Protein 9CEN (pdb70)

Solvent-accessible surface area: 33511 Å² total

Radius of gyration: 29.01 Å; Cα contacts (8 Å, |Δi|>4): 1715; chains: 2; bounding box: 96×55×78 Å

Organism: NCBI:txid1703943

Secondary structure (DSSP, 8-state):
-HHHHHHHHHTTT-GGGS-GGG-SEE-S---GGG---HHHHHHHHHHHHHHHHHT---SSPPP-TT---SEEEEESSHHHHHHHHHHH--S---EEEESS--HHHHHHHHHTT-B---BPPB--SSS-TT-B-HHHHHHHHHHTTT-EEEEEEESSBGGGTTBPPPHHHHHHHHHHHHHHT--EEEE-TTHHHHHHHHHHHTT--GGGHHHHHHHHHTT-SEEEEE------SS-EEEEES-HHHHHHHHHHHHHH--SS-HHHHHHHHHHHH-HHHHHHHHHHHHHHHHHHHHHHHHTT--B-----SSEEEEEHHHHS-SS--SSHHHHHHHHHHHHH-EE-EEE-------EEEEE--TT--HHHHHHHHHHHHHHHH--SPPPPEEEE----EEEEGGGS-HHHH-/---HHHHHHHHHHTTT-GGGS-GGG-SEE-S---GGG---HHHHHHHHHHHHHHHHHT---SSPPP-TT---SEEEEESSHHHHHHHHHHH--S---EEEESS--HHHHHHHHHTT-B---BPPB--SSTTTT-B-HHHHHHHHHHTTT-EEEEEEESSBGGGTTB---HHHHHHHHHHHHHHT--EEEE-TTHHHHHHHHHHHTT--GGGHHHHHHHHHHT-SEEEEE------SS-EEEEES-HHHHHHHHHHHHHH--SS-HHHHHHHHHHHH-HHHHHHHHHHHHHHHHHHHHHHHHTT--B-----SSEEEEEHHHHSTT---SSHHHHHHHHHHHHH-EE-EE--------TTSPPPPP--EEEEE--TT--HHHHHHHHHHHHHHHT--SPPP-EEE------EEE-TTS-HHHHHH-

Structure (mmCIF, N/CA/C/O backbone):
data_9CEN
#
_entry.id   9CEN
#
_cell.length_a   68.963
_cell.length_b   89.555
_cell.length_c   70.012
_cell.angle_alpha   90.00
_cell.angle_beta   108.15
_cell.angle_gamma   90.00
#
_symmetry.space_group_name_H-M   'P 1 21 1'
#
loop_
_entity.id
_entity.type
_entity.pdbx_description
1 polymer 'Polyketide Synthase Protein'
2 non-polymer 'POTASSIUM ION'
3 non-polymer 'ACETATE ION'
4 water water
#
loop_
_atom_site.group_PDB
_atom_site.id
_atom_site.type_symbol
_atom_site.label_atom_id
_atom_site.label_alt_id
_atom_site.label_comp_id
_atom_site.label_asym_id
_atom_site.label_entity_id
_atom_site.label_seq_id
_atom_site.pdbx_PDB_ins_code
_atom_site.Cartn_x
_atom_site.Cartn_y
_atom_site.Cartn_z
_atom_site.occupancy
_atom_site.B_iso_or_equiv
_atom_site.auth_seq_id
_atom_site.auth_comp_id
_atom_site.auth_asym_id
_atom_site.auth_atom_id
_atom_site.pdbx_PDB_model_num
ATOM 1 N N . ARG A 1 27 ? 22.958 -3.818 -37.062 1.00 47.72 4 ARG A N 1
ATOM 2 C CA . ARG A 1 27 ? 23.067 -2.439 -36.594 1.00 55.27 4 ARG A CA 1
ATOM 3 C C . ARG A 1 27 ? 23.362 -1.500 -37.767 1.00 50.49 4 ARG A C 1
ATOM 4 O O . ARG A 1 27 ? 22.923 -0.347 -37.780 1.00 39.90 4 ARG A O 1
ATOM 12 N N . GLY A 1 28 ? 24.106 -2.013 -38.748 1.00 49.09 5 GLY A N 1
ATOM 13 C CA . GLY A 1 28 ? 24.414 -1.287 -39.959 1.00 42.17 5 GLY A CA 1
ATOM 14 C C . GLY A 1 28 ? 23.208 -0.622 -40.602 1.00 39.94 5 GLY A C 1
ATOM 15 O O . GLY A 1 28 ? 23.174 0.602 -40.763 1.00 30.07 5 GLY A O 1
ATOM 16 N N . PRO A 1 29 ? 22.202 -1.414 -40.997 1.00 43.15 6 PRO A N 1
ATOM 17 C CA . PRO A 1 29 ? 21.010 -0.818 -41.626 1.00 42.10 6 PRO A CA 1
ATOM 18 C C . PRO A 1 29 ? 20.299 0.205 -40.758 1.00 34.56 6 PRO A C 1
ATOM 19 O O . PRO A 1 29 ? 19.722 1.155 -41.304 1.00 29.65 6 PRO A O 1
ATOM 23 N N . ARG A 1 30 ? 20.314 0.049 -39.425 1.00 27.31 7 ARG A N 1
ATOM 24 C CA . ARG A 1 30 ? 19.655 1.042 -38.584 1.00 28.74 7 ARG A CA 1
ATOM 25 C C . ARG A 1 30 ? 20.434 2.347 -38.580 1.00 26.71 7 ARG A C 1
ATOM 26 O O . ARG A 1 30 ? 19.844 3.430 -38.639 1.00 24.68 7 ARG A O 1
ATOM 34 N N . LEU A 1 31 ? 21.766 2.262 -38.520 1.00 30.02 8 LEU A N 1
ATOM 35 C CA . LEU A 1 31 ? 22.574 3.472 -38.598 1.00 27.89 8 LEU A CA 1
ATOM 36 C C . LEU A 1 31 ? 22.323 4.210 -39.905 1.00 21.73 8 LEU A C 1
ATOM 37 O O . LEU A 1 31 ? 22.179 5.441 -39.918 1.00 28.13 8 LEU A O 1
ATOM 42 N N . ALA A 1 32 ? 22.248 3.480 -41.019 1.00 22.97 9 ALA A N 1
ATOM 43 C CA . ALA A 1 32 ? 21.944 4.143 -42.284 1.00 24.62 9 ALA A CA 1
ATOM 44 C C . ALA A 1 32 ? 20.575 4.796 -42.235 1.00 24.47 9 ALA A C 1
ATOM 45 O O . ALA A 1 32 ? 20.387 5.916 -42.728 1.00 22.23 9 ALA A O 1
ATOM 47 N N . ARG A 1 33 ? 19.601 4.112 -41.634 1.00 22.20 10 ARG A N 1
ATOM 48 C CA . ARG A 1 33 ? 18.266 4.682 -41.553 1.00 19.21 10 ARG A CA 1
ATOM 49 C C . ARG A 1 33 ? 18.258 5.919 -40.662 1.00 18.81 10 ARG A C 1
ATOM 50 O O . ARG A 1 33 ? 17.624 6.923 -40.994 1.00 22.62 10 ARG A O 1
ATOM 58 N N . LEU A 1 34 ? 18.972 5.871 -39.534 1.00 19.08 11 LEU A N 1
ATOM 59 C CA . LEU A 1 34 ? 19.068 7.035 -38.656 1.00 19.53 11 LEU A CA 1
ATOM 60 C C . LEU A 1 34 ? 19.685 8.225 -39.393 1.00 20.58 11 LEU A C 1
ATOM 61 O O . LEU A 1 34 ? 19.167 9.343 -39.337 1.00 23.51 11 LEU A O 1
ATOM 66 N N . ALA A 1 35 ? 20.772 7.992 -40.138 1.00 21.05 12 ALA A N 1
ATOM 67 C CA . ALA A 1 35 ? 21.422 9.095 -40.840 1.00 21.01 12 ALA A CA 1
ATOM 68 C C . ALA A 1 35 ? 20.550 9.670 -41.952 1.00 29.27 12 ALA A C 1
ATOM 69 O O . ALA A 1 35 ? 20.694 10.848 -42.296 1.00 31.33 12 ALA A O 1
ATOM 71 N N . ALA A 1 36 ? 19.652 8.869 -42.530 1.00 21.38 13 ALA A N 1
ATOM 72 C CA . ALA A 1 36 ? 18.737 9.363 -43.556 1.00 24.88 13 ALA A CA 1
ATOM 73 C C . ALA A 1 36 ? 17.562 10.146 -42.973 1.00 27.83 13 ALA A C 1
ATOM 74 O O . ALA A 1 36 ? 16.784 10.744 -43.733 1.00 27.80 13 ALA A O 1
ATOM 76 N N . HIS A 1 37 ? 17.407 10.154 -41.657 1.00 19.87 14 HIS A N 1
ATOM 77 C CA . HIS A 1 37 ? 16.285 10.815 -41.004 1.00 20.14 14 HIS A CA 1
ATOM 78 C C . HIS A 1 37 ? 16.778 11.751 -39.923 1.00 22.19 14 HIS A C 1
ATOM 79 O O . HIS A 1 37 ? 16.211 11.830 -38.831 1.00 22.72 14 HIS A O 1
ATOM 86 N N . GLY A 1 38 ? 17.862 12.465 -40.220 1.00 26.89 15 GLY A N 1
ATOM 87 C CA . GLY A 1 38 ? 18.373 13.488 -39.321 1.00 28.25 15 GLY A CA 1
ATOM 88 C C . GLY A 1 38 ? 18.784 12.999 -37.951 1.00 24.73 15 GLY A C 1
ATOM 89 O O . GLY A 1 38 ? 18.693 13.761 -36.980 1.00 24.45 15 GLY A O 1
ATOM 90 N N . HIS A 1 39 ? 19.245 11.749 -37.844 1.00 20.81 16 HIS A N 1
ATOM 91 C CA . HIS A 1 39 ? 19.636 11.156 -36.560 1.00 20.25 16 HIS A CA 1
ATOM 92 C C . HIS A 1 39 ? 18.556 11.341 -35.490 1.00 22.49 16 HIS A C 1
ATOM 93 O O . HIS A 1 39 ? 18.825 11.547 -34.299 1.00 20.55 16 HIS A O 1
ATOM 100 N N . ASN A 1 40 ? 17.306 11.237 -35.915 1.00 20.13 17 ASN A N 1
ATOM 101 C CA . ASN A 1 40 ? 16.160 11.416 -35.026 1.00 18.70 17 ASN A CA 1
ATOM 102 C C . ASN A 1 40 ? 15.209 10.266 -35.317 1.00 18.35 17 ASN A C 1
ATOM 103 O O . ASN A 1 40 ? 14.529 10.276 -36.357 1.00 16.66 17 ASN A O 1
ATOM 108 N N . PRO A 1 41 ? 15.136 9.251 -34.451 1.00 16.81 18 PRO A N 1
ATOM 109 C CA . PRO A 1 41 ? 14.304 8.087 -34.804 1.00 18.13 18 PRO A CA 1
ATOM 110 C C . PRO A 1 41 ? 12.832 8.436 -34.940 1.00 14.88 18 PRO A C 1
ATOM 111 O O . PRO A 1 41 ? 12.102 7.718 -35.636 1.00 16.09 18 PRO A O 1
ATOM 115 N N . VAL A 1 42 ? 12.376 9.518 -34.301 1.00 15.20 19 VAL A N 1
ATOM 116 C CA . VAL A 1 42 ? 10.981 9.940 -34.436 1.00 15.40 19 VAL A CA 1
ATOM 117 C C . VAL A 1 42 ? 10.628 10.287 -35.885 1.00 19.91 19 VAL A C 1
ATOM 118 O O . VAL A 1 42 ? 9.455 10.196 -36.283 1.00 19.14 19 VAL A O 1
ATOM 122 N N . LEU A 1 43 ? 11.617 10.647 -36.704 1.00 18.87 20 LEU A N 1
ATOM 123 C CA . LEU A 1 43 ? 11.359 10.962 -38.108 1.00 18.95 20 LEU A CA 1
ATOM 124 C C . LEU A 1 43 ? 11.291 9.737 -39.017 1.00 18.71 20 LEU A C 1
ATOM 125 O O . LEU A 1 43 ? 10.896 9.877 -40.177 1.00 17.59 20 LEU A O 1
ATOM 130 N N . ILE A 1 44 ? 11.696 8.561 -38.554 1.00 15.05 21 ILE A N 1
ATOM 131 C CA . ILE A 1 44 ? 11.645 7.369 -39.416 1.00 14.83 21 ILE A CA 1
ATOM 132 C C . ILE A 1 44 ? 10.185 6.971 -39.636 1.00 14.26 21 ILE A C 1
ATOM 133 O O . ILE A 1 44 ? 9.403 6.992 -38.683 1.00 15.51 21 ILE A O 1
ATOM 138 N N . PRO A 1 45 ? 9.779 6.590 -40.845 1.00 14.89 22 PRO A N 1
ATOM 139 C CA . PRO A 1 45 ? 8.419 6.058 -41.029 1.00 15.71 22 PRO A CA 1
ATOM 140 C C . PRO A 1 45 ? 8.149 4.871 -40.109 1.00 15.43 22 PRO A C 1
ATOM 141 O O . PRO A 1 45 ? 8.980 3.972 -39.973 1.00 15.45 22 PRO A O 1
ATOM 145 N N . HIS A 1 46 ? 6.944 4.844 -39.531 1.00 14.61 23 HIS A N 1
ATOM 146 C CA . HIS A 1 46 ? 6.538 3.731 -38.673 1.00 14.17 23 HIS A CA 1
ATOM 147 C C . HIS A 1 46 ? 6.783 2.367 -39.318 1.00 16.76 23 HIS A C 1
ATOM 148 O O . HIS A 1 46 ? 7.246 1.436 -38.646 1.00 15.48 23 HIS A O 1
ATOM 155 N N . VAL A 1 47 ? 6.452 2.205 -40.602 1.00 14.31 24 VAL A N 1
ATOM 156 C CA . VAL A 1 47 ? 6.573 0.876 -41.200 1.00 16.16 24 VAL A CA 1
ATOM 157 C C . VAL A 1 47 ? 8.022 0.441 -41.369 1.00 18.67 24 VAL A C 1
ATOM 158 O O . VAL A 1 47 ? 8.270 -0.741 -41.623 1.00 19.50 24 VAL A O 1
ATOM 162 N N . GLU A 1 48 ? 8.983 1.354 -41.218 1.00 15.55 25 GLU A N 1
ATOM 163 C CA . GLU A 1 48 ? 10.397 1.005 -41.359 1.00 15.66 25 GLU A CA 1
ATOM 164 C C . GLU A 1 48 ? 11.085 0.795 -40.016 1.00 20.41 25 GLU A C 1
ATOM 165 O O . GLU A 1 48 ? 12.288 0.516 -39.986 1.00 22.85 25 GLU A O 1
ATOM 171 N N . VAL A 1 49 ? 10.341 0.876 -38.910 1.00 16.33 26 VAL A N 1
ATOM 172 C CA . VAL A 1 49 ? 10.893 0.720 -37.562 1.00 17.09 26 VAL A CA 1
ATOM 173 C C . VAL A 1 49 ? 10.702 -0.728 -37.113 1.00 19.63 26 VAL A C 1
ATOM 174 O O . VAL A 1 49 ? 9.607 -1.284 -37.248 1.00 19.85 26 VAL A O 1
ATOM 178 N N A GLU A 1 50 ? 11.755 -1.334 -36.550 0.58 19.57 27 GLU A N 1
ATOM 179 N N B GLU A 1 50 ? 11.760 -1.328 -36.560 0.42 19.35 27 GLU A N 1
ATOM 180 C CA A GLU A 1 50 ? 11.671 -2.744 -36.171 0.58 19.25 27 GLU A CA 1
ATOM 181 C CA B GLU A 1 50 ? 11.692 -2.731 -36.157 0.42 19.66 27 GLU A CA 1
ATOM 182 C C A GLU A 1 50 ? 10.654 -2.961 -35.053 0.58 22.39 27 GLU A C 1
ATOM 183 C C B GLU A 1 50 ? 10.650 -2.944 -35.065 0.42 21.86 27 GLU A C 1
ATOM 184 O O A GLU A 1 50 ? 9.793 -3.847 -35.144 0.58 22.28 27 GLU A O 1
ATOM 185 O O B GLU A 1 50 ? 9.772 -3.808 -35.184 0.42 22.78 27 GLU A O 1
ATOM 196 N N . LEU A 1 51 ? 10.739 -2.180 -33.980 1.00 17.69 28 LEU A N 1
ATOM 197 C CA . LEU A 1 51 ? 9.738 -2.254 -32.920 1.00 15.17 28 LEU A CA 1
ATOM 198 C C . LEU A 1 51 ? 9.378 -0.833 -32.510 1.00 17.81 28 LEU A C 1
ATOM 199 O O . LEU A 1 51 ? 10.185 -0.142 -31.885 1.00 17.42 28 LEU A O 1
ATOM 204 N N . ASP A 1 52 ? 8.176 -0.398 -32.877 1.00 13.74 29 ASP A N 1
ATOM 205 C CA . ASP A 1 52 ? 7.760 0.982 -32.686 1.00 13.18 29 ASP A CA 1
ATOM 206 C C . ASP A 1 52 ? 7.044 1.085 -31.343 1.00 12.99 29 ASP A C 1
ATOM 207 O O . ASP A 1 52 ? 5.957 0.525 -31.176 1.00 14.01 29 ASP A O 1
ATOM 212 N N . LEU A 1 53 ? 7.655 1.799 -30.394 1.00 15.06 30 LEU A N 1
ATOM 213 C CA . LEU A 1 53 ? 7.013 2.123 -29.126 1.00 13.41 30 LEU A CA 1
ATOM 214 C C . LEU A 1 53 ? 6.774 3.631 -28.979 1.00 15.83 30 LEU A C 1
ATOM 215 O O . LEU A 1 53 ? 6.696 4.143 -27.852 1.00 16.26 30 LEU A O 1
ATOM 220 N N . VAL A 1 54 ? 6.694 4.356 -30.091 1.00 12.54 31 VAL A N 1
ATOM 221 C CA . VAL A 1 54 ? 6.576 5.809 -29.969 1.00 13.98 31 VAL A CA 1
ATOM 222 C C . VAL A 1 54 ? 5.167 6.210 -29.538 1.00 16.37 31 VAL A C 1
ATOM 223 O O . VAL A 1 54 ? 4.990 7.249 -28.892 1.00 13.65 31 VAL A O 1
ATOM 227 N N . THR A 1 55 ? 4.159 5.404 -29.858 1.00 12.65 32 THR A N 1
ATOM 228 C CA . THR A 1 55 ? 2.780 5.759 -29.518 1.00 13.99 32 THR A CA 1
ATOM 229 C C . THR A 1 55 ? 1.950 4.491 -29.422 1.00 15.41 32 THR A C 1
ATOM 230 O O . THR A 1 55 ? 2.263 3.481 -30.065 1.00 15.65 32 THR A O 1
ATOM 234 N N . ASP A 1 56 ? 0.870 4.558 -28.633 1.00 11.83 33 ASP A N 1
ATOM 235 C CA . ASP A 1 56 ? -0.138 3.502 -28.670 1.00 13.32 33 ASP A CA 1
ATOM 236 C C . ASP A 1 56 ? -1.246 3.771 -29.683 1.00 12.96 33 ASP A C 1
ATOM 237 O O . ASP A 1 56 ? -2.108 2.908 -29.889 1.00 14.76 33 ASP A O 1
ATOM 242 N N . SER A 1 57 ? -1.250 4.931 -30.322 1.00 14.34 34 SER A N 1
ATOM 243 C CA . SER A 1 57 ? -2.354 5.289 -31.210 1.00 11.53 34 SER A CA 1
ATOM 244 C C . SER A 1 57 ? -2.364 4.451 -32.493 1.00 15.34 34 SER A C 1
ATOM 245 O O . SER A 1 57 ? -1.408 4.494 -33.280 1.00 13.14 34 SER A O 1
ATOM 248 N N . TRP A 1 58 ? -3.471 3.722 -32.749 1.00 10.58 35 TRP A N 1
ATOM 249 C CA . TRP A 1 58 ? -3.503 2.957 -33.993 1.00 10.59 35 TRP A CA 1
ATOM 250 C C . TRP A 1 58 ? -3.580 3.876 -35.204 1.00 12.87 35 TRP A C 1
ATOM 251 O O . TRP A 1 58 ? -3.298 3.439 -36.329 1.00 12.71 35 TRP A O 1
ATOM 262 N N . ALA A 1 59 ? -3.975 5.136 -35.007 1.00 13.14 36 ALA A N 1
ATOM 263 C CA . ALA A 1 59 ? -4.059 6.059 -36.128 1.00 11.78 36 ALA A CA 1
ATOM 264 C C . ALA A 1 59 ? -2.678 6.449 -36.660 1.00 13.73 36 ALA A C 1
ATOM 265 O O . ALA A 1 59 ? -2.586 7.069 -37.727 1.00 12.47 36 ALA A O 1
ATOM 267 N N . ASP A 1 60 ? -1.615 6.145 -35.912 1.00 13.99 37 ASP A N 1
ATOM 268 C CA . ASP A 1 60 ? -0.247 6.421 -36.321 1.00 14.64 37 ASP A CA 1
ATOM 269 C C . ASP A 1 60 ? 0.526 5.143 -36.621 1.00 11.20 37 ASP A C 1
ATOM 270 O O . ASP A 1 60 ? 1.762 5.170 -36.721 1.00 12.04 37 ASP A O 1
ATOM 275 N N . ARG A 1 61 ? -0.184 4.036 -36.823 1.00 13.43 38 ARG A N 1
ATOM 276 C CA . ARG A 1 61 ? 0.432 2.724 -36.915 1.00 11.78 38 ARG A CA 1
ATOM 277 C C . ARG A 1 61 ? -0.250 1.919 -38.016 1.00 15.61 38 ARG A C 1
ATOM 278 O O . ARG A 1 61 ? -1.349 2.248 -38.480 1.00 14.05 38 ARG A O 1
ATOM 286 N N . ALA A 1 62 ? 0.426 0.862 -38.443 1.00 13.39 39 ALA A N 1
ATOM 287 C CA . ALA A 1 62 ? -0.140 -0.056 -39.427 1.00 14.52 39 ALA A CA 1
ATOM 288 C C . ALA A 1 62 ? 0.371 -1.457 -39.119 1.00 16.28 39 ALA A C 1
ATOM 289 O O . ALA A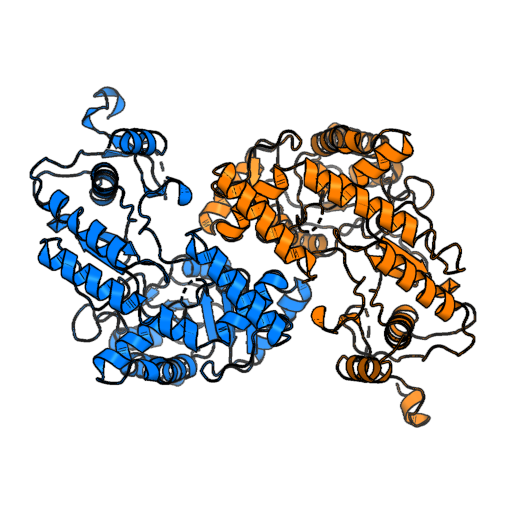 1 62 ? 0.869 -2.168 -39.996 1.00 17.76 39 ALA A O 1
ATOM 291 N N . ASP A 1 63 ? 0.272 -1.855 -37.839 1.00 15.59 40 ASP A N 1
ATOM 292 C CA . ASP A 1 63 ? 0.761 -3.164 -37.425 1.00 15.04 40 ASP A CA 1
ATOM 293 C C . ASP A 1 63 ? -0.092 -4.248 -38.072 1.00 19.29 40 ASP A C 1
ATOM 294 O O . ASP A 1 63 ? -1.260 -4.019 -38.390 1.00 16.49 40 ASP A O 1
ATOM 299 N N . PRO A 1 64 ? 0.460 -5.452 -38.241 1.00 22.12 41 PRO A N 1
ATOM 300 C CA . PRO A 1 64 ? -0.256 -6.475 -39.024 1.00 24.54 41 PRO A CA 1
ATOM 301 C C . PRO A 1 64 ? -1.616 -6.854 -38.452 1.00 26.57 41 PRO A C 1
ATOM 302 O O . PRO A 1 64 ? -2.532 -7.202 -39.214 1.00 24.17 41 PRO A O 1
ATOM 306 N N . TRP A 1 65 ? -1.777 -6.792 -37.129 1.00 17.80 42 TRP A N 1
ATOM 307 C CA . TRP A 1 65 ? -3.019 -7.213 -36.506 1.00 18.00 42 TRP A CA 1
ATOM 308 C C . TRP A 1 65 ? -4.162 -6.248 -36.781 1.00 14.96 42 TRP A C 1
ATOM 309 O O . TRP A 1 65 ? -5.331 -6.606 -36.560 1.00 18.59 42 TRP A O 1
ATOM 320 N N . GLN A 1 66 ? -3.853 -5.035 -37.232 1.00 16.02 43 GLN A N 1
ATOM 321 C CA . GLN A 1 66 ? -4.904 -4.049 -37.452 1.00 16.74 43 GLN A CA 1
ATOM 322 C C . GLN A 1 66 ? -5.821 -4.466 -38.594 1.00 17.96 43 GLN A C 1
ATOM 323 O O . GLN A 1 66 ? -7.043 -4.320 -38.491 1.00 21.54 43 GLN A O 1
ATOM 329 N N . ARG A 1 67 ? -5.264 -5.017 -39.675 1.00 19.47 44 ARG A N 1
ATOM 330 C CA . ARG A 1 67 ? -6.116 -5.435 -40.789 1.00 24.87 44 ARG A CA 1
ATOM 331 C C . ARG A 1 67 ? -7.110 -6.504 -40.366 1.00 19.50 44 ARG A C 1
ATOM 332 O O . ARG A 1 67 ? -8.274 -6.493 -40.788 1.00 19.55 44 ARG A O 1
ATOM 340 N N . GLU A 1 68 ? -6.663 -7.462 -39.564 1.00 15.84 45 GLU A N 1
ATOM 341 C CA . GLU A 1 68 ? -7.559 -8.544 -39.175 1.00 21.15 45 GLU A CA 1
ATOM 342 C C . GLU A 1 68 ? -8.653 -8.031 -38.253 1.00 20.38 45 GLU A C 1
ATOM 343 O O . GLU A 1 68 ? -9.800 -8.485 -38.326 1.00 18.67 45 GLU A O 1
ATOM 349 N N . ARG A 1 69 ? -8.313 -7.073 -37.391 1.00 18.31 46 ARG A N 1
ATOM 350 C CA . ARG A 1 69 ? -9.304 -6.491 -36.498 1.00 18.58 46 ARG A CA 1
ATOM 351 C C . ARG A 1 69 ? -10.369 -5.746 -37.285 1.00 16.43 46 ARG A C 1
ATOM 352 O O . ARG A 1 69 ? -11.568 -5.898 -37.015 1.00 17.94 46 ARG A O 1
ATOM 360 N N . THR A 1 70 ? -9.952 -4.960 -38.283 1.00 14.81 47 THR A N 1
ATOM 361 C CA . THR A 1 70 ? -10.921 -4.247 -39.113 1.00 14.39 47 THR A CA 1
ATOM 362 C C . THR A 1 70 ? -11.857 -5.216 -39.818 1.00 18.42 47 THR A C 1
ATOM 363 O O . THR A 1 70 ? -13.072 -4.986 -39.881 1.00 18.08 47 THR A O 1
ATOM 367 N N . ARG A 1 71 ? -11.312 -6.307 -40.363 1.00 17.69 48 ARG A N 1
ATOM 368 C CA . ARG A 1 71 ? -12.163 -7.280 -41.043 1.00 19.46 48 ARG A CA 1
ATOM 369 C C . ARG A 1 71 ? -13.175 -7.889 -40.081 1.00 22.67 48 ARG A C 1
ATOM 370 O O . ARG A 1 71 ? -14.340 -8.105 -40.444 1.00 22.58 48 ARG A O 1
ATOM 378 N N . ALA A 1 72 ? -12.748 -8.172 -38.848 1.00 21.07 49 ALA A N 1
ATOM 379 C CA . ALA A 1 72 ? -13.648 -8.782 -37.874 1.00 19.47 49 ALA A CA 1
ATOM 380 C C . ALA A 1 72 ? -14.771 -7.828 -37.480 1.00 18.65 49 ALA A C 1
ATOM 381 O O . ALA A 1 72 ? -15.933 -8.242 -37.372 1.00 19.64 49 ALA A O 1
ATOM 383 N N . LEU A 1 73 ? -14.440 -6.551 -37.251 1.00 15.87 50 LEU A N 1
ATOM 384 C CA . LEU A 1 73 ? -15.464 -5.549 -36.950 1.00 14.30 50 LEU A CA 1
ATOM 385 C C . LEU A 1 73 ? -16.384 -5.298 -38.152 1.00 18.47 50 LEU A C 1
ATOM 386 O O . LEU A 1 73 ? -17.592 -5.111 -37.988 1.00 17.80 50 LEU A O 1
ATOM 391 N N . ALA A 1 74 ? -15.841 -5.276 -39.372 1.00 18.03 51 ALA A N 1
ATOM 392 C CA . ALA A 1 74 ? -16.718 -5.095 -40.525 1.00 16.77 51 ALA A CA 1
ATOM 393 C C . ALA A 1 74 ? -17.688 -6.263 -40.669 1.00 23.31 51 ALA A C 1
ATOM 394 O O . ALA A 1 74 ? -18.865 -6.065 -40.998 1.00 23.51 51 ALA A O 1
ATOM 396 N N . ASP A 1 75 ? -17.211 -7.490 -40.433 1.00 19.20 52 ASP A N 1
ATOM 397 C CA . ASP A 1 75 ? -18.111 -8.646 -40.412 1.00 21.27 52 ASP A CA 1
ATOM 398 C C . ASP A 1 75 ? -19.210 -8.464 -39.376 1.00 22.30 52 ASP A C 1
ATOM 399 O O . ASP A 1 75 ? -20.383 -8.738 -39.642 1.00 23.13 52 ASP A O 1
ATOM 404 N N . LEU A 1 76 ? -18.840 -8.009 -38.178 1.00 19.43 53 LEU A N 1
ATOM 405 C CA . LEU A 1 76 ? -19.825 -7.781 -37.128 1.00 21.05 53 LEU A CA 1
ATOM 406 C C . LEU A 1 76 ? -20.853 -6.747 -37.553 1.00 20.46 53 LEU A C 1
ATOM 407 O O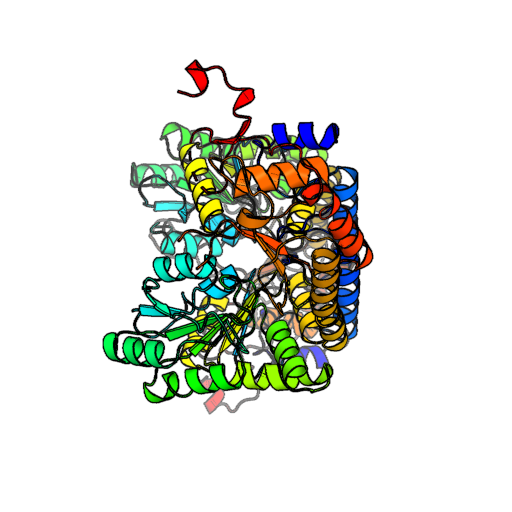 . LEU A 1 76 ? -22.055 -6.932 -37.327 1.00 25.35 53 LEU A O 1
ATOM 412 N N . ALA A 1 77 ? -20.402 -5.654 -38.178 1.00 18.59 54 ALA A N 1
ATOM 413 C CA . ALA A 1 77 ? -21.332 -4.622 -38.631 1.00 16.70 54 ALA A CA 1
ATOM 414 C C . ALA A 1 77 ? -22.329 -5.175 -39.644 1.00 21.97 54 ALA A C 1
ATOM 415 O O . ALA A 1 77 ? -23.522 -4.840 -39.605 1.00 23.25 54 ALA A O 1
ATOM 417 N N . ASP A 1 78 ? -21.844 -5.993 -40.581 1.00 21.92 55 ASP A N 1
ATOM 418 C CA . ASP A 1 78 ? -22.728 -6.622 -41.559 1.00 27.73 55 ASP A CA 1
ATOM 419 C C . ASP A 1 78 ? -23.759 -7.495 -40.864 1.00 32.96 55 ASP A C 1
ATOM 420 O O . ASP A 1 78 ? -24.961 -7.405 -41.136 1.00 31.18 55 ASP A O 1
ATOM 425 N N . GLU A 1 79 ? -23.302 -8.342 -39.943 1.00 31.98 56 GLU A N 1
ATOM 426 C CA . GLU A 1 79 ? -24.206 -9.288 -39.310 1.00 36.66 56 GLU A CA 1
ATOM 427 C C . GLU A 1 79 ? -25.272 -8.568 -38.495 1.00 34.38 56 GLU A C 1
ATOM 428 O O . GLU A 1 79 ? -26.428 -9.004 -38.456 1.00 33.68 56 GLU A O 1
ATOM 434 N N . ALA A 1 80 ? -24.911 -7.465 -37.844 1.00 23.23 57 ALA A N 1
ATOM 435 C CA . ALA A 1 80 ? -25.855 -6.717 -37.019 1.00 25.71 57 ALA A CA 1
ATOM 436 C C . ALA A 1 80 ? -26.607 -5.645 -37.797 1.00 27.71 57 ALA A C 1
ATOM 437 O O . ALA A 1 80 ? -27.495 -5.000 -37.229 1.00 32.15 57 ALA A O 1
ATOM 439 N N . GLY A 1 81 ? -26.290 -5.459 -39.076 1.00 32.48 58 GLY A N 1
ATOM 440 C CA . GLY A 1 81 ? -26.957 -4.455 -39.883 1.00 29.55 58 GLY A CA 1
ATOM 441 C C . GLY A 1 81 ? -26.724 -3.041 -39.413 1.00 24.21 58 GLY A C 1
ATOM 442 O O . GLY A 1 81 ? -27.620 -2.197 -39.540 1.00 27.53 58 GLY A O 1
ATOM 443 N N . LEU A 1 82 ? -25.541 -2.749 -38.876 1.00 22.48 59 LEU A N 1
ATOM 444 C CA . LEU A 1 82 ? -25.285 -1.411 -38.368 1.00 21.49 59 LEU A CA 1
ATOM 445 C C . LEU A 1 82 ? -25.323 -0.414 -39.520 1.00 24.52 59 LEU A C 1
ATOM 446 O O . LEU A 1 82 ? -24.912 -0.720 -40.640 1.00 21.97 59 LEU A O 1
ATOM 451 N N . THR A 1 83 ? -25.838 0.774 -39.249 1.00 21.47 60 THR A N 1
ATOM 452 C CA . THR A 1 83 ? -25.968 1.748 -40.331 1.00 26.63 60 THR A CA 1
ATOM 453 C C . THR A 1 83 ? -24.773 2.687 -40.401 1.00 27.28 60 THR A C 1
ATOM 454 O O . THR A 1 83 ? -24.448 3.187 -41.488 1.00 29.32 60 THR A O 1
ATOM 458 N N . GLY A 1 84 ? -24.094 2.903 -39.278 1.00 21.90 61 GLY A N 1
ATOM 459 C CA . GLY A 1 84 ? -23.014 3.864 -39.210 1.00 21.98 61 GLY A CA 1
ATOM 460 C C . GLY A 1 84 ? -23.470 5.307 -39.202 1.00 28.20 61 GLY A C 1
ATOM 461 O O . GLY A 1 84 ? -22.637 6.208 -39.321 1.00 25.94 61 GLY A O 1
ATOM 462 N N . GLU A 1 85 ? -24.763 5.572 -39.044 1.00 26.69 62 GLU A N 1
ATOM 463 C CA . GLU A 1 85 ? -25.187 6.958 -39.208 1.00 40.88 62 GLU A CA 1
ATOM 464 C C . GLU A 1 85 ? -24.934 7.791 -37.954 1.00 38.53 62 GLU A C 1
ATOM 465 O O . GLU A 1 85 ? -24.680 8.993 -38.063 1.00 46.01 62 GLU A O 1
ATOM 471 N N . ARG A 1 86 ? -24.981 7.179 -36.776 1.00 30.55 63 ARG A N 1
ATOM 472 C CA . ARG A 1 86 ? -24.755 7.851 -35.502 1.00 35.54 63 ARG A CA 1
ATOM 473 C C . ARG A 1 86 ? -24.124 6.836 -34.566 1.00 31.51 63 ARG A C 1
ATOM 474 O O . ARG A 1 86 ? -24.325 5.630 -34.750 1.00 34.96 63 ARG A O 1
ATOM 482 N N . PRO A 1 87 ? -23.332 7.267 -33.584 1.00 25.77 64 PRO A N 1
ATOM 483 C CA . PRO A 1 87 ? -22.818 6.317 -32.602 1.00 21.55 64 PRO A CA 1
ATOM 484 C C . PRO A 1 87 ? -23.957 5.564 -31.943 1.00 28.98 64 PRO A C 1
ATOM 485 O O . PRO A 1 87 ? -25.007 6.153 -31.639 1.00 27.47 64 PRO A O 1
ATOM 489 N N . PRO A 1 88 ? -23.796 4.264 -31.701 1.00 27.86 65 PRO A N 1
ATOM 490 C CA . PRO A 1 88 ? -24.858 3.499 -31.041 1.00 28.89 65 PRO A CA 1
ATOM 491 C C . PRO A 1 88 ? -25.055 3.931 -29.600 1.00 28.73 65 PRO A C 1
ATOM 492 O O . PRO A 1 88 ? -24.180 4.513 -28.966 1.00 27.60 65 PRO A O 1
ATOM 496 N N . GLU A 1 89 ? -26.241 3.620 -29.088 1.00 24.95 66 GLU A N 1
ATOM 497 C CA . GLU A 1 89 ? -26.490 3.643 -27.655 1.00 25.40 66 GLU A CA 1
ATOM 498 C C . GLU A 1 89 ? -25.619 2.607 -26.966 1.00 26.72 66 GLU A C 1
ATOM 499 O O . GLU A 1 89 ? -25.581 1.446 -27.383 1.00 29.51 66 GLU A O 1
ATOM 505 N N . LEU A 1 90 ? -24.913 3.016 -25.911 1.00 23.64 67 LEU A N 1
ATOM 506 C CA . LEU A 1 90 ? -24.041 2.095 -25.194 1.00 22.22 67 LEU A CA 1
ATOM 507 C C . LEU A 1 90 ? -24.361 2.113 -23.706 1.00 27.45 67 LEU A C 1
ATOM 508 O O . LEU A 1 90 ? -24.536 3.189 -23.118 1.00 26.03 67 LEU A O 1
ATOM 513 N N . PRO A 1 91 ? -24.385 0.938 -23.065 1.00 29.25 68 PRO A N 1
ATOM 514 C CA . PRO A 1 91 ? -24.733 0.862 -21.636 1.00 32.33 68 PRO A CA 1
ATOM 515 C C . PRO A 1 91 ? -23.785 1.612 -20.713 1.00 33.47 68 PRO A C 1
ATOM 516 O O . PRO A 1 91 ? -24.191 2.010 -19.616 1.00 29.72 68 PRO A O 1
ATOM 520 N N . TRP A 1 92 ? -22.530 1.806 -21.108 1.00 27.47 69 TRP A N 1
ATOM 521 C CA . TRP A 1 92 ? -21.546 2.420 -20.237 1.00 25.85 69 TRP A CA 1
ATOM 522 C C . TRP A 1 92 ? -21.317 3.888 -20.553 1.00 22.26 69 TRP A C 1
ATOM 523 O O . TRP A 1 92 ? -20.536 4.531 -19.855 1.00 20.58 69 TRP A O 1
ATOM 534 N N . LEU A 1 93 ? -21.960 4.423 -21.602 1.00 20.90 70 LEU A N 1
ATOM 535 C CA . LEU A 1 93 ? -21.752 5.798 -22.051 1.00 20.22 70 LEU A CA 1
ATOM 536 C C . LEU A 1 93 ? -23.029 6.592 -21.805 1.00 21.06 70 LEU A C 1
ATOM 537 O O . LEU A 1 93 ? -23.951 6.572 -22.636 1.00 21.09 70 LEU A O 1
ATOM 542 N N . PRO A 1 94 ? -23.142 7.297 -20.677 1.00 20.25 71 PRO A N 1
ATOM 543 C CA . PRO A 1 94 ? -24.437 7.869 -20.259 1.00 23.73 71 PRO A CA 1
ATOM 544 C C . PRO A 1 94 ? -24.744 9.226 -20.900 1.00 24.26 71 PRO A C 1
ATOM 545 O O . PRO A 1 94 ? -24.932 10.243 -20.222 1.00 22.59 71 PRO A O 1
ATOM 549 N N . PHE A 1 95 ? -24.816 9.253 -22.236 1.00 19.61 72 PHE A N 1
ATOM 550 C CA . PHE A 1 95 ? -25.052 10.501 -22.960 1.00 18.98 72 PHE A CA 1
ATOM 551 C C . PHE A 1 95 ? -26.076 10.275 -24.058 1.00 21.80 72 PHE A C 1
ATOM 552 O O . PHE A 1 95 ? -25.925 9.359 -24.871 1.00 23.97 72 PHE A O 1
ATOM 560 N N . ALA A 1 96 ? -27.118 11.108 -24.081 1.00 22.17 73 ALA A N 1
ATOM 561 C CA . ALA A 1 96 ? -28.128 10.976 -25.125 1.00 26.02 73 ALA A CA 1
ATOM 562 C C . ALA A 1 96 ? -27.675 11.548 -26.463 1.00 27.64 73 ALA A C 1
ATOM 563 O O . ALA A 1 96 ? -28.240 11.186 -27.507 1.00 25.30 73 ALA A O 1
ATOM 565 N N . HIS A 1 97 ? -26.676 12.424 -26.460 1.00 21.77 74 HIS A N 1
ATOM 566 C CA . HIS A 1 97 ? -26.234 13.137 -27.656 1.00 20.47 74 HIS A CA 1
ATOM 567 C C . HIS A 1 97 ? -24.811 12.692 -27.969 1.00 19.51 74 HIS A C 1
ATOM 568 O O . HIS A 1 97 ? -23.880 13.064 -27.251 1.00 19.32 74 HIS A O 1
ATOM 575 N N . ARG A 1 98 ? -24.647 11.896 -29.038 1.00 18.37 75 ARG A N 1
ATOM 576 C CA . ARG A 1 98 ? -23.356 11.307 -29.394 1.00 19.74 75 ARG A CA 1
ATOM 577 C C . ARG A 1 98 ? -23.045 11.582 -30.860 1.00 19.51 75 ARG A C 1
ATOM 578 O O . ARG A 1 98 ? -23.941 11.522 -31.715 1.00 20.28 75 ARG A O 1
ATOM 586 N N . PHE A 1 99 ? -21.780 11.897 -31.156 1.00 17.83 76 PHE A N 1
ATOM 587 C CA . PHE A 1 99 ? -21.386 12.319 -32.497 1.00 18.61 76 PHE A CA 1
ATOM 588 C C . PHE A 1 99 ? -20.049 11.695 -32.866 1.00 17.01 76 PHE A C 1
ATOM 589 O O . PHE A 1 99 ? -19.110 11.741 -32.075 1.00 17.21 76 PHE A O 1
ATOM 597 N N . PHE A 1 100 ? -19.952 11.144 -34.070 1.00 15.82 77 PHE A N 1
ATOM 598 C CA . PHE A 1 100 ? -18.659 10.676 -34.553 1.00 17.92 77 PHE A CA 1
ATOM 599 C C . PHE A 1 100 ? -17.834 11.860 -35.037 1.00 17.54 77 PHE A C 1
ATOM 600 O O . PHE A 1 100 ? -18.375 12.865 -35.492 1.00 18.47 77 PHE A O 1
ATOM 608 N N . ALA A 1 101 ? -16.512 11.713 -34.989 1.00 14.88 78 ALA A N 1
ATOM 609 C CA . ALA A 1 101 ? -15.608 12.667 -35.605 1.00 16.55 78 ALA A CA 1
ATOM 610 C C . ALA A 1 101 ? -14.490 11.905 -36.285 1.00 14.97 78 ALA A C 1
ATOM 611 O O . ALA A 1 101 ? -14.274 10.729 -35.996 1.00 16.54 78 ALA A O 1
ATOM 613 N N . ALA A 1 102 ? -13.758 12.607 -37.155 1.00 19.44 79 ALA A N 1
ATOM 614 C CA . ALA A 1 102 ? -12.697 11.964 -37.947 1.00 18.97 79 ALA A CA 1
ATOM 615 C C . ALA A 1 102 ? -11.519 11.490 -37.099 1.00 18.95 79 ALA A C 1
ATOM 616 O O . ALA A 1 102 ? -10.806 10.566 -37.504 1.00 21.22 79 ALA A O 1
ATOM 618 N N . SER A 1 103 ? -11.310 12.086 -35.933 1.00 16.17 80 SER A N 1
ATOM 619 C CA . SER A 1 103 ? -10.157 11.838 -35.068 1.00 18.81 80 SER A CA 1
ATOM 620 C C . SER A 1 103 ? -10.484 12.434 -33.703 1.00 20.77 80 SER A C 1
ATOM 621 O O . SER A 1 103 ? -11.444 13.196 -33.559 1.00 17.66 80 SER A O 1
ATOM 624 N N . GLY A 1 104 ? -9.649 12.125 -32.703 1.00 16.40 81 GLY A N 1
ATOM 625 C CA . GLY A 1 104 ? -9.780 12.827 -31.435 1.00 16.76 81 GLY A CA 1
ATOM 626 C C . GLY A 1 104 ? -9.614 14.336 -31.565 1.00 15.94 81 GLY A C 1
ATOM 627 O O . GLY A 1 104 ? -10.366 15.106 -30.960 1.00 17.10 81 GLY A O 1
ATOM 628 N N . ARG A 1 105 ? -8.625 14.782 -32.336 1.00 18.82 82 ARG A N 1
ATOM 629 C CA . ARG A 1 105 ? -8.436 16.223 -32.419 1.00 17.97 82 ARG A CA 1
ATOM 630 C C . ARG A 1 105 ? -9.583 16.884 -33.174 1.00 16.94 82 ARG A C 1
ATOM 631 O O . ARG A 1 105 ? -9.989 17.992 -32.816 1.00 16.95 82 ARG A O 1
ATOM 639 N N . ALA A 1 106 ? -10.153 16.212 -34.191 1.00 17.41 83 ALA A N 1
ATOM 640 C CA . ALA A 1 106 ? -11.362 16.756 -34.818 1.00 19.73 83 ALA A CA 1
ATOM 641 C C . ALA A 1 106 ? -12.521 16.816 -33.823 1.00 19.45 83 ALA A C 1
ATOM 642 O O . ALA A 1 106 ? -13.317 17.765 -33.837 1.00 19.61 83 ALA A O 1
ATOM 644 N N . ALA A 1 107 ? -12.629 15.821 -32.942 1.00 15.15 84 ALA A N 1
ATOM 645 C CA . ALA A 1 107 ? -13.673 15.852 -31.921 1.00 15.41 84 ALA A CA 1
ATOM 646 C C . ALA A 1 107 ? -13.497 17.033 -30.980 1.00 13.70 84 ALA A C 1
ATOM 647 O O . ALA A 1 107 ? -14.482 17.673 -30.585 1.00 17.62 84 ALA A O 1
ATOM 649 N N . GLU A 1 108 ? -12.257 17.296 -30.563 1.00 14.01 85 GLU A N 1
ATOM 650 C CA . GLU A 1 108 ? -11.978 18.480 -29.740 1.00 17.34 85 GLU A CA 1
ATOM 651 C C . GLU A 1 108 ? -12.392 19.753 -30.466 1.00 16.68 85 GLU A C 1
ATOM 652 O O . GLU A 1 108 ? -13.003 20.650 -29.879 1.00 18.95 85 GLU A O 1
ATOM 658 N N . GLU A 1 109 ? -12.074 19.841 -31.756 1.00 14.96 86 GLU A N 1
ATOM 659 C CA . GLU A 1 109 ? -12.475 21.005 -32.544 1.00 17.33 86 GLU A CA 1
ATOM 660 C C . GLU A 1 109 ? -13.988 21.126 -32.642 1.00 18.28 86 GLU A C 1
ATOM 661 O O . GLU A 1 109 ? -14.530 22.232 -32.549 1.00 19.22 86 GLU A O 1
ATOM 667 N N . ARG A 1 110 ? -14.693 20.008 -32.863 1.00 15.97 87 ARG A N 1
ATOM 668 C CA . ARG A 1 110 ? -16.153 20.096 -32.966 1.00 20.25 87 ARG A CA 1
ATOM 669 C C . ARG A 1 110 ? -16.752 20.615 -31.667 1.00 18.63 87 ARG A C 1
ATOM 670 O O . ARG A 1 110 ? -17.656 21.457 -31.683 1.00 18.81 87 ARG A O 1
ATOM 678 N N A LEU A 1 111 ? -16.287 20.098 -30.525 0.49 14.60 88 LEU A N 1
ATOM 679 N N B LEU A 1 111 ? -16.261 20.111 -30.537 0.51 14.30 88 LEU A N 1
ATOM 680 C CA A LEU A 1 111 ? -16.799 20.571 -29.237 0.49 15.15 88 LEU A CA 1
ATOM 681 C CA B LEU A 1 111 ? -16.763 20.544 -29.237 0.51 15.51 88 LEU A CA 1
ATOM 682 C C A LEU A 1 111 ? -16.511 22.052 -29.053 0.49 17.47 88 LEU A C 1
ATOM 683 C C B LEU A 1 111 ? -16.489 22.023 -29.007 0.51 17.39 88 LEU A C 1
ATOM 684 O O A LEU A 1 111 ? -17.397 22.833 -28.673 0.49 18.41 88 LEU A O 1
ATOM 685 O O B LEU A 1 111 ? -17.372 22.778 -28.570 0.51 18.93 88 LEU A O 1
ATOM 694 N N . CYS A 1 112 ? -15.261 22.456 -29.286 1.00 15.05 89 CYS A N 1
ATOM 695 C CA . CYS A 1 112 ? -14.879 23.839 -28.997 1.00 16.92 89 CYS A CA 1
ATOM 696 C C . CYS A 1 112 ? -15.556 24.813 -29.951 1.00 20.02 89 CYS A C 1
ATOM 697 O O . CYS A 1 112 ? -15.879 25.944 -29.563 1.00 23.93 89 CYS A O 1
ATOM 700 N N . ARG A 1 113 ? -15.737 24.413 -31.213 1.00 19.71 90 ARG A N 1
ATOM 701 C CA . ARG A 1 113 ? -16.445 25.282 -32.152 1.00 19.58 90 ARG A CA 1
ATOM 702 C C . ARG A 1 113 ? -17.919 25.421 -31.772 1.00 20.71 90 ARG A C 1
ATOM 703 O O . ARG A 1 113 ? -18.504 26.498 -31.918 1.00 22.91 90 ARG A O 1
ATOM 711 N N . ALA A 1 114 ? -18.541 24.345 -31.292 1.00 20.87 91 ALA A N 1
ATOM 712 C CA . ALA A 1 114 ? -19.962 24.369 -30.967 1.00 17.53 91 ALA A CA 1
ATOM 713 C C . ALA A 1 114 ? -20.250 25.023 -29.624 1.00 22.33 91 ALA A C 1
ATOM 714 O O . ALA A 1 114 ? -21.409 25.340 -29.345 1.00 22.95 91 ALA A O 1
ATOM 716 N N . TRP A 1 115 ? -19.240 25.236 -28.792 1.00 19.70 92 TRP A N 1
ATOM 717 C CA . TRP A 1 115 ? -19.468 25.687 -27.428 1.00 20.40 92 TRP A CA 1
ATOM 718 C C . TRP A 1 115 ? -20.322 26.957 -27.415 1.00 27.76 92 TRP A C 1
ATOM 719 O O . TRP A 1 115 ? -19.951 27.954 -28.055 1.00 24.23 92 TRP A O 1
ATOM 730 N N . PRO A 1 116 ? -21.483 26.946 -26.739 1.00 32.61 93 PRO A N 1
ATOM 731 C CA . PRO A 1 116 ? -22.409 28.086 -26.825 1.00 37.01 93 PRO A CA 1
ATOM 732 C C . PRO A 1 116 ? -22.139 29.150 -25.772 1.00 40.16 93 PRO A C 1
ATOM 733 O O . PRO A 1 116 ? -22.496 30.320 -25.954 1.00 41.86 93 PRO A O 1
ATOM 737 N N . GLY A 1 117 ? -21.510 28.743 -24.669 1.00 37.38 94 GLY A N 1
ATOM 738 C CA . GLY A 1 117 ? -21.275 29.617 -23.542 1.00 46.92 94 GLY A CA 1
ATOM 739 C C . GLY A 1 117 ? -20.159 30.602 -23.810 1.00 49.54 94 GLY A C 1
ATOM 740 O O . GLY A 1 117 ? -19.418 30.475 -24.792 1.00 51.94 94 GLY A O 1
ATOM 741 N N . PRO A 1 118 ? -20.035 31.622 -22.956 1.00 45.84 95 PRO A N 1
ATOM 742 C CA . PRO A 1 118 ? -18.985 32.628 -23.158 1.00 38.91 95 PRO A CA 1
ATOM 743 C C . PRO A 1 118 ? -17.611 31.992 -23.065 1.00 41.45 95 PRO A C 1
ATOM 744 O O . PRO A 1 118 ? -17.378 31.081 -22.262 1.00 47.25 95 PRO A O 1
ATOM 748 N N . ARG A 1 119 ? -16.698 32.466 -23.903 1.00 39.32 96 ARG A N 1
ATOM 749 C CA . ARG A 1 119 ? -15.394 31.821 -24.052 1.00 35.17 96 ARG A CA 1
ATOM 750 C C . ARG A 1 119 ? -14.359 32.557 -23.216 1.00 31.72 96 ARG A C 1
ATOM 751 O O . ARG A 1 119 ? -13.999 33.701 -23.513 1.00 29.87 96 ARG A O 1
ATOM 759 N N . GLY A 1 120 ? -13.893 31.895 -22.166 1.00 28.21 97 GLY A N 1
ATOM 760 C CA . GLY A 1 120 ? -12.877 32.434 -21.295 1.00 23.88 97 GLY A CA 1
ATOM 761 C C . GLY A 1 120 ? -11.845 31.368 -20.995 1.00 24.63 97 GLY A C 1
ATOM 762 O O . GLY A 1 120 ? -11.375 30.676 -21.906 1.00 23.83 97 GLY A O 1
ATOM 763 N N . ARG A 1 121 ? -11.496 31.207 -19.724 1.00 22.92 98 ARG A N 1
ATOM 764 C CA . ARG A 1 121 ? -10.457 30.251 -19.377 1.00 17.69 98 ARG A CA 1
ATOM 765 C C . ARG A 1 121 ? -10.989 28.823 -19.378 1.00 21.56 98 ARG A C 1
ATOM 766 O O . ARG A 1 121 ? -12.150 28.557 -19.037 1.00 20.90 98 ARG A O 1
ATOM 774 N N . VAL A 1 122 ? -10.112 27.895 -19.759 1.00 17.97 99 VAL A N 1
ATOM 775 C CA . VAL A 1 122 ? -10.338 26.465 -19.580 1.00 15.28 99 VAL A CA 1
ATOM 776 C C . VAL A 1 122 ? -9.226 25.983 -18.666 1.00 19.45 99 VAL A C 1
ATOM 777 O O . VAL A 1 122 ? -8.049 26.059 -19.032 1.00 18.46 99 VAL A O 1
ATOM 781 N N . LEU A 1 123 ? -9.581 25.528 -17.466 1.00 17.46 100 LEU A N 1
ATOM 782 C CA . LEU A 1 123 ? -8.601 24.986 -16.537 1.00 14.92 100 LEU A CA 1
ATOM 783 C C . LEU A 1 123 ? -8.457 23.504 -16.829 1.00 15.54 100 LEU A C 1
ATOM 784 O O . LEU A 1 123 ? -9.463 22.797 -16.920 1.00 17.07 100 LEU A O 1
ATOM 789 N N . HIS A 1 124 ? -7.219 23.026 -16.963 1.00 14.34 101 HIS A N 1
ATOM 790 C CA . HIS A 1 124 ? -7.025 21.642 -17.398 1.00 14.67 101 HIS A CA 1
ATOM 791 C C . HIS A 1 124 ? -5.843 21.019 -16.657 1.00 17.91 101 HIS A C 1
ATOM 792 O O . HIS A 1 124 ? -4.920 21.719 -16.202 1.00 16.90 101 HIS A O 1
ATOM 799 N N . ASN A 1 125 ? -5.860 19.690 -16.547 1.00 15.15 102 ASN A N 1
ATOM 800 C CA . ASN A 1 125 ? -4.791 18.992 -15.818 1.00 18.75 102 ASN A CA 1
ATOM 801 C C . ASN A 1 125 ? -3.638 18.606 -16.747 1.00 18.74 102 ASN A C 1
ATOM 802 O O . ASN A 1 125 ? -3.226 17.448 -16.819 1.00 19.02 102 ASN A O 1
ATOM 807 N N . SER A 1 126 ? -3.096 19.603 -17.452 1.00 18.77 103 SER A N 1
ATOM 808 C CA . SER A 1 126 ? -2.044 19.418 -18.455 1.00 18.32 103 SER A CA 1
ATOM 809 C C . SER A 1 126 ? -2.534 18.488 -19.568 1.00 20.83 103 SER A C 1
ATOM 810 O O . SER A 1 126 ? -1.950 17.438 -19.857 1.00 20.00 103 SER A O 1
ATOM 813 N N . ALA A 1 127 ? -3.618 18.915 -20.202 1.00 21.03 104 ALA A N 1
ATOM 814 C CA . ALA A 1 127 ? -4.268 18.141 -21.250 1.00 18.69 104 ALA A CA 1
ATOM 815 C C . ALA A 1 127 ? -3.373 17.975 -22.480 1.00 21.36 104 ALA A C 1
ATOM 816 O O . ALA A 1 127 ? -2.381 18.689 -22.687 1.00 20.78 104 ALA A O 1
ATOM 818 N N . PHE A 1 128 ? -3.762 17.014 -23.313 1.00 20.84 105 PHE A N 1
ATOM 819 C CA . PHE A 1 128 ? -2.984 16.661 -24.487 1.00 24.09 105 PHE A CA 1
ATOM 820 C C . PHE A 1 128 ? -2.778 17.885 -25.379 1.00 26.48 105 PHE A C 1
ATOM 821 O O . PHE A 1 128 ? -3.681 18.715 -25.501 1.00 21.92 105 PHE A O 1
ATOM 829 N N . PRO A 1 129 ? -1.609 18.027 -26.018 1.00 24.77 106 PRO A N 1
ATOM 830 C CA . PRO A 1 129 ? -1.303 19.275 -26.742 1.00 27.24 106 PRO A CA 1
ATOM 831 C C . PRO A 1 129 ? -2.293 19.658 -27.838 1.00 28.90 106 PRO A C 1
ATOM 832 O O . PRO A 1 129 ? -2.416 20.856 -28.136 1.00 24.35 106 PRO A O 1
ATOM 836 N N . THR A 1 130 ? -2.984 18.696 -28.464 1.00 24.32 107 THR A N 1
ATOM 837 C CA . THR A 1 130 ? -3.939 19.067 -29.505 1.00 24.36 107 THR A CA 1
ATOM 838 C C . THR A 1 130 ? -5.038 19.951 -28.937 1.00 25.21 107 THR A C 1
ATOM 839 O O . THR A 1 130 ? -5.539 20.851 -29.627 1.00 22.20 107 THR A O 1
ATOM 843 N N . TRP A 1 131 ? -5.406 19.730 -27.670 1.00 18.19 108 TRP A N 1
ATOM 844 C CA . TRP A 1 131 ? -6.405 20.572 -27.026 1.00 19.86 108 TRP A CA 1
ATOM 845 C C . TRP A 1 131 ? -5.965 22.020 -26.944 1.00 23.61 108 TRP A C 1
ATOM 846 O O . TRP A 1 131 ? -6.782 22.935 -27.122 1.00 22.59 108 TRP A O 1
ATOM 857 N N . LEU A 1 132 ? -4.694 22.251 -26.599 1.00 28.04 109 LEU A N 1
ATOM 858 C CA . LEU A 1 132 ? -4.241 23.609 -26.304 1.00 31.17 109 LEU A CA 1
ATOM 859 C C . LEU A 1 132 ? -4.357 24.487 -27.537 1.00 28.21 109 LEU A C 1
ATOM 860 O O . LEU A 1 132 ? -4.898 25.599 -27.478 1.00 25.85 109 LEU A O 1
ATOM 865 N N . GLY A 1 133 ? -3.878 23.990 -28.675 1.00 24.78 110 GLY A N 1
ATOM 866 C CA . GLY A 1 133 ? -4.005 24.754 -29.898 1.00 28.45 110 GLY A CA 1
ATOM 867 C C . GLY A 1 133 ? -5.453 24.979 -30.280 1.00 22.45 110 GLY A C 1
ATOM 868 O O . GLY A 1 133 ? -5.829 26.079 -30.689 1.00 25.83 110 GLY A O 1
ATOM 869 N N . THR A 1 134 ? -6.282 23.940 -30.147 1.00 21.92 111 THR A N 1
ATOM 870 C CA . THR A 1 134 ? -7.688 24.059 -30.523 1.00 22.60 111 THR A CA 1
ATOM 871 C C . THR A 1 134 ? -8.397 25.079 -29.648 1.00 22.69 111 THR A C 1
ATOM 872 O O . THR A 1 134 ? -9.167 25.907 -30.145 1.00 22.83 111 THR A O 1
ATOM 876 N N . LEU A 1 135 ? -8.150 25.031 -28.338 1.00 18.42 112 LEU A N 1
ATOM 877 C CA . LEU A 1 135 ? -8.755 26.004 -27.430 1.00 16.86 112 LEU A CA 1
ATOM 878 C C . LEU A 1 135 ? -8.363 27.433 -27.799 1.00 23.12 112 LEU A C 1
ATOM 879 O O . LEU A 1 135 ? -9.222 28.321 -27.873 1.00 21.92 112 LEU A O 1
ATOM 884 N N . VAL A 1 136 ? -7.068 27.676 -28.036 1.00 25.54 113 VAL A N 1
ATOM 885 C CA . VAL A 1 136 ? -6.625 29.026 -28.397 1.00 25.23 113 VAL A CA 1
ATOM 886 C C . VAL A 1 136 ? -7.304 29.484 -29.681 1.00 26.59 113 VAL A C 1
ATOM 887 O O . VAL A 1 136 ? -7.855 30.589 -29.753 1.00 25.61 113 VAL A O 1
ATOM 891 N N . GLU A 1 137 ? -7.303 28.622 -30.703 1.00 26.89 114 GLU A N 1
ATOM 892 C CA . GLU A 1 137 ? -7.910 28.964 -31.986 1.00 32.27 114 GLU A CA 1
ATOM 893 C C . GLU A 1 137 ? -9.384 29.295 -31.853 1.00 33.47 114 GLU A C 1
ATOM 894 O O . GLU A 1 137 ? -9.915 30.069 -32.655 1.00 29.29 114 GLU A O 1
ATOM 900 N N . GLN A 1 138 ? -10.073 28.692 -30.884 1.00 25.20 115 GLN A N 1
ATOM 901 C CA . GLN A 1 138 ? -11.501 28.902 -30.713 1.00 27.93 115 GLN A CA 1
ATOM 902 C C . GLN A 1 138 ? -11.827 29.993 -29.694 1.00 27.36 115 GLN A C 1
ATOM 903 O O . GLN A 1 138 ? -12.999 30.164 -29.339 1.00 27.07 115 GLN A O 1
ATOM 909 N N . GLY A 1 139 ? -10.826 30.730 -29.217 1.00 23.80 116 GLY A N 1
ATOM 910 C CA . GLY A 1 139 ? -11.068 31.871 -28.360 1.00 26.94 116 GLY A CA 1
ATOM 911 C C . GLY A 1 139 ? -11.010 31.603 -26.871 1.00 27.45 116 GLY A C 1
ATOM 912 O O . GLY A 1 139 ? -11.374 32.487 -26.088 1.00 28.27 116 GLY A O 1
ATOM 913 N N . PHE A 1 140 ? -10.581 30.418 -26.456 1.00 21.05 117 PHE A N 1
ATOM 914 C CA . PHE A 1 140 ? -10.438 30.062 -25.054 1.00 23.22 117 PHE A CA 1
ATOM 915 C C . PHE A 1 140 ? -9.008 30.306 -24.588 1.00 23.64 117 PHE A C 1
ATOM 916 O O . PHE A 1 140 ? -8.075 30.376 -25.388 1.00 25.06 117 PHE A O 1
ATOM 924 N N . ASP A 1 141 ? -8.836 30.400 -23.266 1.00 22.49 118 ASP A N 1
ATOM 925 C CA . ASP A 1 141 ? -7.524 30.606 -22.663 1.00 21.38 118 ASP A CA 1
ATOM 926 C C . ASP A 1 141 ? -7.127 29.394 -21.834 1.00 23.02 118 ASP A C 1
ATOM 927 O O . ASP A 1 141 ? -7.571 29.264 -20.681 1.00 21.62 118 ASP A O 1
ATOM 932 N N . PRO A 1 142 ? -6.238 28.525 -22.340 1.00 20.42 119 PRO A N 1
ATOM 933 C CA . PRO A 1 142 ? -5.811 27.351 -21.565 1.00 22.26 119 PRO A CA 1
ATOM 934 C C . PRO A 1 142 ? -4.482 27.539 -20.845 1.00 25.12 119 PRO A C 1
ATOM 935 O O . PRO A 1 142 ? -3.767 26.555 -20.628 1.00 23.56 119 PRO A O 1
ATOM 939 N N . SER A 1 143 ? -4.121 28.773 -20.472 1.00 26.73 120 SER A N 1
ATOM 940 C CA . SER A 1 143 ? -2.774 29.005 -19.961 1.00 26.68 120 SER A CA 1
ATOM 941 C C . SER A 1 143 ? -2.583 28.507 -18.530 1.00 30.65 120 SER A C 1
ATOM 942 O O . SER A 1 143 ? -1.438 28.386 -18.080 1.00 41.39 120 SER A O 1
ATOM 945 N N . VAL A 1 144 ? -3.658 28.205 -17.819 1.00 29.46 121 VAL A N 1
ATOM 946 C CA . VAL A 1 144 ? -3.592 27.778 -16.426 1.00 31.17 121 VAL A CA 1
ATOM 947 C C . VAL A 1 144 ? -3.794 26.270 -16.380 1.00 24.03 121 VAL A C 1
ATOM 948 O O . VAL A 1 144 ? -4.888 25.764 -16.664 1.00 27.23 121 VAL A O 1
ATOM 952 N N . ALA A 1 145 ? -2.741 25.541 -16.019 1.00 25.60 122 ALA A N 1
ATOM 953 C CA . ALA A 1 145 ? -2.851 24.108 -15.786 1.00 22.33 122 ALA A CA 1
ATOM 954 C C . ALA A 1 145 ? -3.054 23.843 -14.302 1.00 25.36 122 ALA A C 1
ATOM 955 O O . ALA A 1 145 ? -2.556 24.578 -13.442 1.00 26.67 122 ALA A O 1
ATOM 957 N N . LEU A 1 146 ? -3.822 22.823 -14.015 1.00 19.70 123 LEU A N 1
ATOM 958 C CA . LEU A 1 146 ? -4.117 22.430 -12.637 1.00 19.00 123 LEU A CA 1
ATOM 959 C C . LEU A 1 146 ? -3.068 21.438 -12.166 1.00 19.12 123 LEU A C 1
ATOM 960 O O . LEU A 1 146 ? -2.820 20.447 -12.858 1.00 23.21 123 LEU A O 1
ATOM 965 N N . PRO A 1 147 ? -2.458 21.636 -11.003 1.00 18.94 124 PRO A N 1
ATOM 966 C CA . PRO A 1 147 ? -1.430 20.697 -10.540 1.00 22.00 124 PRO A CA 1
ATOM 967 C C . PRO A 1 147 ? -2.022 19.399 -9.999 1.00 21.78 124 PRO A C 1
ATOM 968 O O . PRO A 1 147 ? -3.189 19.317 -9.608 1.00 18.82 124 PRO A O 1
ATOM 972 N N . VAL A 1 148 ? -1.175 18.367 -9.965 1.00 19.82 125 VAL A N 1
ATOM 973 C CA . VAL A 1 148 ? -1.596 17.043 -9.527 1.00 18.37 125 VAL A CA 1
ATOM 974 C C . VAL A 1 148 ? -0.795 16.656 -8.293 1.00 22.64 125 VAL A C 1
ATOM 975 O O . VAL A 1 148 ? 0.149 17.344 -7.889 1.00 25.46 125 VAL A O 1
ATOM 979 N N . ALA A 1 149 ? -1.200 15.538 -7.685 1.00 19.74 126 ALA A N 1
ATOM 980 C CA . ALA A 1 149 ? -0.584 15.114 -6.428 1.00 25.52 126 ALA A CA 1
ATOM 981 C C . ALA A 1 149 ? 0.918 14.885 -6.587 1.00 31.00 126 ALA A C 1
ATOM 982 O O . ALA A 1 149 ? 1.707 15.308 -5.735 1.00 29.34 126 ALA A O 1
ATOM 984 N N . GLY A 1 150 ? 1.333 14.223 -7.675 1.00 33.11 127 GLY A N 1
ATOM 985 C CA . GLY A 1 150 ? 2.735 13.931 -7.924 1.00 36.76 127 GLY A CA 1
ATOM 986 C C . GLY A 1 150 ? 3.309 12.735 -7.186 1.00 36.96 127 GLY A C 1
ATOM 987 O O . GLY A 1 150 ? 4.349 12.215 -7.601 1.00 43.33 127 GLY A O 1
ATOM 988 N N . ALA A 1 151 ? 2.686 12.297 -6.096 1.00 32.86 128 ALA A N 1
ATOM 989 C CA . ALA A 1 151 ? 3.102 11.108 -5.363 1.00 40.74 128 ALA A CA 1
ATOM 990 C C . ALA A 1 151 ? 1.902 10.585 -4.585 1.00 47.52 128 ALA A C 1
ATOM 991 O O . ALA A 1 151 ? 0.867 11.252 -4.482 1.00 48.37 128 ALA A O 1
ATOM 993 N N . GLY A 1 152 ? 2.054 9.382 -4.025 1.00 38.43 129 GLY A N 1
ATOM 994 C CA . GLY A 1 152 ? 0.993 8.765 -3.263 1.00 34.85 129 GLY A CA 1
ATOM 995 C C . GLY A 1 152 ? 0.262 7.693 -4.044 1.00 36.09 129 GLY A C 1
ATOM 996 O O . GLY A 1 152 ? 0.724 7.247 -5.099 1.00 39.48 129 GLY A O 1
ATOM 997 N N . PRO A 1 153 ? -0.912 7.268 -3.553 1.00 29.16 130 PRO A N 1
ATOM 998 C CA . PRO A 1 153 ? -1.621 6.158 -4.219 1.00 36.25 130 PRO A CA 1
ATOM 999 C C . PRO A 1 153 ? -2.041 6.440 -5.659 1.00 43.48 130 PRO A C 1
ATOM 1000 O O . PRO A 1 153 ? -2.038 5.512 -6.478 1.00 52.45 130 PRO A O 1
ATOM 1004 N N . TYR A 1 154 ? -2.389 7.682 -5.997 1.00 35.88 131 TYR A N 1
ATOM 1005 C CA . TYR A 1 154 ? -2.835 8.072 -7.346 1.00 30.17 131 TYR A CA 1
ATOM 1006 C C . TYR A 1 154 ? -2.133 9.383 -7.698 1.00 36.13 131 TYR A C 1
ATOM 1007 O O . TYR A 1 154 ? -2.665 10.470 -7.439 1.00 31.17 131 TYR A O 1
ATOM 1016 N N . ALA A 1 155 ? -0.944 9.277 -8.296 1.00 38.43 132 ALA A N 1
ATOM 1017 C CA . ALA A 1 155 ? -0.094 10.444 -8.519 1.00 35.39 132 ALA A CA 1
ATOM 1018 C C . ALA A 1 155 ? -0.698 11.448 -9.495 1.00 28.97 132 ALA A C 1
ATOM 1019 O O . ALA A 1 155 ? -0.319 12.623 -9.463 1.00 31.95 132 ALA A O 1
ATOM 1021 N N . ALA A 1 156 ? -1.623 11.033 -10.349 1.00 23.22 133 ALA A N 1
ATOM 1022 C CA . ALA A 1 156 ? -2.241 11.966 -11.281 1.00 18.32 133 ALA A CA 1
ATOM 1023 C C . ALA A 1 156 ? -3.490 12.639 -10.717 1.00 19.57 133 ALA A C 1
ATOM 1024 O O . ALA A 1 156 ? -4.119 13.430 -11.427 1.00 19.65 133 ALA A O 1
ATOM 1026 N N . ASP A 1 157 ? -3.870 12.343 -9.474 1.00 17.59 134 ASP A N 1
ATOM 1027 C CA . ASP A 1 157 ? -5.035 12.991 -8.874 1.00 15.29 134 ASP A CA 1
ATOM 1028 C C . ASP A 1 157 ? -4.854 14.497 -8.875 1.00 20.46 134 ASP A C 1
ATOM 1029 O O . ASP A 1 157 ? -3.754 14.998 -8.623 1.00 20.67 134 ASP A O 1
ATOM 1034 N N . LEU A 1 158 ? -5.942 15.226 -9.146 1.00 15.50 135 LEU A N 1
ATOM 1035 C CA . LEU A 1 158 ? -5.881 16.682 -9.078 1.00 15.02 135 LEU A CA 1
ATOM 1036 C C . LEU A 1 158 ? -5.716 17.154 -7.634 1.00 17.10 135 LEU A C 1
ATOM 1037 O O . LEU A 1 158 ? -6.323 16.607 -6.713 1.00 19.17 135 LEU A O 1
ATOM 1042 N N . ASP A 1 159 ? -4.865 18.171 -7.444 1.00 18.23 136 ASP A N 1
ATOM 1043 C CA . ASP A 1 159 ? -4.746 18.869 -6.165 1.00 20.27 136 ASP A CA 1
ATOM 1044 C C . ASP A 1 159 ? -6.030 19.657 -5.940 1.00 20.56 136 ASP A C 1
ATOM 1045 O O . ASP A 1 159 ? -6.303 20.622 -6.658 1.00 21.75 136 ASP A O 1
ATOM 1050 N N . LEU A 1 160 ? -6.830 19.238 -4.960 1.00 18.84 137 LEU A N 1
ATOM 1051 C CA . LEU A 1 160 ? -8.157 19.826 -4.833 1.00 18.55 137 LEU A CA 1
ATOM 1052 C C . LEU A 1 160 ? -8.099 21.237 -4.261 1.00 18.80 137 LEU A C 1
ATOM 1053 O O . LEU A 1 160 ? -8.939 22.075 -4.614 1.00 21.14 137 LEU A O 1
ATOM 1058 N N . ASP A 1 161 ? -7.140 21.525 -3.369 1.00 25.30 138 ASP A N 1
ATOM 1059 C CA . ASP A 1 161 ? -7.026 22.892 -2.853 1.00 28.36 138 ASP A CA 1
ATOM 1060 C C . ASP A 1 161 ? -6.601 23.854 -3.952 1.00 27.98 138 ASP A C 1
ATOM 1061 O O . ASP A 1 161 ? -7.111 24.981 -4.030 1.00 24.57 138 ASP A O 1
ATOM 1066 N N . ALA A 1 162 ? -5.673 23.423 -4.816 1.00 24.34 139 ALA A N 1
ATOM 1067 C CA . ALA A 1 162 ? -5.282 24.249 -5.953 1.00 22.57 139 ALA A CA 1
ATOM 1068 C C . ALA A 1 162 ? -6.455 24.491 -6.893 1.00 20.91 139 ALA A C 1
ATOM 1069 O O . ALA A 1 162 ? -6.607 25.595 -7.430 1.00 21.00 139 ALA A O 1
ATOM 1071 N N . LEU A 1 163 ? -7.277 23.459 -7.131 1.00 19.12 140 LEU A N 1
ATOM 1072 C CA . LEU A 1 163 ? -8.485 23.631 -7.944 1.00 22.94 140 LEU A CA 1
ATOM 1073 C C . LEU A 1 163 ? -9.417 24.680 -7.344 1.00 20.80 140 LEU A C 1
ATOM 1074 O O . LEU A 1 163 ? -9.920 25.562 -8.053 1.00 22.68 140 LEU A O 1
ATOM 1079 N N . ASP A 1 164 ? -9.674 24.586 -6.037 1.00 22.75 141 ASP A N 1
ATOM 1080 C CA . ASP A 1 164 ? -10.507 25.578 -5.358 1.00 21.19 141 ASP A CA 1
ATOM 1081 C C . ASP A 1 164 ? -9.946 26.987 -5.530 1.00 25.30 141 ASP A C 1
ATOM 1082 O O . ASP A 1 164 ? -10.685 27.934 -5.823 1.00 25.56 141 ASP A O 1
ATOM 1087 N N . VAL A 1 165 ? -8.642 27.154 -5.316 1.00 25.50 142 VAL A N 1
ATOM 1088 C CA . VAL A 1 165 ? -8.049 28.482 -5.464 1.00 25.38 142 VAL A CA 1
ATOM 1089 C C . VAL A 1 165 ? -8.262 29.001 -6.880 1.00 25.88 142 VAL A C 1
ATOM 1090 O O . VAL A 1 165 ? -8.659 30.159 -7.086 1.00 24.60 142 VAL A O 1
ATOM 1094 N N . ALA A 1 166 ? -8.051 28.135 -7.878 1.00 23.00 143 ALA A N 1
ATOM 1095 C CA . ALA A 1 166 ? -8.176 28.556 -9.271 1.00 23.42 143 ALA A CA 1
ATOM 1096 C C . ALA A 1 166 ? -9.618 28.914 -9.611 1.00 22.23 143 ALA A C 1
ATOM 1097 O O . ALA A 1 166 ? -9.878 29.928 -10.262 1.00 22.63 143 ALA A O 1
ATOM 1099 N N . LEU A 1 167 ? -10.570 28.091 -9.173 1.00 20.53 144 LEU A N 1
ATOM 1100 C CA . LEU A 1 167 ? -11.980 28.383 -9.410 1.00 21.52 144 LEU A CA 1
ATOM 1101 C C . LEU A 1 167 ? -12.411 29.678 -8.725 1.00 25.18 144 LEU A C 1
ATOM 1102 O O . LEU A 1 167 ? -13.251 30.424 -9.248 1.00 25.51 144 LEU A O 1
ATOM 1107 N N . ASP A 1 168 ? -11.873 29.962 -7.546 1.00 22.90 145 ASP A N 1
ATOM 1108 C CA . ASP A 1 168 ? -12.242 31.241 -6.941 1.00 31.32 145 ASP A CA 1
ATOM 1109 C C . ASP A 1 168 ? -11.521 32.402 -7.614 1.00 27.83 145 ASP A C 1
ATOM 1110 O O . ASP A 1 168 ? -12.129 33.447 -7.867 1.00 26.47 145 ASP A O 1
ATOM 1115 N N . ARG A 1 169 ? -10.241 32.225 -7.945 1.00 23.25 146 ARG A N 1
ATOM 1116 C CA . ARG A 1 169 ? -9.485 33.292 -8.604 1.00 27.01 146 ARG A CA 1
ATOM 1117 C C . ARG A 1 169 ? -10.103 33.687 -9.945 1.00 30.11 146 ARG A C 1
ATOM 1118 O O . ARG A 1 169 ? -10.152 34.879 -10.288 1.00 27.81 146 ARG A O 1
ATOM 1126 N N . TYR A 1 170 ? -10.556 32.707 -10.733 1.00 21.52 147 TYR A N 1
ATOM 1127 C CA . TYR A 1 170 ? -11.074 32.959 -12.074 1.00 24.42 147 TYR A CA 1
ATOM 1128 C C . TYR A 1 170 ? -12.597 32.885 -12.124 1.00 28.65 147 TYR A C 1
ATOM 1129 O O . TYR A 1 170 ? -13.176 32.613 -13.175 1.00 33.76 147 TYR A O 1
ATOM 1138 N N . ALA A 1 171 ? -13.251 33.150 -10.993 1.00 29.86 148 ALA A N 1
ATOM 1139 C CA . ALA A 1 171 ? -14.704 33.074 -10.895 1.00 26.99 148 ALA A CA 1
ATOM 1140 C C . ALA A 1 171 ? -15.388 33.859 -12.005 1.00 33.58 148 ALA A C 1
ATOM 1141 O O . ALA A 1 171 ? -15.015 34.995 -12.305 1.00 35.75 148 ALA A O 1
ATOM 1143 N N . ASP A 1 172 ? -16.404 33.237 -12.604 1.00 27.62 149 ASP A N 1
ATOM 1144 C CA . ASP A 1 172 ? -17.225 33.746 -13.697 1.00 28.12 149 ASP A CA 1
ATOM 1145 C C . ASP A 1 172 ? -16.448 33.885 -15.004 1.00 34.13 149 ASP A C 1
ATOM 1146 O O . ASP A 1 172 ? -17.027 34.307 -16.012 1.00 37.96 149 ASP A O 1
ATOM 1151 N N . GLY A 1 173 ? -15.171 33.520 -15.033 1.00 31.19 150 GLY A N 1
ATOM 1152 C CA . GLY A 1 173 ? -14.404 33.604 -16.256 1.00 27.60 150 GLY A CA 1
ATOM 1153 C C . GLY A 1 173 ? -13.886 32.258 -16.726 1.00 25.31 150 GLY A C 1
ATOM 1154 O O . GLY A 1 173 ? -12.997 32.214 -17.576 1.00 25.81 150 GLY A O 1
ATOM 1155 N N . VAL A 1 174 ? -14.423 31.159 -16.195 1.00 23.65 151 VAL A N 1
ATOM 1156 C CA . VAL A 1 174 ? -14.027 29.807 -16.591 1.00 19.34 151 VAL A CA 1
ATOM 1157 C C . VAL A 1 174 ? -15.155 29.187 -17.418 1.00 23.59 151 VAL A C 1
ATOM 1158 O O . VAL A 1 174 ? -16.272 28.990 -16.911 1.00 20.95 151 VAL A O 1
ATOM 1162 N N . SER A 1 175 ? -14.869 28.877 -18.686 1.00 19.70 152 SER A N 1
ATOM 1163 C CA . SER A 1 175 ? -15.878 28.221 -19.524 1.00 20.43 152 SER A CA 1
ATOM 1164 C C . SER A 1 175 ? -16.059 26.759 -19.139 1.00 18.30 152 SER A C 1
ATOM 1165 O O . SER A 1 175 ? -17.190 26.259 -19.101 1.00 19.98 152 SER A O 1
ATOM 1168 N N . PHE A 1 176 ? -14.965 26.043 -18.890 1.00 16.51 153 PHE A N 1
ATOM 1169 C CA . PHE A 1 176 ? -15.109 24.691 -18.384 1.00 15.44 153 PHE A CA 1
ATOM 1170 C C . PHE A 1 176 ? -13.793 24.241 -17.777 1.00 16.80 153 PHE A C 1
ATOM 1171 O O . PHE A 1 176 ? -12.748 24.877 -17.945 1.00 14.45 153 PHE A O 1
ATOM 1179 N N . VAL A 1 177 ? -13.883 23.153 -17.026 1.00 13.63 154 VAL A N 1
ATOM 1180 C CA . VAL A 1 177 ? -12.723 22.437 -16.503 1.00 14.38 154 VAL A CA 1
ATOM 1181 C C . VAL A 1 177 ? -12.549 21.199 -17.366 1.00 13.69 154 VAL A C 1
ATOM 1182 O O . VAL A 1 177 ? -13.523 20.477 -17.615 1.00 13.31 154 VAL A O 1
ATOM 1186 N N . LEU A 1 178 ? -11.322 20.960 -17.817 1.00 12.76 155 LEU A N 1
ATOM 1187 C CA . LEU A 1 178 ? -11.008 19.854 -18.717 1.00 12.37 155 LEU A CA 1
ATOM 1188 C C . LEU A 1 178 ? -10.083 18.889 -17.990 1.00 12.73 155 LEU A C 1
ATOM 1189 O O . LEU A 1 178 ? -8.982 19.274 -17.577 1.00 15.68 155 LEU A O 1
ATOM 1194 N N . VAL A 1 179 ? -10.521 17.645 -17.841 1.00 11.93 156 VAL A N 1
ATOM 1195 C CA . VAL A 1 179 ? -9.736 16.605 -17.188 1.00 11.92 156 VAL A CA 1
ATOM 1196 C C . VAL A 1 179 ? -9.497 15.466 -18.172 1.00 13.78 156 VAL A C 1
ATOM 1197 O O . VAL A 1 179 ? -10.451 14.895 -18.720 1.00 14.41 156 VAL A O 1
ATOM 1201 N N . GLU A 1 180 ? -8.233 15.101 -18.350 1.00 12.68 157 GLU A N 1
ATOM 1202 C CA . GLU A 1 180 ? -7.852 13.941 -19.159 1.00 12.51 157 GLU A CA 1
ATOM 1203 C C . GLU A 1 180 ? -7.529 12.812 -18.186 1.00 18.29 157 GLU A C 1
ATOM 1204 O O . GLU A 1 180 ? -6.677 12.977 -17.309 1.00 17.55 157 GLU A O 1
ATOM 1210 N N . THR A 1 181 ? -8.227 11.687 -18.312 1.00 14.29 158 THR A N 1
ATOM 1211 C CA . THR A 1 181 ? -7.898 10.535 -17.485 1.00 12.30 158 THR A CA 1
ATOM 1212 C C . THR A 1 181 ? -6.590 9.900 -17.962 1.00 14.60 158 THR A C 1
ATOM 1213 O O . THR A 1 181 ? -6.158 10.105 -19.103 1.00 18.31 158 THR A O 1
ATOM 1217 N N . ALA A 1 182 ? -5.995 9.074 -17.092 1.00 15.30 159 ALA A N 1
ATOM 1218 C CA . ALA A 1 182 ? -4.746 8.374 -17.389 1.00 15.63 159 ALA A CA 1
ATOM 1219 C C . ALA A 1 182 ? -3.798 9.308 -18.129 1.00 19.60 159 ALA A C 1
ATOM 1220 O O . ALA A 1 182 ? -3.317 9.031 -19.231 1.00 16.57 159 ALA A O 1
ATOM 1222 N N . THR A 1 183 ? -3.560 10.452 -17.497 1.00 19.66 160 THR A N 1
ATOM 1223 C CA . THR A 1 183 ? -3.114 11.649 -18.200 1.00 19.97 160 THR A CA 1
ATOM 1224 C C . THR A 1 183 ? -1.778 11.414 -18.875 1.00 17.55 160 THR A C 1
ATOM 1225 O O . THR A 1 183 ? -0.800 11.066 -18.213 1.00 16.20 160 THR A O 1
ATOM 1229 N N . ASN A 1 184 ? -1.720 11.623 -20.193 1.00 15.10 161 ASN A N 1
ATOM 1230 C CA . ASN A 1 184 ? -0.472 11.356 -20.885 1.00 20.58 161 ASN A CA 1
ATOM 1231 C C . ASN A 1 184 ? 0.657 12.234 -20.356 1.00 18.10 161 ASN A C 1
ATOM 1232 O O . ASN A 1 184 ? 1.804 11.782 -20.232 1.00 18.62 161 ASN A O 1
ATOM 1237 N N . ALA A 1 185 ? 0.355 13.491 -20.038 1.00 16.93 162 ALA A N 1
ATOM 1238 C CA . ALA A 1 185 ? 1.391 14.401 -19.558 1.00 19.39 162 ALA A CA 1
ATOM 1239 C C . ALA A 1 185 ? 2.017 13.911 -18.265 1.00 23.53 162 ALA A C 1
ATOM 1240 O O . ALA A 1 185 ? 3.187 14.209 -17.968 1.00 26.49 162 ALA A O 1
ATOM 1242 N N . HIS A 1 186 ? 1.255 13.179 -17.471 1.00 19.28 163 HIS A N 1
ATOM 1243 C CA . HIS A 1 186 ? 1.764 12.632 -16.229 1.00 20.32 163 HIS A CA 1
ATOM 1244 C C . HIS A 1 186 ? 2.119 11.164 -16.374 1.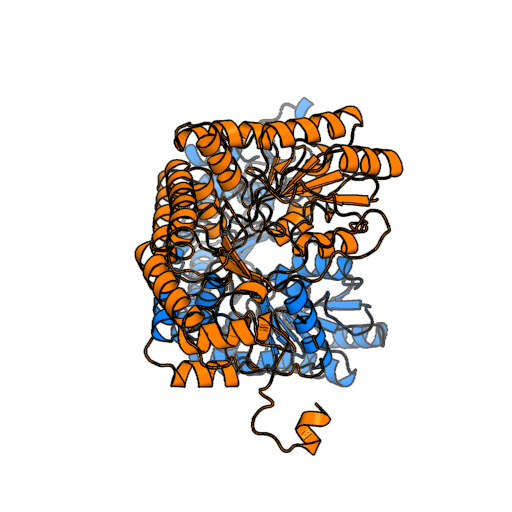00 28.08 163 HIS A C 1
ATOM 1245 O O . HIS A 1 186 ? 2.107 10.426 -15.382 1.00 26.68 163 HIS A O 1
ATOM 1252 N N . GLY A 1 187 ? 2.417 10.729 -17.601 1.00 21.04 164 GLY A N 1
ATOM 1253 C CA . GLY A 1 187 ? 2.960 9.410 -17.842 1.00 21.34 164 GLY A CA 1
ATOM 1254 C C . GLY A 1 187 ? 1.967 8.276 -17.815 1.00 23.32 164 GLY A C 1
ATOM 1255 O O . GLY A 1 187 ? 2.378 7.126 -17.659 1.00 23.17 164 GLY A O 1
ATOM 1256 N N . GLY A 1 188 ? 0.672 8.556 -17.963 1.00 18.26 165 GLY A N 1
ATOM 1257 C CA . GLY A 1 188 ? -0.336 7.515 -17.952 1.00 19.34 165 GLY A CA 1
ATOM 1258 C C . GLY A 1 188 ? -0.739 7.057 -16.570 1.00 21.17 165 GLY A C 1
ATOM 1259 O O . GLY A 1 188 ? -1.380 6.007 -16.448 1.00 18.50 165 GLY A O 1
ATOM 1260 N N . ALA A 1 189 ? -0.330 7.777 -15.526 1.00 16.06 166 ALA A N 1
ATOM 1261 C CA . ALA A 1 189 ? -0.779 7.461 -14.174 1.00 16.23 166 ALA A CA 1
ATOM 1262 C C . ALA A 1 189 ? -2.283 7.685 -14.051 1.00 17.15 166 ALA A C 1
ATOM 1263 O O . ALA A 1 189 ? -2.820 8.618 -14.662 1.00 16.72 166 ALA A O 1
ATOM 1265 N N . PRO A 1 190 ? -2.981 6.881 -13.248 1.00 19.92 167 PRO A N 1
ATOM 1266 C CA . PRO A 1 190 ? -4.434 7.028 -13.124 1.00 18.65 167 PRO A CA 1
ATOM 1267 C C . PRO A 1 190 ? -4.824 8.106 -12.125 1.00 18.61 167 PRO A C 1
ATOM 1268 O O . PRO A 1 190 ? -4.072 8.449 -11.206 1.00 18.54 167 PRO A O 1
ATOM 1272 N N . LEU A 1 191 ? -6.037 8.635 -12.338 1.00 16.55 168 LEU A N 1
ATOM 1273 C CA . LEU A 1 191 ? -6.781 9.417 -11.358 1.00 20.05 168 LEU A CA 1
ATOM 1274 C C . LEU A 1 191 ? -7.802 8.502 -10.691 1.00 17.64 168 LEU A C 1
ATOM 1275 O O . LEU A 1 191 ? -8.351 7.604 -11.339 1.00 22.83 168 LEU A O 1
ATOM 1280 N N . SER A 1 192 ? -8.049 8.717 -9.397 1.00 15.51 169 SER A N 1
ATOM 1281 C CA . SER A 1 192 ? -9.005 7.853 -8.716 1.00 14.87 169 SER A CA 1
ATOM 1282 C C . SER A 1 192 ? -10.431 8.317 -8.996 1.00 18.90 169 SER A C 1
ATOM 1283 O O . SER A 1 192 ? -10.674 9.468 -9.352 1.00 15.16 169 SER A O 1
ATOM 1286 N N . LEU A 1 193 ? -11.389 7.395 -8.843 1.00 17.31 170 LEU A N 1
ATOM 1287 C CA . LEU A 1 193 ? -12.780 7.810 -8.962 1.00 20.51 170 LEU A CA 1
ATOM 1288 C C . LEU A 1 193 ? -13.136 8.802 -7.858 1.00 17.22 170 LEU A C 1
ATOM 1289 O O . LEU A 1 193 ? -13.874 9.772 -8.085 1.00 16.37 170 LEU A O 1
ATOM 1294 N N . ASP A 1 194 ? -12.626 8.574 -6.647 1.00 15.53 171 ASP A N 1
ATOM 1295 C CA . ASP A 1 194 ? -12.872 9.524 -5.568 1.00 17.43 171 ASP A CA 1
ATOM 1296 C C . ASP A 1 194 ? -12.394 10.928 -5.932 1.00 16.83 171 ASP A C 1
ATOM 1297 O O . ASP A 1 194 ? -13.074 11.925 -5.640 1.00 15.94 171 ASP A O 1
ATOM 1302 N N . ASN A 1 195 ? -11.219 11.030 -6.558 1.00 14.95 172 ASN A N 1
ATOM 1303 C CA . ASN A 1 195 ? -10.716 12.345 -6.940 1.00 17.90 172 ASN A CA 1
ATOM 1304 C C . ASN A 1 195 ? -11.578 12.965 -8.027 1.00 14.07 172 ASN A C 1
ATOM 1305 O O . ASN A 1 195 ? -11.900 14.157 -7.967 1.00 14.59 172 ASN A O 1
ATOM 1310 N N . LEU A 1 196 ? -11.981 12.176 -9.023 1.00 13.68 173 LEU A N 1
ATOM 1311 C CA . LEU A 1 196 ? -12.821 12.755 -10.073 1.00 15.41 173 LEU A CA 1
ATOM 1312 C C . LEU A 1 196 ? -14.157 13.213 -9.505 1.00 13.45 173 LEU A C 1
ATOM 1313 O O . LEU A 1 196 ? -14.700 14.249 -9.920 1.00 15.02 173 LEU A O 1
ATOM 1318 N N . ARG A 1 197 ? -14.717 12.448 -8.562 1.00 13.90 174 ARG A N 1
ATOM 1319 C CA . ARG A 1 197 ? -15.970 12.868 -7.940 1.00 15.10 174 ARG A CA 1
ATOM 1320 C C . ARG A 1 197 ? -15.799 14.177 -7.174 1.00 18.51 174 ARG A C 1
ATOM 1321 O O . ARG A 1 197 ? -16.715 15.021 -7.141 1.00 16.41 174 ARG A O 1
ATOM 1329 N N . ALA A 1 198 ? -14.649 14.342 -6.516 1.00 14.71 175 ALA A N 1
ATOM 1330 C CA . ALA A 1 198 ? -14.380 15.557 -5.748 1.00 17.30 175 ALA A CA 1
ATOM 1331 C C . ALA A 1 198 ? -14.198 16.748 -6.668 1.00 15.35 175 ALA A C 1
ATOM 1332 O O . ALA A 1 198 ? -14.672 17.857 -6.367 1.00 15.80 175 ALA A O 1
ATOM 1334 N N . VAL A 1 199 ? -13.521 16.532 -7.799 1.00 14.85 176 VAL A N 1
ATOM 1335 C CA . VAL A 1 199 ? -13.408 17.565 -8.830 1.00 14.68 176 VAL A CA 1
ATOM 1336 C C . VAL A 1 199 ? -14.791 17.980 -9.323 1.00 18.13 176 VAL A C 1
ATOM 1337 O O . VAL A 1 199 ? -15.102 19.170 -9.417 1.00 15.62 176 VAL A O 1
ATOM 1341 N N . ALA A 1 200 ? -15.616 16.997 -9.702 1.00 14.14 177 ALA A N 1
ATOM 1342 C CA . ALA A 1 200 ? -16.927 17.293 -10.261 1.00 13.77 177 ALA A CA 1
ATOM 1343 C C . ALA A 1 200 ? -17.845 17.951 -9.237 1.00 16.23 177 ALA A C 1
ATOM 1344 O O . ALA A 1 200 ? -18.661 18.794 -9.608 1.00 16.49 177 ALA A O 1
ATOM 1346 N N A ARG A 1 201 ? -17.740 17.585 -7.956 0.62 16.54 178 ARG A N 1
ATOM 1347 N N B ARG A 1 201 ? -17.738 17.581 -7.960 0.38 16.69 178 ARG A N 1
ATOM 1348 C CA A ARG A 1 201 ? -18.554 18.268 -6.955 0.62 17.37 178 ARG A CA 1
ATOM 1349 C CA B ARG A 1 201 ? -18.533 18.262 -6.945 0.38 17.83 178 ARG A CA 1
ATOM 1350 C C A ARG A 1 201 ? -18.195 19.751 -6.894 0.62 18.76 178 ARG A C 1
ATOM 1351 C C B ARG A 1 201 ? -18.189 19.746 -6.896 0.38 18.34 178 ARG A C 1
ATOM 1352 O O A ARG A 1 201 ? -19.079 20.604 -6.770 0.62 16.83 178 ARG A O 1
ATOM 1353 O O B ARG A 1 201 ? -19.078 20.595 -6.768 0.38 17.34 178 ARG A O 1
ATOM 1368 N N . ARG A 1 202 ? -16.901 20.074 -7.028 1.00 16.73 179 ARG A N 1
ATOM 1369 C CA . ARG A 1 202 ? -16.471 21.468 -7.001 1.00 15.69 179 ARG A CA 1
ATOM 1370 C C . ARG A 1 202 ? -16.928 22.219 -8.244 1.00 18.64 179 ARG A C 1
ATOM 1371 O O . ARG A 1 202 ? -17.299 23.393 -8.154 1.00 19.85 179 ARG A O 1
ATOM 1379 N N . THR A 1 203 ? -16.889 21.578 -9.419 1.00 14.95 180 THR A N 1
ATOM 1380 C CA . THR A 1 203 ? -17.352 22.284 -10.617 1.00 19.41 180 THR A CA 1
ATOM 1381 C C . THR A 1 203 ? -18.868 22.469 -10.586 1.00 18.99 180 THR A C 1
ATOM 1382 O O . THR A 1 203 ? -19.378 23.552 -10.925 1.00 16.98 180 THR A O 1
ATOM 1386 N N . ARG A 1 204 ? -19.608 21.440 -10.155 1.00 16.88 181 ARG A N 1
ATOM 1387 C CA . ARG A 1 204 ? -21.049 21.610 -9.971 1.00 16.06 181 ARG A CA 1
ATOM 1388 C C . ARG A 1 204 ? -21.353 22.763 -9.027 1.00 17.00 181 ARG A C 1
ATOM 1389 O O . ARG A 1 204 ? -22.291 23.542 -9.267 1.00 20.23 181 ARG A O 1
ATOM 1397 N N . ALA A 1 205 ? -20.586 22.890 -7.937 1.00 16.92 182 ALA A N 1
ATOM 1398 C CA . ALA A 1 205 ? -20.930 23.901 -6.941 1.00 21.59 182 ALA A CA 1
ATOM 1399 C C . ALA A 1 205 ? -20.830 25.305 -7.525 1.00 23.97 182 ALA A C 1
ATOM 1400 O O . ALA A 1 205 ? -21.543 26.219 -7.090 1.00 22.48 182 ALA A O 1
ATOM 1402 N N . ARG A 1 206 ? -19.967 25.494 -8.516 1.00 22.08 183 ARG A N 1
ATOM 1403 C CA . ARG A 1 206 ? -19.820 26.796 -9.152 1.00 23.58 183 ARG A CA 1
ATOM 1404 C C . ARG A 1 206 ? -20.576 26.916 -10.468 1.00 25.04 183 ARG A C 1
ATOM 1405 O O . ARG A 1 206 ? -20.493 27.964 -11.121 1.00 24.19 183 ARG A O 1
ATOM 1413 N N . GLY A 1 207 ? -21.314 25.883 -10.872 1.00 18.75 184 GLY A N 1
ATOM 1414 C CA . GLY A 1 207 ? -21.994 25.910 -12.150 1.00 22.34 184 GLY A CA 1
ATOM 1415 C C . GLY A 1 207 ? -21.070 25.902 -13.350 1.00 24.88 184 GLY A C 1
ATOM 1416 O O . GLY A 1 207 ? -21.414 26.465 -14.393 1.00 26.35 184 GLY A O 1
ATOM 1417 N N . VAL A 1 208 ? -19.897 25.301 -13.233 1.00 16.30 185 VAL A N 1
ATOM 1418 C CA . VAL A 1 208 ? -18.928 25.238 -14.329 1.00 15.78 185 VAL A CA 1
ATOM 1419 C C . VAL A 1 208 ? -18.963 23.835 -14.913 1.00 16.66 185 VAL A C 1
ATOM 1420 O O . VAL A 1 208 ? -18.811 22.868 -14.158 1.00 17.71 185 VAL A O 1
ATOM 1424 N N . PRO A 1 209 ? -19.124 23.670 -16.238 1.00 14.92 186 PRO A N 1
ATOM 1425 C CA . PRO A 1 209 ? -19.147 22.323 -16.824 1.00 15.52 186 PRO A CA 1
ATOM 1426 C C . PRO A 1 209 ? -17.802 21.625 -16.669 1.00 15.91 186 PRO A C 1
ATOM 1427 O O . PRO A 1 209 ? -16.741 22.256 -16.651 1.00 17.14 186 PRO A O 1
ATOM 1431 N N . LEU A 1 210 ? -17.875 20.306 -16.555 1.00 15.83 187 LEU A N 1
ATOM 1432 C CA . LEU A 1 210 ? -16.718 19.418 -16.530 1.00 13.09 187 LEU A CA 1
ATOM 1433 C C . LEU A 1 210 ? -16.700 18.677 -17.854 1.00 12.46 187 LEU A C 1
ATOM 1434 O O . LEU A 1 210 ? -17.703 18.067 -18.236 1.00 18.11 187 LEU A O 1
ATOM 1439 N N . VAL A 1 211 ? -15.576 18.766 -18.564 1.00 13.33 188 VAL A N 1
ATOM 1440 C CA . VAL A 1 211 ? -15.362 18.065 -19.820 1.00 13.83 188 VAL A CA 1
ATOM 1441 C C . VAL A 1 211 ? -14.249 17.061 -19.584 1.00 12.13 188 VAL A C 1
ATOM 1442 O O . VAL A 1 211 ? -13.230 17.400 -18.979 1.00 12.36 188 VAL A O 1
ATOM 1446 N N . LEU A 1 212 ? -14.430 15.833 -20.052 1.00 11.43 189 LEU A N 1
ATOM 1447 C CA . LEU A 1 212 ? -13.375 14.834 -19.925 1.00 11.66 189 LEU A CA 1
ATOM 1448 C C . LEU A 1 212 ? -12.793 14.530 -21.289 1.00 17.92 189 LEU A C 1
ATOM 1449 O O . LEU A 1 212 ? -13.529 14.415 -22.265 1.00 15.62 189 LEU A O 1
ATOM 1454 N N . ASP A 1 213 ? -11.473 14.400 -21.348 1.00 12.70 190 ASP A N 1
ATOM 1455 C CA . ASP A 1 213 ? -10.826 13.721 -22.461 1.00 12.97 190 ASP A CA 1
ATOM 1456 C C . ASP A 1 213 ? -10.707 12.272 -22.026 1.00 17.98 190 ASP A C 1
ATOM 1457 O O . ASP A 1 213 ? -9.849 11.927 -21.207 1.00 15.57 190 ASP A O 1
ATOM 1462 N N . ALA A 1 214 ? -11.603 11.430 -22.550 1.00 15.48 191 ALA A N 1
ATOM 1463 C CA . ALA A 1 214 ? -11.767 10.047 -22.121 1.00 13.27 191 ALA A CA 1
ATOM 1464 C C . ALA A 1 214 ? -11.034 9.065 -23.035 1.00 11.35 191 ALA A C 1
ATOM 1465 O O . ALA A 1 214 ? -11.353 7.875 -23.042 1.00 13.16 191 ALA A O 1
ATOM 1467 N N . THR A 1 215 ? -10.042 9.544 -23.786 1.00 12.65 192 THR A N 1
ATOM 1468 C CA . THR A 1 215 ? -9.315 8.691 -24.730 1.00 14.38 192 THR A CA 1
ATOM 1469 C C . THR A 1 215 ? -8.774 7.433 -24.067 1.00 12.15 192 THR A C 1
ATOM 1470 O O . THR A 1 215 ? -8.809 6.342 -24.646 1.00 11.94 192 THR A O 1
ATOM 1474 N N . ARG A 1 216 ? -8.258 7.563 -22.855 1.00 13.89 193 ARG A N 1
ATOM 1475 C CA . ARG A 1 216 ? -7.767 6.399 -22.137 1.00 12.65 193 ARG A CA 1
ATOM 1476 C C . ARG A 1 216 ? -8.537 6.215 -20.838 1.00 13.90 193 ARG A C 1
ATOM 1477 O O . ARG A 1 216 ? -7.998 5.707 -19.859 1.00 14.32 193 ARG A O 1
ATOM 1485 N N . LEU A 1 217 ? -9.815 6.602 -20.832 1.00 11.73 194 LEU A N 1
ATOM 1486 C CA . LEU A 1 217 ? -10.610 6.426 -19.616 1.00 15.06 194 LEU A CA 1
ATOM 1487 C C . LEU A 1 217 ? -10.816 4.946 -19.293 1.00 15.80 194 LEU A C 1
ATOM 1488 O O . LEU A 1 217 ? -10.814 4.556 -18.116 1.00 14.80 194 LEU A O 1
ATOM 1493 N N . LEU A 1 218 ? -10.988 4.090 -20.311 1.00 13.06 195 LEU A N 1
ATOM 1494 C CA . LEU A 1 218 ? -11.136 2.668 -19.996 1.00 17.79 195 LEU A CA 1
ATOM 1495 C C . LEU A 1 218 ? -9.898 2.119 -19.286 1.00 16.80 195 LEU A C 1
ATOM 1496 O O . LEU A 1 218 ? -10.010 1.277 -18.379 1.00 17.16 195 LEU A O 1
ATOM 1501 N N . ASP A 1 219 ? -8.698 2.533 -19.712 1.00 13.95 196 ASP A N 1
ATOM 1502 C CA . ASP A 1 219 ? -7.509 2.075 -18.992 1.00 14.47 196 ASP A CA 1
ATOM 1503 C C . ASP A 1 219 ? -7.511 2.593 -17.569 1.00 14.59 196 ASP A C 1
ATOM 1504 O O . ASP A 1 219 ? -7.097 1.885 -16.638 1.00 16.81 196 ASP A O 1
ATOM 1509 N N . ASN A 1 220 ? -7.865 3.865 -17.402 1.00 15.80 197 ASN A N 1
ATOM 1510 C CA . ASN A 1 220 ? -7.935 4.420 -16.055 1.00 15.34 197 ASN A CA 1
ATOM 1511 C C . ASN A 1 220 ? -8.935 3.639 -15.213 1.00 18.16 197 ASN A C 1
ATOM 1512 O O . ASN A 1 220 ? -8.661 3.316 -14.047 1.00 18.42 197 ASN A O 1
ATOM 1517 N N . ALA A 1 221 ? -10.088 3.292 -15.799 1.00 15.76 198 ALA A N 1
ATOM 1518 C CA . ALA A 1 221 ? -11.090 2.543 -15.042 1.00 15.89 198 ALA A CA 1
ATOM 1519 C C . ALA A 1 221 ? -10.562 1.173 -14.659 1.00 17.64 198 ALA A C 1
ATOM 1520 O O . ALA A 1 221 ? -10.809 0.686 -13.548 1.00 17.09 198 ALA A O 1
ATOM 1522 N N . LEU A 1 222 ? -9.817 0.534 -15.563 1.00 16.95 199 LEU A N 1
ATOM 1523 C CA . LEU A 1 222 ? -9.220 -0.759 -15.233 1.00 16.87 199 LEU A CA 1
ATOM 1524 C C . LEU A 1 222 ? -8.209 -0.632 -14.093 1.00 21.93 199 LEU A C 1
ATOM 1525 O O . LEU A 1 222 ? -8.160 -1.485 -13.197 1.00 22.71 199 LEU A O 1
ATOM 1530 N N . LEU A 1 223 ? -7.375 0.417 -14.120 1.00 17.68 200 LEU A N 1
ATOM 1531 C CA . LEU A 1 223 ? -6.387 0.579 -13.058 1.00 18.01 200 LEU A CA 1
ATOM 1532 C C . LEU A 1 223 ? -7.065 0.814 -11.721 1.00 17.46 200 LEU A C 1
ATOM 1533 O O . LEU A 1 223 ? -6.576 0.340 -10.682 1.00 19.74 200 LEU A O 1
ATOM 1538 N N . VAL A 1 224 ? -8.203 1.511 -11.736 1.00 16.12 201 VAL A N 1
ATOM 1539 C CA . VAL A 1 224 ? -8.968 1.742 -10.500 1.00 21.10 201 VAL A CA 1
ATOM 1540 C C . VAL A 1 224 ? -9.590 0.443 -9.992 1.00 25.48 201 VAL A C 1
ATOM 1541 O O . VAL A 1 224 ? -9.600 0.180 -8.780 1.00 22.79 201 VAL A O 1
ATOM 1545 N N . THR A 1 225 ? -10.136 -0.391 -10.889 1.00 20.49 202 THR A N 1
ATOM 1546 C CA . THR A 1 225 ? -10.647 -1.679 -10.411 1.00 22.81 202 THR A CA 1
ATOM 1547 C C . THR A 1 225 ? -9.540 -2.490 -9.761 1.00 32.20 202 THR A C 1
ATOM 1548 O O . THR A 1 225 ? -9.740 -3.092 -8.695 1.00 32.08 202 THR A O 1
ATOM 1552 N N . ALA A 1 226 ? -8.361 -2.516 -10.389 1.00 25.15 203 ALA A N 1
ATOM 1553 C CA . ALA A 1 226 ? -7.230 -3.239 -9.822 1.00 28.57 203 ALA A CA 1
ATOM 1554 C C . ALA A 1 226 ? -6.878 -2.706 -8.443 1.00 29.86 203 ALA A C 1
ATOM 1555 O O . ALA A 1 226 ? -6.631 -3.478 -7.511 1.00 34.28 203 ALA A O 1
ATOM 1557 N N . ALA A 1 227 ? -6.827 -1.384 -8.294 1.00 28.18 204 ALA A N 1
ATOM 1558 C CA . ALA A 1 227 ? -6.411 -0.827 -7.013 1.00 30.35 204 ALA A CA 1
ATOM 1559 C C . ALA A 1 227 ? -7.444 -1.077 -5.918 1.00 37.51 204 ALA A C 1
ATOM 1560 O O . ALA A 1 227 ? -7.074 -1.161 -4.742 1.00 36.74 204 ALA A O 1
ATOM 1562 N N . SER A 1 228 ? -8.712 -1.242 -6.284 1.00 38.84 205 SER A N 1
ATOM 1563 C CA . SER A 1 228 ? -9.812 -1.489 -5.355 1.00 38.47 205 SER A CA 1
ATOM 1564 C C . SER A 1 228 ? -10.055 -2.969 -5.096 1.00 37.82 205 SER A C 1
ATOM 1565 O O . SER A 1 228 ? -11.053 -3.317 -4.460 1.00 47.20 205 SER A O 1
ATOM 1568 N N . GLY A 1 229 ? -9.202 -3.851 -5.605 1.00 35.33 206 GLY A N 1
ATOM 1569 C CA . GLY A 1 229 ? -9.444 -5.271 -5.453 1.00 38.52 206 GLY A CA 1
ATOM 1570 C C . GLY A 1 229 ? -10.641 -5.808 -6.203 1.00 42.38 206 GLY A C 1
ATOM 1571 O O . GLY A 1 229 ? -11.147 -6.877 -5.858 1.00 41.39 206 GLY A O 1
ATOM 1572 N N . ARG A 1 230 ? -11.108 -5.109 -7.229 1.00 37.10 207 ARG A N 1
ATOM 1573 C CA . ARG A 1 230 ? -12.275 -5.563 -7.961 1.00 31.29 207 ARG A CA 1
ATOM 1574 C C . ARG A 1 230 ? -11.864 -6.313 -9.220 1.00 32.77 207 ARG A C 1
ATOM 1575 O O . ARG A 1 230 ? -10.766 -6.110 -9.750 1.00 32.82 207 ARG A O 1
ATOM 1583 N N . PRO A 1 231 ? -12.726 -7.202 -9.721 1.00 35.94 208 PRO A N 1
ATOM 1584 C CA . PRO A 1 231 ? -12.412 -7.924 -10.961 1.00 34.84 208 PRO A CA 1
ATOM 1585 C C . PRO A 1 231 ? -12.285 -6.969 -12.135 1.00 31.92 208 PRO A C 1
ATOM 1586 O O . PRO A 1 231 ? -12.928 -5.921 -12.168 1.00 26.15 208 PRO A O 1
ATOM 1590 N N . ALA A 1 232 ? -11.502 -7.377 -13.144 1.00 30.81 209 ALA A N 1
ATOM 1591 C CA . ALA A 1 232 ? -11.272 -6.491 -14.283 1.00 29.48 209 ALA A CA 1
ATOM 1592 C C . ALA A 1 232 ? -12.561 -6.188 -15.031 1.00 26.48 209 ALA A C 1
ATOM 1593 O O . ALA A 1 232 ? -12.708 -5.093 -15.588 1.00 24.84 209 ALA A O 1
ATOM 1595 N N . GLN A 1 233 ? -13.517 -7.123 -15.040 1.00 24.15 210 GLN A N 1
ATOM 1596 C CA . GLN A 1 233 ? -14.770 -6.867 -15.745 1.00 29.68 210 GLN A CA 1
ATOM 1597 C C . GLN A 1 233 ? -15.574 -5.734 -15.127 1.00 29.73 210 GLN A C 1
ATOM 1598 O O . GLN A 1 233 ? -16.478 -5.203 -15.789 1.00 28.22 210 GLN A O 1
ATOM 1604 N N . ASP A 1 234 ? -15.249 -5.319 -13.898 1.00 24.13 211 ASP A N 1
ATOM 1605 C CA . ASP A 1 234 ? -15.920 -4.149 -13.334 1.00 20.14 211 ASP A CA 1
ATOM 1606 C C . ASP A 1 234 ? -15.462 -2.841 -13.965 1.00 20.61 211 ASP A C 1
ATOM 1607 O O . ASP A 1 234 ? -15.998 -1.791 -13.604 1.00 18.65 211 ASP A O 1
ATOM 1612 N N . LEU A 1 235 ? -14.489 -2.858 -14.887 1.00 22.15 212 LEU A N 1
ATOM 1613 C CA . LEU A 1 235 ? -14.032 -1.595 -15.462 1.00 16.58 212 LEU A CA 1
ATOM 1614 C C . LEU A 1 235 ? -15.170 -0.827 -16.115 1.00 17.30 212 LEU A C 1
ATOM 1615 O O . LEU A 1 235 ? -15.153 0.410 -16.110 1.00 17.42 212 LEU A O 1
ATOM 1620 N N . TRP A 1 236 ? -16.163 -1.525 -16.688 1.00 16.22 213 TRP A N 1
ATOM 1621 C CA . TRP A 1 236 ? -17.229 -0.796 -17.372 1.00 18.82 213 TRP A CA 1
ATOM 1622 C C . TRP A 1 236 ? -18.075 -0.025 -16.385 1.00 17.98 213 TRP A C 1
ATOM 1623 O O . TRP A 1 236 ? -18.563 1.066 -16.702 1.00 17.79 213 TRP A O 1
ATOM 1634 N N . GLN A 1 237 ? -18.270 -0.583 -15.182 1.00 17.74 214 GLN A N 1
ATOM 1635 C CA . GLN A 1 237 ? -19.036 0.130 -14.161 1.00 18.48 214 GLN A CA 1
ATOM 1636 C C . GLN A 1 237 ? -18.287 1.368 -13.670 1.00 18.76 214 GLN A C 1
ATOM 1637 O O . GLN A 1 237 ? -18.889 2.437 -13.493 1.00 19.10 214 GLN A O 1
ATOM 1643 N N . ILE A 1 238 ? -16.976 1.238 -13.422 1.00 18.11 215 ILE A N 1
ATOM 1644 C CA . ILE A 1 238 ? -16.182 2.394 -13.002 1.00 18.12 215 ILE A CA 1
ATOM 1645 C C . ILE A 1 238 ? -16.148 3.431 -14.120 1.00 17.25 215 ILE A C 1
ATOM 1646 O O . ILE A 1 238 ? -16.265 4.646 -13.883 1.00 16.83 215 ILE A O 1
ATOM 1651 N N . ALA A 1 239 ? -16.015 2.969 -15.358 1.00 14.61 216 ALA A N 1
ATOM 1652 C CA . ALA A 1 239 ? -15.994 3.900 -16.480 1.00 15.72 216 ALA A CA 1
ATOM 1653 C C . ALA A 1 239 ? -17.290 4.685 -16.561 1.00 15.83 216 ALA A C 1
ATOM 1654 O O . ALA A 1 239 ? -17.277 5.901 -16.764 1.00 14.57 216 ALA A O 1
ATOM 1656 N N . GLU A 1 240 ? -18.423 4.009 -16.409 1.00 13.91 217 GLU A N 1
ATOM 1657 C CA . GLU A 1 240 ? -19.698 4.722 -16.435 1.00 17.87 217 GLU A CA 1
ATOM 1658 C C . GLU A 1 240 ? -19.805 5.707 -15.276 1.00 18.75 217 GLU A C 1
ATOM 1659 O O . GLU A 1 240 ? -20.340 6.812 -15.440 1.00 19.96 217 GLU A O 1
ATOM 1665 N N . ASP A 1 241 ? -19.320 5.311 -14.091 1.00 16.77 218 ASP A N 1
ATOM 1666 C CA . ASP A 1 241 ? -19.290 6.231 -12.950 1.00 18.07 218 ASP A CA 1
ATOM 1667 C C . ASP A 1 241 ? -18.492 7.485 -13.283 1.00 22.32 218 ASP A C 1
ATOM 1668 O O . ASP A 1 241 ? -18.918 8.603 -12.964 1.00 21.45 218 ASP A O 1
ATOM 1673 N N . MET A 1 242 ? -17.322 7.317 -13.912 1.00 13.52 219 MET A N 1
ATOM 1674 C CA . MET A 1 242 ? -16.490 8.469 -14.245 1.00 13.25 219 MET A CA 1
ATOM 1675 C C . MET A 1 242 ? -17.149 9.336 -15.310 1.00 16.32 219 MET A C 1
ATOM 1676 O O . MET A 1 242 ? -17.216 10.559 -15.173 1.00 14.65 219 MET A O 1
ATOM 1681 N N . LEU A 1 243 ? -17.634 8.711 -16.386 1.00 14.04 220 LEU A N 1
ATOM 1682 C CA . LEU A 1 243 ? -18.204 9.476 -17.493 1.00 12.34 220 LEU A CA 1
ATOM 1683 C C . LEU A 1 243 ? -19.425 10.258 -17.040 1.00 16.62 220 LEU A C 1
ATOM 1684 O O . LEU A 1 243 ? -19.650 11.393 -17.479 1.00 18.79 220 LEU A O 1
ATOM 1689 N N . GLY A 1 244 ? -20.227 9.665 -16.162 1.00 15.32 221 GLY A N 1
ATOM 1690 C CA . GLY A 1 244 ? -21.448 10.299 -15.688 1.00 16.57 221 GLY A CA 1
ATOM 1691 C C . GLY A 1 244 ? -21.226 11.576 -14.904 1.00 19.89 221 GLY A C 1
ATOM 1692 O O . GLY A 1 244 ? -22.201 12.290 -14.633 1.00 20.26 221 GLY A O 1
ATOM 1693 N N . LEU A 1 245 ? -19.982 11.878 -14.526 1.00 13.56 222 LEU A N 1
ATOM 1694 C CA . LEU A 1 245 ? -19.704 13.140 -13.835 1.00 14.70 222 LEU A CA 1
ATOM 1695 C C . LEU A 1 245 ? -19.596 14.318 -14.796 1.00 19.64 222 LEU A C 1
ATOM 1696 O O . LEU A 1 245 ? -19.667 15.475 -14.357 1.00 17.95 222 LEU A O 1
ATOM 1701 N N . ALA A 1 246 ? -19.414 14.050 -16.087 1.00 18.29 223 ALA A N 1
ATOM 1702 C CA . ALA A 1 246 ? -19.043 15.071 -17.056 1.00 15.95 223 ALA A CA 1
ATOM 1703 C C . ALA A 1 246 ? -20.247 15.554 -17.852 1.00 14.66 223 ALA A C 1
ATOM 1704 O O . ALA A 1 246 ? -21.197 14.807 -18.093 1.00 16.45 223 ALA A O 1
ATOM 1706 N N . GLN A 1 247 ? -20.210 16.840 -18.227 1.00 13.11 224 GLN A N 1
ATOM 1707 C CA . GLN A 1 247 ? -21.246 17.409 -19.082 1.00 15.62 224 GLN A CA 1
ATOM 1708 C C . GLN A 1 247 ? -20.953 17.160 -20.554 1.00 17.99 224 GLN A C 1
ATOM 1709 O O . GLN A 1 247 ? -21.875 17.119 -21.370 1.00 20.17 224 GLN A O 1
ATOM 1715 N N . ALA A 1 248 ? -19.686 16.986 -20.908 1.00 16.34 225 ALA A N 1
ATOM 1716 C CA . ALA A 1 248 ? -19.305 16.624 -22.266 1.00 15.95 225 ALA A CA 1
ATOM 1717 C C . ALA A 1 248 ? -18.040 15.792 -22.177 1.00 15.37 225 ALA A C 1
ATOM 1718 O O . ALA A 1 248 ? -17.285 15.913 -21.215 1.00 14.43 225 ALA A O 1
ATOM 1720 N N . VAL A 1 249 ? -17.827 14.927 -23.171 1.00 15.39 226 VAL A N 1
ATOM 1721 C CA . VAL A 1 249 ? -16.625 14.099 -23.244 1.00 12.55 226 VAL A CA 1
ATOM 1722 C C . VAL A 1 249 ? -16.174 14.025 -24.698 1.00 17.13 226 VAL A C 1
ATOM 1723 O O . VAL A 1 249 ? -16.986 14.123 -25.621 1.00 17.69 226 VAL A O 1
ATOM 1727 N N . THR A 1 250 ? -14.866 13.853 -24.898 1.00 13.16 227 THR A N 1
ATOM 1728 C CA . THR A 1 250 ? -14.303 13.581 -26.215 1.00 11.75 227 THR A CA 1
ATOM 1729 C C . THR A 1 250 ? -13.436 12.341 -26.098 1.00 14.17 227 THR A C 1
ATOM 1730 O O . THR A 1 250 ? -12.889 12.057 -25.030 1.00 15.84 227 THR A O 1
ATOM 1734 N N . PHE A 1 251 ? -13.351 11.577 -27.189 1.00 12.58 228 PHE A N 1
ATOM 1735 C CA . PHE A 1 251 ? -12.415 10.454 -27.281 1.00 14.38 228 PHE A CA 1
ATOM 1736 C C . PHE A 1 251 ? -11.674 10.535 -28.595 1.00 13.41 228 PHE A C 1
ATOM 1737 O O . PHE A 1 251 ? -12.285 10.811 -29.636 1.00 17.17 228 PHE A O 1
ATOM 1745 N N . SER A 1 252 ? -10.379 10.234 -28.560 1.00 13.24 229 SER A N 1
ATOM 1746 C CA . SER A 1 252 ? -9.711 9.589 -29.687 1.00 15.22 229 SER A CA 1
ATOM 1747 C C . SER A 1 252 ? -9.960 8.096 -29.564 1.00 23.60 229 SER A C 1
ATOM 1748 O O . SER A 1 252 ? -9.563 7.499 -28.565 1.00 29.03 229 SER A O 1
ATOM 1751 N N . LEU A 1 253 ? -10.614 7.482 -30.560 1.00 12.27 230 LEU A N 1
ATOM 1752 C CA . LEU A 1 253 ? -10.981 6.088 -30.363 1.00 12.16 230 LEU A CA 1
ATOM 1753 C C . LEU A 1 253 ? -9.817 5.144 -30.643 1.00 15.03 230 LEU A C 1
ATOM 1754 O O . LEU A 1 253 ? -9.896 3.962 -30.293 1.00 13.06 230 LEU A O 1
ATOM 1759 N N . SER A 1 254 ? -8.726 5.630 -31.233 1.00 12.65 231 SER A N 1
ATOM 1760 C CA . SER A 1 254 ? -7.725 4.696 -31.728 1.00 13.11 231 SER A CA 1
ATOM 1761 C C . SER A 1 254 ? -6.706 4.289 -30.660 1.00 13.23 231 SER A C 1
ATOM 1762 O O . SER A 1 254 ? -5.741 3.575 -30.970 1.00 13.78 231 SER A O 1
ATOM 1789 N N . ASP A 1 256 ? -7.874 3.072 -27.263 1.00 13.73 233 ASP A N 1
ATOM 1790 C CA . ASP A 1 256 ? -8.528 2.040 -26.416 1.00 13.30 233 ASP A CA 1
ATOM 1791 C C . ASP A 1 256 ? -9.488 1.082 -27.152 1.00 19.84 233 ASP A C 1
ATOM 1792 O O . ASP A 1 256 ? -9.927 0.081 -26.572 1.00 17.08 233 ASP A O 1
ATOM 1797 N N . PHE A 1 257 ? -9.857 1.373 -28.406 1.00 17.02 234 PHE A N 1
ATOM 1798 C CA . PHE A 1 257 ? -10.943 0.618 -29.028 1.00 13.48 234 PHE A CA 1
ATOM 1799 C C . PHE A 1 257 ? -10.501 -0.194 -30.236 1.00 13.98 234 PHE A C 1
ATOM 1800 O O . PHE A 1 257 ? -11.346 -0.802 -30.889 1.00 16.79 234 PHE A O 1
ATOM 1808 N N . GLY A 1 258 ? -9.204 -0.260 -30.526 1.00 14.17 235 GLY A N 1
ATOM 1809 C CA . GLY A 1 258 ? -8.763 -1.146 -31.593 1.00 15.20 235 GLY A CA 1
ATOM 1810 C C . GLY A 1 258 ? -9.367 -0.763 -32.940 1.00 16.37 235 GLY A C 1
ATOM 1811 O O . GLY A 1 258 ? -9.872 -1.621 -33.671 1.00 15.44 235 GLY A O 1
ATOM 1812 N N . VAL A 1 259 ? -9.310 0.530 -33.269 1.00 16.22 236 VAL A N 1
ATOM 1813 C CA . VAL A 1 259 ? -9.745 1.056 -34.559 1.00 14.47 236 VAL A CA 1
ATOM 1814 C C . VAL A 1 259 ? -8.636 1.942 -35.095 1.00 15.68 236 VAL A C 1
ATOM 1815 O O . VAL A 1 259 ? -7.831 2.481 -34.332 1.00 14.25 236 VAL A O 1
ATOM 1819 N N . ASP A 1 260 ? -8.632 2.128 -36.419 1.00 14.85 237 ASP A N 1
ATOM 1820 C CA . ASP A 1 260 ? -7.505 2.752 -37.125 1.00 17.20 237 ASP A CA 1
ATOM 1821 C C . ASP A 1 260 ? -7.558 4.269 -37.122 1.00 19.10 237 ASP A C 1
ATOM 1822 O O . ASP A 1 260 ? -6.671 4.901 -37.714 1.00 17.70 237 ASP A O 1
ATOM 1827 N N . GLY A 1 261 ? -8.601 4.843 -36.541 1.00 14.67 238 GLY A N 1
ATOM 1828 C CA . GLY A 1 261 ? -8.779 6.282 -36.486 1.00 18.55 238 GLY A CA 1
ATOM 1829 C C . GLY A 1 261 ? -10.180 6.573 -36.011 1.00 23.02 238 GLY A C 1
ATOM 1830 O O . GLY A 1 261 ? -11.004 5.676 -35.833 1.00 30.04 238 GLY A O 1
ATOM 1831 N N . GLY A 1 262 ? -10.451 7.849 -35.808 1.00 18.41 239 GLY A N 1
ATOM 1832 C CA . GLY A 1 262 ? -11.791 8.179 -35.386 1.00 16.64 239 GLY A CA 1
ATOM 1833 C C . GLY A 1 262 ? -11.863 8.804 -34.010 1.00 19.01 239 GLY A C 1
ATOM 1834 O O . GLY A 1 262 ? -11.034 8.537 -33.133 1.00 15.11 239 GLY A O 1
ATOM 1835 N N . GLY A 1 263 ? -12.905 9.618 -33.815 1.00 18.01 240 GLY A N 1
ATOM 1836 C CA . GLY A 1 263 ? -13.158 10.243 -32.535 1.00 18.88 240 GLY A CA 1
ATOM 1837 C C . GLY A 1 263 ? -14.642 10.245 -32.220 1.00 19.16 240 GLY A C 1
ATOM 1838 O O . GLY A 1 263 ? -15.487 9.887 -33.051 1.00 15.59 240 GLY A O 1
ATOM 1839 N N . LEU A 1 264 ? -14.944 10.641 -30.986 1.00 14.20 241 LEU A N 1
ATOM 1840 C CA . LEU A 1 264 ? -16.306 10.639 -30.476 1.00 15.11 241 LEU A CA 1
ATOM 1841 C C . LEU A 1 264 ? -16.473 11.871 -29.600 1.00 15.92 241 LEU A C 1
ATOM 1842 O O . LEU A 1 264 ? -15.582 12.171 -28.803 1.00 16.23 241 LEU A O 1
ATOM 1847 N N . VAL A 1 265 ? -17.580 12.607 -29.778 1.00 13.99 242 VAL A N 1
ATOM 1848 C CA . VAL A 1 265 ? -18.008 13.642 -28.833 1.00 18.28 242 VAL A CA 1
ATOM 1849 C C . VAL A 1 265 ? -19.369 13.255 -28.284 1.00 17.30 242 VAL A C 1
ATOM 1850 O O . VAL A 1 265 ? -20.241 12.827 -29.040 1.00 17.39 242 VAL A O 1
ATOM 1854 N N . ALA A 1 266 ? -19.576 13.458 -26.981 1.00 16.68 243 ALA A N 1
ATOM 1855 C CA . ALA A 1 266 ? -20.879 13.203 -26.401 1.00 17.18 243 ALA A CA 1
ATOM 1856 C C . ALA A 1 266 ? -21.163 14.264 -25.355 1.00 19.35 243 ALA A C 1
ATOM 1857 O O . ALA A 1 266 ? -20.239 14.795 -24.725 1.00 16.40 243 ALA A O 1
ATOM 1859 N N . THR A 1 267 ? -22.444 14.551 -25.149 1.00 18.43 244 THR A N 1
ATOM 1860 C CA . THR A 1 267 ? -22.790 15.551 -24.152 1.00 18.43 244 THR A CA 1
ATOM 1861 C C . THR A 1 267 ? -24.187 15.304 -23.602 1.00 21.87 244 THR A C 1
ATOM 1862 O O . THR A 1 267 ? -25.038 14.680 -24.243 1.00 19.85 244 THR A O 1
ATOM 1866 N N . THR A 1 268 ? -24.411 15.818 -22.387 1.00 19.37 245 THR A N 1
ATOM 1867 C CA . THR A 1 268 ? -25.749 15.907 -21.819 1.00 23.06 245 THR A CA 1
ATOM 1868 C C . THR A 1 268 ? -26.405 17.243 -22.101 1.00 23.77 245 THR A C 1
ATOM 1869 O O . THR A 1 268 ? -27.592 17.406 -21.810 1.00 25.33 245 THR A O 1
ATOM 1873 N N . ASP A 1 269 ? -25.647 18.203 -22.610 1.00 21.38 246 ASP A N 1
ATOM 1874 C CA . ASP A 1 269 ? -26.099 19.587 -22.706 1.00 25.38 246 ASP A CA 1
ATOM 1875 C C . ASP A 1 269 ? -26.921 19.764 -23.974 1.00 25.55 246 ASP A C 1
ATOM 1876 O O . ASP A 1 269 ? -26.397 19.593 -25.076 1.00 22.06 246 ASP A O 1
ATOM 1881 N N . GLU A 1 270 ? -28.200 20.142 -23.825 1.00 24.40 247 GLU A N 1
ATOM 1882 C CA . GLU A 1 270 ? -29.082 20.260 -24.984 1.00 35.76 247 GLU A CA 1
ATOM 1883 C C . GLU A 1 270 ? -28.611 21.345 -25.941 1.00 31.41 247 GLU A C 1
ATOM 1884 O O . GLU A 1 270 ? -28.709 21.191 -27.160 1.00 25.92 247 GLU A O 1
ATOM 1890 N N . ARG A 1 271 ? -28.117 22.460 -25.404 1.00 30.93 248 ARG A N 1
ATOM 1891 C CA . ARG A 1 271 ? -27.696 23.573 -26.248 1.00 32.60 248 ARG A CA 1
ATOM 1892 C C . ARG A 1 271 ? -26.429 23.221 -27.021 1.00 28.91 248 ARG A C 1
ATOM 1893 O O . ARG A 1 271 ? -26.335 23.483 -28.223 1.00 25.95 248 ARG A O 1
ATOM 1901 N N . LEU A 1 272 ? -25.446 22.627 -26.344 1.00 21.52 249 LEU A N 1
ATOM 1902 C CA . LEU A 1 272 ? -24.256 22.153 -27.035 1.00 24.62 249 LEU A CA 1
ATOM 1903 C C . LEU A 1 272 ? -24.617 21.129 -28.104 1.00 23.96 249 LEU A C 1
ATOM 1904 O O . LEU A 1 272 ? -24.084 21.169 -29.217 1.00 23.60 249 LEU A O 1
ATOM 1909 N N . ALA A 1 273 ? -25.545 20.217 -27.787 1.00 22.54 250 ALA A N 1
ATOM 1910 C CA . ALA A 1 273 ? -25.954 19.189 -28.740 1.00 21.01 250 ALA A CA 1
ATOM 1911 C C . ALA A 1 273 ? -26.576 19.796 -29.990 1.00 23.58 250 ALA A C 1
ATOM 1912 O O . ALA A 1 273 ? -26.305 19.348 -31.109 1.00 23.42 250 ALA A O 1
ATOM 1914 N N . GLU A 1 274 ? -27.421 20.810 -29.823 1.00 22.48 251 GLU A N 1
ATOM 1915 C CA . GLU A 1 274 ? -28.025 21.450 -30.992 1.00 28.66 251 GLU A CA 1
ATOM 1916 C C . GLU A 1 274 ? -26.970 22.087 -31.895 1.00 23.29 251 GLU A C 1
ATOM 1917 O O . GLU A 1 274 ? -27.065 22.000 -33.124 1.00 25.85 251 GLU A O 1
ATOM 1923 N N . ARG A 1 275 ? -25.962 22.740 -31.307 1.00 24.35 252 ARG A N 1
ATOM 1924 C CA . ARG A 1 275 ? -24.909 23.353 -32.121 1.00 25.63 252 ARG A CA 1
ATOM 1925 C C . ARG A 1 275 ? -24.045 22.301 -32.817 1.00 19.50 252 ARG A C 1
ATOM 1926 O O . ARG A 1 275 ? -23.661 22.480 -33.982 1.00 23.98 252 ARG A O 1
ATOM 1934 N N . LEU A 1 276 ? -23.708 21.213 -32.119 1.00 18.26 253 LEU A N 1
ATOM 1935 C CA . LEU A 1 276 ? -22.973 20.121 -32.759 1.00 19.44 253 LEU A CA 1
ATOM 1936 C C . LEU A 1 276 ? -23.761 19.559 -33.929 1.00 24.86 253 LEU A C 1
ATOM 1937 O O . LEU A 1 276 ? -23.199 19.274 -34.992 1.00 20.79 253 LEU A O 1
ATOM 1942 N N . THR A 1 277 ? -25.074 19.392 -33.744 1.00 20.62 254 THR A N 1
ATOM 1943 C CA . THR A 1 277 ? -25.927 18.850 -34.794 1.00 24.16 254 THR A CA 1
ATOM 1944 C C . THR A 1 277 ? -25.990 19.795 -35.983 1.00 29.21 254 THR A C 1
ATOM 1945 O O . THR A 1 277 ? -25.873 19.369 -37.141 1.00 24.42 254 THR A O 1
ATOM 1949 N N . GLU A 1 278 ? -26.192 21.087 -35.711 1.00 27.79 255 GLU A N 1
ATOM 1950 C CA . GLU A 1 278 ? -26.281 22.070 -36.786 1.00 29.93 255 GLU A CA 1
ATOM 1951 C C . GLU A 1 278 ? -25.027 22.052 -37.651 1.00 28.47 255 GLU A C 1
ATOM 1952 O O . GLU A 1 278 ? -25.111 22.035 -38.883 1.00 30.62 255 GLU A O 1
ATOM 1958 N N . ARG A 1 279 ? -23.854 22.077 -37.019 1.00 27.95 256 ARG A N 1
ATOM 1959 C CA . ARG A 1 279 ? -22.600 22.043 -37.769 1.00 32.00 256 ARG A CA 1
ATOM 1960 C C . ARG A 1 279 ? -22.445 20.732 -38.530 1.00 31.75 256 ARG A C 1
ATOM 1961 O O . ARG A 1 279 ? -21.920 20.708 -39.650 1.00 34.89 256 ARG A O 1
ATOM 1969 N N . MET A 1 280 ? -22.891 19.628 -37.940 1.00 31.25 257 MET A N 1
ATOM 1970 C CA . MET A 1 280 ? -22.828 18.356 -38.644 1.00 29.09 257 MET A CA 1
ATOM 1971 C C . MET A 1 280 ? -23.722 18.370 -39.877 1.00 34.27 257 MET A C 1
ATOM 1972 O O . MET A 1 280 ? -23.369 17.800 -40.912 1.00 33.73 257 MET A O 1
ATOM 1977 N N . LEU A 1 281 ? -24.878 19.032 -39.791 1.00 32.14 258 LEU A N 1
ATOM 1978 C CA . LEU A 1 281 ? -25.751 19.125 -40.952 1.00 32.58 258 LEU A CA 1
ATOM 1979 C C . LEU A 1 281 ? -25.158 20.023 -42.029 1.00 35.01 258 LEU A C 1
ATOM 1980 O O . LEU A 1 281 ? -25.401 19.800 -43.220 1.00 40.20 258 LEU A O 1
ATOM 1985 N N . GLU A 1 282 ? -24.394 21.045 -41.642 1.00 34.85 259 GLU A N 1
ATOM 1986 C CA . GLU A 1 282 ? -23.810 21.946 -42.635 1.00 40.94 259 GLU A CA 1
ATOM 1987 C C . GLU A 1 282 ? -22.623 21.309 -43.347 1.00 37.76 259 GLU A C 1
ATOM 1988 O O . GLU A 1 282 ? -22.467 21.467 -44.565 1.00 37.07 259 GLU A O 1
ATOM 1994 N N . ARG A 1 283 ? -21.766 20.616 -42.592 1.00 31.11 260 ARG A N 1
ATOM 1995 C CA . ARG A 1 283 ? -20.490 20.109 -43.083 1.00 32.58 260 ARG A CA 1
ATOM 1996 C C . ARG A 1 283 ? -20.455 18.599 -43.290 1.00 36.43 260 ARG A C 1
ATOM 1997 O O . ARG A 1 283 ? -19.482 18.093 -43.858 1.00 38.92 260 ARG A O 1
ATOM 2005 N N . GLY A 1 284 ? -21.468 17.870 -42.847 1.00 31.64 261 GLY A N 1
ATOM 2006 C CA . GLY A 1 284 ? -21.535 16.448 -43.103 1.00 34.70 261 GLY A CA 1
ATOM 2007 C C . GLY A 1 284 ? -20.909 15.625 -41.992 1.00 32.83 261 GLY A C 1
ATOM 2008 O O . GLY A 1 284 ? -20.167 16.122 -41.147 1.00 31.93 261 GLY A O 1
ATOM 2009 N N . ARG A 1 285 ? -21.237 14.331 -42.001 1.00 28.57 262 ARG A N 1
ATOM 2010 C CA . ARG A 1 285 ? -20.716 13.411 -41.003 1.00 31.14 262 ARG A CA 1
ATOM 2011 C C . ARG A 1 285 ? -19.279 13.013 -41.340 1.00 27.82 262 ARG A C 1
ATOM 2012 O O . ARG A 1 285 ? -18.812 13.142 -42.473 1.00 28.09 262 ARG A O 1
ATOM 2020 N N . GLU A 1 286 ? -18.566 12.537 -40.327 1.00 27.37 263 GLU A N 1
ATOM 2021 C CA . GLU A 1 286 ? -17.169 12.171 -40.489 1.00 25.73 263 GLU A CA 1
ATOM 2022 C C . GLU A 1 286 ? -16.852 11.127 -39.433 1.00 23.62 263 GLU A C 1
ATOM 2023 O O . GLU A 1 286 ? -17.427 11.181 -38.339 1.00 24.52 263 GLU A O 1
ATOM 2029 N N . PRO A 1 287 ? -15.988 10.134 -39.737 1.00 20.18 264 PRO A N 1
ATOM 2030 C CA . PRO A 1 287 ? -15.332 9.825 -41.014 1.00 21.13 264 PRO A CA 1
ATOM 2031 C C . PRO A 1 287 ? -16.328 9.215 -41.990 1.00 18.81 264 PRO A C 1
ATOM 2032 O O . PRO A 1 287 ? -17.511 9.395 -41.753 1.00 18.02 264 PRO A O 1
ATOM 2036 N N . GLY A 1 288 ? -15.862 8.538 -43.053 1.00 17.48 265 GLY A N 1
ATOM 2037 C CA . GLY A 1 288 ? -16.766 7.970 -44.041 1.00 18.20 265 GLY A CA 1
ATOM 2038 C C . GLY A 1 288 ? -17.623 6.865 -43.451 1.00 17.79 265 GLY A C 1
ATOM 2039 O O . GLY A 1 288 ? -17.386 6.369 -42.343 1.00 19.89 265 GLY A O 1
ATOM 2040 N N . LEU A 1 289 ? -18.648 6.481 -44.217 1.00 13.84 266 LEU A N 1
ATOM 2041 C CA . LEU A 1 289 ? -19.667 5.548 -43.710 1.00 14.24 266 LEU A CA 1
ATOM 2042 C C . LEU A 1 289 ? -19.069 4.205 -43.317 1.00 13.55 266 LEU A C 1
ATOM 2043 O O . LEU A 1 289 ? -19.395 3.654 -42.254 1.00 12.94 266 LEU A O 1
ATOM 2048 N N . SER A 1 290 ? -18.232 3.631 -44.183 1.00 14.36 267 SER A N 1
ATOM 2049 C CA . SER A 1 290 ? -17.635 2.338 -43.857 1.00 13.03 267 SER A CA 1
ATOM 2050 C C . SER A 1 290 ? -16.864 2.400 -42.544 1.00 13.14 267 SER A C 1
ATOM 2051 O O . SER A 1 290 ? -16.963 1.482 -41.718 1.00 15.11 267 SER A O 1
ATOM 2054 N N . ALA A 1 291 ? -16.084 3.472 -42.345 1.00 12.50 268 ALA A N 1
ATOM 2055 C CA . ALA A 1 291 ? -15.339 3.638 -41.090 1.00 12.12 268 ALA A CA 1
ATOM 2056 C C . ALA A 1 291 ? -16.284 3.772 -39.905 1.00 15.02 268 ALA A C 1
ATOM 2057 O O . ALA A 1 291 ? -16.055 3.165 -38.858 1.00 14.95 268 ALA A O 1
ATOM 2059 N N . ARG A 1 292 ? -17.368 4.550 -40.060 1.00 13.11 269 ARG A N 1
ATOM 2060 C CA . ARG A 1 292 ? -18.351 4.705 -38.981 1.00 12.19 269 ARG A CA 1
ATOM 2061 C C . ARG A 1 292 ? -19.028 3.381 -38.616 1.00 14.32 269 ARG A C 1
ATOM 2062 O O . ARG A 1 292 ? -19.340 3.144 -37.447 1.00 16.47 269 ARG A O 1
ATOM 2070 N N . ARG A 1 293 ? -19.281 2.502 -39.591 1.00 13.67 270 ARG A N 1
ATOM 2071 C CA . ARG A 1 293 ? -19.839 1.196 -39.222 1.00 13.72 270 ARG A CA 1
ATOM 2072 C C . ARG A 1 293 ? -18.852 0.370 -38.405 1.00 15.11 270 ARG A C 1
ATOM 2073 O O . ARG A 1 293 ? -19.250 -0.313 -37.452 1.00 15.84 270 ARG A O 1
ATOM 2081 N N . VAL A 1 294 ? -17.566 0.415 -38.763 1.00 12.72 271 VAL A N 1
ATOM 2082 C CA . VAL A 1 294 ? -16.538 -0.283 -37.985 1.00 13.66 271 VAL A CA 1
ATOM 2083 C C . VAL A 1 294 ? -16.392 0.340 -36.596 1.00 13.69 271 VAL A C 1
ATOM 2084 O O . VAL A 1 294 ? -16.213 -0.371 -35.594 1.00 15.03 271 VAL A O 1
ATOM 2088 N N . LEU A 1 295 ? -16.432 1.674 -36.510 1.00 13.58 272 LEU A N 1
ATOM 2089 C CA . LEU A 1 295 ? -16.421 2.316 -35.201 1.00 13.06 272 LEU A CA 1
ATOM 2090 C C . LEU A 1 295 ? -17.621 1.887 -34.367 1.00 16.00 272 LEU A C 1
ATOM 2091 O O . LEU A 1 295 ? -17.495 1.626 -33.159 1.00 16.30 272 LEU A O 1
ATOM 2096 N N . SER A 1 296 ? -18.804 1.857 -34.978 1.00 13.84 273 SER A N 1
ATOM 2097 C CA . SER A 1 296 ? -19.986 1.405 -34.245 1.00 14.02 273 SER A CA 1
ATOM 2098 C C . SER A 1 296 ? -19.802 -0.020 -33.740 1.00 19.01 273 SER A C 1
ATOM 2099 O O . SER A 1 296 ? -20.142 -0.326 -32.592 1.00 18.60 273 SER A O 1
ATOM 2102 N N . ALA A 1 297 ? -19.271 -0.907 -34.586 1.00 14.56 274 ALA A N 1
ATOM 2103 C CA . ALA A 1 297 ? -19.073 -2.294 -34.152 1.00 17.77 274 ALA A CA 1
ATOM 2104 C C . ALA A 1 297 ? -18.074 -2.378 -33.002 1.00 20.13 274 ALA A C 1
ATOM 2105 O O . ALA A 1 297 ? -18.247 -3.179 -32.072 1.00 17.46 274 ALA A O 1
ATOM 2107 N N . ALA A 1 298 ? -17.028 -1.548 -33.037 1.00 16.56 275 ALA A N 1
ATOM 2108 C CA . ALA A 1 298 ? -16.029 -1.574 -31.971 1.00 16.24 275 ALA A CA 1
ATOM 2109 C C . ALA A 1 298 ? -16.614 -1.098 -30.655 1.00 19.56 275 ALA A C 1
ATOM 2110 O O . ALA A 1 298 ? -16.336 -1.684 -29.595 1.00 21.00 275 ALA A O 1
ATOM 2112 N N . LEU A 1 299 ? -17.412 -0.029 -30.695 1.00 14.63 276 LEU A N 1
ATOM 2113 C CA . LEU A 1 299 ? -18.014 0.482 -29.471 1.00 15.79 276 LEU A CA 1
ATOM 2114 C C . LEU A 1 299 ? -19.008 -0.505 -28.902 1.00 19.09 276 LEU A C 1
ATOM 2115 O O . LEU A 1 299 ? -19.134 -0.620 -27.672 1.00 22.13 276 LEU A O 1
ATOM 2120 N N . LEU A 1 300 ? -19.709 -1.239 -29.769 1.00 17.99 277 LEU A N 1
ATOM 2121 C CA . LEU A 1 300 ? -20.708 -2.195 -29.297 1.00 22.22 277 LEU A CA 1
ATOM 2122 C C . LEU A 1 300 ? -20.086 -3.477 -28.757 1.00 26.29 277 LEU A C 1
ATOM 2123 O O . LEU A 1 300 ? -20.626 -4.073 -27.814 1.00 24.72 277 LEU A O 1
ATOM 2128 N N . HIS A 1 301 ? -18.979 -3.937 -29.352 1.00 20.36 278 HIS A N 1
ATOM 2129 C CA . HIS A 1 301 ? -18.425 -5.256 -29.022 1.00 19.53 278 HIS A CA 1
ATOM 2130 C C . HIS A 1 301 ? -17.503 -5.125 -27.805 1.00 18.16 278 HIS A C 1
ATOM 2131 O O . HIS A 1 301 ? -16.279 -5.224 -27.887 1.00 17.16 278 HIS A O 1
ATOM 2138 N N . GLN A 1 302 ? -18.130 -4.921 -26.644 1.00 17.33 279 GLN A N 1
ATOM 2139 C CA . GLN A 1 302 ? -17.366 -4.692 -25.416 1.00 18.50 279 GLN A CA 1
ATOM 2140 C C . GLN A 1 302 ? -16.408 -5.836 -25.106 1.00 21.92 279 GLN A C 1
ATOM 2141 O O . GLN A 1 302 ? -15.343 -5.615 -24.512 1.00 18.17 279 GLN A O 1
ATOM 2147 N N . GLU A 1 303 ? -16.769 -7.062 -25.494 1.00 19.65 280 GLU A N 1
ATOM 2148 C CA . GLU A 1 303 ? -15.956 -8.220 -25.145 1.00 21.34 280 GLU A CA 1
ATOM 2149 C C . GLU A 1 303 ? -14.543 -8.116 -25.720 1.00 20.11 280 GLU A C 1
ATOM 2150 O O . GLU A 1 303 ? -13.567 -8.444 -25.034 1.00 18.08 280 GLU A O 1
ATOM 2156 N N . SER A 1 304 ? -14.397 -7.651 -26.968 1.00 16.08 281 SER A N 1
ATOM 2157 C CA . SER A 1 304 ? -13.038 -7.595 -27.511 1.00 18.16 281 SER A CA 1
ATOM 2158 C C . SER A 1 304 ? -12.274 -6.369 -27.020 1.00 16.71 281 SER A C 1
ATOM 2159 O O . SER A 1 304 ? -11.045 -6.428 -26.881 1.00 17.10 281 SER A O 1
ATOM 2162 N N . THR A 1 305 ? -12.967 -5.252 -26.790 1.00 16.35 282 THR A N 1
ATOM 2163 C CA . THR A 1 305 ? -12.307 -4.083 -26.205 1.00 16.70 282 THR A CA 1
ATOM 2164 C C . THR A 1 305 ? -11.829 -4.385 -24.792 1.00 16.45 282 THR A C 1
ATOM 2165 O O . THR A 1 305 ? -10.694 -4.067 -24.426 1.00 15.45 282 THR A O 1
ATOM 2169 N N . GLU A 1 306 ? -12.685 -5.010 -23.981 1.00 15.00 283 GLU A N 1
ATOM 2170 C CA . GLU A 1 306 ? -12.247 -5.424 -22.652 1.00 19.33 283 GLU A CA 1
ATOM 2171 C C . GLU A 1 306 ? -11.019 -6.326 -22.739 1.00 22.79 283 GLU A C 1
ATOM 2172 O O . GLU A 1 306 ? -10.055 -6.155 -21.983 1.00 19.66 283 GLU A O 1
ATOM 2178 N N . ARG A 1 307 ? -11.038 -7.305 -23.653 1.00 17.55 284 ARG A N 1
ATOM 2179 C CA . ARG A 1 307 ? -9.907 -8.223 -23.761 1.00 19.65 284 ARG A CA 1
ATOM 2180 C C . ARG A 1 307 ? -8.628 -7.477 -24.131 1.00 19.18 284 ARG A C 1
ATOM 2181 O O . ARG A 1 307 ? -7.573 -7.702 -23.537 1.00 19.84 284 ARG A O 1
ATOM 2189 N N . LEU A 1 308 ? -8.712 -6.592 -25.129 1.00 17.78 285 LEU A N 1
ATOM 2190 C CA . LEU A 1 308 ? -7.526 -5.888 -25.611 1.00 16.05 285 LEU A CA 1
ATOM 2191 C C . LEU A 1 308 ? -7.004 -4.893 -24.580 1.00 15.80 285 LEU A C 1
ATOM 2192 O O . LEU A 1 308 ? -5.794 -4.803 -24.356 1.00 16.22 285 LEU A O 1
ATOM 2197 N N . VAL A 1 309 ? -7.898 -4.145 -23.933 1.00 17.96 286 VAL A N 1
ATOM 2198 C CA . VAL A 1 309 ? -7.442 -3.179 -22.930 1.00 15.23 286 VAL A CA 1
ATOM 2199 C C . VAL A 1 309 ? -6.855 -3.892 -21.718 1.00 16.26 286 VAL A C 1
ATOM 2200 O O . VAL A 1 309 ? -5.806 -3.490 -21.196 1.00 16.11 286 VAL A O 1
ATOM 2204 N N A THR A 1 310 ? -7.515 -4.951 -21.234 0.38 17.09 287 THR A N 1
ATOM 2205 N N B THR A 1 310 ? -7.531 -4.936 -21.230 0.62 16.32 287 THR A N 1
ATOM 2206 C CA A THR A 1 310 ? -6.966 -5.653 -20.075 0.38 17.14 287 THR A CA 1
ATOM 2207 C CA B THR A 1 310 ? -6.989 -5.665 -20.086 0.62 16.64 287 THR A CA 1
ATOM 2208 C C A THR A 1 310 ? -5.606 -6.253 -20.394 0.38 19.65 287 THR A C 1
ATOM 2209 C C B THR A 1 310 ? -5.612 -6.225 -20.405 0.62 20.21 287 THR A C 1
ATOM 2210 O O A THR A 1 310 ? -4.683 -6.186 -19.574 0.38 20.19 287 THR A O 1
ATOM 2211 O O B THR A 1 310 ? -4.678 -6.086 -19.604 0.62 20.15 287 THR A O 1
ATOM 2218 N N . ARG A 1 311 ? -5.460 -6.825 -21.593 1.00 18.94 288 ARG A N 1
ATOM 2219 C CA . ARG A 1 311 ? -4.170 -7.382 -22.006 1.00 19.30 288 ARG A CA 1
ATOM 2220 C C . ARG A 1 311 ? -3.100 -6.304 -22.103 1.00 16.68 288 ARG A C 1
ATOM 2221 O O . ARG A 1 311 ? -1.937 -6.535 -21.743 1.00 22.07 288 ARG A O 1
ATOM 2229 N N . ARG A 1 312 ? -3.461 -5.137 -22.637 1.00 15.62 289 ARG A N 1
ATOM 2230 C CA . ARG A 1 312 ? -2.473 -4.078 -22.828 1.00 19.06 289 ARG A CA 1
ATOM 2231 C C . ARG A 1 312 ? -1.969 -3.550 -21.494 1.00 19.65 289 ARG A C 1
ATOM 2232 O O . ARG A 1 312 ? -0.762 -3.362 -21.309 1.00 19.55 289 ARG A O 1
ATOM 2240 N N . VAL A 1 313 ? -2.881 -3.281 -20.556 1.00 22.77 290 VAL A N 1
ATOM 2241 C CA . VAL A 1 313 ? -2.450 -2.823 -19.236 1.00 24.78 290 VAL A CA 1
ATOM 2242 C C . VAL A 1 313 ? -1.582 -3.885 -18.567 1.00 26.43 290 VAL A C 1
ATOM 2243 O O . VAL A 1 313 ? -0.547 -3.578 -17.951 1.00 22.23 290 VAL A O 1
ATOM 2247 N N . ALA A 1 314 ? -1.973 -5.156 -18.697 1.00 20.13 291 ALA A N 1
ATOM 2248 C CA . ALA A 1 314 ? -1.168 -6.234 -18.138 1.00 22.94 291 ALA A CA 1
ATOM 2249 C C . ALA A 1 314 ? 0.177 -6.351 -18.846 1.00 20.11 291 ALA A C 1
ATOM 2250 O O . ALA A 1 314 ? 1.189 -6.695 -18.216 1.00 22.36 291 ALA A O 1
ATOM 2252 N N . ASP A 1 315 ? 0.203 -6.095 -20.160 1.00 25.45 292 ASP A N 1
ATOM 2253 C CA . ASP A 1 315 ? 1.463 -6.173 -20.894 1.00 26.31 292 ASP A CA 1
ATOM 2254 C C . ASP A 1 315 ? 2.393 -5.023 -20.523 1.00 21.29 292 ASP A C 1
ATOM 2255 O O . ASP A 1 315 ? 3.615 -5.204 -20.470 1.00 23.96 292 ASP A O 1
ATOM 2260 N N . VAL A 1 316 ? 1.839 -3.828 -20.281 1.00 20.42 293 VAL A N 1
ATOM 2261 C CA . VAL A 1 316 ? 2.657 -2.730 -19.770 1.00 20.12 293 VAL A CA 1
ATOM 2262 C C . VAL A 1 316 ? 3.266 -3.124 -18.427 1.00 17.27 293 VAL A C 1
ATOM 2263 O O . VAL A 1 316 ? 4.456 -2.914 -18.180 1.00 22.82 293 VAL A O 1
ATOM 2267 N N . ALA A 1 317 ? 2.458 -3.725 -17.545 1.00 19.73 294 ALA A N 1
ATOM 2268 C CA . ALA A 1 317 ? 2.965 -4.138 -16.237 1.00 21.20 294 ALA A CA 1
ATOM 2269 C C . ALA A 1 317 ? 4.066 -5.187 -16.371 1.00 23.64 294 ALA A C 1
ATOM 2270 O O . ALA A 1 317 ? 5.056 -5.157 -15.628 1.00 23.82 294 ALA A O 1
ATOM 2272 N N . ALA A 1 318 ? 3.916 -6.120 -17.322 1.00 24.14 295 ALA A N 1
ATOM 2273 C CA . ALA A 1 318 ? 4.939 -7.143 -17.537 1.00 22.62 295 ALA A CA 1
ATOM 2274 C C . ALA A 1 318 ? 6.207 -6.538 -18.116 1.00 21.63 295 ALA A C 1
ATOM 2275 O O . ALA A 1 318 ? 7.321 -6.918 -17.725 1.00 23.74 295 ALA A O 1
ATOM 2277 N N . PHE A 1 319 ? 6.044 -5.634 -19.088 1.00 21.99 296 PHE A N 1
ATOM 2278 C CA . PHE A 1 319 ? 7.153 -4.876 -19.657 1.00 22.42 296 PHE A CA 1
ATOM 2279 C C . PHE A 1 319 ? 7.885 -4.109 -18.570 1.00 22.54 296 PHE A C 1
ATOM 2280 O O . PHE A 1 319 ? 9.121 -4.159 -18.470 1.00 20.92 296 PHE A O 1
ATOM 2288 N N . ARG A 1 320 ? 7.125 -3.422 -17.717 1.00 22.03 297 ARG A N 1
ATOM 2289 C CA . ARG A 1 320 ? 7.711 -2.695 -16.599 1.00 22.01 297 ARG A CA 1
ATOM 2290 C C . ARG A 1 320 ? 8.540 -3.618 -15.721 1.00 23.59 297 ARG A C 1
ATOM 2291 O O . ARG A 1 320 ? 9.682 -3.302 -15.381 1.00 20.81 297 ARG A O 1
ATOM 2299 N N . GLN A 1 321 ? 7.972 -4.767 -15.339 1.00 21.22 298 GLN A N 1
ATOM 2300 C CA . GLN A 1 321 ? 8.672 -5.697 -14.449 1.00 27.37 298 GLN A CA 1
ATOM 2301 C C . GLN A 1 321 ? 9.973 -6.211 -15.067 1.00 25.17 298 GLN A C 1
ATOM 2302 O O . GLN A 1 321 ? 10.994 -6.360 -14.374 1.00 23.29 298 GLN A O 1
ATOM 2308 N N . ARG A 1 322 ? 9.940 -6.531 -16.356 1.00 26.32 299 ARG A N 1
ATOM 2309 C CA . ARG A 1 322 ? 11.123 -7.047 -17.037 1.00 25.04 299 ARG A CA 1
ATOM 2310 C C . ARG A 1 322 ? 12.208 -5.983 -17.141 1.00 26.76 299 ARG A C 1
ATOM 2311 O O . ARG A 1 322 ? 13.396 -6.280 -16.969 1.00 29.76 299 ARG A O 1
ATOM 2319 N N . LEU A 1 323 ? 11.817 -4.739 -17.437 1.00 24.36 300 LEU A N 1
ATOM 2320 C CA . LEU A 1 323 ? 12.764 -3.624 -17.418 1.00 26.71 300 LEU A CA 1
ATOM 2321 C C . LEU A 1 323 ? 13.387 -3.467 -16.038 1.00 27.14 300 LEU A C 1
ATOM 2322 O O . LEU A 1 323 ? 14.610 -3.320 -15.906 1.00 27.52 300 LEU A O 1
ATOM 2327 N N . GLU A 1 324 ? 12.553 -3.483 -14.994 1.00 24.82 301 GLU A N 1
ATOM 2328 C CA . GLU A 1 324 ? 13.066 -3.459 -13.620 1.00 29.38 301 GLU A CA 1
ATOM 2329 C C . GLU A 1 324 ? 14.050 -4.596 -13.365 1.00 33.31 301 GLU A C 1
ATOM 2330 O O . GLU A 1 324 ? 15.114 -4.389 -12.770 1.00 34.16 301 GLU A O 1
ATOM 2336 N N . LEU A 1 325 ? 13.678 -5.818 -13.760 1.00 36.61 302 LEU A N 1
ATOM 2337 C CA . LEU A 1 325 ? 14.549 -6.981 -13.577 1.00 36.94 302 LEU A CA 1
ATOM 2338 C C . LEU A 1 325 ? 15.910 -6.762 -14.226 1.00 33.45 302 LEU A C 1
ATOM 2339 O O . LEU A 1 325 ? 16.937 -7.214 -13.706 1.00 35.94 302 LEU A O 1
ATOM 2344 N N . GLY A 1 326 ? 15.939 -6.075 -15.365 1.00 32.85 303 GLY A N 1
ATOM 2345 C CA . GLY A 1 326 ? 17.170 -5.745 -16.044 1.00 30.27 303 GLY A CA 1
ATOM 2346 C C . GLY A 1 326 ? 17.862 -4.476 -15.595 1.00 31.17 303 GLY A C 1
ATOM 2347 O O . GLY A 1 326 ? 18.845 -4.078 -16.223 1.00 35.54 303 GLY A O 1
ATOM 2348 N N . GLY A 1 327 ? 17.393 -3.814 -14.540 1.00 31.82 304 GLY A N 1
ATOM 2349 C CA . GLY A 1 327 ? 18.044 -2.595 -14.092 1.00 31.15 304 GLY A CA 1
ATOM 2350 C C . GLY A 1 327 ? 17.777 -1.354 -14.922 1.00 33.41 304 GLY A C 1
ATOM 2351 O O . GLY A 1 327 ? 18.523 -0.375 -14.805 1.00 33.18 304 GLY A O 1
ATOM 2352 N N . VAL A 1 328 ? 16.731 -1.347 -15.746 1.00 31.41 305 VAL A N 1
ATOM 2353 C CA . VAL A 1 328 ? 16.366 -0.153 -16.517 1.00 29.60 305 VAL A CA 1
ATOM 2354 C C . VAL A 1 328 ? 15.569 0.799 -15.625 1.00 29.67 305 VAL A C 1
ATOM 2355 O O . VAL A 1 328 ? 14.515 0.418 -15.103 1.00 28.06 305 VAL A O 1
ATOM 2359 N N . PRO A 1 329 ? 16.032 2.033 -15.411 1.00 31.37 306 PRO A N 1
ATOM 2360 C CA . PRO A 1 329 ? 15.344 2.936 -14.473 1.00 29.81 306 PRO A CA 1
ATOM 2361 C C . PRO A 1 329 ? 14.099 3.556 -15.100 1.00 27.42 306 PRO A C 1
ATOM 2362 O O . PRO A 1 329 ? 14.153 4.129 -16.192 1.00 28.69 306 PRO A O 1
ATOM 2366 N N . LEU A 1 330 ? 12.980 3.451 -14.394 1.00 22.61 307 LEU A N 1
ATOM 2367 C CA . LEU A 1 330 ? 11.692 3.904 -14.903 1.00 21.39 307 LEU A CA 1
ATOM 2368 C C . LEU A 1 330 ? 11.023 4.813 -13.885 1.00 24.39 307 LEU A C 1
ATOM 2369 O O . LEU A 1 330 ? 11.186 4.633 -12.675 1.00 24.12 307 LEU A O 1
ATOM 2374 N N . VAL A 1 331 ? 10.263 5.784 -14.383 1.00 21.43 308 VAL A N 1
ATOM 2375 C CA . VAL A 1 331 ? 9.285 6.461 -13.512 1.00 23.04 308 VAL A CA 1
ATOM 2376 C C . VAL A 1 331 ? 8.313 5.414 -12.971 1.00 23.57 308 VAL A C 1
ATOM 2377 O O . VAL A 1 331 ? 7.800 4.595 -13.757 1.00 20.94 308 VAL A O 1
ATOM 2381 N N . PRO A 1 332 ? 8.019 5.383 -11.669 1.00 23.47 309 PRO A N 1
ATOM 2382 C CA . PRO A 1 332 ? 7.181 4.307 -11.126 1.00 22.57 309 PRO A CA 1
ATOM 2383 C C . PRO A 1 332 ? 5.745 4.381 -11.623 1.00 21.47 309 PRO A C 1
ATOM 2384 O O . PRO A 1 332 ? 5.263 5.416 -12.087 1.00 24.85 309 PRO A O 1
ATOM 2388 N N . GLY A 1 333 ? 5.075 3.231 -11.566 1.00 25.85 310 GLY A N 1
ATOM 2389 C CA . GLY A 1 333 ? 3.710 3.106 -12.024 1.00 23.76 310 GLY A CA 1
ATOM 2390 C C . GLY A 1 333 ? 2.782 2.928 -10.846 1.00 24.30 310 GLY A C 1
ATOM 2391 O O . GLY A 1 333 ? 3.107 3.320 -9.723 1.00 23.23 310 GLY A O 1
ATOM 2392 N N . PRO A 1 334 ? 1.619 2.295 -11.060 1.00 23.80 311 PRO A N 1
ATOM 2393 C CA . PRO A 1 334 ? 1.199 1.622 -12.292 1.00 22.10 311 PRO A CA 1
ATOM 2394 C C . PRO A 1 334 ? 0.720 2.580 -13.376 1.00 22.11 311 PRO A C 1
ATOM 2395 O O . PRO A 1 334 ? 0.190 3.648 -13.062 1.00 20.90 311 PRO A O 1
ATOM 2399 N N . THR A 1 335 ? 0.881 2.190 -14.637 1.00 18.34 312 THR A N 1
ATOM 2400 C CA . THR A 1 335 ? 0.455 3.032 -15.753 1.00 16.28 312 THR A CA 1
ATOM 2401 C C . THR A 1 335 ? -0.392 2.252 -16.741 1.00 21.91 312 THR A C 1
ATOM 2402 O O . THR A 1 335 ? -0.392 1.017 -16.755 1.00 23.88 312 THR A O 1
ATOM 2406 N N . ALA A 1 336 ? -1.085 3.025 -17.587 1.00 19.89 313 ALA A N 1
ATOM 2407 C CA . ALA A 1 336 ? -2.055 2.521 -18.545 1.00 24.64 313 ALA A CA 1
ATOM 2408 C C . ALA A 1 336 ? -1.380 2.031 -19.821 1.00 22.16 313 ALA A C 1
ATOM 2409 O O . ALA A 1 336 ? -1.502 0.865 -20.205 1.00 21.74 313 ALA A O 1
ATOM 2411 N N . HIS A 1 337 ? -0.631 2.902 -20.467 1.00 18.07 314 HIS A N 1
ATOM 2412 C CA . HIS A 1 337 ? -0.327 2.709 -21.877 1.00 14.30 314 HIS A CA 1
ATOM 2413 C C . HIS A 1 337 ? 1.146 2.850 -22.171 1.00 16.55 314 HIS A C 1
ATOM 2414 O O . HIS A 1 337 ? 1.552 2.648 -23.319 1.00 17.10 314 HIS A O 1
ATOM 2421 N N . CYS A 1 338 ? 1.968 3.167 -21.175 1.00 17.83 315 CYS A N 1
ATOM 2422 C CA . CYS A 1 338 ? 3.366 3.443 -21.472 1.00 18.09 315 CYS A CA 1
ATOM 2423 C C . CYS A 1 338 ? 4.186 3.294 -20.197 1.00 15.71 315 CYS A C 1
ATOM 2424 O O . CYS A 1 338 ? 3.646 3.238 -19.090 1.00 18.78 315 CYS A O 1
ATOM 2427 N N . VAL A 1 339 ? 5.498 3.214 -20.369 1.00 15.88 316 VAL A N 1
ATOM 2428 C CA . VAL A 1 339 ? 6.415 3.480 -19.268 1.00 18.30 316 VAL A CA 1
ATOM 2429 C C . VAL A 1 339 ? 7.270 4.672 -19.671 1.00 18.62 316 VAL A C 1
ATOM 2430 O O . VAL A 1 339 ? 7.469 4.940 -20.864 1.00 19.88 316 VAL A O 1
ATOM 2434 N N . LEU A 1 340 ? 7.775 5.391 -18.672 1.00 18.11 317 LEU A N 1
ATOM 2435 C CA . LEU A 1 340 ? 8.712 6.489 -18.889 1.00 18.53 317 LEU A CA 1
ATOM 2436 C C . LEU A 1 340 ? 10.095 6.041 -18.431 1.00 20.75 317 LEU A C 1
ATOM 2437 O O . LEU A 1 340 ? 10.300 5.743 -17.245 1.00 20.97 317 LEU A O 1
ATOM 2442 N N . LEU A 1 341 ? 11.025 5.985 -19.377 1.00 19.45 318 LEU A N 1
ATOM 2443 C CA . LEU A 1 341 ? 12.418 5.678 -19.091 1.00 20.09 318 LEU A CA 1
ATOM 2444 C C . LEU A 1 341 ? 13.126 6.941 -18.626 1.00 24.59 318 LEU A C 1
ATOM 2445 O O . LEU A 1 341 ? 12.997 7.999 -19.250 1.00 27.43 318 LEU A O 1
ATOM 2450 N N . ASP A 1 342 ? 13.889 6.835 -17.540 1.00 28.35 319 ASP A N 1
ATOM 2451 C CA . ASP A 1 342 ? 14.563 8.001 -16.962 1.00 29.82 319 ASP A CA 1
ATOM 2452 C C . ASP A 1 342 ? 15.979 8.085 -17.522 1.00 32.71 319 ASP A C 1
ATOM 2453 O O . ASP A 1 342 ? 16.865 7.335 -17.100 1.00 33.26 319 ASP A O 1
ATOM 2458 N N . VAL A 1 343 ? 16.195 9.012 -18.467 1.00 28.56 320 VAL A N 1
ATOM 2459 C CA . VAL A 1 343 ? 17.488 9.113 -19.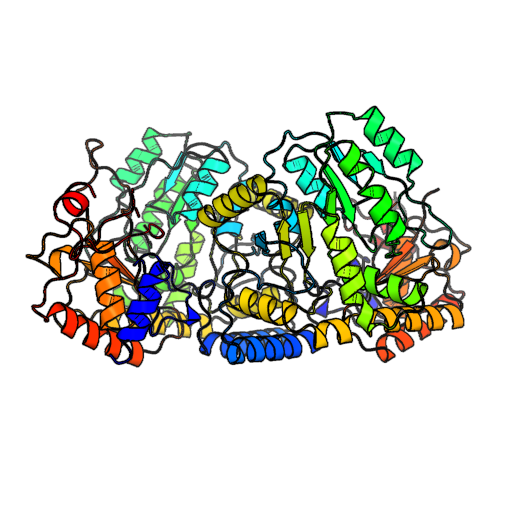148 1.00 31.19 320 VAL A CA 1
ATOM 2460 C C . VAL A 1 343 ? 18.579 9.530 -18.165 1.00 39.00 320 VAL A C 1
ATOM 2461 O O . VAL A 1 343 ? 19.719 9.065 -18.251 1.00 38.78 320 VAL A O 1
ATOM 2465 N N . ASP A 1 344 ? 18.249 10.413 -17.221 1.00 41.86 321 ASP A N 1
ATOM 2466 C CA . ASP A 1 344 ? 19.243 10.859 -16.250 1.00 47.97 321 ASP A CA 1
ATOM 2467 C C . ASP A 1 344 ? 19.832 9.683 -15.477 1.00 48.52 321 ASP A C 1
ATOM 2468 O O . ASP A 1 344 ? 21.040 9.646 -15.215 1.00 49.04 321 ASP A O 1
ATOM 2473 N N . LYS A 1 345 ? 19.002 8.701 -15.123 1.00 39.85 322 LYS A N 1
ATOM 2474 C CA . LYS A 1 345 ? 19.516 7.531 -14.420 1.00 42.39 322 LYS A CA 1
ATOM 2475 C C . LYS A 1 345 ? 20.064 6.467 -15.372 1.00 42.81 322 LYS A C 1
ATOM 2476 O O . LYS A 1 345 ? 20.971 5.716 -14.993 1.00 42.58 322 LYS A O 1
ATOM 2482 N N . ALA A 1 346 ? 19.542 6.382 -16.601 1.00 41.07 323 ALA A N 1
ATOM 2483 C CA . ALA A 1 346 ? 19.985 5.345 -17.530 1.00 43.21 323 ALA A CA 1
ATOM 2484 C C . ALA A 1 346 ? 21.355 5.653 -18.118 1.00 52.17 323 ALA A C 1
ATOM 2485 O O . ALA A 1 346 ? 22.144 4.734 -18.368 1.00 51.96 323 ALA A O 1
ATOM 2487 N N . ALA A 1 347 ? 21.663 6.927 -18.331 1.00 54.83 324 ALA A N 1
ATOM 2488 C CA . ALA A 1 347 ? 22.965 7.347 -18.840 1.00 57.98 324 ALA A CA 1
ATOM 2489 C C . ALA A 1 347 ? 23.607 8.333 -17.869 1.00 69.34 324 ALA A C 1
ATOM 2490 O O . ALA A 1 347 ? 23.819 9.504 -18.205 1.00 67.93 324 ALA A O 1
ATOM 2492 N N . PRO A 1 348 ? 23.918 7.899 -16.648 1.00 82.96 325 PRO A N 1
ATOM 2493 C CA . PRO A 1 348 ? 24.648 8.774 -15.732 1.00 89.35 325 PRO A CA 1
ATOM 2494 C C . PRO A 1 348 ? 26.125 8.774 -16.083 1.00 92.67 325 PRO A C 1
ATOM 2495 O O . PRO A 1 348 ? 26.671 7.794 -16.596 1.00 94.39 325 PRO A O 1
ATOM 2499 N N . GLY A 1 349 ? 26.767 9.903 -15.822 1.00 92.04 326 GLY A N 1
ATOM 2500 C CA . GLY A 1 349 ? 28.159 10.037 -16.186 1.00 94.52 326 GLY A CA 1
ATOM 2501 C C . GLY A 1 349 ? 28.416 11.211 -17.104 1.00 93.13 326 GLY A C 1
ATOM 2502 O O . GLY A 1 349 ? 28.067 12.349 -16.777 1.00 92.25 326 GLY A O 1
ATOM 2503 N N . THR A 1 350 ? 29.008 10.946 -18.264 1.00 92.67 327 THR A N 1
ATOM 2504 C CA . THR A 1 350 ? 29.490 12.025 -19.109 1.00 93.34 327 THR A CA 1
ATOM 2505 C C . THR A 1 350 ? 28.319 12.794 -19.735 1.00 88.12 327 THR A C 1
ATOM 2506 O O . THR A 1 350 ? 27.227 12.246 -19.918 1.00 84.11 327 THR A O 1
ATOM 2510 N N . PRO A 1 351 ? 28.520 14.078 -20.056 1.00 82.64 328 PRO A N 1
ATOM 2511 C CA . PRO A 1 351 ? 27.387 14.979 -20.300 1.00 74.08 328 PRO A CA 1
ATOM 2512 C C . PRO A 1 351 ? 26.911 15.015 -21.744 1.00 62.57 328 PRO A C 1
ATOM 2513 O O . PRO A 1 351 ? 27.698 15.037 -22.691 1.00 64.98 328 PRO A O 1
ATOM 2517 N N . LEU A 1 352 ? 25.589 15.047 -21.908 1.00 52.85 329 LEU A N 1
ATOM 2518 C CA . LEU A 1 352 ? 24.961 15.100 -23.222 1.00 45.08 329 LEU A CA 1
ATOM 2519 C C . LEU A 1 352 ? 24.259 16.440 -23.403 1.00 43.44 329 LEU A C 1
ATOM 2520 O O . LEU A 1 352 ? 23.446 16.840 -22.562 1.00 40.85 329 LEU A O 1
ATOM 2525 N N . ARG A 1 353 ? 24.562 17.114 -24.513 1.00 44.71 330 ARG A N 1
ATOM 2526 C CA . ARG A 1 353 ? 23.918 18.386 -24.826 1.00 45.32 330 ARG A CA 1
ATOM 2527 C C . ARG A 1 353 ? 22.412 18.220 -25.007 1.00 39.03 330 ARG A C 1
ATOM 2528 O O . ARG A 1 353 ? 21.627 19.065 -24.563 1.00 36.73 330 ARG A O 1
ATOM 2536 N N . HIS A 1 354 ? 21.991 17.137 -25.655 1.00 27.74 331 HIS A N 1
ATOM 2537 C CA . HIS A 1 354 ? 20.581 16.824 -25.881 1.00 26.51 331 HIS A CA 1
ATOM 2538 C C . HIS A 1 354 ? 20.360 15.399 -25.402 1.00 31.59 331 HIS A C 1
ATOM 2539 O O . HIS A 1 354 ? 20.359 14.457 -26.209 1.00 27.42 331 HIS A O 1
ATOM 2546 N N . PRO A 1 355 ? 20.179 15.202 -24.091 1.00 29.75 332 PRO A N 1
ATOM 2547 C CA . PRO A 1 355 ? 20.189 13.831 -23.554 1.00 32.59 332 PRO A CA 1
ATOM 2548 C C . PRO A 1 355 ? 19.112 12.937 -24.136 1.00 26.99 332 PRO A C 1
ATOM 2549 O O . PRO A 1 355 ? 19.405 11.786 -24.483 1.00 26.06 332 PRO A O 1
ATOM 2553 N N . VAL A 1 356 ? 17.873 13.427 -24.245 1.00 24.51 333 VAL A N 1
ATOM 2554 C CA . VAL A 1 356 ? 16.784 12.579 -24.730 1.00 23.72 333 VAL A CA 1
ATOM 2555 C C . VAL A 1 356 ? 17.007 12.209 -26.197 1.00 25.02 333 VAL A C 1
ATOM 2556 O O . VAL A 1 356 ? 16.899 11.035 -26.581 1.00 20.32 333 VAL A O 1
ATOM 2560 N N . ALA A 1 357 ? 17.314 13.204 -27.041 1.00 21.67 334 ALA A N 1
ATOM 2561 C CA . ALA A 1 357 ? 17.594 12.918 -28.450 1.00 22.59 334 ALA A CA 1
ATOM 2562 C C . ALA A 1 357 ? 18.771 11.954 -28.601 1.00 22.25 334 ALA A C 1
ATOM 2563 O O . ALA A 1 357 ? 18.705 10.995 -29.384 1.00 21.65 334 ALA A O 1
ATOM 2565 N N . SER A 1 358 ? 19.875 12.207 -27.894 1.00 20.82 335 SER A N 1
ATOM 2566 C CA . SER A 1 358 ? 21.009 11.289 -28.029 1.00 23.06 335 SER A CA 1
ATOM 2567 C C . SER A 1 358 ? 20.644 9.886 -27.575 1.00 25.30 335 SER A C 1
ATOM 2568 O O . SER A 1 358 ? 21.007 8.905 -28.237 1.00 21.03 335 SER A O 1
ATOM 2571 N N . TYR A 1 359 ? 19.910 9.764 -26.461 1.00 23.67 336 TYR A N 1
ATOM 2572 C CA . TYR A 1 359 ? 19.592 8.428 -25.966 1.00 21.52 336 TYR A CA 1
ATOM 2573 C C . TYR A 1 359 ? 18.559 7.730 -26.848 1.00 20.40 336 TYR A C 1
ATOM 2574 O O . TYR A 1 359 ? 18.614 6.507 -27.013 1.00 22.95 336 TYR A O 1
ATOM 2583 N N . LEU A 1 360 ? 17.614 8.477 -27.417 1.00 17.77 337 LEU A N 1
ATOM 2584 C CA . LEU A 1 360 ? 16.680 7.878 -28.367 1.00 16.67 337 LEU A CA 1
ATOM 2585 C C . LEU A 1 360 ? 17.428 7.278 -29.556 1.00 19.13 337 LEU A C 1
ATOM 2586 O O . LEU A 1 360 ? 17.138 6.157 -29.994 1.00 18.23 337 LEU A O 1
ATOM 2591 N N . SER A 1 361 ? 18.398 8.020 -30.088 1.00 17.60 338 SER A N 1
ATOM 2592 C CA . SER A 1 361 ? 19.207 7.527 -31.204 1.00 19.11 338 SER A CA 1
ATOM 2593 C C . SER A 1 361 ? 20.024 6.310 -30.791 1.00 24.70 338 SER A C 1
ATOM 2594 O O . SER A 1 361 ? 20.099 5.311 -31.523 1.00 20.75 338 SER A O 1
ATOM 2597 N N . TRP A 1 362 ? 20.668 6.402 -29.621 1.00 23.62 339 TRP A N 1
ATOM 2598 C CA . TRP A 1 362 ? 21.437 5.304 -29.042 1.00 24.93 339 TRP A CA 1
ATOM 2599 C C . TRP A 1 362 ? 20.589 4.040 -28.915 1.00 28.66 339 TRP A C 1
ATOM 2600 O O . TRP A 1 362 ? 21.008 2.951 -29.318 1.00 28.54 339 TRP A O 1
ATOM 2611 N N . ILE A 1 363 ? 19.385 4.173 -28.347 1.00 19.89 340 ILE A N 1
ATOM 2612 C CA . ILE A 1 363 ? 18.502 3.021 -28.168 1.00 19.42 340 ILE A CA 1
ATOM 2613 C C . ILE A 1 363 ? 18.145 2.418 -29.514 1.00 20.90 340 ILE A C 1
ATOM 2614 O O . ILE A 1 363 ? 18.198 1.194 -29.708 1.00 22.13 340 ILE A O 1
ATOM 2619 N N . TYR A 1 364 ? 17.765 3.268 -30.465 1.00 18.49 341 TYR A N 1
ATOM 2620 C CA . TYR A 1 364 ? 17.313 2.742 -31.748 1.00 17.10 341 TYR A CA 1
ATOM 2621 C C . TYR A 1 364 ? 18.452 2.031 -32.471 1.00 21.04 341 TYR A C 1
ATOM 2622 O O . TYR A 1 364 ? 18.287 0.904 -32.962 1.00 22.34 341 TYR A O 1
ATOM 2631 N N . ALA A 1 365 ? 19.621 2.672 -32.548 1.00 18.00 342 ALA A N 1
ATOM 2632 C CA . ALA A 1 365 ? 20.765 2.036 -33.200 1.00 26.24 342 ALA A CA 1
ATOM 2633 C C . ALA A 1 365 ? 21.073 0.660 -32.601 1.00 25.95 342 ALA A C 1
ATOM 2634 O O . ALA A 1 365 ? 21.306 -0.308 -33.338 1.00 24.10 342 ALA A O 1
ATOM 2636 N N . ALA A 1 366 ? 21.062 0.546 -31.266 1.00 25.27 343 ALA A N 1
ATOM 2637 C CA . ALA A 1 366 ? 21.485 -0.696 -30.617 1.00 28.44 343 ALA A CA 1
ATOM 2638 C C . ALA A 1 366 ? 20.408 -1.770 -30.619 1.00 28.00 343 ALA A C 1
ATOM 2639 O O . ALA A 1 366 ? 20.733 -2.962 -30.684 1.00 29.13 343 ALA A O 1
ATOM 2641 N N . THR A 1 367 ? 19.137 -1.382 -30.509 1.00 22.03 344 THR A N 1
ATOM 2642 C CA . THR A 1 367 ? 18.060 -2.320 -30.232 1.00 27.52 344 THR A CA 1
ATOM 2643 C C . THR A 1 367 ? 16.986 -2.405 -31.305 1.00 28.03 344 THR A C 1
ATOM 2644 O O . THR A 1 367 ? 16.207 -3.365 -31.278 1.00 27.92 344 THR A O 1
ATOM 2648 N N . GLY A 1 368 ? 16.880 -1.422 -32.207 1.00 21.35 345 GLY A N 1
ATOM 2649 C CA . GLY A 1 368 ? 15.734 -1.370 -33.099 1.00 18.98 345 GLY A CA 1
ATOM 2650 C C . GLY A 1 368 ? 14.433 -0.925 -32.448 1.00 20.34 345 GLY A C 1
ATOM 2651 O O . GLY A 1 368 ? 13.398 -0.884 -33.119 1.00 22.84 345 GLY A O 1
ATOM 2652 N N . VAL A 1 369 ? 14.457 -0.544 -31.179 1.00 18.18 346 VAL A N 1
ATOM 2653 C CA . VAL A 1 369 ? 13.266 -0.044 -30.494 1.00 19.09 346 VAL A CA 1
ATOM 2654 C C . VAL A 1 369 ? 13.207 1.465 -30.669 1.00 19.24 346 VAL A C 1
ATOM 2655 O O . VAL A 1 369 ? 14.207 2.160 -30.448 1.00 18.49 346 VAL A O 1
ATOM 2659 N N . ARG A 1 370 ? 12.046 1.991 -31.058 1.00 15.13 347 ARG A N 1
ATOM 2660 C CA . ARG A 1 370 ? 11.907 3.432 -31.182 1.00 15.88 347 ARG A CA 1
ATOM 2661 C C . ARG A 1 370 ? 10.975 3.939 -30.094 1.00 18.26 347 ARG A C 1
ATOM 2662 O O . ARG A 1 370 ? 9.807 3.544 -30.041 1.00 20.05 347 ARG A O 1
ATOM 2670 N N . GLY A 1 371 ? 11.498 4.797 -29.222 1.00 18.65 348 GLY A N 1
ATOM 2671 C CA . GLY A 1 371 ? 10.684 5.547 -28.295 1.00 15.99 348 GLY A CA 1
ATOM 2672 C C . GLY A 1 371 ? 10.451 6.961 -28.801 1.00 13.65 348 GLY A C 1
ATOM 2673 O O . GLY A 1 371 ? 10.776 7.310 -29.933 1.00 15.59 348 GLY A O 1
ATOM 2674 N N . GLY A 1 372 ? 9.863 7.784 -27.934 1.00 17.55 349 GLY A N 1
ATOM 2675 C CA . GLY A 1 372 ? 9.693 9.189 -28.231 1.00 18.70 349 GLY A CA 1
ATOM 2676 C C . GLY A 1 372 ? 10.030 10.047 -27.024 1.00 19.73 349 GLY A C 1
ATOM 2677 O O . GLY A 1 372 ? 10.089 9.567 -25.889 1.00 20.15 349 GLY A O 1
ATOM 2678 N N . PRO A 1 373 ? 10.240 11.337 -27.245 1.00 18.23 350 PRO A N 1
ATOM 2679 C CA . PRO A 1 373 ? 10.523 12.226 -26.116 1.00 17.97 350 PRO A CA 1
ATOM 2680 C C . PRO A 1 373 ? 9.261 12.450 -25.306 1.00 19.70 350 PRO A C 1
ATOM 2681 O O . PRO A 1 373 ? 8.159 12.527 -25.849 1.00 19.44 350 PRO A O 1
ATOM 2685 N N . HIS A 1 374 ? 9.427 12.538 -23.999 1.00 22.22 351 HIS A N 1
ATOM 2686 C CA . HIS A 1 374 ? 8.341 12.925 -23.105 1.00 25.75 351 HIS A CA 1
ATOM 2687 C C . HIS A 1 374 ? 8.759 14.227 -22.434 1.00 34.25 351 HIS A C 1
ATOM 2688 O O . HIS A 1 374 ? 9.597 14.213 -21.531 1.00 39.72 351 HIS A O 1
ATOM 2695 N N . LEU A 1 375 ? 8.186 15.349 -22.853 1.00 46.72 352 LEU A N 1
ATOM 2696 C CA . LEU A 1 375 ? 8.443 16.619 -22.172 1.00 66.74 352 LEU A CA 1
ATOM 2697 C C . LEU A 1 375 ? 7.099 17.175 -21.735 1.00 75.03 352 LEU A C 1
ATOM 2698 O O . LEU A 1 375 ? 6.551 18.095 -22.345 1.00 80.80 352 LEU A O 1
ATOM 2703 N N . ALA A 1 376 ? 6.576 16.617 -20.654 1.00 74.73 353 ALA A N 1
ATOM 2704 C CA . ALA A 1 376 ? 5.284 17.033 -20.165 1.00 81.27 353 ALA A CA 1
ATOM 2705 C C . ALA A 1 376 ? 5.354 17.251 -18.660 1.00 82.80 353 ALA A C 1
ATOM 2706 O O . ALA A 1 376 ? 6.071 16.529 -17.956 1.00 84.46 353 ALA A O 1
ATOM 2708 N N . PRO A 1 377 ? 4.640 18.255 -18.140 1.00 82.05 354 PRO A N 1
ATOM 2709 C CA . PRO A 1 377 ? 4.746 18.612 -16.727 1.00 82.07 354 PRO A CA 1
ATOM 2710 C C . PRO A 1 377 ? 3.605 18.056 -15.894 1.00 82.39 354 PRO A C 1
ATOM 2711 O O . PRO A 1 377 ? 2.820 18.866 -15.407 1.00 86.57 354 PRO A O 1
ATOM 2715 N N . PRO A 1 388 ? 15.717 20.887 -12.631 1.00 92.15 365 PRO A N 1
ATOM 2716 C CA . PRO A 1 388 ? 14.252 20.900 -12.597 1.00 91.20 365 PRO A CA 1
ATOM 2717 C C . PRO A 1 388 ? 13.650 20.239 -13.833 1.00 89.09 365 PRO A C 1
ATOM 2718 O O . PRO A 1 388 ? 12.559 19.670 -13.758 1.00 90.13 365 PRO A O 1
ATOM 2722 N N . GLU A 1 389 ? 14.364 20.321 -14.955 1.00 86.45 366 GLU A N 1
ATOM 2723 C CA . GLU A 1 389 ? 13.929 19.691 -16.194 1.00 79.48 366 GLU A CA 1
ATOM 2724 C C . GLU A 1 389 ? 14.269 18.209 -16.160 1.00 65.61 366 GLU A C 1
ATOM 2725 O O . GLU A 1 389 ? 15.401 17.831 -15.842 1.00 65.71 366 GLU A O 1
ATOM 2731 N N . ARG A 1 390 ? 13.288 17.372 -16.481 1.00 49.70 367 ARG A N 1
ATOM 2732 C CA . ARG A 1 390 ? 13.485 15.934 -16.501 1.00 38.88 367 ARG A CA 1
ATOM 2733 C C . ARG A 1 390 ? 13.724 15.478 -17.933 1.00 35.61 367 ARG A C 1
ATOM 2734 O O . ARG A 1 390 ? 13.132 16.010 -18.875 1.00 38.33 367 ARG A O 1
ATOM 2742 N N . HIS A 1 391 ? 14.598 14.503 -18.087 1.00 30.19 368 HIS A N 1
ATOM 2743 C CA . HIS A 1 391 ? 14.928 13.944 -19.389 1.00 26.94 368 HIS A CA 1
ATOM 2744 C C . HIS A 1 391 ? 14.328 12.549 -19.445 1.00 22.22 368 HIS A C 1
ATOM 2745 O O . HIS A 1 391 ? 14.894 11.597 -18.895 1.00 31.31 368 HIS A O 1
ATOM 2752 N N . LEU A 1 392 ? 13.157 12.450 -20.075 1.00 24.78 369 LEU A N 1
ATOM 2753 C CA . LEU A 1 392 ? 12.334 11.252 -20.043 1.00 22.15 369 LEU A CA 1
ATOM 2754 C C . LEU A 1 392 ? 12.021 10.784 -21.457 1.00 20.01 369 LEU A C 1
ATOM 2755 O O . LEU A 1 392 ? 11.775 11.597 -22.353 1.00 21.89 369 LEU A O 1
ATOM 2760 N N . ILE A 1 393 ? 11.969 9.468 -21.638 1.00 20.04 370 ILE A N 1
ATOM 2761 C CA . ILE A 1 393 ? 11.582 8.860 -22.909 1.00 16.32 370 ILE A CA 1
ATOM 2762 C C . ILE A 1 393 ? 10.303 8.063 -22.678 1.00 20.37 370 ILE A C 1
ATOM 2763 O O . ILE A 1 393 ? 10.237 7.262 -21.740 1.00 21.01 370 ILE A O 1
ATOM 2768 N N . ARG A 1 394 ? 9.290 8.272 -23.523 1.00 17.16 371 ARG A N 1
ATOM 2769 C CA . ARG A 1 394 ? 8.052 7.504 -23.416 1.00 16.91 371 ARG A CA 1
ATOM 2770 C C . ARG A 1 394 ? 8.131 6.268 -24.307 1.00 19.13 371 ARG A C 1
ATOM 2771 O O . ARG A 1 394 ? 8.421 6.371 -25.510 1.00 16.74 371 ARG A O 1
ATOM 2779 N N . LEU A 1 395 ? 7.915 5.094 -23.710 1.00 16.01 372 LEU A N 1
ATOM 2780 C CA . LEU A 1 395 ? 7.789 3.845 -24.454 1.00 14.49 372 LEU A CA 1
ATOM 2781 C C . LEU A 1 395 ? 6.336 3.408 -24.323 1.00 17.62 372 LEU A C 1
ATOM 2782 O O . LEU A 1 395 ? 5.921 2.960 -23.249 1.00 18.18 372 LEU A O 1
ATOM 2787 N N . ALA A 1 396 ? 5.557 3.565 -25.400 1.00 14.73 373 ALA A N 1
ATOM 2788 C CA . ALA A 1 396 ? 4.119 3.334 -25.371 1.00 13.84 373 ALA A CA 1
ATOM 2789 C C . ALA A 1 396 ? 3.772 2.010 -26.052 1.00 15.14 373 ALA A C 1
ATOM 2790 O O . ALA A 1 396 ? 4.439 1.590 -26.997 1.00 15.66 373 ALA A O 1
ATOM 2792 N N . VAL A 1 397 ? 2.710 1.359 -25.577 1.00 15.46 374 VAL A N 1
ATOM 2793 C CA . VAL A 1 397 ? 2.332 0.024 -26.032 1.00 16.53 374 VAL A CA 1
ATOM 2794 C C . VAL A 1 397 ? 0.947 0.067 -26.666 1.00 17.57 374 VAL A C 1
ATOM 2795 O O . VAL A 1 397 ? -0.050 0.264 -25.962 1.00 16.81 374 VAL A O 1
ATOM 2799 N N . PRO A 1 398 ? 0.809 -0.185 -27.966 1.00 15.23 375 PRO A N 1
ATOM 2800 C CA . PRO A 1 398 ? -0.528 -0.207 -28.566 1.00 12.56 375 PRO A CA 1
ATOM 2801 C C . PRO A 1 398 ? -1.291 -1.468 -28.169 1.00 13.22 375 PRO A C 1
ATOM 2802 O O . PRO A 1 398 ? -0.701 -2.522 -27.896 1.00 14.73 375 PRO A O 1
ATOM 2806 N N . LEU A 1 399 ? -2.616 -1.361 -28.175 1.00 12.46 376 LEU A N 1
ATOM 2807 C CA . LEU A 1 399 ? -3.452 -2.561 -28.149 1.00 16.29 376 LEU A CA 1
ATOM 2808 C C . LEU A 1 399 ? -2.989 -3.511 -29.243 1.00 18.31 376 LEU A C 1
ATOM 2809 O O . LEU A 1 399 ? -2.635 -3.076 -30.345 1.00 15.72 376 LEU A O 1
ATOM 2814 N N . GLY A 1 400 ? -2.969 -4.803 -28.930 1.00 17.45 377 GLY A N 1
ATOM 2815 C CA . GLY A 1 400 ? -2.656 -5.816 -29.918 1.00 19.59 377 GLY A CA 1
ATOM 2816 C C . GLY A 1 400 ? -1.207 -6.244 -29.968 1.00 23.33 377 GLY A C 1
ATOM 2817 O O . GLY A 1 400 ? -0.905 -7.285 -30.565 1.00 23.65 377 GLY A O 1
ATOM 2818 N N . MET A 1 401 ? -0.297 -5.495 -29.352 1.00 19.18 378 MET A N 1
ATOM 2819 C CA . MET A 1 401 ? 1.095 -5.901 -29.381 1.00 18.03 378 MET A CA 1
ATOM 2820 C C . MET A 1 401 ? 1.294 -7.167 -28.553 1.00 24.97 378 MET A C 1
ATOM 2821 O O . MET A 1 401 ? 0.611 -7.384 -27.556 1.00 24.57 378 MET A O 1
ATOM 2826 N N . GLU A 1 402 ? 2.239 -8.005 -28.985 1.00 28.14 379 GLU A N 1
ATOM 2827 C CA . GLU A 1 402 ? 2.549 -9.253 -28.280 1.00 32.07 379 GLU A CA 1
ATOM 2828 C C . GLU A 1 402 ? 3.461 -9.003 -27.088 1.00 26.96 379 GLU A C 1
ATOM 2829 O O . GLU A 1 402 ? 4.422 -8.240 -27.182 1.00 24.88 379 GLU A O 1
ATOM 2835 N N . ARG A 1 403 ? 3.176 -9.677 -25.967 1.00 26.95 380 ARG A N 1
ATOM 2836 C CA . ARG A 1 403 ? 4.025 -9.511 -24.791 1.00 28.00 380 ARG A CA 1
ATOM 2837 C C . ARG A 1 403 ? 5.451 -9.982 -25.061 1.00 26.97 380 ARG A C 1
ATOM 2838 O O . ARG A 1 403 ? 6.404 -9.400 -24.535 1.00 28.55 380 ARG A O 1
ATOM 2846 N N . LYS A 1 404 ? 5.617 -11.019 -25.886 1.00 31.02 381 LYS A N 1
ATOM 2847 C CA . LYS A 1 404 ? 6.955 -11.534 -26.166 1.00 32.96 381 LYS A CA 1
ATOM 2848 C C . LYS A 1 404 ? 7.818 -10.488 -26.856 1.00 30.06 381 LYS A C 1
ATOM 2849 O O . LYS A 1 404 ? 9.033 -10.430 -26.622 1.00 26.06 381 LYS A O 1
ATOM 2855 N N . ALA A 1 405 ? 7.211 -9.669 -27.720 1.00 27.10 382 ALA A N 1
ATOM 2856 C CA . ALA A 1 405 ? 7.933 -8.565 -28.334 1.00 26.01 382 ALA A CA 1
ATOM 2857 C C . ALA A 1 405 ? 8.419 -7.574 -27.287 1.00 22.27 382 ALA A C 1
ATOM 2858 O O . ALA A 1 405 ? 9.553 -7.081 -27.367 1.00 22.94 382 ALA A O 1
ATOM 2860 N N . LEU A 1 406 ? 7.560 -7.244 -26.318 1.00 22.07 383 LEU A N 1
ATOM 2861 C CA . LEU A 1 406 ? 7.960 -6.328 -25.252 1.00 25.12 383 LEU A CA 1
ATOM 2862 C C . LEU A 1 406 ? 9.050 -6.931 -24.380 1.00 25.15 383 LEU A C 1
ATOM 2863 O O . LEU A 1 406 ? 10.022 -6.251 -24.030 1.00 23.09 383 LEU A O 1
ATOM 2868 N N . GLU A 1 407 ? 8.917 -8.203 -24.017 1.00 25.06 384 GLU A N 1
ATOM 2869 C CA . GLU A 1 407 ? 9.924 -8.781 -23.137 1.00 30.17 384 GLU A CA 1
ATOM 2870 C C . GLU A 1 407 ? 11.275 -8.860 -23.838 1.00 27.05 384 GLU A C 1
ATOM 2871 O O . GLU A 1 407 ? 12.308 -8.550 -23.235 1.00 28.59 384 GLU A O 1
ATOM 2877 N N . GLY A 1 408 ? 11.286 -9.190 -25.128 1.00 24.91 385 GLY A N 1
ATOM 2878 C CA . GLY A 1 408 ? 12.525 -9.106 -25.883 1.00 29.71 385 GLY A CA 1
ATOM 2879 C C . GLY A 1 408 ? 13.093 -7.700 -25.919 1.00 26.50 385 GLY A C 1
ATOM 2880 O O . GLY A 1 408 ? 14.302 -7.499 -25.760 1.00 24.85 385 GLY A O 1
ATOM 2881 N N . ALA A 1 409 ? 12.232 -6.708 -26.137 1.00 24.90 386 ALA A N 1
ATOM 2882 C CA . ALA A 1 409 ? 12.695 -5.329 -26.161 1.00 23.81 386 ALA A CA 1
ATOM 2883 C C . ALA A 1 409 ? 13.300 -4.928 -24.825 1.00 23.12 386 ALA A C 1
ATOM 2884 O O . ALA A 1 409 ? 14.350 -4.280 -24.780 1.00 22.52 386 ALA A O 1
ATOM 2886 N N . ALA A 1 410 ? 12.641 -5.297 -23.720 1.00 21.03 387 ALA A N 1
ATOM 2887 C CA . ALA A 1 410 ? 13.184 -5.002 -22.402 1.00 21.88 387 ALA A CA 1
ATOM 2888 C C . ALA A 1 410 ? 14.555 -5.631 -22.224 1.00 24.04 387 ALA A C 1
ATOM 2889 O O . ALA A 1 410 ? 15.463 -5.009 -21.660 1.00 25.74 387 ALA A O 1
ATOM 2891 N N . ASP A 1 411 ? 14.714 -6.879 -22.672 1.00 27.31 388 ASP A N 1
ATOM 2892 C CA . ASP A 1 411 ? 16.002 -7.550 -22.521 1.00 27.91 388 ASP A CA 1
ATOM 2893 C C . ASP A 1 411 ? 17.091 -6.829 -23.299 1.00 28.40 388 ASP A C 1
ATOM 2894 O O . ASP A 1 411 ? 18.225 -6.709 -22.821 1.00 27.87 388 ASP A O 1
ATOM 2899 N N . ARG A 1 412 ? 16.768 -6.345 -24.503 1.00 28.07 389 ARG A N 1
ATOM 2900 C CA . ARG A 1 412 ? 17.758 -5.602 -25.276 1.00 26.73 389 ARG A CA 1
ATOM 2901 C C . ARG A 1 412 ? 18.051 -4.257 -24.624 1.00 27.89 389 ARG A C 1
ATOM 2902 O O . ARG A 1 412 ? 19.204 -3.812 -24.607 1.00 25.30 389 ARG A O 1
ATOM 2910 N N A LEU A 1 413 ? 17.017 -3.599 -24.089 0.24 28.20 390 LEU A N 1
ATOM 2911 N N B LEU A 1 413 ? 17.019 -3.590 -24.095 0.76 28.30 390 LEU A N 1
ATOM 2912 C CA A LEU A 1 413 ? 17.217 -2.347 -23.365 0.24 28.48 390 LEU A CA 1
ATOM 2913 C CA B LEU A 1 413 ? 17.228 -2.343 -23.363 0.76 28.90 390 LEU A CA 1
ATOM 2914 C C A LEU A 1 413 ? 18.035 -2.572 -22.102 0.24 29.75 390 LEU A C 1
ATOM 2915 C C B LEU A 1 413 ? 18.047 -2.577 -22.105 0.76 30.03 390 LEU A C 1
ATOM 2916 O O A LEU A 1 413 ? 18.858 -1.729 -21.726 0.24 30.92 390 LEU A O 1
ATOM 2917 O O B LEU A 1 413 ? 18.877 -1.741 -21.730 0.76 31.61 390 LEU A O 1
ATOM 2926 N N . ALA A 1 414 ? 17.808 -3.700 -21.426 1.00 28.16 391 ALA A N 1
ATOM 2927 C CA . ALA A 1 414 ? 18.614 -4.046 -20.263 1.00 36.59 391 ALA A CA 1
ATOM 2928 C C . ALA A 1 414 ? 20.076 -4.211 -20.644 1.00 34.99 391 ALA A C 1
ATOM 2929 O O . ALA A 1 414 ? 20.968 -3.749 -19.923 1.00 35.38 391 ALA A O 1
ATOM 2931 N N . GLU A 1 415 ? 20.350 -4.855 -21.786 1.00 33.49 392 GLU A N 1
ATOM 2932 C CA . GLU A 1 415 ? 21.750 -5.023 -22.182 1.00 29.50 392 GLU A CA 1
ATOM 2933 C C . GLU A 1 415 ? 22.377 -3.681 -22.520 1.00 29.35 392 GLU A C 1
ATOM 2934 O O . GLU A 1 415 ? 23.544 -3.434 -22.194 1.00 31.53 392 GLU A O 1
ATOM 2940 N N . LEU A 1 416 ? 21.619 -2.810 -23.183 1.00 27.73 393 LEU A N 1
ATOM 2941 C CA . LEU A 1 416 ? 22.131 -1.491 -23.540 1.00 30.88 393 LEU A CA 1
ATOM 2942 C C . LEU A 1 416 ? 22.456 -0.671 -22.300 1.00 38.55 393 LEU A C 1
ATOM 2943 O O . LEU A 1 416 ? 23.482 0.019 -22.249 1.00 33.54 393 LEU A O 1
ATOM 2948 N N . VAL A 1 417 ? 21.591 -0.729 -21.287 1.00 39.32 394 VAL A N 1
ATOM 2949 C CA . VAL A 1 417 ? 21.872 -0.032 -20.034 1.00 47.35 394 VAL A CA 1
ATOM 2950 C C . VAL A 1 417 ? 23.112 -0.614 -19.355 1.00 45.22 394 VAL A C 1
ATOM 2951 O O . VAL A 1 417 ? 23.900 0.115 -18.740 1.00 48.62 394 VAL A O 1
ATOM 2955 N N . ALA A 1 418 ? 23.320 -1.929 -19.470 1.00 41.64 395 ALA A N 1
ATOM 2956 C CA . ALA A 1 418 ? 24.488 -2.565 -18.864 1.00 40.37 395 ALA A CA 1
ATOM 2957 C C . ALA A 1 418 ? 25.774 -2.311 -19.636 1.00 47.39 395 ALA A C 1
ATOM 2958 O O . ALA A 1 418 ? 26.860 -2.635 -19.135 1.00 52.59 395 ALA A O 1
ATOM 2960 N N . ASP A 1 419 ? 25.677 -1.769 -20.833 1.00 43.08 396 ASP A N 1
ATOM 2961 C CA . ASP A 1 419 ? 26.844 -1.455 -21.642 1.00 43.45 396 ASP A CA 1
ATOM 2962 C C . ASP A 1 419 ? 27.512 -0.197 -21.102 1.00 49.19 396 ASP A C 1
ATOM 2963 O O . ASP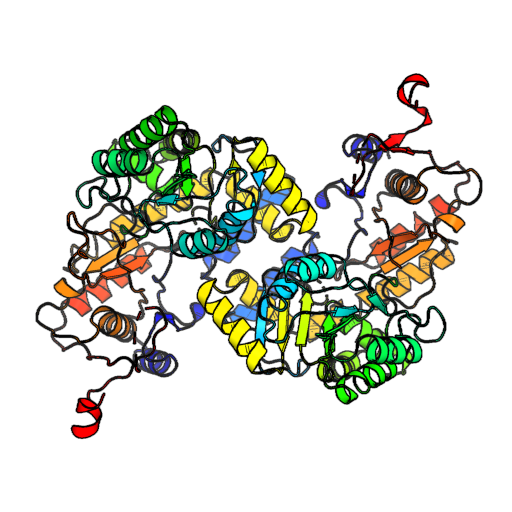 A 1 419 ? 26.836 0.818 -20.897 1.00 44.98 396 ASP A O 1
ATOM 2968 N N . PRO A 1 420 ? 28.825 -0.227 -20.850 1.00 61.17 397 PRO A N 1
ATOM 2969 C CA . PRO A 1 420 ? 29.512 0.963 -20.331 1.00 59.18 397 PRO A CA 1
ATOM 2970 C C . PRO A 1 420 ? 29.876 1.987 -21.393 1.00 52.72 397 PRO A C 1
ATOM 2971 O O . PRO A 1 420 ? 30.226 3.118 -21.031 1.00 52.33 397 PRO A O 1
ATOM 2975 N N . ALA A 1 421 ? 29.810 1.629 -22.671 1.00 50.80 398 ALA A N 1
ATOM 2976 C CA . ALA A 1 421 ? 30.234 2.529 -23.736 1.00 53.14 398 ALA A CA 1
ATOM 2977 C C . ALA A 1 421 ? 29.516 3.873 -23.618 1.00 53.50 398 ALA A C 1
ATOM 2978 O O . ALA A 1 421 ? 28.304 3.911 -23.365 1.00 47.96 398 ALA A O 1
ATOM 2980 N N . PRO A 1 422 ? 30.225 4.989 -23.771 1.00 50.12 399 PRO A N 1
ATOM 2981 C CA . PRO A 1 422 ? 29.569 6.297 -23.659 1.00 44.13 399 PRO A CA 1
ATOM 2982 C C . PRO A 1 422 ? 28.587 6.532 -24.801 1.00 38.24 399 PRO A C 1
ATOM 2983 O O . PRO A 1 422 ? 28.835 6.152 -25.948 1.00 37.21 399 PRO A O 1
ATOM 2987 N N . VAL A 1 423 ? 27.472 7.186 -24.471 1.00 36.37 400 VAL A N 1
ATOM 2988 C CA . VAL A 1 423 ? 26.443 7.503 -25.460 1.00 33.79 400 VAL A CA 1
ATOM 2989 C C . VAL A 1 423 ? 26.963 8.579 -26.404 1.00 33.98 400 VAL A C 1
ATOM 2990 O O . VAL A 1 423 ? 27.477 9.614 -25.960 1.00 32.41 400 VAL A O 1
ATOM 2994 N N . ALA A 1 424 ? 26.834 8.342 -27.713 1.00 28.60 401 ALA A N 1
ATOM 2995 C CA . ALA A 1 424 ? 27.294 9.323 -28.691 1.00 29.83 401 ALA A CA 1
ATOM 2996 C C . ALA A 1 424 ? 26.515 10.626 -28.546 1.00 30.97 401 ALA A C 1
ATOM 2997 O O . ALA A 1 424 ? 25.281 10.631 -28.522 1.00 28.82 401 ALA A O 1
ATOM 2999 N N . ASP A 1 425 ? 27.241 11.737 -28.457 1.00 31.48 402 ASP A N 1
ATOM 3000 C CA . ASP A 1 425 ? 26.612 13.045 -28.330 1.00 30.32 402 ASP A CA 1
ATOM 3001 C C . ASP A 1 425 ? 26.100 13.524 -29.686 1.00 33.06 402 ASP A C 1
ATOM 3002 O O . ASP A 1 425 ? 26.744 13.309 -30.712 1.00 29.06 402 ASP A O 1
ATOM 3007 N N . LEU A 1 426 ? 24.928 14.162 -29.692 1.00 33.14 403 LEU A N 1
ATOM 3008 C CA . LEU A 1 426 ? 24.347 14.730 -30.902 1.00 28.63 403 LEU A CA 1
ATOM 3009 C C . LEU A 1 426 ? 24.353 16.253 -30.841 1.00 32.61 403 LEU A C 1
ATOM 3010 O O . LEU A 1 426 ? 24.120 16.843 -29.785 1.00 35.02 403 LEU A O 1
ATOM 3015 N N . THR A 1 427 ? 24.581 16.882 -31.988 1.00 31.95 404 THR A N 1
ATOM 3016 C CA . THR A 1 427 ? 24.469 18.326 -32.149 1.00 30.36 404 THR A CA 1
ATOM 3017 C C . THR A 1 427 ? 23.246 18.634 -33.002 1.00 31.42 404 THR A C 1
ATOM 3018 O O . THR A 1 427 ? 23.032 17.999 -34.041 1.00 29.67 404 THR A O 1
ATOM 3022 N N . GLU A 1 428 ? 22.436 19.595 -32.569 1.00 35.64 405 GLU A N 1
ATOM 3023 C CA . GLU A 1 428 ? 21.265 19.951 -33.357 1.00 36.40 405 GLU A CA 1
ATOM 3024 C C . GLU A 1 428 ? 21.669 20.784 -34.567 1.00 37.54 405 GLU A C 1
ATOM 3025 O O . GLU A 1 428 ? 22.504 21.687 -34.468 1.00 38.56 405 GLU A O 1
ATOM 3031 N N . VAL A 1 429 ? 21.071 20.469 -35.711 1.00 33.44 406 VAL A N 1
ATOM 3032 C CA . VAL A 1 429 ? 21.263 21.220 -36.950 1.00 38.71 406 VAL A CA 1
ATOM 3033 C C . VAL A 1 429 ? 20.130 22.225 -37.062 1.00 46.63 406 VAL A C 1
ATOM 3034 O O . VAL A 1 429 ? 18.955 21.818 -37.058 1.00 41.42 406 VAL A O 1
ATOM 3038 N N . PRO A 1 430 ? 20.412 23.543 -37.121 1.00 54.75 407 PRO A N 1
ATOM 3039 C CA . PRO A 1 430 ? 19.397 24.602 -37.195 1.00 58.03 407 PRO A CA 1
ATOM 3040 C C . PRO A 1 430 ? 18.867 24.829 -38.605 1.00 53.65 407 PRO A C 1
ATOM 3041 O O . PRO A 1 430 ? 18.367 23.889 -39.214 1.00 52.41 407 PRO A O 1
ATOM 3045 N N . ALA A 1 437 ? 8.898 21.767 -33.649 1.00 74.45 414 ALA A N 1
ATOM 3046 C CA . ALA A 1 437 ? 9.619 20.671 -33.008 1.00 74.22 414 ALA A CA 1
ATOM 3047 C C . ALA A 1 437 ? 10.209 19.705 -34.047 1.00 73.27 414 ALA A C 1
ATOM 3048 O O . ALA A 1 437 ? 10.438 20.094 -35.194 1.00 74.01 414 ALA A O 1
ATOM 3050 N N . LEU A 1 438 ? 10.465 18.462 -33.630 1.00 71.24 415 LEU A N 1
ATOM 3051 C CA . LEU A 1 438 ? 10.975 17.382 -34.490 1.00 59.27 415 LEU A CA 1
ATOM 3052 C C . LEU A 1 438 ? 12.296 17.770 -35.166 1.00 50.23 415 LEU A C 1
ATOM 3053 O O . LEU A 1 438 ? 12.401 17.872 -36.382 1.00 52.91 415 LEU A O 1
ATOM 3058 N N . ARG A 1 439 ? 13.316 17.930 -34.337 1.00 37.05 416 ARG A N 1
ATOM 3059 C CA . ARG A 1 439 ? 14.595 18.479 -34.756 1.00 31.12 416 ARG A CA 1
ATOM 3060 C C . ARG A 1 439 ? 15.411 17.466 -35.566 1.00 28.92 416 ARG A C 1
ATOM 3061 O O . ARG A 1 439 ? 15.147 16.257 -35.574 1.00 26.49 416 ARG A O 1
ATOM 3069 N N . VAL A 1 440 ? 16.448 17.982 -36.222 1.00 23.83 417 VAL A N 1
ATOM 3070 C CA . VAL A 1 440 ? 17.422 17.180 -36.954 1.00 25.72 417 VAL A CA 1
ATOM 3071 C C . VAL A 1 440 ? 18.776 17.350 -36.279 1.00 27.34 417 VAL A C 1
ATOM 3072 O O . VAL A 1 440 ? 19.110 18.443 -35.807 1.00 29.09 417 VAL A O 1
ATOM 3076 N N . TYR A 1 441 ? 19.543 16.265 -36.205 1.00 22.70 418 TYR A N 1
ATOM 3077 C CA . TYR A 1 441 ? 20.787 16.254 -35.457 1.00 23.27 418 TYR A CA 1
ATOM 3078 C C . TYR A 1 441 ? 21.900 15.677 -36.309 1.00 23.67 418 TYR A C 1
ATOM 3079 O O . TYR A 1 441 ? 21.672 15.098 -37.374 1.00 25.29 418 TYR A O 1
ATOM 3088 N N . HIS A 1 442 ? 23.126 15.867 -35.822 1.00 24.49 419 HIS A N 1
ATOM 3089 C CA . HIS A 1 442 ? 24.283 15.231 -36.399 1.00 25.11 419 HIS A CA 1
ATOM 3090 C C . HIS A 1 442 ? 25.204 14.835 -35.257 1.00 29.47 419 HIS A C 1
ATOM 3091 O O . HIS A 1 442 ? 25.327 15.582 -34.272 1.00 26.67 419 HIS A O 1
ATOM 3098 N N . PRO A 1 443 ? 25.849 13.678 -35.346 1.00 28.80 420 PRO A N 1
ATOM 3099 C CA . PRO A 1 443 ? 26.776 13.290 -34.280 1.00 26.90 420 PRO A CA 1
ATOM 3100 C C . PRO A 1 443 ? 27.864 14.338 -34.115 1.00 33.97 420 PRO A C 1
ATOM 3101 O O . PRO A 1 443 ? 28.467 14.792 -35.090 1.00 31.74 420 PRO A O 1
ATOM 3105 N N . THR A 1 444 ? 28.090 14.732 -32.860 1.00 28.67 421 THR A N 1
ATOM 3106 C CA . THR A 1 444 ? 28.999 15.835 -32.568 1.00 29.93 421 THR A CA 1
ATOM 3107 C C . THR A 1 444 ? 30.427 15.504 -32.967 1.00 35.37 421 THR A C 1
ATOM 3108 O O . THR A 1 444 ? 31.133 16.356 -33.518 1.00 32.14 421 THR A O 1
ATOM 3112 N N . ASP A 1 445 ? 30.872 14.271 -32.707 1.00 38.32 422 ASP A N 1
ATOM 3113 C CA . ASP A 1 445 ? 32.245 13.902 -33.037 1.00 42.32 422 ASP A CA 1
ATOM 3114 C C . ASP A 1 445 ? 32.511 13.960 -34.529 1.00 48.09 422 ASP A C 1
ATOM 3115 O O . ASP A 1 445 ? 33.669 14.122 -34.939 1.00 49.59 422 ASP A O 1
ATOM 3120 N N . ALA A 1 446 ? 31.466 13.827 -35.347 1.00 44.23 423 ALA A N 1
ATOM 3121 C CA . ALA A 1 446 ? 31.610 13.867 -36.795 1.00 45.56 423 ALA A CA 1
ATOM 3122 C C . ALA A 1 446 ? 31.655 15.283 -37.354 1.00 45.28 423 ALA A C 1
ATOM 3123 O O . ALA A 1 446 ? 31.898 15.440 -38.553 1.00 42.70 423 ALA A O 1
ATOM 3125 N N . LEU A 1 447 ? 31.455 16.312 -36.526 1.00 46.34 424 LEU A N 1
ATOM 3126 C CA . LEU A 1 447 ? 31.374 17.683 -37.021 1.00 50.09 424 LEU A CA 1
ATOM 3127 C C . LEU A 1 447 ? 32.734 18.363 -36.927 1.00 60.03 424 LEU A C 1
ATOM 3128 O O . LEU A 1 447 ? 33.309 18.420 -35.830 1.00 61.38 424 LEU A O 1
ATOM 3133 N N . PRO A 1 448 ? 33.277 18.890 -38.027 1.00 65.58 425 PRO A N 1
ATOM 3134 C CA . PRO A 1 448 ? 34.489 19.712 -37.925 1.00 69.32 425 PRO A CA 1
ATOM 3135 C C . PRO A 1 448 ? 34.256 20.903 -37.010 1.00 72.23 425 PRO A C 1
ATOM 3136 O O . PRO A 1 448 ? 33.131 21.387 -36.861 1.00 70.07 425 PRO A O 1
ATOM 3140 N N . ALA A 1 449 ? 35.345 21.371 -36.389 1.00 75.23 426 ALA A N 1
ATOM 3141 C CA . ALA A 1 449 ? 35.248 22.445 -35.403 1.00 80.85 426 ALA A CA 1
ATOM 3142 C C . ALA A 1 449 ? 34.558 23.675 -35.979 1.00 87.63 426 ALA A C 1
ATOM 3143 O O . ALA A 1 449 ? 33.792 24.352 -35.281 1.00 81.91 426 ALA A O 1
ATOM 3145 N N . ASP A 1 450 ? 34.817 23.976 -37.254 1.00 62.37 427 ASP A N 1
ATOM 3146 C CA . ASP A 1 450 ? 34.133 25.085 -37.913 1.00 72.42 427 ASP A CA 1
ATOM 3147 C C . ASP A 1 450 ? 32.628 24.846 -37.961 1.00 77.89 427 ASP A C 1
ATOM 3148 O O . ASP A 1 450 ? 31.837 25.709 -37.557 1.00 78.03 427 ASP A O 1
ATOM 3150 N N . ILE A 1 451 ? 32.218 23.667 -38.445 1.00 79.44 428 ILE A N 1
ATOM 3151 C CA . ILE A 1 451 ? 30.796 23.356 -38.561 1.00 78.35 428 ILE A CA 1
ATOM 3152 C C . ILE A 1 451 ? 30.109 23.379 -37.201 1.00 76.07 428 ILE A C 1
ATOM 3153 O O . ILE A 1 451 ? 28.972 23.852 -37.082 1.00 77.71 428 ILE A O 1
ATOM 3155 N N . ARG A 1 452 ? 30.781 22.872 -36.163 1.00 71.65 429 ARG A N 1
ATOM 3156 C CA . ARG A 1 452 ? 30.217 22.918 -34.818 1.00 68.52 429 ARG A CA 1
ATOM 3157 C C . ARG A 1 452 ? 29.883 24.351 -34.421 1.00 73.64 429 ARG A C 1
ATOM 3158 O O . ARG A 1 452 ? 28.740 24.663 -34.069 1.00 76.13 429 ARG A O 1
ATOM 3160 N N . ARG A 1 453 ? 30.869 25.242 -34.496 1.00 76.42 430 ARG A N 1
ATOM 3161 C CA . ARG A 1 453 ? 30.671 26.651 -34.177 1.00 73.75 430 ARG A CA 1
ATOM 3162 C C . ARG A 1 453 ? 29.655 27.296 -35.117 1.00 69.77 430 ARG A C 1
ATOM 3163 O O . ARG A 1 453 ? 28.773 28.030 -34.678 1.00 66.02 430 ARG A O 1
ATOM 3165 N N . ALA B 1 24 ? -41.249 -4.329 -58.081 1.00 50.88 1 ALA B N 1
ATOM 3166 C CA . ALA B 1 24 ? -40.288 -4.412 -56.984 1.00 45.10 1 ALA B CA 1
ATOM 3167 C C . ALA B 1 24 ? -40.982 -4.880 -55.705 1.00 45.18 1 ALA B C 1
ATOM 3168 O O . ALA B 1 24 ? -41.926 -4.236 -55.238 1.00 44.51 1 ALA B O 1
ATOM 3170 N N . PRO B 1 25 ? -40.516 -5.995 -55.140 1.00 37.57 2 PRO B N 1
ATOM 3171 C CA . PRO B 1 25 ? -41.120 -6.511 -53.905 1.00 38.04 2 PRO B CA 1
ATOM 3172 C C . PRO B 1 25 ? -40.894 -5.555 -52.745 1.00 35.83 2 PRO B C 1
ATOM 3173 O O . PRO B 1 25 ? -40.102 -4.615 -52.820 1.00 40.71 2 PRO B O 1
ATOM 3177 N N . ASP B 1 26 ? -41.612 -5.817 -51.648 1.00 33.00 3 ASP B N 1
ATOM 3178 C CA . ASP B 1 26 ? -41.353 -5.156 -50.362 1.00 38.77 3 ASP B CA 1
ATOM 3179 C C . ASP B 1 26 ? -41.686 -3.662 -50.404 1.00 32.13 3 ASP B C 1
ATOM 3180 O O . ASP B 1 26 ? -41.005 -2.838 -49.790 1.00 30.05 3 ASP B O 1
ATOM 3185 N N . ARG B 1 27 ? -42.760 -3.311 -51.108 1.00 28.63 4 ARG B N 1
ATOM 3186 C CA . ARG B 1 27 ? -43.244 -1.935 -51.067 1.00 31.05 4 ARG B CA 1
ATOM 3187 C C . ARG B 1 27 ? -43.599 -1.510 -49.641 1.00 29.97 4 ARG B C 1
ATOM 3188 O O . ARG B 1 27 ? -43.304 -0.383 -49.229 1.00 27.49 4 ARG B O 1
ATOM 3196 N N . GLY B 1 28 ? -44.212 -2.405 -48.867 1.00 28.93 5 GLY B N 1
ATOM 3197 C CA . GLY B 1 28 ? -44.656 -2.085 -47.530 1.00 27.37 5 GLY B CA 1
ATOM 3198 C C . GLY B 1 28 ? -43.538 -1.622 -46.620 1.00 28.14 5 GLY B C 1
ATOM 3199 O O . GLY B 1 28 ? -43.639 -0.575 -45.972 1.00 25.89 5 GLY B O 1
ATOM 3200 N N . PRO B 1 29 ? -42.452 -2.402 -46.534 1.00 26.98 6 PRO B N 1
ATOM 3201 C CA . PRO B 1 29 ? -41.291 -1.932 -45.763 1.00 27.41 6 PRO B CA 1
ATOM 3202 C C . PRO B 1 29 ? -40.724 -0.607 -46.254 1.00 21.68 6 PRO B C 1
ATOM 3203 O O . PRO B 1 29 ? -40.251 0.194 -45.437 1.00 24.62 6 PRO B O 1
ATOM 3207 N N . ARG B 1 30 ? -40.728 -0.355 -47.565 1.00 18.88 7 ARG B N 1
ATOM 3208 C CA . ARG B 1 30 ? -40.239 0.937 -48.033 1.00 14.59 7 ARG B CA 1
ATOM 3209 C C . ARG B 1 30 ? -41.173 2.056 -47.596 1.00 14.76 7 ARG B C 1
ATOM 3210 O O . ARG B 1 30 ? -40.723 3.150 -47.241 1.00 18.93 7 ARG B O 1
ATOM 3218 N N . LEU B 1 31 ? -42.480 1.790 -47.581 1.00 18.19 8 LEU B N 1
ATOM 3219 C CA . LEU B 1 31 ? -43.404 2.812 -47.101 1.00 19.82 8 LEU B CA 1
ATOM 3220 C C . LEU B 1 31 ? -43.198 3.071 -45.610 1.00 19.28 8 LEU B C 1
ATOM 3221 O O . LEU B 1 31 ? -43.307 4.216 -45.150 1.00 20.66 8 LEU B O 1
ATOM 3226 N N . ALA B 1 32 ? -42.897 2.024 -44.837 1.00 21.48 9 ALA B N 1
ATOM 3227 C CA . ALA B 1 32 ? -42.557 2.222 -43.431 1.00 22.65 9 ALA B CA 1
ATOM 3228 C C . ALA B 1 32 ? -41.254 3.010 -43.269 1.00 23.03 9 ALA B C 1
ATOM 3229 O O . ALA B 1 32 ? -41.149 3.876 -42.391 1.00 19.46 9 ALA B O 1
ATOM 3231 N N . ARG B 1 33 ? -40.247 2.730 -44.101 1.00 22.47 10 ARG B N 1
ATOM 3232 C CA . ARG B 1 33 ? -39.020 3.516 -44.057 1.00 21.12 10 ARG B CA 1
ATOM 3233 C C . ARG B 1 33 ? -39.278 4.969 -44.398 1.00 21.74 10 ARG B C 1
ATOM 3234 O O . ARG B 1 33 ? -38.718 5.868 -43.762 1.00 23.18 10 ARG B O 1
ATOM 3242 N N . LEU B 1 34 ? -40.088 5.224 -45.429 1.00 18.92 11 LEU B N 1
ATOM 3243 C CA . LEU B 1 34 ? -40.413 6.611 -45.744 1.00 18.69 11 LEU B CA 1
ATOM 3244 C C . LEU B 1 34 ? -41.097 7.284 -44.564 1.00 18.96 11 LEU B C 1
ATOM 3245 O O . LEU B 1 34 ? -40.763 8.420 -44.200 1.00 22.18 11 LEU B O 1
ATOM 3250 N N . ALA B 1 35 ? -42.019 6.572 -43.915 1.00 19.21 12 ALA B N 1
ATOM 3251 C CA . ALA B 1 35 ? -42.738 7.149 -42.783 1.00 19.11 12 ALA B CA 1
ATOM 3252 C C . ALA B 1 35 ? -41.812 7.478 -41.619 1.00 24.63 12 ALA B C 1
ATOM 3253 O O . ALA B 1 35 ? -42.026 8.468 -40.907 1.00 25.83 12 ALA B O 1
ATOM 3255 N N . ALA B 1 36 ? -40.809 6.633 -41.373 1.00 21.09 13 ALA B N 1
ATOM 3256 C CA . ALA B 1 36 ? -39.871 6.881 -40.287 1.00 22.63 13 ALA B CA 1
ATOM 3257 C C . ALA B 1 36 ? -38.908 8.017 -40.594 1.00 24.98 13 ALA B C 1
ATOM 3258 O O . ALA B 1 36 ? -38.217 8.485 -39.685 1.00 25.80 13 ALA B O 1
ATOM 3260 N N . HIS B 1 37 ? -38.857 8.491 -41.843 1.00 17.45 14 HIS B N 1
ATOM 3261 C CA . HIS B 1 37 ? -37.882 9.474 -42.267 1.00 18.28 14 HIS B CA 1
ATOM 3262 C C . HIS B 1 37 ? -38.548 10.640 -42.978 1.00 22.81 14 HIS B C 1
ATOM 3263 O O . HIS B 1 37 ? -38.021 11.156 -43.960 1.00 25.08 14 HIS B O 1
ATOM 3270 N N . GLY B 1 38 ? -39.693 11.100 -42.466 1.00 21.72 15 GLY B N 1
ATOM 3271 C CA . GLY B 1 38 ? -40.319 12.307 -42.992 1.00 19.29 15 GLY B CA 1
ATOM 3272 C C . GLY B 1 38 ? -40.612 12.286 -44.479 1.00 20.62 15 GLY B C 1
ATOM 3273 O O . GLY B 1 38 ? -40.555 13.339 -45.126 1.00 19.68 15 GLY B O 1
ATOM 3274 N N . HIS B 1 39 ? -40.920 11.111 -45.038 1.00 19.27 16 HIS B N 1
ATOM 3275 C CA . HIS B 1 39 ? -41.184 10.928 -46.476 1.00 18.30 16 HIS B CA 1
ATOM 3276 C C . HIS B 1 39 ? -40.106 11.562 -47.345 1.00 15.36 16 HIS B C 1
ATOM 3277 O O . HIS B 1 39 ? -40.380 12.122 -48.406 1.00 19.33 16 HIS B O 1
ATOM 3284 N N . ASN B 1 40 ? -38.859 11.459 -46.893 1.00 17.74 17 ASN B N 1
ATOM 3285 C CA . ASN B 1 40 ? -37.710 11.994 -47.614 1.00 17.99 17 ASN B CA 1
ATOM 3286 C C . ASN B 1 40 ? -36.698 10.863 -47.733 1.00 17.34 17 ASN B C 1
ATOM 3287 O O . ASN B 1 40 ? -35.984 10.564 -46.764 1.00 16.43 17 ASN B O 1
ATOM 3292 N N . PRO B 1 41 ? -36.615 10.197 -48.880 1.00 18.63 18 PRO B N 1
ATOM 3293 C CA . PRO B 1 41 ? -35.741 9.013 -48.955 1.00 19.83 18 PRO B CA 1
ATOM 3294 C C . PRO B 1 41 ? -34.284 9.350 -48.775 1.00 17.02 18 PRO B C 1
ATOM 3295 O O . PRO B 1 41 ? -33.501 8.458 -48.416 1.00 16.24 18 PRO B O 1
ATOM 3299 N N . VAL B 1 42 ? -33.896 10.622 -48.952 1.00 14.12 19 VAL B N 1
ATOM 3300 C CA . VAL B 1 42 ? -32.508 11.010 -48.708 1.00 14.24 19 VAL B CA 1
ATOM 3301 C C . VAL B 1 42 ? -32.102 10.777 -47.251 1.00 17.24 19 VAL B C 1
ATOM 3302 O O . VAL B 1 42 ? -30.920 10.573 -46.948 1.00 16.62 19 VAL B O 1
ATOM 3306 N N . LEU B 1 43 ? -33.060 10.769 -46.333 1.00 15.58 20 LEU B N 1
ATOM 3307 C CA . LEU B 1 43 ? -32.741 10.595 -44.920 1.00 17.37 20 LEU B CA 1
ATOM 3308 C C . LEU B 1 43 ? -32.633 9.131 -44.505 1.00 19.09 20 LEU B C 1
ATOM 3309 O O . LEU B 1 43 ? -32.194 8.855 -43.385 1.00 17.08 20 LEU B O 1
ATOM 3314 N N . ILE B 1 44 ? -33.024 8.199 -45.365 1.00 17.75 21 ILE B N 1
ATOM 3315 C CA . ILE B 1 44 ? -32.939 6.768 -45.037 1.00 14.33 21 ILE B CA 1
ATOM 3316 C C . ILE B 1 44 ? -31.475 6.349 -45.006 1.00 12.94 21 ILE B C 1
ATOM 3317 O O . ILE B 1 44 ? -30.704 6.784 -45.866 1.00 14.79 21 ILE B O 1
ATOM 3322 N N . PRO B 1 45 ? -31.050 5.529 -44.051 1.00 14.81 22 PRO B N 1
ATOM 3323 C CA . PRO B 1 45 ? -29.668 5.024 -44.069 1.00 16.26 22 PRO B CA 1
ATOM 3324 C C . PRO B 1 45 ? -29.350 4.288 -45.360 1.00 15.47 22 PRO B C 1
ATOM 3325 O O . PRO B 1 45 ? -30.128 3.460 -45.832 1.00 14.44 22 PRO B O 1
ATOM 3329 N N . HIS B 1 46 ? -28.151 4.556 -45.890 1.00 12.40 23 HIS B N 1
ATOM 3330 C CA . HIS B 1 46 ? -27.704 3.917 -47.124 1.00 13.45 23 HIS B CA 1
ATOM 3331 C C . HIS B 1 46 ? -27.847 2.400 -47.082 1.00 12.18 23 HIS B C 1
ATOM 3332 O O . HIS B 1 46 ? -28.233 1.769 -48.084 1.00 12.58 23 HIS B O 1
ATOM 3339 N N . VAL B 1 47 ? -27.494 1.779 -45.949 1.00 11.08 24 VAL B N 1
ATOM 3340 C CA . VAL B 1 47 ? -27.483 0.317 -45.931 1.00 14.18 24 VAL B CA 1
ATOM 3341 C C . VAL B 1 47 ? -28.878 -0.283 -46.004 1.00 17.74 24 VAL B C 1
ATOM 3342 O O . VAL B 1 47 ? -29.011 -1.488 -46.267 1.00 17.17 24 VAL B O 1
ATOM 3346 N N . GLU B 1 48 ? -29.921 0.524 -45.820 1.00 14.75 25 GLU B N 1
ATOM 3347 C CA . GLU B 1 48 ? -31.293 0.029 -45.871 1.00 13.53 25 GLU B CA 1
ATOM 3348 C C . GLU B 1 48 ? -31.943 0.252 -47.229 1.00 16.59 25 GLU B C 1
ATOM 3349 O O . GLU B 1 48 ? -33.068 -0.206 -47.442 1.00 19.55 25 GLU B O 1
ATOM 3355 N N . VAL B 1 49 ? -31.248 0.907 -48.156 1.00 13.49 26 VAL B N 1
ATOM 3356 C CA . VAL B 1 49 ? -31.797 1.253 -49.474 1.00 14.61 26 VAL B CA 1
ATOM 3357 C C . VAL B 1 49 ? -31.493 0.125 -50.452 1.00 15.59 26 VAL B C 1
ATOM 3358 O O . VAL B 1 49 ? -30.353 -0.329 -50.529 1.00 16.81 26 VAL B O 1
ATOM 3362 N N . GLU B 1 50 ? -32.503 -0.318 -51.222 1.00 12.88 27 GLU B N 1
ATOM 3363 C CA . GLU B 1 50 ? -32.284 -1.421 -52.168 1.00 16.56 27 GLU B CA 1
ATOM 3364 C C . GLU B 1 50 ? -31.249 -1.062 -53.238 1.00 15.26 27 GLU B C 1
ATOM 3365 O O . GLU B 1 50 ? -30.289 -1.809 -53.471 1.00 15.05 27 GLU B O 1
ATOM 3371 N N . LEU B 1 51 ? -31.436 0.059 -53.939 1.00 11.53 28 LEU B N 1
ATOM 3372 C CA . LEU B 1 51 ? -30.446 0.498 -54.922 1.00 13.35 28 LEU B CA 1
ATOM 3373 C C . LEU B 1 51 ? -30.227 1.979 -54.714 1.00 13.72 28 LEU B C 1
ATOM 3374 O O . LEU B 1 51 ? -31.083 2.791 -55.079 1.00 13.70 28 LEU B O 1
ATOM 3379 N N . ASP B 1 52 ? -29.080 2.331 -54.142 1.00 11.31 29 ASP B N 1
ATOM 3380 C CA . ASP B 1 52 ? -28.808 3.709 -53.788 1.00 12.24 29 ASP B CA 1
ATOM 3381 C C . ASP B 1 52 ? -28.099 4.391 -54.942 1.00 12.47 29 ASP B C 1
ATOM 3382 O O . ASP B 1 52 ? -26.965 4.032 -55.263 1.00 12.19 29 ASP B O 1
ATOM 3387 N N . LEU B 1 53 ? -28.752 5.391 -55.547 1.00 9.13 30 LEU B N 1
ATOM 3388 C CA . LEU B 1 53 ? -28.139 6.223 -56.573 1.00 8.79 30 LEU B CA 1
ATOM 3389 C C . LEU B 1 53 ? -28.096 7.685 -56.125 1.00 8.77 30 LEU B C 1
ATOM 3390 O O . LEU B 1 53 ? -28.093 8.604 -56.958 1.00 11.12 30 LEU B O 1
ATOM 3395 N N . VAL B 1 54 ? -28.036 7.923 -54.816 1.00 8.60 31 VAL B N 1
ATOM 3396 C CA . VAL B 1 54 ? -28.069 9.315 -54.343 1.00 9.63 31 VAL B CA 1
ATOM 3397 C C . VAL B 1 54 ? -26.709 9.985 -54.535 1.00 11.38 31 VAL B C 1
ATOM 3398 O O . VAL B 1 54 ? -26.629 11.212 -54.705 1.00 11.68 31 VAL B O 1
ATOM 3402 N N . THR B 1 55 ? -25.634 9.207 -54.560 1.00 9.80 32 THR B N 1
ATOM 3403 C CA . THR B 1 55 ? -24.299 9.771 -54.682 1.00 10.33 32 THR B CA 1
ATOM 3404 C C . THR B 1 55 ? -23.370 8.707 -55.238 1.00 10.91 32 THR B C 1
ATOM 3405 O O . THR B 1 55 ? -23.620 7.504 -55.081 1.00 12.34 32 THR B O 1
ATOM 3409 N N . ASP B 1 56 ? -22.304 9.162 -55.908 1.00 8.29 33 ASP B N 1
ATOM 3410 C CA . ASP B 1 56 ? -21.211 8.254 -56.274 1.00 7.56 33 ASP B CA 1
ATOM 3411 C C . ASP B 1 56 ? -20.105 8.194 -55.223 1.00 9.37 33 ASP B C 1
ATOM 3412 O O . ASP B 1 56 ? -19.164 7.394 -55.364 1.00 11.77 33 ASP B O 1
ATOM 3417 N N . SER B 1 57 ? -20.218 8.965 -54.153 1.00 10.25 34 SER B N 1
ATOM 3418 C CA . SER B 1 57 ? -19.156 9.021 -53.148 1.00 11.49 34 SER B CA 1
ATOM 3419 C C . SER B 1 57 ? -19.067 7.734 -52.339 1.00 11.56 34 SER B C 1
ATOM 3420 O O . SER B 1 57 ? -20.007 7.385 -51.623 1.00 11.22 34 SER B O 1
ATOM 3423 N N . TRP B 1 58 ? -17.911 7.063 -52.393 1.00 9.33 35 TRP B N 1
ATOM 3424 C CA . TRP B 1 58 ? -17.736 5.894 -51.546 1.00 9.72 35 TRP B CA 1
ATOM 3425 C C . TRP B 1 58 ? -17.720 6.263 -50.069 1.00 9.97 35 TRP B C 1
ATOM 3426 O O . TRP B 1 58 ? -17.933 5.391 -49.217 1.00 11.41 35 TRP B O 1
ATOM 3437 N N . ALA B 1 59 ? -17.440 7.535 -49.738 1.00 9.79 36 ALA B N 1
ATOM 3438 C CA . ALA B 1 59 ? -17.435 7.960 -48.340 1.00 12.30 36 ALA B CA 1
ATOM 3439 C C . ALA B 1 59 ? -18.829 7.931 -47.730 1.00 12.37 36 ALA B C 1
ATOM 3440 O O . ALA B 1 59 ? -18.966 7.980 -46.502 1.00 13.46 36 ALA B O 1
ATOM 3442 N N . ASP B 1 60 ? -19.864 7.857 -48.561 1.00 11.70 37 ASP B N 1
ATOM 3443 C CA . ASP B 1 60 ? -21.245 7.797 -48.096 1.00 11.26 37 ASP B CA 1
ATOM 3444 C C . ASP B 1 60 ? -21.883 6.440 -48.372 1.00 12.37 37 ASP B C 1
ATOM 3445 O O . ASP B 1 60 ? -23.114 6.314 -48.327 1.00 12.85 37 ASP B O 1
ATOM 3450 N N . ARG B 1 61 ? -21.077 5.419 -48.631 1.00 10.77 38 ARG B N 1
ATOM 3451 C CA . ARG B 1 61 ? -21.585 4.132 -49.087 1.00 12.38 38 ARG B CA 1
ATOM 3452 C C . ARG B 1 61 ? -20.796 3.018 -48.409 1.00 12.32 38 ARG B C 1
ATOM 3453 O O . ARG B 1 61 ? -19.718 3.235 -47.847 1.00 12.30 38 ARG B O 1
ATOM 3461 N N . ALA B 1 62 ? -21.373 1.822 -48.420 1.00 11.13 39 ALA B N 1
ATOM 3462 C CA . ALA B 1 62 ? -20.737 0.632 -47.867 1.00 10.25 39 ALA B CA 1
ATOM 3463 C C . ALA B 1 62 ? -21.112 -0.569 -48.732 1.00 14.61 39 ALA B C 1
ATOM 3464 O O . ALA B 1 62 ? -21.509 -1.622 -48.236 1.00 16.86 39 ALA B O 1
ATOM 3466 N N . ASP B 1 63 ? -20.986 -0.412 -50.057 1.00 12.55 40 ASP B N 1
ATOM 3467 C CA . ASP B 1 63 ? -21.344 -1.496 -50.970 1.00 10.42 40 ASP B CA 1
ATOM 3468 C C . ASP B 1 63 ? -20.360 -2.650 -50.799 1.00 13.09 40 ASP B C 1
ATOM 3469 O O . ASP B 1 63 ? -19.219 -2.435 -50.392 1.00 12.99 40 ASP B O 1
ATOM 3474 N N . PRO B 1 64 ? -20.768 -3.886 -51.128 1.00 14.57 41 PRO B N 1
ATOM 3475 C CA . PRO B 1 64 ? -19.902 -5.045 -50.840 1.00 21.33 41 PRO B CA 1
ATOM 3476 C C . PRO B 1 64 ? -18.549 -4.996 -51.526 1.00 22.34 41 PRO B C 1
ATOM 3477 O O . PRO B 1 64 ? -17.562 -5.504 -50.969 1.00 18.49 41 PRO B O 1
ATOM 3481 N N . TRP B 1 65 ? -18.459 -4.389 -52.719 1.00 14.67 42 TRP B N 1
ATOM 3482 C CA . TRP B 1 65 ? -17.188 -4.372 -53.428 1.00 15.66 42 TRP B CA 1
ATOM 3483 C C . TRP B 1 65 ? -16.164 -3.452 -52.771 1.00 15.33 42 TRP B C 1
ATOM 3484 O O . TRP B 1 65 ? -14.970 -3.555 -53.089 1.00 15.81 42 TRP B O 1
ATOM 3495 N N . GLN B 1 66 ? -16.582 -2.581 -51.840 1.00 12.54 43 GLN B N 1
ATOM 3496 C CA . GLN B 1 66 ? -15.616 -1.676 -51.215 1.00 11.91 43 GLN B CA 1
ATOM 3497 C C . GLN B 1 66 ? -14.618 -2.447 -50.346 1.00 15.10 43 GLN B C 1
ATOM 3498 O O . GLN B 1 66 ? -13.427 -2.110 -50.314 1.00 16.35 43 GLN B O 1
ATOM 3504 N N . ARG B 1 67 ? -15.076 -3.507 -49.670 1.00 14.88 44 ARG B N 1
ATOM 3505 C CA . ARG B 1 67 ? -14.167 -4.252 -48.799 1.00 19.63 44 ARG B CA 1
ATOM 3506 C C . ARG B 1 67 ? -13.072 -4.947 -49.593 1.00 19.91 44 ARG B C 1
ATOM 3507 O O . ARG B 1 67 ? -11.909 -4.977 -49.168 1.00 15.83 44 ARG B O 1
ATOM 3515 N N . GLU B 1 68 ? -13.437 -5.566 -50.717 1.00 17.01 45 GLU B N 1
ATOM 3516 C CA . GLU B 1 68 ? -12.451 -6.252 -51.547 1.00 23.18 45 GLU B CA 1
ATOM 3517 C C . GLU B 1 68 ? -11.441 -5.270 -52.111 1.00 20.71 45 GLU B C 1
ATOM 3518 O O . GLU B 1 68 ? -10.259 -5.601 -52.265 1.00 17.02 45 GLU B O 1
ATOM 3524 N N . ARG B 1 69 ? -11.896 -4.060 -52.435 1.00 13.19 46 ARG B N 1
ATOM 3525 C CA . ARG B 1 69 ? -10.976 -3.077 -52.990 1.00 13.75 46 ARG B CA 1
ATOM 3526 C C . ARG B 1 69 ? -9.968 -2.613 -51.949 1.00 14.88 46 ARG B C 1
ATOM 3527 O O . ARG B 1 69 ? -8.783 -2.440 -52.257 1.00 14.16 46 ARG B O 1
ATOM 3535 N N . THR B 1 70 ? -10.428 -2.366 -50.717 1.00 13.38 47 THR B N 1
ATOM 3536 C CA . THR B 1 70 ? -9.510 -1.966 -49.654 1.00 12.48 47 THR B CA 1
ATOM 3537 C C . THR B 1 70 ? -8.457 -3.031 -49.416 1.00 16.45 47 THR B C 1
ATOM 3538 O O . THR B 1 70 ? -7.275 -2.720 -49.218 1.00 16.02 47 THR B O 1
ATOM 3542 N N . ARG B 1 71 ? -8.875 -4.301 -49.423 1.00 19.10 48 ARG B N 1
ATOM 3543 C CA . ARG B 1 71 ? -7.934 -5.396 -49.228 1.00 21.22 48 ARG B CA 1
ATOM 3544 C C . ARG B 1 71 ? -6.896 -5.427 -50.336 1.00 24.22 48 ARG B C 1
ATOM 3545 O O . ARG B 1 71 ? -5.708 -5.630 -50.069 1.00 20.55 48 ARG B O 1
ATOM 3553 N N . ALA B 1 72 ? -7.328 -5.219 -51.586 1.00 19.31 49 ALA B N 1
ATOM 3554 C CA . ALA B 1 72 ? -6.395 -5.219 -52.712 1.00 15.74 49 ALA B CA 1
ATOM 3555 C C . ALA B 1 72 ? -5.395 -4.081 -52.598 1.00 17.05 49 ALA B C 1
ATOM 3556 O O . ALA B 1 72 ? -4.202 -4.271 -52.857 1.00 18.75 49 ALA B O 1
ATOM 3558 N N . LEU B 1 73 ? -5.864 -2.885 -52.214 1.00 13.45 50 LEU B N 1
ATOM 3559 C CA . LEU B 1 73 ? -4.968 -1.740 -52.070 1.00 11.66 50 LEU B CA 1
ATOM 3560 C C . LEU B 1 73 ? -4.025 -1.913 -50.887 1.00 18.81 50 LEU B C 1
ATOM 3561 O O . LEU B 1 73 ? -2.848 -1.537 -50.958 1.00 16.23 50 LEU B O 1
ATOM 3566 N N . ALA B 1 74 ? -4.527 -2.449 -49.772 1.00 15.94 51 ALA B N 1
ATOM 3567 C CA . ALA B 1 74 ? -3.636 -2.699 -48.642 1.00 15.82 51 ALA B CA 1
ATOM 3568 C C . ALA B 1 74 ? -2.541 -3.703 -49.011 1.00 18.07 51 ALA B C 1
ATOM 3569 O O . ALA B 1 74 ? -1.380 -3.543 -48.611 1.00 19.79 51 ALA B O 1
ATOM 3571 N N . ASP B 1 75 ? -2.890 -4.737 -49.788 1.00 22.49 52 ASP B N 1
ATOM 3572 C CA . ASP B 1 75 ? -1.887 -5.688 -50.278 1.00 20.43 52 ASP B CA 1
ATOM 3573 C C . ASP B 1 75 ? -0.854 -4.998 -51.164 1.00 22.09 52 ASP B C 1
ATOM 3574 O O . ASP B 1 75 ? 0.347 -5.264 -51.053 1.00 21.40 52 ASP B O 1
ATOM 3579 N N . LEU B 1 76 ? -1.313 -4.149 -52.096 1.00 15.07 53 LEU B N 1
ATOM 3580 C CA . LEU B 1 76 ? -0.380 -3.385 -52.925 1.00 18.04 53 LEU B CA 1
ATOM 3581 C C . LEU B 1 76 ? 0.519 -2.489 -52.077 1.00 16.42 53 LEU B C 1
ATOM 3582 O O . LEU B 1 76 ? 1.705 -2.335 -52.384 1.00 21.77 53 LEU B O 1
ATOM 3587 N N . ALA B 1 77 ? -0.027 -1.871 -51.019 1.00 15.78 54 ALA B N 1
ATOM 3588 C CA . ALA B 1 77 ? 0.802 -1.006 -50.171 1.00 15.71 54 ALA B CA 1
ATOM 3589 C C . ALA B 1 77 ? 1.907 -1.813 -49.499 1.00 16.65 54 ALA B C 1
ATOM 3590 O O . ALA B 1 77 ? 3.065 -1.374 -49.428 1.00 20.86 54 ALA B O 1
ATOM 3592 N N . ASP B 1 78 ? 1.556 -2.999 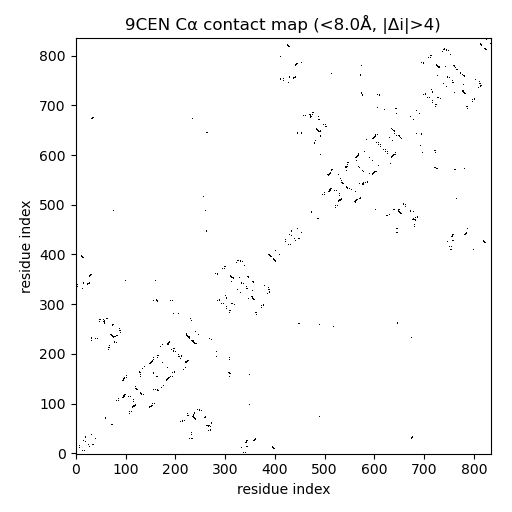-48.997 1.00 20.18 55 ASP B N 1
ATOM 3593 C CA . ASP B 1 78 ? 2.542 -3.897 -48.404 1.00 24.69 55 ASP B CA 1
ATOM 3594 C C . ASP B 1 78 ? 3.615 -4.283 -49.416 1.00 27.90 55 ASP B C 1
ATOM 3595 O O . ASP B 1 78 ? 4.812 -4.270 -49.110 1.00 27.52 55 ASP B O 1
ATOM 3600 N N . GLU B 1 79 ? 3.206 -4.643 -50.634 1.00 23.75 56 GLU B N 1
ATOM 3601 C CA . GLU B 1 79 ? 4.179 -5.125 -51.610 1.00 27.76 56 GLU B CA 1
ATOM 3602 C C . GLU B 1 79 ? 5.156 -4.039 -52.040 1.00 28.28 56 GLU B C 1
ATOM 3603 O O . GLU B 1 79 ? 6.330 -4.336 -52.283 1.00 29.15 56 GLU B O 1
ATOM 3609 N N . ALA B 1 80 ? 4.702 -2.791 -52.144 1.00 21.34 57 ALA B N 1
ATOM 3610 C CA . ALA B 1 80 ? 5.554 -1.678 -52.544 1.00 24.06 57 ALA B CA 1
ATOM 3611 C C . ALA B 1 80 ? 6.229 -0.982 -51.369 1.00 29.70 57 ALA B C 1
ATOM 3612 O O . ALA B 1 80 ? 6.941 0.001 -51.589 1.00 30.12 57 ALA B O 1
ATOM 3614 N N . GLY B 1 81 ? 5.989 -1.424 -50.136 1.00 25.16 58 GLY B N 1
ATOM 3615 C CA . GLY B 1 81 ? 6.591 -0.763 -48.983 1.00 24.16 58 GLY B CA 1
ATOM 3616 C C . GLY B 1 81 ? 6.134 0.661 -48.772 1.00 24.71 58 GLY B C 1
ATOM 3617 O O . GLY B 1 81 ? 6.912 1.491 -48.288 1.00 23.16 58 GLY B O 1
ATOM 3618 N N . LEU B 1 82 ? 4.896 0.981 -49.150 1.00 16.17 59 LEU B N 1
ATOM 3619 C CA . LEU B 1 82 ? 4.414 2.342 -49.010 1.00 16.26 59 LEU B CA 1
ATOM 3620 C C . LEU B 1 82 ? 4.335 2.689 -47.532 1.00 19.34 59 LEU B C 1
ATOM 3621 O O . LEU B 1 82 ? 3.932 1.864 -46.713 1.00 20.08 59 LEU B O 1
ATOM 3626 N N . THR B 1 83 ? 4.712 3.914 -47.197 1.00 16.32 60 THR B N 1
ATOM 3627 C CA . THR B 1 83 ? 4.760 4.297 -45.789 1.00 22.22 60 THR B CA 1
ATOM 3628 C C . THR B 1 83 ? 3.507 5.019 -45.325 1.00 19.86 60 THR B C 1
ATOM 3629 O O . THR B 1 83 ? 3.167 4.944 -44.138 1.00 20.03 60 THR B O 1
ATOM 3633 N N . GLY B 1 84 ? 2.802 5.682 -46.231 1.00 15.45 61 GLY B N 1
ATOM 3634 C CA . GLY B 1 84 ? 1.687 6.510 -45.848 1.00 18.47 61 GLY B CA 1
ATOM 3635 C C . GLY B 1 84 ? 2.069 7.849 -45.238 1.00 18.30 61 GLY B C 1
ATOM 3636 O O . GLY B 1 84 ? 1.173 8.600 -44.846 1.00 19.40 61 GLY B O 1
ATOM 3637 N N . GLU B 1 85 ? 3.360 8.180 -45.154 1.00 18.57 62 GLU B N 1
ATOM 3638 C CA . GLU B 1 85 ? 3.763 9.407 -44.457 1.00 23.18 62 GLU B CA 1
ATOM 3639 C C . GLU B 1 85 ? 3.265 10.645 -45.163 1.00 25.25 62 GLU B C 1
ATOM 3640 O O . GLU B 1 85 ? 2.910 11.623 -44.512 1.00 27.92 62 GLU B O 1
ATOM 3646 N N . ARG B 1 86 ? 3.304 10.635 -46.489 1.00 22.72 63 ARG B N 1
ATOM 3647 C CA . ARG B 1 86 ? 2.972 11.765 -47.336 1.00 21.67 63 ARG B CA 1
ATOM 3648 C C . ARG B 1 86 ? 2.579 11.211 -48.696 1.00 17.87 63 ARG B C 1
ATOM 3649 O O . ARG B 1 86 ? 2.866 10.044 -48.993 1.00 18.95 63 ARG B O 1
ATOM 3657 N N . PRO B 1 87 ? 1.885 11.984 -49.522 1.00 16.19 64 PRO B N 1
ATOM 3658 C CA . PRO B 1 87 ? 1.439 11.442 -50.799 1.00 16.08 64 PRO B CA 1
ATOM 3659 C C . PRO B 1 87 ? 2.628 11.097 -51.679 1.00 18.26 64 PRO B C 1
ATOM 3660 O O . PRO B 1 87 ? 3.628 11.834 -51.723 1.00 17.16 64 PRO B O 1
ATOM 3664 N N . PRO B 1 88 ? 2.564 9.981 -52.387 1.00 17.36 65 PRO B N 1
ATOM 3665 C CA . PRO B 1 88 ? 3.678 9.599 -53.264 1.00 24.05 65 PRO B CA 1
ATOM 3666 C C . PRO B 1 88 ? 3.832 10.569 -54.421 1.00 19.43 65 PRO B C 1
ATOM 3667 O O . PRO B 1 88 ? 2.907 11.289 -54.791 1.00 18.49 65 PRO B O 1
ATOM 3671 N N . GLU B 1 89 ? 5.032 10.574 -54.998 1.00 18.97 66 GLU B N 1
ATOM 3672 C CA . GLU B 1 89 ? 5.210 11.213 -56.296 1.00 20.51 66 GLU B CA 1
ATOM 3673 C C . GLU B 1 89 ? 4.420 10.439 -57.329 1.00 18.88 66 GLU B C 1
ATOM 3674 O O . GLU B 1 89 ? 4.462 9.199 -57.349 1.00 19.65 66 GLU B O 1
ATOM 3680 N N . LEU B 1 90 ? 3.685 11.164 -58.180 1.00 14.66 67 LEU B N 1
ATOM 3681 C CA . LEU B 1 90 ? 2.760 10.543 -59.118 1.00 14.92 67 LEU B CA 1
ATOM 3682 C C . LEU B 1 90 ? 3.071 11.022 -60.536 1.00 18.46 67 LEU B C 1
ATOM 3683 O O . LEU B 1 90 ? 3.100 12.239 -60.791 1.00 17.59 67 LEU B O 1
ATOM 3688 N N . PRO B 1 91 ? 3.267 10.103 -61.475 1.00 20.64 68 PRO B N 1
ATOM 3689 C CA . PRO B 1 91 ? 3.597 10.505 -62.853 1.00 22.16 68 PRO B CA 1
ATOM 3690 C C . PRO B 1 91 ? 2.579 11.433 -63.483 1.00 20.77 68 PRO B C 1
ATOM 3691 O O . PRO B 1 91 ? 2.934 12.228 -64.362 1.00 24.06 68 PRO B O 1
ATOM 3695 N N . TRP B 1 92 ? 1.316 11.341 -63.077 1.00 17.26 69 TRP B N 1
ATOM 3696 C CA . TRP B 1 92 ? 0.232 12.056 -63.730 1.00 17.79 69 TRP B CA 1
ATOM 3697 C C . TRP B 1 92 ? -0.145 13.352 -63.030 1.00 16.56 69 TRP B C 1
ATOM 3698 O O . TRP B 1 92 ? -0.953 14.119 -63.570 1.00 14.11 69 TRP B O 1
ATOM 3709 N N . LEU B 1 93 ? 0.424 13.618 -61.850 1.00 14.02 70 LEU B N 1
ATOM 3710 C CA . LEU B 1 93 ? 0.043 14.767 -61.036 1.00 10.14 70 LEU B CA 1
ATOM 3711 C C . LEU B 1 93 ? 1.228 15.721 -60.974 1.00 15.32 70 LEU B C 1
ATOM 3712 O O . LEU B 1 93 ? 2.177 15.482 -60.215 1.00 16.56 70 LEU B O 1
ATOM 3717 N N . PRO B 1 94 ? 1.244 16.791 -61.772 1.00 14.21 71 PRO B N 1
ATOM 3718 C CA . PRO B 1 94 ? 2.467 17.589 -61.947 1.00 17.36 71 PRO B CA 1
ATOM 3719 C C . PRO B 1 94 ? 2.654 18.625 -60.844 1.00 17.26 71 PRO B C 1
ATOM 3720 O O . PRO B 1 94 ? 2.787 19.811 -61.106 1.00 17.73 71 PRO B O 1
ATOM 3724 N N . PHE B 1 95 ? 2.667 18.174 -59.586 1.00 15.49 72 PHE B N 1
ATOM 3725 C CA . PHE B 1 95 ? 2.802 19.093 -58.458 1.00 13.34 72 PHE B CA 1
ATOM 3726 C C . PHE B 1 95 ? 3.841 18.578 -57.479 1.00 14.25 72 PHE B C 1
ATOM 3727 O O . PHE B 1 95 ? 3.751 17.435 -57.022 1.00 16.90 72 PHE B O 1
ATOM 3735 N N . ALA B 1 96 ? 4.791 19.443 -57.114 1.00 14.15 73 ALA B N 1
ATOM 3736 C CA . ALA B 1 96 ? 5.828 19.048 -56.165 1.00 16.56 73 ALA B CA 1
ATOM 3737 C C . ALA B 1 96 ? 5.340 19.033 -54.727 1.00 19.10 73 ALA B C 1
ATOM 3738 O O . ALA B 1 96 ? 5.960 18.382 -53.886 1.00 18.08 73 ALA B O 1
ATOM 3740 N N . HIS B 1 97 ? 4.252 19.734 -54.419 1.00 14.79 74 HIS B N 1
ATOM 3741 C CA . HIS B 1 97 ? 3.768 19.877 -53.051 1.00 17.04 74 HIS B CA 1
ATOM 3742 C C . HIS B 1 97 ? 2.394 19.242 -52.976 1.00 17.29 74 HIS B C 1
ATOM 3743 O O . HIS B 1 97 ? 1.437 19.753 -53.571 1.00 16.41 74 HIS B O 1
ATOM 3750 N N . ARG B 1 98 ? 2.304 18.116 -52.271 1.00 13.42 75 ARG B N 1
ATOM 3751 C CA . ARG B 1 98 ? 1.081 17.316 -52.207 1.00 13.07 75 ARG B CA 1
ATOM 3752 C C . ARG B 1 98 ? 0.781 17.008 -50.750 1.00 16.06 75 ARG B C 1
ATOM 3753 O O . ARG B 1 98 ? 1.698 16.714 -49.980 1.00 17.19 75 ARG B O 1
ATOM 3761 N N . PHE B 1 99 ? -0.496 17.089 -50.367 1.00 12.85 76 PHE B N 1
ATOM 3762 C CA . PHE B 1 99 ? -0.875 16.927 -48.960 1.00 12.90 76 PHE B CA 1
ATOM 3763 C C . PHE B 1 99 ? -2.146 16.099 -48.863 1.00 10.84 76 PHE B C 1
ATOM 3764 O O . PHE B 1 99 ? -3.119 16.388 -49.559 1.00 12.97 76 PHE B O 1
ATOM 3772 N N . PHE B 1 100 ? -2.163 15.113 -47.966 1.00 12.45 77 PHE B N 1
ATOM 3773 C CA . PHE B 1 100 ? -3.397 14.375 -47.723 1.00 10.99 77 PHE B CA 1
ATOM 3774 C C . PHE B 1 100 ? -4.329 15.194 -46.832 1.00 17.15 77 PHE B C 1
ATOM 3775 O O . PHE B 1 100 ? -3.880 15.982 -45.992 1.00 15.57 77 PHE B O 1
ATOM 3783 N N . ALA B 1 101 ? -5.631 14.929 -46.955 1.00 12.16 78 ALA B N 1
ATOM 3784 C CA . ALA B 1 101 ? -6.624 15.465 -46.033 1.00 13.98 78 ALA B CA 1
ATOM 3785 C C . ALA B 1 101 ? -7.634 14.376 -45.710 1.00 11.12 78 ALA B C 1
ATOM 3786 O O . ALA B 1 101 ? -7.714 13.351 -46.395 1.00 13.69 78 ALA B O 1
ATOM 3788 N N . ALA B 1 102 ? -8.438 14.618 -44.671 1.00 13.31 79 ALA B N 1
ATOM 3789 C CA . ALA B 1 102 ? -9.412 13.605 -44.257 1.00 15.95 79 ALA B CA 1
ATOM 3790 C C . ALA B 1 102 ? -10.523 13.397 -45.284 1.00 19.58 79 ALA B C 1
ATOM 3791 O O . ALA B 1 102 ? -11.134 12.321 -45.312 1.00 14.94 79 ALA B O 1
ATOM 3793 N N . SER B 1 103 ? -10.793 14.389 -46.124 1.00 14.33 80 SER B N 1
ATOM 3794 C CA . SER B 1 103 ? -11.886 14.340 -47.090 1.00 16.49 80 SER B CA 1
ATOM 3795 C C . SER B 1 103 ? -11.636 15.454 -48.100 1.00 15.71 80 SER B C 1
ATOM 3796 O O . SER B 1 103 ? -10.748 16.281 -47.917 1.00 13.17 80 SER B O 1
ATOM 3799 N N . GLY B 1 104 ? -12.435 15.486 -49.162 1.00 11.40 81 GLY B N 1
ATOM 3800 C CA . GLY B 1 104 ? -12.366 16.614 -50.074 1.00 12.91 81 GLY B CA 1
ATOM 3801 C C . GLY B 1 104 ? -12.704 17.936 -49.402 1.00 13.33 81 GLY B C 1
ATOM 3802 O O . GLY B 1 104 ? -12.054 18.949 -49.650 1.00 14.35 81 GLY B O 1
ATOM 3803 N N . ARG B 1 105 ? -13.719 17.949 -48.541 1.00 13.84 82 ARG B N 1
ATOM 3804 C CA . ARG B 1 105 ? -14.070 19.243 -47.964 1.00 14.99 82 ARG B CA 1
ATOM 3805 C C . ARG B 1 105 ? -13.026 19.681 -46.948 1.00 13.77 82 ARG B C 1
ATOM 3806 O O . ARG B 1 105 ? -12.791 20.882 -46.791 1.00 13.21 82 ARG B O 1
ATOM 3814 N N . ALA B 1 106 ? -12.324 18.728 -46.320 1.00 12.09 83 ALA B N 1
ATOM 3815 C CA . ALA B 1 106 ? -11.191 19.118 -45.482 1.00 12.52 83 ALA B CA 1
ATOM 3816 C C . ALA B 1 106 ? -10.044 19.658 -46.332 1.00 13.47 83 ALA B C 1
ATOM 3817 O O . ALA B 1 106 ? -9.337 20.586 -45.920 1.00 15.22 83 ALA B O 1
ATOM 3819 N N . ALA B 1 107 ? -9.822 19.070 -47.507 1.00 12.65 84 ALA B N 1
ATOM 3820 C CA . ALA B 1 107 ? -8.789 19.599 -48.383 1.00 12.49 84 ALA B CA 1
ATOM 3821 C C . ALA B 1 107 ? -9.126 21.015 -48.814 1.00 11.61 84 ALA B C 1
ATOM 3822 O O . ALA B 1 107 ? -8.238 21.866 -48.915 1.00 13.64 84 ALA B O 1
ATOM 3824 N N . GLU B 1 108 ? -10.400 21.275 -49.116 1.00 12.85 85 GLU B N 1
ATOM 3825 C CA . GLU B 1 108 ? -10.818 22.643 -49.458 1.00 12.00 85 GLU B CA 1
ATOM 3826 C C . GLU B 1 108 ? -10.545 23.595 -48.302 1.00 14.10 85 GLU B C 1
ATOM 3827 O O . GLU B 1 108 ? -10.056 24.714 -48.504 1.00 14.31 85 GLU B O 1
ATOM 3833 N N . GLU B 1 109 ? -10.840 23.155 -47.077 1.00 12.96 86 GLU B N 1
ATOM 3834 C CA . GLU B 1 109 ? -10.585 23.990 -45.909 1.00 14.34 86 GLU B CA 1
ATOM 3835 C C . GLU B 1 109 ? -9.102 24.275 -45.747 1.00 14.33 86 GLU B C 1
ATOM 3836 O O . GLU B 1 109 ? -8.721 25.398 -45.380 1.00 14.86 86 GLU B O 1
ATOM 3842 N N . ARG B 1 110 ? -8.257 23.250 -45.946 1.00 12.89 87 ARG B N 1
ATOM 3843 C CA . ARG B 1 110 ? -6.816 23.442 -45.802 1.00 14.86 87 ARG B CA 1
ATOM 3844 C C . ARG B 1 110 ? -6.317 24.468 -46.802 1.00 14.60 87 ARG B C 1
ATOM 3845 O O . ARG B 1 110 ? -5.533 25.359 -46.453 1.00 16.38 87 ARG B O 1
ATOM 3853 N N A LEU B 1 111 ? -6.748 24.352 -48.060 0.53 12.32 88 LEU B N 1
ATOM 3854 N N B LEU B 1 111 ? -6.760 24.353 -48.057 0.47 12.29 88 LEU B N 1
ATOM 3855 C CA A LEU B 1 111 ? -6.325 25.321 -49.071 0.53 13.09 88 LEU B CA 1
ATOM 3856 C CA B LEU B 1 111 ? -6.353 25.308 -49.088 0.47 12.96 88 LEU B CA 1
ATOM 3857 C C A LEU B 1 111 ? -6.781 26.730 -48.703 0.53 14.28 88 LEU B C 1
ATOM 3858 C C B LEU B 1 111 ? -6.795 26.724 -48.738 0.47 14.31 88 LEU B C 1
ATOM 3859 O O A LEU B 1 111 ? -5.999 27.688 -48.769 0.53 15.55 88 LEU B O 1
ATOM 3860 O O B LEU B 1 111 ? -6.017 27.680 -48.850 0.47 16.47 88 LEU B O 1
ATOM 3869 N N . CYS B 1 112 ? -8.043 26.878 -48.294 1.00 13.14 89 CYS B N 1
ATOM 3870 C CA . CYS B 1 112 ? -8.589 28.216 -48.075 1.00 15.59 89 CYS B CA 1
ATOM 3871 C C . CYS B 1 112 ? -7.967 28.854 -46.845 1.00 12.14 89 CYS B C 1
ATOM 3872 O O . CYS B 1 112 ? -7.708 30.064 -46.826 1.00 16.59 89 CYS B O 1
ATOM 3875 N N . ARG B 1 113 ? -7.678 28.046 -45.823 1.00 13.12 90 ARG B N 1
ATOM 3876 C CA . ARG B 1 113 ? -7.022 28.584 -44.640 1.00 14.48 90 ARG B CA 1
ATOM 3877 C C . ARG B 1 113 ? -5.593 29.013 -44.945 1.00 17.96 90 ARG B C 1
ATOM 3878 O O . ARG B 1 113 ? -5.119 30.041 -44.429 1.00 17.67 90 ARG B O 1
ATOM 3886 N N . ALA B 1 114 ? -4.893 28.250 -45.783 1.00 16.42 91 ALA B N 1
ATOM 3887 C CA . ALA B 1 114 ? -3.487 28.507 -46.056 1.00 17.61 91 ALA B CA 1
ATOM 3888 C C . ALA B 1 114 ? -3.277 29.596 -47.093 1.00 20.18 91 ALA B C 1
ATOM 3889 O O . ALA B 1 114 ? -2.153 30.087 -47.219 1.00 17.71 91 ALA B O 1
ATOM 3891 N N . TRP B 1 115 ? -4.325 29.999 -47.803 1.00 16.19 92 TRP B N 1
ATOM 3892 C CA . TRP B 1 115 ? -4.192 30.911 -48.929 1.00 15.86 92 TRP B CA 1
ATOM 3893 C C . TRP B 1 115 ? -3.415 32.172 -48.521 1.00 21.12 92 TRP B C 1
ATOM 3894 O O . TRP B 1 115 ? -3.812 32.857 -47.567 1.00 16.98 92 TRP B O 1
ATOM 3905 N N . PRO B 1 116 ? -2.291 32.478 -49.180 1.00 22.64 93 PRO B N 1
ATOM 3906 C CA . PRO B 1 116 ? -1.449 33.597 -48.722 1.00 29.15 93 PRO B CA 1
ATOM 3907 C C . PRO B 1 116 ? -1.942 34.975 -49.133 1.00 30.37 93 PRO B C 1
ATOM 3908 O O . PRO B 1 116 ? -1.760 35.946 -48.388 1.00 36.02 93 PRO B O 1
ATOM 3912 N N . GLY B 1 117 ? -2.540 35.102 -50.305 1.00 25.71 94 GLY B N 1
ATOM 3913 C CA . GLY B 1 117 ? -2.809 36.420 -50.827 1.00 38.42 94 GLY B CA 1
ATOM 3914 C C . GLY B 1 117 ? -3.954 37.123 -50.106 1.00 36.23 94 GLY B C 1
ATOM 3915 O O . GLY B 1 117 ? -4.594 36.564 -49.203 1.00 31.10 94 GLY B O 1
ATOM 3916 N N . PRO B 1 118 ? -4.232 38.363 -50.517 1.00 28.99 95 PRO B N 1
ATOM 3917 C CA . PRO B 1 118 ? -5.434 39.051 -50.017 1.00 26.44 95 PRO B CA 1
ATOM 3918 C C . PRO B 1 118 ? -6.700 38.294 -50.407 1.00 24.94 95 PRO B C 1
ATOM 3919 O O . PRO B 1 118 ? -6.760 37.639 -51.453 1.00 27.30 95 PRO B O 1
ATOM 3923 N N . ARG B 1 119 ? -7.717 38.365 -49.545 1.00 18.15 96 ARG B N 1
ATOM 3924 C CA . ARG B 1 119 ? -8.911 37.524 -49.716 1.00 21.54 96 ARG B CA 1
ATOM 3925 C C . ARG B 1 119 ? -10.063 38.362 -50.260 1.00 20.11 96 ARG B C 1
ATOM 3926 O O . ARG B 1 119 ? -10.594 39.239 -49.567 1.00 21.56 96 ARG B O 1
ATOM 3934 N N . GLY B 1 120 ? -10.422 38.112 -51.519 1.00 15.98 97 GLY B N 1
ATOM 3935 C CA . GLY B 1 120 ? -11.458 38.846 -52.223 1.00 17.70 97 GLY B CA 1
ATOM 3936 C C . GLY B 1 120 ? -12.433 37.852 -52.837 1.00 17.49 97 GLY B C 1
ATOM 3937 O O . GLY B 1 120 ? -12.787 36.850 -52.237 1.00 15.14 97 GLY B O 1
ATOM 3938 N N . ARG B 1 121 ? -12.834 38.121 -54.073 1.00 13.74 98 ARG B N 1
ATOM 3939 C CA . ARG B 1 121 ? -13.796 37.244 -54.733 1.00 12.40 98 ARG B CA 1
ATOM 3940 C C . ARG B 1 121 ? -13.124 35.970 -55.185 1.00 12.42 98 ARG B C 1
ATOM 3941 O O . ARG B 1 121 ? -11.948 35.959 -55.561 1.00 13.03 98 ARG B O 1
ATOM 3949 N N . VAL B 1 122 ? -13.903 34.894 -55.213 1.00 10.32 99 VAL B N 1
ATOM 3950 C CA . VAL B 1 122 ? -13.499 33.676 -55.886 1.00 9.80 99 VAL B CA 1
ATOM 3951 C C . VAL B 1 122 ? -14.564 33.404 -56.929 1.00 14.01 99 VAL B C 1
ATOM 3952 O O . VAL B 1 122 ? -15.744 33.245 -56.589 1.00 13.15 99 VAL B O 1
ATOM 3956 N N . LEU B 1 123 ? -14.165 33.447 -58.196 1.00 10.15 100 LEU B N 1
ATOM 3957 C CA . LEU B 1 123 ? -15.064 33.202 -59.319 1.00 9.58 100 LEU B CA 1
ATOM 3958 C C . LEU B 1 123 ? -15.086 31.707 -59.565 1.00 11.05 100 LEU B C 1
ATOM 3959 O O . LEU B 1 123 ? -14.023 31.101 -59.697 1.00 15.92 100 LEU B O 1
ATOM 3964 N N . HIS B 1 124 ? -16.279 31.115 -59.651 1.00 10.83 101 HIS B N 1
ATOM 3965 C CA . HIS B 1 124 ? -16.349 29.651 -59.749 1.00 10.07 101 HIS B CA 1
ATOM 3966 C C . HIS B 1 124 ? -17.472 29.243 -60.687 1.00 11.06 101 HIS B C 1
ATOM 3967 O O . HIS B 1 124 ? -18.451 29.974 -60.864 1.00 13.29 101 HIS B O 1
ATOM 3974 N N . ASN B 1 125 ? -17.341 28.053 -61.279 1.00 11.85 102 ASN B N 1
ATOM 3975 C CA . ASN B 1 125 ? -18.354 27.578 -62.226 1.00 13.42 102 ASN B CA 1
ATOM 3976 C C . ASN B 1 125 ? -19.414 26.734 -61.514 1.00 17.23 102 ASN B C 1
ATOM 3977 O O . ASN B 1 125 ? -19.699 25.594 -61.880 1.00 16.48 102 ASN B O 1
ATOM 3982 N N . SER B 1 126 ? -20.070 27.357 -60.529 1.00 12.06 103 SER B N 1
ATOM 3983 C CA . SER B 1 126 ? -21.075 26.701 -59.694 1.00 15.29 103 SER B CA 1
ATOM 3984 C C . SER B 1 126 ? -20.459 25.496 -58.971 1.00 21.24 103 SER B C 1
ATOM 3985 O O . SER B 1 126 ? -20.899 24.344 -59.100 1.00 15.68 103 SER B O 1
ATOM 3988 N N . ALA B 1 127 ? -19.435 25.806 -58.174 1.00 16.88 104 ALA B N 1
ATOM 3989 C CA . ALA B 1 127 ? -18.659 24.811 -57.437 1.00 15.28 104 ALA B CA 1
ATOM 3990 C C . ALA B 1 127 ? -19.481 24.075 -56.382 1.00 17.99 104 ALA B C 1
ATOM 3991 O O . ALA B 1 127 ? -20.535 24.526 -55.921 1.00 19.21 104 ALA B O 1
ATOM 3993 N N . PHE B 1 128 ? -18.963 22.919 -55.994 1.00 17.10 105 PHE B N 1
ATOM 3994 C CA . PHE B 1 128 ? -19.676 22.039 -55.075 1.00 15.35 105 PHE B CA 1
ATOM 3995 C C . PHE B 1 128 ? -19.986 22.789 -53.778 1.00 18.66 105 PHE B C 1
ATOM 3996 O O . PHE B 1 128 ? -19.162 23.597 -53.315 1.00 19.92 105 PHE B O 1
ATOM 4004 N N . PRO B 1 129 ? -21.159 22.558 -53.171 1.00 18.28 106 PRO B N 1
ATOM 4005 C CA . PRO B 1 129 ? -21.606 23.416 -52.060 1.00 20.97 106 PRO B CA 1
ATOM 4006 C C . PRO B 1 129 ? -20.654 23.474 -50.870 1.00 21.78 106 PRO B C 1
ATOM 4007 O O . PRO B 1 129 ? -20.679 24.482 -50.154 1.00 18.62 106 PRO B O 1
ATOM 4011 N N . THR B 1 130 ? -19.825 22.441 -50.641 1.00 17.74 107 THR B N 1
ATOM 4012 C CA . THR B 1 130 ? -18.868 22.482 -49.529 1.00 18.73 107 THR B CA 1
ATOM 4013 C C . THR B 1 130 ? -17.895 23.645 -49.700 1.00 19.56 107 THR B C 1
ATOM 4014 O O . THR B 1 130 ? -17.504 24.290 -48.718 1.00 16.32 107 THR B O 1
ATOM 4018 N N . TRP B 1 131 ? -17.517 23.939 -50.946 1.00 13.30 108 TRP B N 1
ATOM 4019 C CA . TRP B 1 131 ? -16.632 25.074 -51.222 1.00 15.87 108 TRP B CA 1
ATOM 4020 C C . TRP B 1 131 ? -17.243 26.380 -50.754 1.00 17.93 108 TRP B C 1
ATOM 4021 O O . TRP B 1 131 ? -16.548 27.247 -50.204 1.00 15.12 108 TRP B O 1
ATOM 4032 N N . LEU B 1 132 ? -18.534 26.570 -51.030 1.00 20.13 109 LEU B N 1
ATOM 4033 C CA . LEU B 1 132 ? -19.136 27.883 -50.825 1.00 21.30 109 LEU B CA 1
ATOM 4034 C C . LEU B 1 132 ? -19.124 28.277 -49.354 1.00 21.26 109 LEU B C 1
ATOM 4035 O O . LEU B 1 132 ? -18.805 29.418 -49.017 1.00 20.84 109 LEU B O 1
ATOM 4040 N N . GLY B 1 133 ? -19.454 27.346 -48.455 1.00 19.11 110 GLY B N 1
ATOM 4041 C CA . GLY B 1 133 ? -19.408 27.685 -47.045 1.00 20.39 110 GLY B CA 1
ATOM 4042 C C . GLY B 1 133 ? -17.991 27.912 -46.543 1.00 17.26 110 GLY B C 1
ATOM 4043 O O . GLY B 1 133 ? -17.740 28.809 -45.729 1.00 18.82 110 GLY B O 1
ATOM 4044 N N . THR B 1 134 ? -17.056 27.090 -47.013 1.00 17.22 111 THR B N 1
ATOM 4045 C CA . THR B 1 134 ? -15.665 27.222 -46.602 1.00 16.14 111 THR B CA 1
ATOM 4046 C C . THR B 1 134 ? -15.084 28.549 -47.078 1.00 14.28 111 THR B C 1
ATOM 4047 O O . THR B 1 134 ? -14.353 29.216 -46.343 1.00 16.78 111 THR B O 1
ATOM 4051 N N . LEU B 1 135 ? -15.403 28.937 -48.315 1.00 15.43 112 LEU B N 1
ATOM 4052 C CA . LEU B 1 135 ? -14.929 30.218 -48.850 1.00 14.47 112 LEU B CA 1
ATOM 4053 C C . LEU B 1 135 ? -15.423 31.389 -48.007 1.00 16.32 112 LEU B C 1
ATOM 4054 O O . LEU B 1 135 ? -14.642 32.269 -47.619 1.00 17.03 112 LEU B O 1
ATOM 4059 N N . VAL B 1 136 ? -16.714 31.405 -47.686 1.00 17.14 113 VAL B N 1
ATOM 4060 C CA . VAL B 1 136 ? -17.256 32.491 -46.867 1.00 16.90 113 VAL B CA 1
ATOM 4061 C C . VAL B 1 136 ? -16.609 32.499 -45.488 1.00 16.59 113 VAL B C 1
ATOM 4062 O O . VAL B 1 136 ? -16.214 33.555 -44.975 1.00 16.54 113 VAL B O 1
ATOM 4066 N N . GLU B 1 137 ? -16.496 31.321 -44.865 1.00 19.21 114 GLU B N 1
ATOM 4067 C CA . GLU B 1 137 ? -15.919 31.227 -43.522 1.00 19.37 114 GLU B CA 1
ATOM 4068 C C . GLU B 1 137 ? -14.492 31.743 -43.491 1.00 21.69 114 GLU B C 1
ATOM 4069 O O . GLU B 1 137 ? -14.057 32.328 -42.495 1.00 23.41 114 GLU B O 1
ATOM 4075 N N . GLN B 1 138 ? -13.744 31.520 -44.563 1.00 17.54 115 GLN B N 1
ATOM 4076 C CA . GLN B 1 138 ? -12.356 31.940 -44.645 1.00 17.91 115 GLN B CA 1
ATOM 4077 C C . GLN B 1 138 ? -12.192 33.347 -45.222 1.00 19.73 115 GLN B C 1
ATOM 4078 O O . GLN B 1 138 ? -11.060 33.775 -45.498 1.00 20.42 115 GLN B O 1
ATOM 4084 N N . GLY B 1 139 ? -13.282 34.075 -45.401 1.00 17.36 116 GLY B N 1
ATOM 4085 C CA . GLY B 1 139 ? -13.188 35.468 -45.772 1.00 14.79 116 GLY B CA 1
ATOM 4086 C C . GLY B 1 139 ? -13.189 35.761 -47.251 1.00 17.26 116 GLY B C 1
ATOM 4087 O O . GLY B 1 139 ? -12.850 36.894 -47.635 1.00 20.03 116 GLY B O 1
ATOM 4088 N N . PHE B 1 140 ? -13.554 34.800 -48.093 1.00 14.28 117 PHE B N 1
ATOM 4089 C CA . PHE B 1 140 ? -13.653 35.036 -49.530 1.00 14.36 117 PHE B CA 1
ATOM 4090 C C . PHE B 1 140 ? -15.098 35.329 -49.895 1.00 21.03 117 PHE B C 1
ATOM 4091 O O . PHE B 1 140 ? -16.024 35.091 -49.117 1.00 16.41 117 PHE B O 1
ATOM 4099 N N . ASP B 1 141 ? -15.293 35.815 -51.110 1.00 14.72 118 ASP B N 1
ATOM 4100 C CA . ASP B 1 141 ? -16.629 36.156 -51.590 1.00 13.28 118 ASP B CA 1
ATOM 4101 C C . ASP B 1 141 ? -16.940 35.310 -52.816 1.00 11.89 118 ASP B C 1
ATOM 4102 O O . ASP B 1 141 ? -16.486 35.638 -53.922 1.00 15.07 118 ASP B O 1
ATOM 4107 N N . PRO B 1 142 ? -17.746 34.243 -52.683 1.00 14.48 119 PRO B N 1
ATOM 4108 C CA . PRO B 1 142 ? -18.037 33.395 -53.845 1.00 14.46 119 PRO B CA 1
ATOM 4109 C C . PRO B 1 142 ? -19.358 33.720 -54.516 1.00 18.56 119 PRO B C 1
ATOM 4110 O O . PRO B 1 142 ? -19.958 32.822 -55.111 1.00 19.14 119 PRO B O 1
ATOM 4114 N N . SER B 1 143 ? -19.848 34.966 -54.413 1.00 15.88 120 SER B N 1
ATOM 4115 C CA . SER B 1 143 ? -21.195 35.250 -54.883 1.00 17.95 120 SER B CA 1
ATOM 4116 C C . SER B 1 143 ? -21.305 35.262 -56.409 1.00 22.21 120 SER B C 1
ATOM 4117 O O . SER B 1 143 ? -22.420 35.177 -56.929 1.00 28.56 120 SER B O 1
ATOM 4120 N N . VAL B 1 144 ? -20.200 35.344 -57.141 1.00 19.06 121 VAL B N 1
ATOM 4121 C CA . VAL B 1 144 ? -20.243 35.418 -58.605 1.00 18.71 121 VAL B CA 1
ATOM 4122 C C . VAL B 1 144 ? -20.000 34.011 -59.167 1.00 18.46 121 VAL B C 1
ATOM 4123 O O . VAL B 1 144 ? -18.868 33.509 -59.169 1.00 21.09 121 VAL B O 1
ATOM 4127 N N . ALA B 1 145 ? -21.059 33.371 -59.650 1.00 19.97 122 ALA B N 1
ATOM 4128 C CA . ALA B 1 145 ? -20.920 32.096 -60.353 1.00 19.29 122 ALA B CA 1
ATOM 4129 C C . ALA B 1 145 ? -20.772 32.340 -61.854 1.00 26.50 122 ALA B C 1
ATOM 4130 O O . ALA B 1 145 ? -21.480 33.169 -62.436 1.00 26.32 122 ALA B O 1
ATOM 4132 N N . LEU B 1 146 ? -19.843 31.620 -62.472 1.00 14.65 123 LEU B N 1
ATOM 4133 C CA . LEU B 1 146 ? -19.524 31.781 -63.893 1.00 12.48 123 LEU B CA 1
ATOM 4134 C C . LEU B 1 146 ? -20.469 30.942 -64.728 1.00 17.64 123 LEU B C 1
ATOM 4135 O O . LEU B 1 146 ? -20.598 29.742 -64.471 1.00 17.71 123 LEU B O 1
ATOM 4140 N N . PRO B 1 147 ? -21.107 31.494 -65.754 1.00 16.35 124 PRO B N 1
ATOM 4141 C CA . PRO B 1 147 ? -22.029 30.688 -66.562 1.00 14.35 124 PRO B CA 1
ATOM 4142 C C . PRO B 1 147 ? -21.288 29.761 -67.513 1.00 15.39 124 PRO B C 1
ATOM 4143 O O . PRO B 1 147 ? -20.111 29.958 -67.832 1.00 14.42 124 PRO B O 1
ATOM 4147 N N . VAL B 1 148 ? -22.016 28.744 -67.986 1.00 15.06 125 VAL B N 1
ATOM 4148 C CA . VAL B 1 148 ? -21.454 27.719 -68.858 1.00 15.60 125 VAL B CA 1
ATOM 4149 C C . VAL B 1 148 ? -22.274 27.647 -70.151 1.00 22.57 125 VAL B C 1
ATOM 4150 O O . VAL B 1 148 ? -23.319 28.293 -70.296 1.00 22.82 125 VAL B O 1
ATOM 4154 N N . ALA B 1 149 ? -21.791 26.827 -71.094 1.00 21.38 126 ALA B N 1
ATOM 4155 C CA . ALA B 1 149 ? -22.493 26.662 -72.370 1.00 21.91 126 ALA B CA 1
ATOM 4156 C C . ALA B 1 149 ? -23.918 26.146 -72.176 1.00 26.35 126 ALA B C 1
ATOM 4157 O O . ALA B 1 149 ? -24.854 26.639 -72.820 1.00 25.82 126 ALA B O 1
ATOM 4159 N N . GLY B 1 150 ? -24.107 25.145 -71.313 1.00 26.32 127 GLY B N 1
ATOM 4160 C CA . GLY B 1 150 ? -25.439 24.709 -70.925 1.00 33.69 127 GLY B CA 1
ATOM 4161 C C . GLY B 1 150 ? -26.134 23.791 -71.906 1.00 35.67 127 GLY B C 1
ATOM 4162 O O . GLY B 1 150 ? -27.290 23.405 -71.663 1.00 36.27 127 GLY B O 1
ATOM 4163 N N . ALA B 1 151 ? -25.475 23.440 -73.004 1.00 35.85 128 ALA B N 1
ATOM 4164 C CA . ALA B 1 151 ? -26.001 22.500 -73.982 1.00 36.88 128 ALA B CA 1
ATOM 4165 C C . ALA B 1 151 ? -24.833 22.004 -74.825 1.00 33.20 128 ALA B C 1
ATOM 4166 O O . ALA B 1 151 ? -23.710 22.508 -74.728 1.00 31.02 128 ALA B O 1
ATOM 4168 N N . GLY B 1 152 ? -25.110 21.005 -75.657 1.00 36.23 129 GLY B N 1
ATOM 4169 C CA . GLY B 1 152 ? -24.127 20.515 -76.590 1.00 34.17 129 GLY B CA 1
ATOM 4170 C C . GLY B 1 152 ? -23.240 19.452 -75.978 1.00 31.93 129 GLY B C 1
ATOM 4171 O O . GLY B 1 152 ? -23.479 18.976 -74.859 1.00 35.21 129 GLY B O 1
ATOM 4172 N N . PRO B 1 153 ? -22.181 19.074 -76.702 1.00 31.23 130 PRO B N 1
ATOM 4173 C CA . PRO B 1 153 ? -21.334 17.955 -76.245 1.00 30.52 130 PRO B CA 1
ATOM 4174 C C . PRO B 1 153 ? -20.484 18.299 -75.031 1.00 26.27 130 PRO B C 1
ATOM 4175 O O . PRO B 1 153 ? -20.129 17.408 -74.248 1.00 24.42 130 PRO B O 1
ATOM 4179 N N . TYR B 1 154 ? -20.125 19.560 -74.860 1.00 24.34 131 TYR B N 1
ATOM 4180 C CA . TYR B 1 154 ? -19.378 20.023 -73.693 1.00 20.87 131 TYR B CA 1
ATOM 4181 C C . TYR B 1 154 ? -20.222 21.065 -72.968 1.00 18.99 131 TYR B C 1
ATOM 4182 O O . TYR B 1 154 ? -19.858 22.248 -72.922 1.00 19.42 131 TYR B O 1
ATOM 4191 N N . ALA B 1 155 ? -21.340 20.617 -72.381 1.00 17.77 132 ALA B N 1
ATOM 4192 C CA . ALA B 1 155 ? -22.304 21.555 -71.808 1.00 22.77 132 ALA B CA 1
ATOM 4193 C C . ALA B 1 155 ? -21.759 22.301 -70.598 1.00 17.98 132 ALA B C 1
ATOM 4194 O O . ALA B 1 155 ? -22.325 23.337 -70.218 1.00 20.46 132 ALA B O 1
ATOM 4196 N N . ALA B 1 156 ? -20.678 21.808 -69.974 1.00 16.17 133 ALA B N 1
ATOM 4197 C CA . ALA B 1 156 ? -20.083 22.483 -68.835 1.00 14.43 133 ALA B CA 1
ATOM 4198 C C . ALA B 1 156 ? -18.956 23.438 -69.224 1.00 12.17 133 ALA B C 1
ATOM 4199 O O . ALA B 1 156 ? -18.383 24.056 -68.330 1.00 13.74 133 ALA B O 1
ATOM 4201 N N . ASP B 1 157 ? -18.668 23.621 -70.528 1.00 13.05 134 ASP B N 1
ATOM 4202 C CA . ASP B 1 157 ? -17.699 24.632 -70.967 1.00 13.57 134 ASP B CA 1
ATOM 4203 C C . ASP B 1 157 ? -18.026 25.988 -70.352 1.00 14.20 134 ASP B C 1
ATOM 4204 O O . ASP B 1 157 ? -19.172 26.438 -70.421 1.00 16.55 134 ASP B O 1
ATOM 4209 N N . LEU B 1 158 ? -17.011 26.680 -69.815 1.00 12.44 135 LEU B N 1
ATOM 4210 C CA . LEU B 1 158 ? -17.254 28.029 -69.321 1.00 13.03 135 LEU B CA 1
ATOM 4211 C C . LEU B 1 158 ? -17.536 28.976 -70.470 1.00 16.44 135 LEU B C 1
ATOM 4212 O O . LEU B 1 158 ? -16.904 28.887 -71.523 1.00 14.35 135 LEU B O 1
ATOM 4217 N N . ASP B 1 159 ? -18.478 29.907 -70.255 1.00 12.88 136 ASP B N 1
ATOM 4218 C CA . ASP B 1 159 ? -18.708 31.013 -71.185 1.00 13.60 136 ASP B CA 1
ATOM 4219 C C . ASP B 1 159 ? -17.515 31.957 -71.091 1.00 14.57 136 ASP B C 1
ATOM 4220 O O . ASP B 1 159 ? -17.325 32.615 -70.067 1.00 13.60 136 ASP B O 1
ATOM 4225 N N . LEU B 1 160 ? -16.679 31.991 -72.133 1.00 13.43 137 LEU B N 1
ATOM 4226 C CA . LEU B 1 160 ? -15.414 32.717 -72.003 1.00 14.42 137 LEU B CA 1
ATOM 4227 C C . LEU B 1 160 ? -15.621 34.223 -71.960 1.00 16.22 137 LEU B C 1
ATOM 4228 O O . LEU B 1 160 ? -14.855 34.935 -71.295 1.00 17.55 137 LEU B O 1
ATOM 4233 N N . ASP B 1 161 ? -16.641 34.731 -72.658 1.00 18.72 138 ASP B N 1
ATOM 4234 C CA . ASP B 1 161 ? -16.949 36.163 -72.565 1.00 18.84 138 ASP B CA 1
ATOM 4235 C C . ASP B 1 161 ? -17.354 36.549 -71.146 1.00 18.67 138 ASP B C 1
ATOM 4236 O O . ASP B 1 161 ? -16.932 37.588 -70.630 1.00 15.63 138 ASP B O 1
ATOM 4241 N N . ALA B 1 162 ? -18.193 35.741 -70.504 1.00 17.36 139 ALA B N 1
ATOM 4242 C CA . ALA B 1 162 ? -18.610 36.076 -69.148 1.00 15.65 139 ALA B CA 1
ATOM 4243 C C . ALA B 1 162 ? -17.461 35.949 -68.159 1.00 12.58 139 ALA B C 1
ATOM 4244 O O . ALA B 1 162 ? -17.431 36.668 -67.140 1.00 13.40 139 ALA B O 1
ATOM 4246 N N . LEU B 1 163 ? -16.541 35.010 -68.408 1.00 11.30 140 LEU B N 1
ATOM 4247 C CA . LEU B 1 163 ? -15.349 34.920 -67.576 1.00 10.58 140 LEU B CA 1
ATOM 4248 C C . LEU B 1 163 ? -14.497 36.169 -67.713 1.00 13.28 140 LEU B C 1
ATOM 4249 O O . LEU B 1 163 ? -14.012 36.715 -66.707 1.00 11.97 140 LEU B O 1
ATOM 4254 N N . ASP B 1 164 ? -14.280 36.624 -68.957 1.00 15.40 141 ASP B N 1
ATOM 4255 C CA . ASP B 1 164 ? -13.588 37.890 -69.196 1.00 16.67 141 ASP B CA 1
ATOM 4256 C C . ASP B 1 164 ? -14.240 39.027 -68.415 1.00 17.17 141 ASP B C 1
ATOM 4257 O O . ASP B 1 164 ? -13.559 39.858 -67.806 1.00 11.45 141 ASP B O 1
ATOM 4262 N N . VAL B 1 165 ? -15.567 39.113 -68.485 1.00 12.49 142 VAL B N 1
ATOM 4263 C CA . VAL B 1 165 ? -16.275 40.207 -67.835 1.00 13.08 142 VAL B CA 1
ATOM 4264 C C . VAL B 1 165 ? -16.015 40.182 -66.330 1.00 13.80 142 VAL B C 1
ATOM 4265 O O . VAL B 1 165 ? -15.682 41.208 -65.716 1.00 14.94 142 VAL B O 1
ATOM 4269 N N . ALA B 1 166 ? -16.105 38.993 -65.719 1.00 11.28 143 ALA B N 1
ATOM 4270 C CA . ALA B 1 166 ? -15.944 38.934 -64.267 1.00 13.29 143 ALA B CA 1
ATOM 4271 C C . ALA B 1 166 ? -14.501 39.207 -63.852 1.00 10.87 143 ALA B C 1
ATOM 4272 O O . ALA B 1 166 ? -14.250 39.946 -62.886 1.00 12.52 143 ALA B O 1
ATOM 4274 N N . LEU B 1 167 ? -13.537 38.626 -64.570 1.00 11.11 144 LEU B N 1
ATOM 4275 C CA . LEU B 1 167 ? -12.130 38.844 -64.240 1.00 10.58 144 LEU B CA 1
ATOM 4276 C C . LEU B 1 167 ? -11.764 40.309 -64.326 1.00 13.51 144 LEU B C 1
ATOM 4277 O O . LEU B 1 167 ? -10.883 40.788 -63.593 1.00 13.79 144 LEU B O 1
ATOM 4282 N N . ASP B 1 168 ? -12.369 41.018 -65.272 1.00 11.36 145 ASP B N 1
ATOM 4283 C CA . ASP B 1 168 ? -11.967 42.395 -65.508 1.00 13.39 145 ASP B CA 1
ATOM 4284 C C . ASP B 1 168 ? -12.809 43.379 -64.693 1.00 13.12 145 ASP B C 1
ATOM 4285 O O . ASP B 1 168 ? -12.256 44.416 -64.286 1.00 12.56 145 ASP B O 1
ATOM 4290 N N . ARG B 1 169 ? -14.133 43.118 -64.509 1.00 13.67 146 ARG B N 1
ATOM 4291 C CA . ARG B 1 169 ? -15.033 43.826 -63.530 1.00 27.08 146 ARG B CA 1
ATOM 4292 C C . ARG B 1 169 ? -14.373 44.021 -62.222 1.00 20.22 146 ARG B C 1
ATOM 4293 O O . ARG B 1 169 ? -14.424 45.101 -61.612 1.00 14.52 146 ARG B O 1
ATOM 4301 N N . TYR B 1 170 ? -13.750 42.956 -61.807 1.00 12.75 147 TYR B N 1
ATOM 4302 C CA . TYR B 1 170 ? -13.233 42.795 -60.475 1.00 12.63 147 TYR B CA 1
ATOM 4303 C C . TYR B 1 170 ? -11.717 42.711 -60.532 1.00 14.39 147 TYR B C 1
ATOM 4304 O O . TYR B 1 170 ? -11.085 41.998 -59.754 1.00 14.64 147 TYR B O 1
ATOM 4313 N N . ALA B 1 171 ? -11.135 43.441 -61.492 1.00 14.02 148 ALA B N 1
ATOM 4314 C CA . ALA B 1 171 ? -9.682 43.489 -61.622 1.00 14.45 148 ALA B CA 1
ATOM 4315 C C . ALA B 1 171 ? -9.063 43.803 -60.270 1.00 16.43 148 ALA B C 1
ATOM 4316 O O . ALA B 1 171 ? -9.518 44.700 -59.559 1.00 13.55 148 ALA B O 1
ATOM 4318 N N . ASP B 1 172 ? -8.052 43.017 -59.906 1.00 14.39 149 ASP B N 1
ATOM 4319 C CA . ASP B 1 172 ? -7.329 43.099 -58.634 1.00 15.38 149 ASP B CA 1
ATOM 4320 C C . ASP B 1 172 ? -8.177 42.743 -57.420 1.00 19.23 149 ASP B C 1
ATOM 4321 O O . ASP B 1 172 ? -7.741 42.980 -56.286 1.00 18.00 149 ASP B O 1
ATOM 4326 N N . GLY B 1 173 ? -9.378 42.211 -57.612 1.00 15.17 150 GLY B N 1
ATOM 4327 C CA . GLY B 1 173 ? -10.219 41.857 -56.479 1.00 15.83 150 GLY B CA 1
ATOM 4328 C C . GLY B 1 173 ? -10.590 40.394 -56.486 1.00 13.42 150 GLY B C 1
ATOM 4329 O O . GLY B 1 173 ? -11.559 39.996 -55.839 1.00 14.16 150 GLY B O 1
ATOM 4330 N N . VAL B 1 174 ? -9.876 39.591 -57.274 1.00 11.98 151 VAL B N 1
ATOM 4331 C CA . VAL B 1 174 ? -10.184 38.177 -57.425 1.00 11.95 151 VAL B CA 1
ATOM 4332 C C . VAL B 1 174 ? -9.007 37.395 -56.862 1.00 12.90 151 VAL B C 1
ATOM 4333 O O . VAL B 1 174 ? -7.882 37.510 -57.373 1.00 12.53 151 VAL B O 1
ATOM 4337 N N . SER B 1 175 ? -9.268 36.596 -55.823 1.00 10.54 152 SER B N 1
ATOM 4338 C CA . SER B 1 175 ? -8.197 35.793 -55.226 1.00 10.82 152 SER B CA 1
ATOM 4339 C C . SER B 1 175 ? -7.803 34.641 -56.132 1.00 11.99 152 SER B C 1
ATOM 4340 O O . SER B 1 175 ? -6.612 34.349 -56.300 1.00 11.53 152 SER B O 1
ATOM 4343 N N . PHE B 1 176 ? -8.789 33.920 -56.647 1.00 10.81 153 PHE B N 1
ATOM 4344 C CA . PHE B 1 176 ? -8.526 32.877 -57.632 1.00 11.70 153 PHE B CA 1
ATOM 4345 C C . PHE B 1 176 ? -9.809 32.554 -58.373 1.00 13.26 153 PHE B C 1
ATOM 4346 O O . PHE B 1 176 ? -10.905 32.938 -57.962 1.00 11.21 153 PHE B O 1
ATOM 4354 N N . VAL B 1 177 ? -9.643 31.892 -59.518 1.00 9.90 154 VAL B N 1
ATOM 4355 C CA . VAL B 1 177 ? -10.752 31.299 -60.249 1.00 10.42 154 VAL B CA 1
ATOM 4356 C C . VAL B 1 177 ? -10.769 29.826 -59.875 1.00 10.37 154 VAL B C 1
ATOM 4357 O O . VAL B 1 177 ? -9.718 29.170 -59.903 1.00 10.74 154 VAL B O 1
ATOM 4361 N N . LEU B 1 178 ? -11.942 29.314 -59.519 1.00 8.95 155 LEU B N 1
ATOM 4362 C CA . LEU B 1 178 ? -12.119 27.915 -59.133 1.00 9.98 155 LEU B CA 1
ATOM 4363 C C . LEU B 1 178 ? -12.948 27.218 -60.210 1.00 9.90 155 LEU B C 1
ATOM 4364 O O . LEU B 1 178 ? -14.083 27.616 -60.482 1.00 10.61 155 LEU B O 1
ATOM 4369 N N . VAL B 1 179 ? -12.398 26.167 -60.818 1.00 9.88 156 VAL B N 1
ATOM 4370 C CA . VAL B 1 179 ? -13.115 25.441 -61.854 1.00 8.29 156 VAL B CA 1
ATOM 4371 C C . VAL B 1 179 ? -13.234 23.981 -61.424 1.00 10.18 156 VAL B C 1
ATOM 4372 O O . VAL B 1 179 ? -12.227 23.319 -61.152 1.00 10.64 156 VAL B O 1
ATOM 4376 N N . GLU B 1 180 ? -14.457 23.494 -61.367 1.00 10.25 157 GLU B N 1
ATOM 4377 C CA . GLU B 1 180 ? -14.728 22.091 -61.090 1.00 9.17 157 GLU B CA 1
ATOM 4378 C C . GLU B 1 180 ? -14.968 21.393 -62.421 1.00 10.78 157 GLU B C 1
ATOM 4379 O O . GLU B 1 180 ? -15.880 21.767 -63.152 1.00 13.45 157 GLU B O 1
ATOM 4385 N N . THR B 1 181 ? -14.138 20.392 -62.745 1.00 9.81 158 THR B N 1
ATOM 4386 C CA . THR B 1 181 ? -14.370 19.620 -63.955 1.00 9.44 158 THR B CA 1
ATOM 4387 C C . THR B 1 181 ? -15.573 18.694 -63.760 1.00 10.66 158 THR B C 1
ATOM 4388 O O . THR B 1 181 ? -16.006 18.441 -62.635 1.00 14.68 158 THR B O 1
ATOM 4392 N N . ALA B 1 182 ? -16.105 18.175 -64.877 1.00 10.71 159 ALA B N 1
ATOM 4393 C CA . ALA B 1 182 ? -17.262 17.251 -64.839 1.00 11.04 159 ALA B CA 1
ATOM 4394 C C . ALA B 1 182 ? -18.295 17.745 -63.832 1.00 13.86 159 ALA B C 1
ATOM 4395 O O . ALA B 1 182 ? -18.742 17.034 -62.923 1.00 12.76 159 ALA B O 1
ATOM 4397 N N . THR B 1 183 ? -18.695 18.995 -64.020 1.00 12.98 160 THR B N 1
ATOM 4398 C CA . THR B 1 183 ? -19.245 19.783 -62.909 1.00 13.61 160 THR B CA 1
ATOM 4399 C C . THR B 1 183 ? -20.539 19.178 -62.367 1.00 14.05 160 THR B C 1
ATOM 4400 O O . THR B 1 183 ? -21.511 19.016 -63.104 1.00 13.06 160 THR B O 1
ATOM 4404 N N . ASN B 1 184 ? -20.577 18.892 -61.060 1.00 11.39 161 ASN B N 1
ATOM 4405 C CA . ASN B 1 184 ? -21.778 18.279 -60.492 1.00 12.51 161 ASN B CA 1
ATOM 4406 C C . ASN B 1 184 ? -23.012 19.169 -60.641 1.00 14.57 161 ASN B C 1
ATOM 4407 O O . ASN B 1 184 ? -24.114 18.680 -60.937 1.00 13.66 161 ASN B O 1
ATOM 4412 N N . ALA B 1 185 ? -22.847 20.481 -60.445 1.00 13.12 162 ALA B N 1
ATOM 4413 C CA . ALA B 1 185 ? -23.976 21.392 -60.583 1.00 15.94 162 ALA B CA 1
ATOM 4414 C C . ALA B 1 185 ? -24.550 21.368 -61.994 1.00 20.17 162 ALA B C 1
ATOM 4415 O O . ALA B 1 185 ? -25.732 21.677 -62.192 1.00 19.49 162 ALA B O 1
ATOM 4417 N N . HIS B 1 186 ? -23.731 21.029 -62.987 1.00 16.01 163 HIS B N 1
ATOM 4418 C CA . HIS B 1 186 ? -24.190 20.914 -64.362 1.00 16.55 163 HIS B CA 1
ATOM 4419 C C . HIS B 1 186 ? -24.382 19.450 -64.757 1.00 19.61 163 HIS B C 1
ATOM 4420 O O . HIS B 1 186 ? -24.228 19.071 -65.927 1.00 18.29 163 HIS B O 1
ATOM 4427 N N . GLY B 1 187 ? -24.722 18.616 -63.773 1.00 14.70 164 GLY B N 1
ATOM 4428 C CA . GLY B 1 187 ? -25.087 17.244 -64.043 1.00 14.82 164 GLY B CA 1
ATOM 4429 C C . GLY B 1 187 ? -23.955 16.367 -64.525 1.00 15.28 164 GLY B C 1
ATOM 4430 O O . GLY B 1 187 ? -24.212 15.353 -65.176 1.00 16.76 164 GLY B O 1
ATOM 4431 N N . GLY B 1 188 ? -22.709 16.719 -64.217 1.00 13.38 165 GLY B N 1
ATOM 4432 C CA . GLY B 1 188 ? -21.592 15.904 -64.631 1.00 11.56 165 GLY B CA 1
ATOM 4433 C C . GLY B 1 188 ? -21.237 16.051 -66.092 1.00 15.88 165 GLY B C 1
ATOM 4434 O O . GLY B 1 188 ? -20.499 15.211 -66.622 1.00 12.74 165 GLY B O 1
ATOM 4435 N N . ALA B 1 189 ? -21.758 17.080 -66.767 1.00 13.36 166 ALA B N 1
ATOM 4436 C CA . ALA B 1 189 ? -21.345 17.343 -68.144 1.00 13.73 166 ALA B CA 1
ATOM 4437 C C . ALA B 1 189 ? -19.861 17.695 -68.191 1.00 11.20 166 ALA B C 1
ATOM 4438 O O . ALA B 1 189 ? -19.322 18.306 -67.259 1.00 11.26 166 ALA B O 1
ATOM 4440 N N . PRO B 1 190 ? -19.166 17.344 -69.266 1.00 13.22 167 PRO B N 1
ATOM 4441 C CA . PRO B 1 190 ? -17.741 17.691 -69.356 1.00 14.25 167 PRO B CA 1
ATOM 4442 C C . PRO B 1 190 ? -17.501 19.098 -69.890 1.00 12.85 167 PRO B C 1
ATOM 4443 O O . PRO B 1 190 ? -18.308 19.667 -70.630 1.00 13.90 167 PRO B O 1
ATOM 4447 N N . LEU B 1 191 ? -16.349 19.646 -69.521 1.00 11.59 168 LEU B N 1
ATOM 4448 C CA . LEU B 1 191 ? -15.774 20.775 -70.234 1.00 11.45 168 LEU B CA 1
ATOM 4449 C C . LEU B 1 191 ? -14.578 20.295 -71.052 1.00 16.46 168 LEU B C 1
ATOM 4450 O O . LEU B 1 191 ? -13.887 19.339 -70.673 1.00 17.65 168 LEU B O 1
ATOM 4455 N N . SER B 1 192 ? -14.364 20.928 -72.205 1.00 11.87 169 SER B N 1
ATOM 4456 C CA . SER B 1 192 ? -13.343 20.414 -73.108 1.00 11.55 169 SER B CA 1
ATOM 4457 C C . SER B 1 192 ? -11.949 20.853 -72.664 1.00 15.00 169 SER B C 1
ATOM 4458 O O . SER B 1 192 ? -11.776 21.792 -71.879 1.00 13.92 169 SER B O 1
ATOM 4461 N N . LEU B 1 193 ? -10.930 20.137 -73.150 1.00 17.14 170 LEU B N 1
ATOM 4462 C CA . LEU B 1 193 ? -9.576 20.599 -72.841 1.00 16.10 170 LEU B CA 1
ATOM 4463 C C . LEU B 1 193 ? -9.321 21.954 -73.499 1.00 13.21 170 LEU B C 1
ATOM 4464 O O . LEU B 1 193 ? -8.661 22.820 -72.916 1.00 13.96 170 LEU B O 1
ATOM 4469 N N . ASP B 1 194 ? -9.823 22.151 -74.721 1.00 15.27 171 ASP B N 1
ATOM 4470 C CA . ASP B 1 194 ? -9.717 23.463 -75.365 1.00 15.32 171 ASP B CA 1
ATOM 4471 C C . ASP B 1 194 ? -10.293 24.577 -74.481 1.00 16.38 171 ASP B C 1
ATOM 4472 O O . ASP B 1 194 ? -9.694 25.662 -74.336 1.00 14.00 171 ASP B O 1
ATOM 4477 N N . ASN B 1 195 ? -11.466 24.330 -73.893 1.00 13.22 172 ASN B N 1
ATOM 4478 C CA . ASN B 1 195 ? -12.081 25.335 -73.030 1.00 14.92 172 ASN B CA 1
ATOM 4479 C C . ASN B 1 195 ? -11.233 25.594 -71.790 1.00 11.25 172 ASN B C 1
ATOM 4480 O O . ASN B 1 195 ? -11.022 26.749 -71.395 1.00 11.20 172 ASN B O 1
ATOM 4485 N N . LEU B 1 196 ? -10.738 24.531 -71.147 1.00 10.13 173 LEU B N 1
ATOM 4486 C CA . LEU B 1 196 ? -9.924 24.749 -69.965 1.00 9.67 173 LEU B CA 1
ATOM 4487 C C . LEU B 1 196 ? -8.634 25.483 -70.324 1.00 11.77 173 LEU B C 1
ATOM 4488 O O . LEU B 1 196 ? -8.177 26.348 -69.572 1.00 10.26 173 LEU B O 1
ATOM 4493 N N . ARG B 1 197 ? -8.033 25.173 -71.480 1.00 10.90 174 ARG B N 1
ATOM 4494 C CA . ARG B 1 197 ? -6.838 25.930 -71.848 1.00 12.88 174 ARG B CA 1
ATOM 4495 C C . ARG B 1 197 ? -7.184 27.400 -72.065 1.00 12.41 174 ARG B C 1
ATOM 4496 O O . ARG B 1 197 ? -6.386 28.298 -71.743 1.00 12.03 174 ARG B O 1
ATOM 4504 N N . ALA B 1 198 ? -8.381 27.665 -72.598 1.00 11.75 175 ALA B N 1
ATOM 4505 C CA . ALA B 1 198 ? -8.804 29.042 -72.834 1.00 12.59 175 ALA B CA 1
ATOM 4506 C C . ALA B 1 198 ? -9.037 29.772 -71.519 1.00 15.19 175 ALA B C 1
ATOM 4507 O O . ALA B 1 198 ? -8.733 30.970 -71.398 1.00 12.50 175 ALA B O 1
ATOM 4509 N N . VAL B 1 199 ? -9.601 29.075 -70.534 1.00 11.44 176 VAL B N 1
ATOM 4510 C CA . VAL B 1 199 ? -9.748 29.647 -69.196 1.00 11.90 176 VAL B CA 1
ATOM 4511 C C . VAL B 1 199 ? -8.380 30.004 -68.634 1.00 12.26 176 VAL B C 1
ATOM 4512 O O . VAL B 1 199 ? -8.160 31.108 -68.126 1.00 11.90 176 VAL B O 1
ATOM 4516 N N . ALA B 1 200 ? -7.431 29.064 -68.736 1.00 12.28 177 ALA B N 1
ATOM 4517 C CA . ALA B 1 200 ? -6.111 29.269 -68.151 1.00 11.98 177 ALA B CA 1
ATOM 4518 C C . ALA B 1 200 ? -5.318 30.346 -68.885 1.00 14.22 177 ALA B C 1
ATOM 4519 O O . ALA B 1 200 ? -4.534 31.070 -68.253 1.00 13.79 177 ALA B O 1
ATOM 4521 N N . ARG B 1 201 ? -5.511 30.508 -70.207 1.00 12.11 178 ARG B N 1
ATOM 4522 C CA . ARG B 1 201 ? -4.869 31.635 -70.869 1.00 11.03 178 ARG B CA 1
ATOM 4523 C C . ARG B 1 201 ? -5.347 32.949 -70.267 1.00 13.00 178 ARG B C 1
ATOM 4524 O O . ARG B 1 201 ? -4.555 33.883 -70.087 1.00 14.05 178 ARG B O 1
ATOM 4532 N N . ARG B 1 202 ? -6.646 33.031 -69.946 1.00 11.32 179 ARG B N 1
ATOM 4533 C CA . ARG B 1 202 ? -7.196 34.278 -69.407 1.00 11.93 179 ARG B CA 1
ATOM 4534 C C . ARG B 1 202 ? -6.723 34.539 -67.981 1.00 10.41 179 ARG B C 1
ATOM 4535 O O . ARG B 1 202 ? -6.362 35.675 -67.643 1.00 11.45 179 ARG B O 1
ATOM 4543 N N . THR B 1 203 ? -6.699 33.503 -67.125 1.00 11.42 180 THR B N 1
ATOM 4544 C CA . THR B 1 203 ? -6.183 33.715 -65.772 1.00 10.69 180 THR B CA 1
ATOM 4545 C C . THR B 1 203 ? -4.687 34.024 -65.783 1.00 13.80 180 THR B C 1
ATOM 4546 O O . THR B 1 203 ? -4.237 34.954 -65.098 1.00 15.47 180 THR B O 1
ATOM 4550 N N . ARG B 1 204 ? -3.900 33.288 -66.577 1.00 12.43 181 ARG B N 1
ATOM 4551 C CA . ARG B 1 204 ? -2.465 33.565 -66.665 1.00 13.67 181 ARG B CA 1
ATOM 4552 C C . ARG B 1 204 ? -2.188 34.975 -67.168 1.00 13.61 181 ARG B C 1
ATOM 4553 O O . ARG B 1 204 ? -1.280 35.658 -66.669 1.00 17.91 181 ARG B O 1
ATOM 4561 N N . ALA B 1 205 ? -2.937 35.421 -68.185 1.00 12.31 182 ALA B N 1
ATOM 4562 C CA . ALA B 1 205 ? -2.686 36.745 -68.750 1.00 13.46 182 ALA B CA 1
ATOM 4563 C C . ALA B 1 205 ? -2.798 37.827 -67.687 1.00 16.20 182 ALA B C 1
ATOM 4564 O O . ALA B 1 205 ? -2.135 38.864 -67.773 1.00 14.24 182 ALA B O 1
ATOM 4566 N N . ARG B 1 206 ? -3.629 37.599 -66.684 1.00 14.55 183 ARG B N 1
ATOM 4567 C CA . ARG B 1 206 ? -3.927 38.595 -65.652 1.00 12.07 183 ARG B CA 1
ATOM 4568 C C . ARG B 1 206 ? -3.187 38.330 -64.354 1.00 15.76 183 ARG B C 1
ATOM 4569 O O . ARG B 1 206 ? -3.334 39.105 -63.396 1.00 16.87 183 ARG B O 1
ATOM 4577 N N . GLY B 1 207 ? -2.433 37.242 -64.278 1.00 13.55 184 GLY B N 1
ATOM 4578 C CA . GLY B 1 207 ? -1.767 36.904 -63.031 1.00 16.66 184 GLY B CA 1
ATOM 4579 C C . GLY B 1 207 ? -2.691 36.426 -61.936 1.00 18.95 184 GLY B C 1
ATOM 4580 O O . GLY B 1 207 ? -2.345 36.536 -60.744 1.00 15.32 184 GLY B O 1
ATOM 4581 N N . VAL B 1 208 ? -3.842 35.869 -62.289 1.00 12.22 185 VAL B N 1
ATOM 4582 C CA . VAL B 1 208 ? -4.810 35.355 -61.313 1.00 10.14 185 VAL B CA 1
ATOM 4583 C C . VAL B 1 208 ? -4.640 33.859 -61.226 1.00 13.80 185 VAL B C 1
ATOM 4584 O O . VAL B 1 208 ? -4.674 33.181 -62.263 1.00 14.16 185 VAL B O 1
ATOM 4588 N N . PRO B 1 209 ? -4.470 33.273 -60.037 1.00 12.65 186 PRO B N 1
ATOM 4589 C CA . PRO B 1 209 ? -4.323 31.818 -59.947 1.00 9.47 186 PRO B CA 1
ATOM 4590 C C . PRO B 1 209 ? -5.583 31.088 -60.374 1.00 11.27 186 PRO B C 1
ATOM 4591 O O . PRO B 1 209 ? -6.711 31.531 -60.136 1.00 10.50 186 PRO B O 1
ATOM 4595 N N . LEU B 1 210 ? -5.367 29.914 -60.969 1.00 10.81 187 LEU B N 1
ATOM 4596 C CA . LEU B 1 210 ? -6.431 28.979 -61.315 1.00 10.21 187 LEU B CA 1
ATOM 4597 C C . LEU B 1 210 ? -6.371 27.801 -60.349 1.00 9.78 187 LEU B C 1
ATOM 4598 O O . LEU B 1 210 ? -5.310 27.197 -60.177 1.00 12.02 187 LEU B O 1
ATOM 4603 N N . VAL B 1 211 ? -7.498 27.486 -59.706 1.00 9.79 188 VAL B N 1
ATOM 4604 C CA . VAL B 1 211 ? -7.593 26.323 -58.825 1.00 9.87 188 VAL B CA 1
ATOM 4605 C C . VAL B 1 211 ? -8.615 25.370 -59.425 1.00 10.07 188 VAL B C 1
ATOM 4606 O O . VAL B 1 211 ? -9.704 25.800 -59.809 1.00 10.28 188 VAL B O 1
ATOM 4610 N N . LEU B 1 212 ? -8.278 24.083 -59.508 1.00 9.20 189 LEU B N 1
ATOM 4611 C CA . LEU B 1 212 ? -9.250 23.085 -59.957 1.00 8.73 189 LEU B CA 1
ATOM 4612 C C . LEU B 1 212 ? -9.773 22.290 -58.777 1.00 13.17 189 LEU B C 1
ATOM 4613 O O . LEU B 1 212 ? -9.000 21.868 -57.913 1.00 13.34 189 LEU B O 1
ATOM 4618 N N . ASP B 1 213 ? -11.081 22.047 -58.779 1.00 10.65 190 ASP B N 1
ATOM 4619 C CA . ASP B 1 213 ? -11.666 20.964 -57.999 1.00 12.04 190 ASP B CA 1
ATOM 4620 C C . ASP B 1 213 ? -11.650 19.783 -58.946 1.00 10.74 190 ASP B C 1
ATOM 4621 O O . ASP B 1 213 ? -12.499 19.681 -59.845 1.00 10.37 190 ASP B O 1
ATOM 4626 N N . ALA B 1 214 ? -10.670 18.899 -58.749 1.00 10.60 191 ALA B N 1
ATOM 4627 C CA . ALA B 1 214 ? -10.373 17.817 -59.667 1.00 10.42 191 ALA B CA 1
ATOM 4628 C C . ALA B 1 214 ? -10.965 16.483 -59.232 1.00 10.59 191 ALA B C 1
ATOM 4629 O O . ALA B 1 214 ? -10.537 15.437 -59.734 1.00 9.93 191 ALA B O 1
ATOM 4631 N N . THR B 1 215 ? -11.983 16.514 -58.358 1.00 8.80 192 THR B N 1
ATOM 4632 C CA . THR B 1 215 ? -12.633 15.300 -57.854 1.00 9.41 192 THR B CA 1
ATOM 4633 C C . THR B 1 215 ? -13.026 14.329 -58.971 1.00 10.72 192 THR B C 1
ATOM 4634 O O . THR B 1 215 ? -12.872 13.104 -58.836 1.00 11.23 192 THR B O 1
ATOM 4638 N N . ARG B 1 216 ? -13.562 14.850 -60.066 1.00 8.39 193 ARG B N 1
ATOM 4639 C CA . ARG B 1 216 ? -13.972 14.020 -61.196 1.00 8.66 193 ARG B CA 1
ATOM 4640 C C . ARG B 1 216 ? -13.230 14.422 -62.461 1.00 10.23 193 ARG B C 1
ATOM 4641 O O . ARG B 1 216 ? -13.737 14.250 -63.590 1.00 9.66 193 ARG B O 1
ATOM 4649 N N . LEU B 1 217 ? -12.002 14.907 -62.296 1.00 8.91 194 LEU B N 1
ATOM 4650 C CA . LEU B 1 217 ? -11.235 15.308 -63.474 1.00 9.08 194 LEU B CA 1
ATOM 4651 C C . LEU B 1 217 ? -10.902 14.112 -64.362 1.00 10.00 194 LEU B C 1
ATOM 4652 O O . LEU B 1 217 ? -10.908 14.230 -65.594 1.00 11.40 194 LEU B O 1
ATOM 4657 N N . LEU B 1 218 ? -10.623 12.942 -63.775 1.00 9.81 195 LEU B N 1
ATOM 4658 C CA . LEU B 1 218 ? -10.345 11.796 -64.646 1.00 11.44 195 LEU B CA 1
ATOM 4659 C C . LEU B 1 218 ? -11.562 11.437 -65.504 1.00 10.63 195 LEU B C 1
ATOM 4660 O O . LEU B 1 218 ? -11.409 11.072 -66.681 1.00 10.40 195 LEU B O 1
ATOM 4665 N N . ASP B 1 219 ? -12.780 11.494 -64.936 1.00 10.85 196 ASP B N 1
ATOM 4666 C CA . ASP B 1 219 ? -13.959 11.235 -65.760 1.00 14.09 196 ASP B CA 1
ATOM 4667 C C . ASP B 1 219 ? -14.061 12.264 -66.879 1.00 11.38 196 ASP B C 1
ATOM 4668 O O . ASP B 1 219 ? -14.411 11.924 -68.013 1.00 11.01 196 ASP B O 1
ATOM 4673 N N . ASN B 1 220 ? -13.774 13.531 -66.566 1.00 10.20 197 ASN B N 1
ATOM 4674 C CA . ASN B 1 220 ? -13.813 14.558 -67.612 1.00 10.99 197 ASN B CA 1
ATOM 4675 C C . ASN B 1 220 ? -12.770 14.263 -68.682 1.00 12.46 197 ASN B C 1
ATOM 4676 O O . ASN B 1 220 ? -13.067 14.312 -69.887 1.00 13.24 197 ASN B O 1
ATOM 4681 N N . ALA B 1 221 ? -11.566 13.879 -68.257 1.00 10.52 198 ALA B N 1
ATOM 4682 C CA . ALA B 1 221 ? -10.504 13.550 -69.210 1.00 13.63 198 ALA B CA 1
ATOM 4683 C C . ALA B 1 221 ? -10.909 12.372 -70.095 1.00 13.50 198 ALA B C 1
ATOM 4684 O O . ALA B 1 221 ? -10.698 12.390 -71.319 1.00 15.71 198 ALA B O 1
ATOM 4686 N N . LEU B 1 222 ? -11.519 11.352 -69.500 1.00 12.59 199 LEU B N 1
ATOM 4687 C CA . LEU B 1 222 ? -12.054 10.247 -70.292 1.00 13.11 199 LEU B CA 1
ATOM 4688 C C . LEU B 1 222 ? -13.101 10.719 -71.298 1.00 14.49 199 LEU B C 1
ATOM 4689 O O . LEU B 1 222 ? -13.079 10.308 -72.467 1.00 16.40 199 LEU B O 1
ATOM 4694 N N . LEU B 1 223 ? -14.046 11.577 -70.874 1.00 13.20 200 LEU B N 1
ATOM 4695 C CA . LEU B 1 223 ? -15.055 12.052 -71.822 1.00 12.57 200 LEU B CA 1
ATOM 4696 C C . LEU B 1 223 ? -14.421 12.814 -72.982 1.00 12.88 200 LEU B C 1
ATOM 4697 O O . LEU B 1 223 ? -14.894 12.736 -74.126 1.00 16.12 200 LEU B O 1
ATOM 4702 N N . VAL B 1 224 ? -13.357 13.566 -72.715 1.00 13.16 201 VAL B N 1
ATOM 4703 C CA . VAL B 1 224 ? -12.659 14.244 -73.812 1.00 13.89 201 VAL B CA 1
ATOM 4704 C C . VAL B 1 224 ? -12.003 13.240 -74.761 1.00 20.43 201 VAL B C 1
ATOM 4705 O O . VAL B 1 224 ? -12.081 13.390 -75.992 1.00 18.61 201 VAL B O 1
ATOM 4709 N N . THR B 1 225 ? -11.298 12.236 -74.220 1.00 18.86 202 THR B N 1
ATOM 4710 C CA . THR B 1 225 ? -10.709 11.222 -75.103 1.00 24.35 202 THR B CA 1
ATOM 4711 C C . THR B 1 225 ? -11.771 10.578 -75.981 1.00 30.46 202 THR B C 1
ATOM 4712 O O . THR B 1 225 ? -11.539 10.322 -77.173 1.00 34.65 202 THR B O 1
ATOM 4716 N N . ALA B 1 226 ? -12.945 10.315 -75.411 1.00 30.28 203 ALA B N 1
ATOM 4717 C CA . ALA B 1 226 ? -13.992 9.615 -76.140 1.00 31.25 203 ALA B CA 1
ATOM 4718 C C . ALA B 1 226 ? -14.627 10.500 -77.199 1.00 38.53 203 ALA B C 1
ATOM 4719 O O . ALA B 1 226 ? -15.026 10.011 -78.267 1.00 36.45 203 ALA B O 1
ATOM 4721 N N . ALA B 1 227 ? -14.771 11.796 -76.914 1.00 33.64 204 ALA B N 1
ATOM 4722 C CA . ALA B 1 227 ? -15.290 12.706 -77.926 1.00 29.21 204 ALA B CA 1
ATOM 4723 C C . ALA B 1 227 ? -14.290 12.919 -79.056 1.00 39.88 204 ALA B C 1
ATOM 4724 O O . ALA B 1 227 ? -14.685 13.334 -80.151 1.00 47.17 204 ALA B O 1
ATOM 4726 N N . SER B 1 228 ? -13.012 12.632 -78.822 1.00 36.51 205 SER B N 1
ATOM 4727 C CA . SER B 1 228 ? -11.972 12.761 -79.833 1.00 43.71 205 SER B CA 1
ATOM 4728 C C . SER B 1 228 ? -11.666 11.441 -80.521 1.00 48.60 205 SER B C 1
ATOM 4729 O O . SER B 1 228 ? -10.672 11.348 -81.245 1.00 50.11 205 SER B O 1
ATOM 4732 N N . GLY B 1 229 ? -12.493 10.420 -80.304 1.00 46.28 206 GLY B N 1
ATOM 4733 C CA . GLY B 1 229 ? -12.281 9.138 -80.935 1.00 43.66 206 GLY B CA 1
ATOM 4734 C C . GLY B 1 229 ? -11.025 8.434 -80.492 1.00 44.47 206 GLY B C 1
ATOM 4735 O O . GLY B 1 229 ? -10.464 7.644 -81.256 1.00 40.66 206 GLY B O 1
ATOM 4736 N N . ARG B 1 230 ? -10.570 8.689 -79.270 1.00 36.03 207 ARG B N 1
ATOM 4737 C CA . ARG B 1 230 ? -9.321 8.142 -78.765 1.00 34.43 207 ARG B CA 1
ATOM 4738 C C . ARG B 1 230 ? -9.576 7.024 -77.767 1.00 35.31 207 ARG B C 1
ATOM 4739 O O . ARG B 1 230 ? -10.656 6.941 -77.174 1.00 35.88 207 ARG B O 1
ATOM 4747 N N . PRO B 1 231 ? -8.598 6.142 -77.553 1.00 35.53 208 PRO B N 1
ATOM 4748 C CA . PRO B 1 231 ? -8.774 5.078 -76.563 1.00 35.66 208 PRO B CA 1
ATOM 4749 C C . PRO B 1 231 ? -8.911 5.653 -75.163 1.00 31.03 208 PRO B C 1
ATOM 4750 O O . PRO B 1 231 ? -8.371 6.716 -74.848 1.00 30.44 208 PRO B O 1
ATOM 4754 N N . ALA B 1 232 ? -9.620 4.916 -74.308 1.00 31.09 209 ALA B N 1
ATOM 4755 C CA . ALA B 1 232 ? -9.769 5.334 -72.915 1.00 30.41 209 ALA B CA 1
ATOM 4756 C C . ALA B 1 232 ? -8.422 5.483 -72.207 1.00 40.15 209 ALA B C 1
ATOM 4757 O O . ALA B 1 232 ? -8.295 6.282 -71.268 1.00 28.20 209 ALA B O 1
ATOM 4759 N N . GLN B 1 233 ? -7.410 4.719 -72.624 1.00 59.83 210 GLN B N 1
ATOM 4760 C CA . GLN B 1 233 ? -6.131 4.740 -71.923 1.00 33.56 210 GLN B CA 1
ATOM 4761 C C . GLN B 1 233 ? -5.396 6.058 -72.125 1.00 24.63 210 GLN B C 1
ATOM 4762 O O . GLN B 1 233 ? -4.504 6.393 -71.335 1.00 31.04 210 GLN B O 1
ATOM 4768 N N . ASP B 1 234 ? -5.799 6.831 -73.133 1.00 27.77 211 ASP B N 1
ATOM 4769 C CA . ASP B 1 234 ? -5.322 8.189 -73.330 1.00 27.90 211 ASP B CA 1
ATOM 4770 C C . ASP B 1 234 ? -5.790 9.153 -72.249 1.00 25.02 211 ASP B C 1
ATOM 4771 O O . ASP B 1 234 ? -5.377 10.322 -72.281 1.00 23.59 211 ASP B O 1
ATOM 4776 N N . LEU B 1 235 ? -6.678 8.727 -71.329 1.00 18.97 212 LEU B N 1
ATOM 4777 C CA . LEU B 1 235 ? -7.231 9.696 -70.395 1.00 15.37 212 LEU B CA 1
ATOM 4778 C C . LEU B 1 235 ? -6.126 10.324 -69.569 1.00 14.55 212 LEU B C 1
ATOM 4779 O O . LEU B 1 235 ? -6.244 11.480 -69.158 1.00 13.17 212 LEU B O 1
ATOM 4784 N N . TRP B 1 236 ? -5.036 9.587 -69.326 1.00 13.06 213 TRP B N 1
ATOM 4785 C CA . TRP B 1 236 ? -3.999 10.143 -68.458 1.00 12.72 213 TRP B CA 1
ATOM 4786 C C . TRP B 1 236 ? -3.263 11.293 -69.122 1.00 14.08 213 TRP B C 1
ATOM 4787 O O . TRP B 1 236 ? -2.839 12.234 -68.436 1.00 13.62 213 TRP B O 1
ATOM 4798 N N . GLN B 1 237 ? -3.078 11.237 -70.446 1.00 13.18 214 GLN B N 1
ATOM 4799 C CA . GLN B 1 237 ? -2.410 12.351 -71.112 1.00 14.34 214 GLN B CA 1
ATOM 4800 C C . GLN B 1 237 ? -3.235 13.622 -70.974 1.00 17.88 214 GLN B C 1
ATOM 4801 O O . GLN B 1 237 ? -2.705 14.691 -70.642 1.00 14.08 214 GLN B O 1
ATOM 4807 N N . ILE B 1 238 ? -4.543 13.522 -71.264 1.00 14.06 215 ILE B N 1
ATOM 4808 C CA . ILE B 1 238 ? -5.436 14.674 -71.170 1.00 15.29 215 ILE B CA 1
ATOM 4809 C C . ILE B 1 238 ? -5.534 15.145 -69.732 1.00 11.93 215 ILE B C 1
ATOM 4810 O O . ILE B 1 238 ? -5.518 16.353 -69.452 1.00 12.14 215 ILE B O 1
ATOM 4815 N N . ALA B 1 239 ? -5.623 14.202 -68.795 1.00 12.07 216 ALA B N 1
ATOM 4816 C CA . ALA B 1 239 ? -5.729 14.584 -67.384 1.00 12.02 216 ALA B CA 1
ATOM 4817 C C . ALA B 1 239 ? -4.510 15.386 -66.939 1.00 13.82 216 ALA B C 1
ATOM 4818 O O . ALA B 1 239 ? -4.631 16.424 -66.265 1.00 10.71 216 ALA B O 1
ATOM 4820 N N . GLU B 1 240 ? -3.315 14.909 -67.284 1.00 10.42 217 GLU B N 1
ATOM 4821 C CA . GLU B 1 240 ? -2.110 15.635 -66.880 1.00 14.10 217 GLU B CA 1
ATOM 4822 C C . GLU B 1 240 ? -2.051 17.015 -67.524 1.00 14.45 217 GLU B C 1
ATOM 4823 O O . GLU B 1 240 ? -1.576 17.977 -66.902 1.00 13.85 217 GLU B O 1
ATOM 4829 N N . ASP B 1 241 ? -2.482 17.122 -68.792 1.00 13.67 218 ASP B N 1
ATOM 4830 C CA . ASP B 1 241 ? -2.583 18.429 -69.440 1.00 12.85 218 ASP B CA 1
ATOM 4831 C C . ASP B 1 241 ? -3.491 19.366 -68.656 1.00 11.80 218 ASP B C 1
ATOM 4832 O O . ASP B 1 241 ? -3.159 20.542 -68.449 1.00 13.36 218 ASP B O 1
ATOM 4837 N N . MET B 1 242 ? -4.663 18.876 -68.251 1.00 9.95 219 MET B N 1
ATOM 4838 C CA . MET B 1 242 ? -5.611 19.729 -67.531 1.00 11.26 219 MET B CA 1
ATOM 4839 C C . MET B 1 242 ? -5.038 20.137 -66.182 1.00 11.87 219 MET B C 1
ATOM 4840 O O . MET B 1 242 ? -5.111 21.306 -65.777 1.00 10.82 219 MET B O 1
ATOM 4845 N N . LEU B 1 243 ? -4.465 19.174 -65.460 1.00 9.98 220 LEU B N 1
ATOM 4846 C CA . LEU B 1 243 ? -3.947 19.480 -64.131 1.00 11.84 220 LEU B CA 1
ATOM 4847 C C . LEU B 1 243 ? -2.831 20.516 -64.212 1.00 11.25 220 LEU B C 1
ATOM 4848 O O . LEU B 1 243 ? -2.696 21.374 -63.328 1.00 13.81 220 LEU B O 1
ATOM 4853 N N . GLY B 1 244 ? -2.007 20.428 -65.247 1.00 10.75 221 GLY B N 1
ATOM 4854 C CA . GLY B 1 244 ? -0.866 21.320 -65.394 1.00 13.61 221 GLY B CA 1
ATOM 4855 C C . GLY B 1 244 ? -1.252 22.765 -65.611 1.00 14.70 221 GLY B C 1
ATOM 4856 O O . GLY B 1 244 ? -0.411 23.657 -65.454 1.00 13.40 221 GLY B O 1
ATOM 4857 N N . LEU B 1 245 ? -2.503 23.012 -65.976 1.00 11.20 222 LEU B N 1
ATOM 4858 C CA . LEU B 1 245 ? -2.968 24.389 -66.155 1.00 13.12 222 LEU B CA 1
ATOM 4859 C C . LEU B 1 245 ? -3.187 25.097 -64.822 1.00 14.83 222 LEU B C 1
ATOM 4860 O O . LEU B 1 245 ? -3.233 26.335 -64.791 1.00 15.00 222 LEU B O 1
ATOM 4865 N N . ALA B 1 246 ? -3.289 24.351 -63.723 1.00 10.93 223 ALA B N 1
ATOM 4866 C CA . ALA B 1 246 ? -3.737 24.947 -62.461 1.00 11.46 223 ALA B CA 1
ATOM 4867 C C . ALA B 1 246 ? -2.569 25.223 -61.522 1.00 15.85 223 ALA B C 1
ATOM 4868 O O . ALA B 1 246 ? -1.578 24.490 -61.501 1.00 15.34 223 ALA B O 1
ATOM 4870 N N . GLN B 1 247 ? -2.708 26.281 -60.711 1.00 11.17 224 GLN B N 1
ATOM 4871 C CA . GLN B 1 247 ? -1.695 26.556 -59.695 1.00 10.04 224 GLN B CA 1
ATOM 4872 C C . GLN B 1 247 ? -1.931 25.767 -58.406 1.00 11.31 224 GLN B C 1
ATOM 4873 O O . GLN B 1 247 ? -0.987 25.560 -57.634 1.00 11.58 224 GLN B O 1
ATOM 4879 N N . ALA B 1 248 ? -3.153 25.300 -58.175 1.00 12.29 225 ALA B N 1
ATOM 4880 C CA . ALA B 1 248 ? -3.441 24.401 -57.067 1.00 12.74 225 ALA B CA 1
ATOM 4881 C C . ALA B 1 248 ? -4.648 23.562 -57.455 1.00 10.50 225 ALA B C 1
ATOM 4882 O O . ALA B 1 248 ? -5.457 23.963 -58.289 1.00 11.57 225 ALA B O 1
ATOM 4884 N N A VAL B 1 249 ? -4.745 22.370 -56.867 0.75 10.52 226 VAL B N 1
ATOM 4885 N N B VAL B 1 249 ? -4.772 22.404 -56.815 0.25 10.96 226 VAL B N 1
ATOM 4886 C CA A VAL B 1 249 ? -5.877 21.483 -57.114 0.75 8.18 226 VAL B CA 1
ATOM 4887 C CA B VAL B 1 249 ? -5.830 21.450 -57.120 0.25 11.98 226 VAL B CA 1
ATOM 4888 C C A VAL B 1 249 ? -6.305 20.875 -55.791 0.75 11.60 226 VAL B C 1
ATOM 4889 C C B VAL B 1 249 ? -6.283 20.804 -55.819 0.25 11.91 226 VAL B C 1
ATOM 4890 O O A VAL B 1 249 ? -5.500 20.714 -54.870 0.75 12.21 226 VAL B O 1
ATOM 4891 O O B VAL B 1 249 ? -5.463 20.542 -54.934 0.25 11.98 226 VAL B O 1
ATOM 4898 N N . THR B 1 250 ? -7.586 20.541 -55.696 1.00 10.60 227 THR B N 1
ATOM 4899 C CA . THR B 1 250 ? -8.094 19.758 -54.579 1.00 10.54 227 THR B CA 1
ATOM 4900 C C . THR B 1 250 ? -8.864 18.577 -55.139 1.00 9.90 227 THR B C 1
ATOM 4901 O O . THR B 1 250 ? -9.412 18.650 -56.248 1.00 14.12 227 THR B O 1
ATOM 4905 N N . PHE B 1 251 ? -8.902 17.486 -54.367 1.00 8.80 228 PHE B N 1
ATOM 4906 C CA . PHE B 1 251 ? -9.652 16.277 -54.725 1.00 12.64 228 PHE B CA 1
ATOM 4907 C C . PHE B 1 251 ? -10.381 15.773 -53.503 1.00 12.87 228 PHE B C 1
ATOM 4908 O O . PHE B 1 251 ? -9.769 15.625 -52.442 1.00 15.62 228 PHE B O 1
ATOM 4916 N N . SER B 1 252 ? -11.649 15.420 -53.674 1.00 11.16 229 SER B N 1
ATOM 4917 C CA . SER B 1 252 ? -12.196 14.322 -52.887 1.00 12.95 229 SER B CA 1
ATOM 4918 C C . SER B 1 252 ? -11.751 13.036 -53.558 1.00 20.15 229 SER B C 1
ATOM 4919 O O . SER B 1 252 ? -11.953 12.869 -54.766 1.00 25.49 229 SER B O 1
ATOM 4922 N N . LEU B 1 253 ? -11.107 12.138 -52.815 1.00 9.80 230 LEU B N 1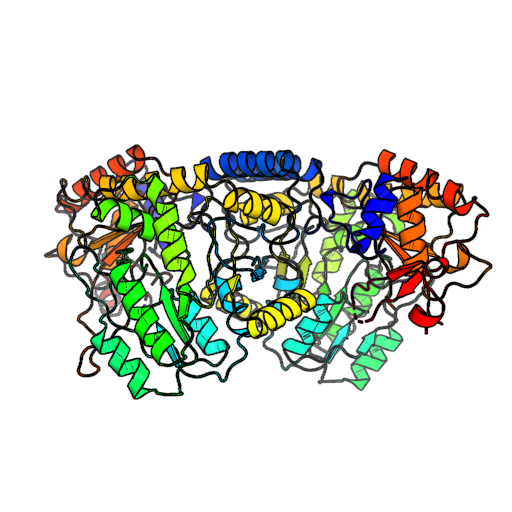
ATOM 4923 C CA . LEU B 1 253 ? -10.615 10.957 -53.502 1.00 10.40 230 LEU B CA 1
ATOM 4924 C C . LEU B 1 253 ? -11.680 9.883 -53.636 1.00 13.45 230 LEU B C 1
ATOM 4925 O O . LEU B 1 253 ? -11.452 8.904 -54.355 1.00 12.96 230 LEU B O 1
ATOM 4930 N N . SER B 1 254 ? -12.816 10.017 -52.941 1.00 9.40 231 SER B N 1
ATOM 4931 C CA . SER B 1 254 ? -13.761 8.906 -52.890 1.00 9.74 231 SER B CA 1
ATOM 4932 C C . SER B 1 254 ? -14.740 8.835 -54.054 1.00 13.29 231 SER B C 1
ATOM 4933 O O . SER B 1 254 ? -15.625 7.984 -54.053 1.00 12.64 231 SER B O 1
ATOM 4960 N N . ASP B 1 256 ? -13.461 9.128 -57.631 1.00 10.49 233 ASP B N 1
ATOM 4961 C CA . ASP B 1 256 ? -12.730 8.539 -58.775 1.00 9.39 233 ASP B CA 1
ATOM 4962 C C . ASP B 1 256 ? -11.717 7.472 -58.425 1.00 11.03 233 ASP B C 1
ATOM 4963 O O . ASP B 1 256 ? -11.206 6.774 -59.322 1.00 12.74 233 ASP B O 1
ATOM 4968 N N . PHE B 1 257 ? -11.338 7.356 -57.150 1.00 10.65 234 PHE B N 1
ATOM 4969 C CA . PHE B 1 257 ? -10.161 6.541 -56.854 1.00 9.70 234 PHE B CA 1
ATOM 4970 C C . PHE B 1 257 ? -10.480 5.279 -56.080 1.00 10.16 234 PHE B C 1
ATOM 4971 O O . PHE B 1 257 ? -9.554 4.545 -55.727 1.00 12.42 234 PHE B O 1
ATOM 4979 N N . GLY B 1 258 ? -11.758 4.961 -55.875 1.00 11.93 235 GLY B N 1
ATOM 4980 C CA . GLY B 1 258 ? -12.069 3.680 -55.264 1.00 13.23 235 GLY B CA 1
ATOM 4981 C C . GLY B 1 258 ? -11.519 3.578 -53.848 1.00 13.44 235 GLY B C 1
ATOM 4982 O O . GLY B 1 258 ? -10.898 2.571 -53.476 1.00 11.76 235 GLY B O 1
ATOM 4983 N N . VAL B 1 259 ? -11.719 4.633 -53.056 1.00 10.81 236 VAL B N 1
ATOM 4984 C CA . VAL B 1 259 ? -11.313 4.616 -51.658 1.00 12.44 236 VAL B CA 1
ATOM 4985 C C . VAL B 1 259 ? -12.483 5.103 -50.826 1.00 11.02 236 VAL B C 1
ATOM 4986 O O . VAL B 1 259 ? -13.378 5.790 -51.320 1.00 12.00 236 VAL B O 1
ATOM 4990 N N . ASP B 1 260 ? -12.452 4.763 -49.546 1.00 11.23 237 ASP B N 1
ATOM 4991 C CA . ASP B 1 260 ? -13.623 4.974 -48.693 1.00 11.55 237 ASP B CA 1
ATOM 4992 C C . ASP B 1 260 ? -13.725 6.380 -48.128 1.00 14.00 237 ASP B C 1
ATOM 4993 O O . ASP B 1 260 ? -14.675 6.662 -47.393 1.00 19.58 237 ASP B O 1
ATOM 4998 N N . GLY B 1 261 ? -12.752 7.233 -48.399 1.00 11.96 238 GLY B N 1
ATOM 4999 C CA . GLY B 1 261 ? -12.756 8.595 -47.909 1.00 14.95 238 GLY B CA 1
ATOM 5000 C C . GLY B 1 261 ? -11.380 9.152 -48.177 1.00 17.80 238 GLY B C 1
ATOM 5001 O O . GLY B 1 261 ? -10.494 8.441 -48.643 1.00 25.00 238 GLY B O 1
ATOM 5002 N N . GLY B 1 262 ? -11.202 10.431 -47.859 1.00 14.86 239 GLY B N 1
ATOM 5003 C CA . GLY B 1 262 ? -9.888 11.022 -48.073 1.00 10.81 239 GLY B CA 1
ATOM 5004 C C . GLY B 1 262 ? -9.896 12.144 -49.094 1.00 15.11 239 GLY B C 1
ATOM 5005 O O . GLY B 1 262 ? -10.738 12.171 -49.995 1.00 13.07 239 GLY B O 1
ATOM 5006 N N . GLY B 1 263 ? -8.923 13.059 -48.972 1.00 14.65 240 GLY B N 1
ATOM 5007 C CA . GLY B 1 263 ? -8.800 14.187 -49.873 1.00 11.84 240 GLY B CA 1
ATOM 5008 C C . GLY B 1 263 ? -7.335 14.459 -50.156 1.00 9.50 240 GLY B C 1
ATOM 5009 O O . GLY B 1 263 ? -6.442 13.875 -49.534 1.00 12.48 240 GLY B O 1
ATOM 5010 N N . LEU B 1 264 ? -7.096 15.312 -51.142 1.00 10.00 241 LEU B N 1
ATOM 5011 C CA . LEU B 1 264 ? -5.750 15.660 -51.567 1.00 15.33 241 LEU B CA 1
ATOM 5012 C C . LEU B 1 264 ? -5.711 17.119 -51.978 1.00 14.29 241 LEU B C 1
ATOM 5013 O O . LEU B 1 264 ? -6.621 17.597 -52.665 1.00 13.72 241 LEU B O 1
ATOM 5018 N N A VAL B 1 265 ? -4.665 17.830 -51.535 0.51 9.88 242 VAL B N 1
ATOM 5019 N N B VAL B 1 265 ? -4.661 17.831 -51.585 0.49 10.89 242 VAL B N 1
ATOM 5020 C CA A VAL B 1 265 ? -4.355 19.172 -52.021 0.51 12.06 242 VAL B CA 1
ATOM 5021 C CA B VAL B 1 265 ? -4.442 19.178 -52.097 0.49 10.91 242 VAL B CA 1
ATOM 5022 C C A VAL B 1 265 ? -2.986 19.122 -52.679 0.51 15.25 242 VAL B C 1
ATOM 5023 C C B VAL B 1 265 ? -3.007 19.254 -52.602 0.49 15.40 242 VAL B C 1
ATOM 5024 O O A VAL B 1 265 ? -2.080 18.445 -52.183 0.51 12.30 242 VAL B O 1
ATOM 5025 O O B VAL B 1 265 ? -2.088 18.740 -51.956 0.49 12.66 242 VAL B O 1
ATOM 5032 N N . ALA B 1 266 ? -2.826 19.845 -53.786 1.00 12.09 243 ALA B N 1
ATOM 5033 C CA . ALA B 1 266 ? -1.513 19.929 -54.424 1.00 15.51 243 ALA B CA 1
ATOM 5034 C C . ALA B 1 266 ? -1.324 21.329 -54.992 1.00 17.27 243 ALA B C 1
ATOM 5035 O O . ALA B 1 266 ? -2.296 21.994 -55.350 1.00 16.78 243 ALA B O 1
ATOM 5037 N N . THR B 1 267 ? -0.074 21.790 -55.041 1.00 13.28 244 THR B N 1
ATOM 5038 C CA . THR B 1 267 ? 0.140 23.127 -55.571 1.00 13.99 244 THR B CA 1
ATOM 5039 C C . THR B 1 267 ? 1.566 23.265 -56.099 1.00 15.91 244 THR B C 1
ATOM 5040 O O . THR B 1 267 ? 2.477 22.545 -55.679 1.00 15.31 244 THR B O 1
ATOM 5044 N N . THR B 1 268 ? 1.725 24.198 -57.040 1.00 15.10 245 THR B N 1
ATOM 5045 C CA . THR B 1 268 ? 3.023 24.660 -57.499 1.00 14.21 245 THR B CA 1
ATOM 5046 C C . THR B 1 268 ? 3.527 25.861 -56.714 1.00 18.01 245 THR B C 1
ATOM 5047 O O . THR B 1 268 ? 4.699 26.209 -56.845 1.00 23.27 245 THR B O 1
ATOM 5051 N N . ASP B 1 269 ? 2.665 26.486 -55.915 1.00 16.99 246 ASP B N 1
ATOM 5052 C CA . ASP B 1 269 ? 2.939 27.756 -55.243 1.00 16.98 246 ASP B CA 1
ATOM 5053 C C . ASP B 1 269 ? 3.720 27.488 -53.951 1.00 24.16 246 ASP B C 1
ATOM 5054 O O . ASP B 1 269 ? 3.197 26.879 -53.015 1.00 18.26 246 ASP B O 1
ATOM 5059 N N . GLU B 1 270 ? 4.976 27.950 -53.897 1.00 22.93 247 GLU B N 1
ATOM 5060 C CA . GLU B 1 270 ? 5.831 27.662 -52.746 1.00 25.69 247 GLU B CA 1
ATOM 5061 C C . GLU B 1 270 ? 5.275 28.278 -51.466 1.00 20.02 247 GLU B C 1
ATOM 5062 O O . GLU B 1 270 ? 5.360 27.682 -50.388 1.00 20.63 247 GLU B O 1
ATOM 5068 N N . ARG B 1 271 ? 4.746 29.491 -51.558 1.00 21.29 248 ARG B N 1
ATOM 5069 C CA . ARG B 1 271 ? 4.219 30.151 -50.370 1.00 27.78 248 ARG B CA 1
ATOM 5070 C C . ARG B 1 271 ? 2.992 29.419 -49.837 1.00 22.03 248 ARG B C 1
ATOM 5071 O O . ARG B 1 271 ? 2.882 29.161 -48.632 1.00 21.30 248 ARG B O 1
ATOM 5079 N N . LEU B 1 272 ? 2.048 29.083 -50.723 1.00 15.63 249 LEU B N 1
ATOM 5080 C CA . LEU B 1 272 ? 0.906 28.277 -50.303 1.00 13.87 249 LEU B CA 1
ATOM 5081 C C . LEU B 1 272 ? 1.367 26.952 -49.699 1.00 15.58 249 LEU B C 1
ATOM 5082 O O . LEU B 1 272 ? 0.863 26.526 -48.647 1.00 18.41 249 LEU B O 1
ATOM 5087 N N . ALA B 1 273 ? 2.337 26.291 -50.343 1.00 16.98 250 ALA B N 1
ATOM 5088 C CA . ALA B 1 273 ? 2.840 25.026 -49.810 1.00 18.03 250 ALA B CA 1
ATOM 5089 C C . ALA B 1 273 ? 3.431 25.210 -48.420 1.00 16.20 250 ALA B C 1
ATOM 5090 O O . ALA B 1 273 ? 3.228 24.365 -47.535 1.00 18.47 250 ALA B O 1
ATOM 5092 N N . GLU B 1 274 ? 4.187 26.302 -48.210 1.00 14.90 251 GLU B N 1
ATOM 5093 C CA . GLU B 1 274 ? 4.747 26.557 -46.880 1.00 18.86 251 GLU B CA 1
ATOM 5094 C C . GLU B 1 274 ? 3.647 26.629 -45.828 1.00 15.45 251 GLU B C 1
ATOM 5095 O O . GLU B 1 274 ? 3.771 26.037 -44.744 1.00 20.35 251 GLU B O 1
ATOM 5101 N N . ARG B 1 275 ? 2.555 27.330 -46.144 1.00 17.46 252 ARG B N 1
ATOM 5102 C CA . ARG B 1 275 ? 1.474 27.514 -45.178 1.00 19.62 252 ARG B CA 1
ATOM 5103 C C . ARG B 1 275 ? 0.684 26.233 -44.977 1.00 19.83 252 ARG B C 1
ATOM 5104 O O . ARG B 1 275 ? 0.234 25.948 -43.858 1.00 22.62 252 ARG B O 1
ATOM 5112 N N . LEU B 1 276 ? 0.506 25.448 -46.044 1.00 17.49 253 LEU B N 1
ATOM 5113 C CA . LEU B 1 276 ? -0.111 24.131 -45.893 1.00 19.12 253 LEU B CA 1
ATOM 5114 C C . LEU B 1 276 ? 0.725 23.241 -44.980 1.00 20.94 253 LEU B C 1
ATOM 5115 O O . LEU B 1 276 ? 0.187 22.523 -44.130 1.00 24.65 253 LEU B O 1
ATOM 5120 N N . THR B 1 277 ? 2.045 23.267 -45.153 1.00 17.62 254 THR B N 1
ATOM 5121 C CA . THR B 1 277 ? 2.926 22.448 -44.322 1.00 21.22 254 THR B CA 1
ATOM 5122 C C . THR B 1 277 ? 2.851 22.877 -42.861 1.00 28.72 254 THR B C 1
ATOM 5123 O O . THR B 1 277 ? 2.765 22.035 -41.957 1.00 28.22 254 THR B O 1
ATOM 5127 N N . GLU B 1 278 ? 2.891 24.184 -42.600 1.00 26.76 255 GLU B N 1
ATOM 5128 C CA . GLU B 1 278 ? 2.928 24.597 -41.201 1.00 34.91 255 GLU B CA 1
ATOM 5129 C C . GLU B 1 278 ? 1.626 24.245 -40.489 1.00 39.55 255 GLU B C 1
ATOM 5130 O O . GLU B 1 278 ? 1.653 23.855 -39.315 1.00 37.90 255 GLU B O 1
ATOM 5136 N N . ARG B 1 279 ? 0.490 24.311 -41.196 1.00 33.69 256 ARG B N 1
ATOM 5137 C CA . ARG B 1 279 ? -0.775 23.880 -40.606 1.00 37.96 256 ARG B CA 1
ATOM 5138 C C . ARG B 1 279 ? -0.772 22.386 -40.308 1.00 38.06 256 ARG B C 1
ATOM 5139 O O . ARG B 1 279 ? -1.266 21.948 -39.260 1.00 36.05 256 ARG B O 1
ATOM 5147 N N . MET B 1 280 ? -0.227 21.584 -41.220 1.00 36.87 257 MET B N 1
ATOM 5148 C CA . MET B 1 280 ? -0.118 20.158 -40.958 1.00 34.55 257 MET B CA 1
ATOM 5149 C C . MET B 1 280 ? 0.714 19.883 -39.716 1.00 41.16 257 MET B C 1
ATOM 5150 O O . MET B 1 280 ? 0.456 18.907 -39.000 1.00 39.47 257 MET B O 1
ATOM 5155 N N . LEU B 1 281 ? 1.713 20.731 -39.447 1.00 39.02 258 LEU B N 1
ATOM 5156 C CA . LEU B 1 281 ? 2.528 20.578 -38.246 1.00 36.66 258 LEU B CA 1
ATOM 5157 C C . LEU B 1 281 ? 1.732 20.891 -36.990 1.00 45.91 258 LEU B C 1
ATOM 5158 O O . LEU B 1 281 ? 1.887 20.215 -35.965 1.00 49.59 258 LEU B O 1
ATOM 5163 N N . GLU B 1 282 ? 0.915 21.945 -37.034 1.00 48.28 259 GLU B N 1
ATOM 5164 C CA . GLU B 1 282 ? 0.124 22.306 -35.863 1.00 53.53 259 GLU B CA 1
ATOM 5165 C C . GLU B 1 282 ? -0.869 21.205 -35.513 1.00 47.02 259 GLU B C 1
ATOM 5166 O O . GLU B 1 282 ? -1.054 20.870 -34.337 1.00 45.37 259 GLU B O 1
ATOM 5172 N N . ARG B 1 283 ? -1.491 20.608 -36.526 1.00 37.60 260 ARG B N 1
ATOM 5173 C CA . ARG B 1 283 ? -2.652 19.762 -36.319 1.00 37.68 260 ARG B CA 1
ATOM 5174 C C . ARG B 1 283 ? -2.413 18.291 -36.627 1.00 43.22 260 ARG B C 1
ATOM 5175 O O . ARG B 1 283 ? -3.223 17.457 -36.219 1.00 50.74 260 ARG B O 1
ATOM 5183 N N . GLY B 1 284 ? -1.334 17.947 -37.314 1.00 35.96 261 GLY B N 1
ATOM 5184 C CA . GLY B 1 284 ? -1.046 16.565 -37.623 1.00 35.48 261 GLY B CA 1
ATOM 5185 C C . GLY B 1 284 ? -1.625 16.136 -38.957 1.00 36.68 261 GLY B C 1
ATOM 5186 O O . GLY B 1 284 ? -2.413 16.831 -39.598 1.00 31.34 261 GLY B O 1
ATOM 5187 N N . ARG B 1 285 ? -1.224 14.950 -39.373 1.00 35.12 262 ARG B N 1
ATOM 5188 C CA . ARG B 1 285 ? -1.655 14.437 -40.655 1.00 34.79 262 ARG B CA 1
ATOM 5189 C C . ARG B 1 285 ? -2.986 13.721 -40.496 1.00 31.48 262 ARG B C 1
ATOM 5190 O O . ARG B 1 285 ? -3.318 13.207 -39.427 1.00 31.36 262 ARG B O 1
ATOM 5198 N N . GLU B 1 286 ? -3.743 13.680 -41.581 1.00 24.33 263 GLU B N 1
ATOM 5199 C CA . GLU B 1 286 ? -5.053 13.062 -41.621 1.00 22.28 263 GLU B CA 1
ATOM 5200 C C . GLU B 1 286 ? -5.236 12.513 -43.026 1.00 24.68 263 GLU B C 1
ATOM 5201 O O . GLU B 1 286 ? -4.674 13.072 -43.976 1.00 24.86 263 GLU B O 1
ATOM 5207 N N . PRO B 1 287 ? -5.977 11.413 -43.195 1.00 19.68 264 PRO B N 1
ATOM 5208 C CA . PRO B 1 287 ? -6.578 10.527 -42.189 1.00 17.31 264 PRO B CA 1
ATOM 5209 C C . PRO B 1 287 ? -5.497 9.654 -41.535 1.00 18.20 264 PRO B C 1
ATOM 5210 O O . PRO B 1 287 ? -4.327 10.050 -41.580 1.00 17.63 264 PRO B O 1
ATOM 5214 N N . GLY B 1 288 ? -5.872 8.530 -40.908 1.00 16.32 265 GLY B N 1
ATOM 5215 C CA . GLY B 1 288 ? -4.907 7.716 -40.184 1.00 15.56 265 GLY B CA 1
ATOM 5216 C C . GLY B 1 288 ? -3.883 7.078 -41.120 1.00 12.33 265 GLY B C 1
ATOM 5217 O O . GLY B 1 288 ? -4.059 7.025 -42.327 1.00 16.76 265 GLY B O 1
ATOM 5218 N N . LEU B 1 289 ? -2.816 6.544 -40.515 1.00 13.35 266 LEU B N 1
ATOM 5219 C CA . LEU B 1 289 ? -1.699 5.996 -41.294 1.00 13.27 266 LEU B CA 1
ATOM 5220 C C . LEU B 1 289 ? -2.148 4.855 -42.208 1.00 13.87 266 LEU B C 1
ATOM 5221 O O . LEU B 1 289 ? -1.793 4.818 -43.393 1.00 13.49 266 LEU B O 1
ATOM 5226 N N . SER B 1 290 ? -2.913 3.901 -41.677 1.00 14.43 267 SER B N 1
ATOM 5227 C CA . SER B 1 290 ? -3.365 2.794 -42.527 1.00 13.25 267 SER B CA 1
ATOM 5228 C C . SER B 1 290 ? -4.191 3.293 -43.691 1.00 11.59 267 SER B C 1
ATOM 5229 O O . SER B 1 290 ? -4.048 2.792 -44.809 1.00 13.27 267 SER B O 1
ATOM 5232 N N . ALA B 1 291 ? -5.067 4.271 -43.445 1.00 10.23 268 ALA B N 1
ATOM 5233 C CA . ALA B 1 291 ? -5.851 4.851 -44.527 1.00 12.47 268 ALA B CA 1
ATOM 5234 C C . ALA B 1 291 ? -4.957 5.541 -45.553 1.00 13.50 268 ALA B C 1
ATOM 5235 O O . ALA B 1 291 ? -5.207 5.451 -46.761 1.00 10.62 268 ALA B O 1
ATOM 5237 N N . ARG B 1 292 ? -3.916 6.226 -45.090 1.00 12.87 269 ARG B N 1
ATOM 5238 C CA . ARG B 1 292 ? -3.018 6.931 -45.999 1.00 12.40 269 ARG B CA 1
ATOM 5239 C C . ARG B 1 292 ? -2.207 5.967 -46.841 1.00 14.09 269 ARG B C 1
ATOM 5240 O O . ARG B 1 292 ? -1.883 6.272 -47.998 1.00 12.93 269 ARG B O 1
ATOM 5248 N N . ARG B 1 293 ? -1.851 4.808 -46.288 1.00 12.17 270 ARG B N 1
ATOM 5249 C CA . ARG B 1 293 ? -1.173 3.810 -47.111 1.00 13.16 270 ARG B CA 1
ATOM 5250 C C . ARG B 1 293 ? -2.082 3.328 -48.227 1.00 13.07 270 ARG B C 1
ATOM 5251 O O . ARG B 1 293 ? -1.637 3.114 -49.362 1.00 13.72 270 ARG B O 1
ATOM 5259 N N . VAL B 1 294 ? -3.364 3.165 -47.922 1.00 9.97 271 VAL B N 1
ATOM 5260 C CA . VAL B 1 294 ? -4.328 2.751 -48.942 1.00 9.99 271 VAL B CA 1
ATOM 5261 C C . VAL B 1 294 ? -4.552 3.853 -49.971 1.00 12.71 271 VAL B C 1
ATOM 5262 O O . VAL B 1 294 ? -4.626 3.578 -51.178 1.00 12.82 271 VAL B O 1
ATOM 5266 N N . LEU B 1 295 ? -4.670 5.116 -49.525 1.00 11.93 272 LEU B N 1
ATOM 5267 C CA . LEU B 1 295 ? -4.781 6.219 -50.485 1.00 10.87 272 LEU B CA 1
ATOM 5268 C C . LEU B 1 295 ? -3.545 6.289 -51.373 1.00 11.65 272 LEU B C 1
ATOM 5269 O O . LEU B 1 295 ? -3.657 6.562 -52.576 1.00 11.75 272 LEU B O 1
ATOM 5274 N N . SER B 1 296 ? -2.360 6.095 -50.784 1.00 10.16 273 SER B N 1
ATOM 5275 C CA . SER B 1 296 ? -1.131 6.109 -51.583 1.00 12.10 273 SER B CA 1
ATOM 5276 C C . SER B 1 296 ? -1.157 5.031 -52.646 1.00 12.97 273 SER B C 1
ATOM 5277 O O . SER B 1 296 ? -0.808 5.294 -53.800 1.00 12.60 273 SER B O 1
ATOM 5280 N N . ALA B 1 297 ? -1.591 3.825 -52.281 1.00 12.58 274 ALA B N 1
ATOM 5281 C CA . ALA B 1 297 ? -1.680 2.739 -53.262 1.00 16.06 274 ALA B CA 1
ATOM 5282 C C . ALA B 1 297 ? -2.691 3.062 -54.352 1.00 13.29 274 ALA B C 1
ATOM 5283 O O . ALA B 1 297 ? -2.447 2.806 -55.544 1.00 14.73 274 ALA B O 1
ATOM 5285 N N . ALA B 1 298 ? -3.843 3.610 -53.968 1.00 10.88 275 ALA B N 1
ATOM 5286 C CA . ALA B 1 298 ? -4.836 3.976 -54.967 1.00 12.33 275 ALA B CA 1
ATOM 5287 C C . ALA B 1 298 ? -4.281 5.005 -55.945 1.00 12.19 275 ALA B C 1
ATOM 5288 O O . ALA B 1 298 ? -4.475 4.891 -57.161 1.00 13.55 275 ALA B O 1
ATOM 5290 N N . LEU B 1 299 ? -3.610 6.026 -55.435 1.00 9.69 276 LEU B N 1
ATOM 5291 C CA . LEU B 1 299 ? -3.136 7.071 -56.344 1.00 12.48 276 LEU B CA 1
ATOM 5292 C C . LEU B 1 299 ? -2.084 6.526 -57.303 1.00 16.08 276 LEU B C 1
ATOM 5293 O O . LEU B 1 299 ? -2.015 6.939 -58.469 1.00 12.93 276 LEU B O 1
ATOM 5298 N N . LEU B 1 300 ? -1.257 5.598 -56.826 1.00 10.02 277 LEU B N 1
ATOM 5299 C CA . LEU B 1 300 ? -0.175 5.066 -57.654 1.00 15.06 277 LEU B CA 1
ATOM 5300 C C . LEU B 1 300 ? -0.663 4.055 -58.686 1.00 16.77 277 LEU B C 1
ATOM 5301 O O . LEU B 1 300 ? -0.091 3.965 -59.783 1.00 15.49 277 LEU B O 1
ATOM 5306 N N . HIS B 1 301 ? -1.671 3.251 -58.335 1.00 13.36 278 HIS B N 1
ATOM 5307 C CA . HIS B 1 301 ? -2.055 2.094 -59.148 1.00 13.81 278 HIS B CA 1
ATOM 5308 C C . HIS B 1 301 ? -3.028 2.575 -60.222 1.00 11.22 278 HIS B C 1
ATOM 5309 O O . HIS B 1 301 ? -4.242 2.344 -60.185 1.00 12.34 278 HIS B O 1
ATOM 5316 N N . GLN B 1 302 ? -2.447 3.218 -61.233 1.00 12.17 279 GLN B N 1
ATOM 5317 C CA . GLN B 1 302 ? -3.242 3.848 -62.284 1.00 12.55 279 GLN B CA 1
ATOM 5318 C C . GLN B 1 302 ? -4.110 2.845 -63.028 1.00 13.39 279 GLN B C 1
ATOM 5319 O O . GLN B 1 302 ? -5.202 3.193 -63.475 1.00 12.41 279 GLN B O 1
ATOM 5325 N N . GLU B 1 303 ? -3.644 1.599 -63.185 1.00 12.37 280 GLU B N 1
ATOM 5326 C CA . GLU B 1 303 ? -4.419 0.629 -63.956 1.00 15.58 280 GLU B CA 1
ATOM 5327 C C . GLU B 1 303 ? -5.807 0.414 -63.357 1.00 14.68 280 GLU B C 1
ATOM 5328 O O . GLU B 1 303 ? -6.799 0.287 -64.096 1.00 13.44 280 GLU B O 1
ATOM 5334 N N . SER B 1 304 ? -5.910 0.378 -62.026 1.00 11.74 281 SER B N 1
ATOM 5335 C CA . SER B 1 304 ? -7.225 0.096 -61.471 1.00 11.60 281 SER B CA 1
ATOM 5336 C C . SER B 1 304 ? -8.080 1.356 -61.355 1.00 10.10 281 SER B C 1
ATOM 5337 O O . SER B 1 304 ? -9.300 1.272 -61.438 1.00 11.82 281 SER B O 1
ATOM 5340 N N . THR B 1 305 ? -7.483 2.518 -61.131 1.00 9.41 282 THR B N 1
ATOM 5341 C CA . THR B 1 305 ? -8.283 3.735 -61.220 1.00 8.93 282 THR B CA 1
ATOM 5342 C C . THR B 1 305 ? -8.828 3.910 -62.631 1.00 8.82 282 THR B C 1
ATOM 5343 O O . THR B 1 305 ? -10.010 4.214 -62.818 1.00 13.38 282 THR B O 1
ATOM 5347 N N . GLU B 1 306 ? -7.981 3.689 -63.625 1.00 8.52 283 GLU B N 1
ATOM 5348 C CA . GLU B 1 306 ? -8.403 3.773 -65.019 1.00 10.64 283 GLU B CA 1
ATOM 5349 C C . GLU B 1 306 ? -9.544 2.802 -65.296 1.00 10.64 283 GLU B C 1
ATOM 5350 O O . GLU B 1 306 ? -10.548 3.179 -65.918 1.00 11.33 283 GLU B O 1
ATOM 5356 N N . ARG B 1 307 ? -9.433 1.560 -64.775 1.00 11.11 284 ARG B N 1
ATOM 5357 C CA . ARG B 1 307 ? -10.456 0.526 -64.985 1.00 11.78 284 ARG B CA 1
ATOM 5358 C C . ARG B 1 307 ? -11.768 0.953 -64.379 1.00 11.42 284 ARG B C 1
ATOM 5359 O O . ARG B 1 307 ? -12.848 0.893 -65.011 1.00 9.80 284 ARG B O 1
ATOM 5367 N N . LEU B 1 308 ? -11.695 1.466 -63.179 1.00 8.79 285 LEU B N 1
ATOM 5368 C CA . LEU B 1 308 ? -12.924 1.733 -62.485 1.00 10.04 285 LEU B CA 1
ATOM 5369 C C . LEU B 1 308 ? -13.626 2.917 -63.097 1.00 11.30 285 LEU B C 1
ATOM 5370 O O . LEU B 1 308 ? -14.840 2.899 -63.229 1.00 9.84 285 LEU B O 1
ATOM 5375 N N . VAL B 1 309 ? -12.881 3.985 -63.381 1.00 9.52 286 VAL B N 1
ATOM 5376 C CA . VAL B 1 309 ? -13.466 5.187 -63.965 1.00 8.35 286 VAL B CA 1
ATOM 5377 C C . VAL B 1 309 ? -14.033 4.909 -65.358 1.00 11.07 286 VAL B C 1
ATOM 5378 O O . VAL B 1 309 ? -15.131 5.356 -65.698 1.00 10.93 286 VAL B O 1
ATOM 5382 N N . THR B 1 310 ? -13.288 4.181 -66.189 1.00 9.52 287 THR B N 1
ATOM 5383 C CA . THR B 1 310 ? -13.765 3.920 -67.545 1.00 11.13 287 THR B CA 1
ATOM 5384 C C . THR B 1 310 ? -15.078 3.154 -67.504 1.00 12.34 287 THR B C 1
ATOM 5385 O O . THR B 1 310 ? -16.015 3.464 -68.246 1.00 10.09 287 THR B O 1
ATOM 5389 N N . ARG B 1 311 ? -15.151 2.141 -66.638 1.00 8.44 288 ARG B N 1
ATOM 5390 C CA . ARG B 1 311 ? -16.382 1.374 -66.505 1.00 8.87 288 ARG B CA 1
ATOM 5391 C C . ARG B 1 311 ? -17.524 2.242 -65.979 1.00 11.86 288 ARG B C 1
ATOM 5392 O O . ARG B 1 311 ? -18.658 2.144 -66.458 1.00 10.84 288 ARG B O 1
ATOM 5400 N N . ARG B 1 312 ? -17.255 3.094 -64.987 1.00 9.01 289 ARG B N 1
ATOM 5401 C CA . ARG B 1 312 ? -18.341 3.919 -64.452 1.00 8.62 289 ARG B CA 1
ATOM 5402 C C . ARG B 1 312 ? -18.921 4.834 -65.523 1.00 10.40 289 ARG B C 1
ATOM 5403 O O . ARG B 1 312 ? -20.147 4.972 -65.640 1.00 9.21 289 ARG B O 1
ATOM 5411 N N . VAL B 1 313 ? -18.056 5.497 -66.297 1.00 8.62 290 VAL B N 1
ATOM 5412 C CA . VAL B 1 313 ? -18.546 6.413 -67.328 1.00 9.28 290 VAL B CA 1
ATOM 5413 C C . VAL B 1 313 ? -19.314 5.637 -68.390 1.00 12.05 290 VAL B C 1
ATOM 5414 O O . VAL B 1 313 ? -20.354 6.082 -68.897 1.00 10.99 290 VAL B O 1
ATOM 5418 N N . ALA B 1 314 ? -18.831 4.449 -68.726 1.00 10.37 291 ALA B N 1
ATOM 5419 C CA . ALA B 1 314 ? -19.520 3.662 -69.729 1.00 7.92 291 ALA B CA 1
ATOM 5420 C C . ALA B 1 314 ? -20.875 3.200 -69.216 1.00 11.38 291 ALA B C 1
ATOM 5421 O O . ALA B 1 314 ? -21.844 3.095 -69.984 1.00 12.06 291 ALA B O 1
ATOM 5423 N N . ASP B 1 315 ? -20.938 2.845 -67.934 1.00 11.69 292 ASP B N 1
ATOM 5424 C CA . ASP B 1 315 ? -22.190 2.376 -67.353 1.00 12.64 292 ASP B CA 1
ATOM 5425 C C . ASP B 1 315 ? -23.169 3.520 -67.139 1.00 13.82 292 ASP B C 1
ATOM 5426 O O . ASP B 1 315 ? -24.378 3.301 -67.235 1.00 10.25 292 ASP B O 1
ATOM 5431 N N . VAL B 1 316 ? -22.680 4.745 -66.872 1.00 9.65 293 VAL B N 1
ATOM 5432 C CA . VAL B 1 316 ? -23.569 5.913 -66.911 1.00 10.46 293 VAL B CA 1
ATOM 5433 C C . VAL B 1 316 ? -24.210 6.050 -68.292 1.00 11.97 293 VAL B C 1
ATOM 5434 O O . VAL B 1 316 ? -25.431 6.261 -68.415 1.00 10.08 293 VAL B O 1
ATOM 5438 N N . ALA B 1 317 ? -23.407 5.927 -69.344 1.00 10.41 294 ALA B N 1
ATOM 5439 C CA . ALA B 1 317 ? -23.960 5.990 -70.705 1.00 10.38 294 ALA B CA 1
ATOM 5440 C C . ALA B 1 317 ? -24.928 4.843 -70.984 1.00 13.60 294 ALA B C 1
ATOM 5441 O O . ALA B 1 317 ? -25.937 5.039 -71.671 1.00 12.21 294 ALA B O 1
ATOM 5443 N N . ALA B 1 318 ? -24.638 3.636 -70.484 1.00 13.81 295 ALA B N 1
ATOM 5444 C CA . ALA B 1 318 ? -25.551 2.511 -70.714 1.00 12.33 295 ALA B CA 1
ATOM 5445 C C . ALA B 1 318 ? -26.866 2.710 -69.966 1.00 13.93 295 ALA B C 1
ATOM 5446 O O . ALA B 1 318 ? -27.944 2.362 -70.473 1.00 12.21 295 ALA B O 1
ATOM 5448 N N . PHE B 1 319 ? -26.773 3.192 -68.723 1.00 12.70 296 PHE B N 1
ATOM 5449 C CA . PHE B 1 319 ? -27.940 3.539 -67.921 1.00 12.10 296 PHE B CA 1
ATOM 5450 C C . PHE B 1 319 ? -28.761 4.601 -68.631 1.00 11.49 296 PHE B C 1
ATOM 5451 O O . PHE B 1 319 ? -29.977 4.470 -68.787 1.00 13.64 296 PHE B O 1
ATOM 5459 N N . ARG B 1 320 ? -28.092 5.658 -69.094 1.00 9.72 297 ARG B N 1
ATOM 5460 C CA . ARG B 1 320 ? -28.769 6.703 -69.856 1.00 14.35 297 ARG B CA 1
ATOM 5461 C C . ARG B 1 320 ? -29.505 6.119 -71.053 1.00 14.20 297 ARG B C 1
ATOM 5462 O O . ARG B 1 320 ? -30.659 6.466 -71.308 1.00 14.84 297 ARG B O 1
ATOM 5470 N N A GLN B 1 321 ? -28.852 5.232 -71.805 0.55 12.71 298 GLN B N 1
ATOM 5471 N N B GLN B 1 321 ? -28.842 5.231 -71.803 0.45 12.83 298 GLN B N 1
ATOM 5472 C CA A GLN B 1 321 ? -29.501 4.714 -73.009 0.55 13.75 298 GLN B CA 1
ATOM 5473 C CA B GLN B 1 321 ? -29.453 4.671 -73.009 0.45 14.31 298 GLN B CA 1
ATOM 5474 C C A GLN B 1 321 ? -30.709 3.859 -72.653 0.55 15.39 298 GLN B C 1
ATOM 5475 C C B GLN B 1 321 ? -30.683 3.841 -72.667 0.45 15.40 298 GLN B C 1
ATOM 5476 O O A GLN B 1 321 ? -31.753 3.943 -73.314 0.55 17.47 298 GLN B O 1
ATOM 5477 O O B GLN B 1 321 ? -31.712 3.921 -73.354 0.45 17.41 298 GLN B O 1
ATOM 5488 N N . ARG B 1 322 ? -30.595 3.038 -71.601 1.00 15.59 299 ARG B N 1
ATOM 5489 C CA . ARG B 1 322 ? -31.727 2.204 -71.200 1.00 15.79 299 ARG B CA 1
ATOM 5490 C C . ARG B 1 322 ? -32.906 3.060 -70.747 1.00 13.37 299 ARG B C 1
ATOM 5491 O O . ARG B 1 322 ? -34.069 2.751 -71.062 1.00 16.50 299 ARG B O 1
ATOM 5499 N N . LEU B 1 323 ? -32.627 4.119 -69.968 1.00 11.00 300 LEU B N 1
ATOM 5500 C CA . LEU B 1 323 ? -33.651 5.086 -69.589 1.00 12.76 300 LEU B CA 1
ATOM 5501 C C . LEU B 1 323 ? -34.282 5.751 -70.816 1.00 14.98 300 LEU B C 1
ATOM 5502 O O . LEU B 1 323 ? -35.515 5.792 -70.953 1.00 13.86 300 LEU B O 1
ATOM 5507 N N . GLU B 1 324 ? -33.446 6.319 -71.693 1.00 17.84 301 GLU B N 1
ATOM 5508 C CA . GLU B 1 324 ? -33.959 7.106 -72.817 1.00 23.78 301 GLU B CA 1
ATOM 5509 C C . GLU B 1 324 ? -34.764 6.212 -73.756 1.00 30.83 301 GLU B C 1
ATOM 5510 O O . GLU B 1 324 ? -35.814 6.621 -74.280 1.00 32.41 301 GLU B O 1
ATOM 5516 N N A LEU B 1 325 ? -34.333 4.967 -73.932 0.61 26.40 302 LEU B N 1
ATOM 5517 N N B LEU B 1 325 ? -34.310 4.967 -73.949 0.39 27.40 302 LEU B N 1
ATOM 5518 C CA A LEU B 1 325 ? -35.080 4.071 -74.801 0.61 30.61 302 LEU B CA 1
ATOM 5519 C CA B LEU B 1 325 ? -35.058 4.024 -74.775 0.39 30.38 302 LEU B CA 1
ATOM 5520 C C A LEU B 1 325 ? -36.338 3.530 -74.129 0.61 31.18 302 LEU B C 1
ATOM 5521 C C B LEU B 1 325 ? -36.384 3.650 -74.131 0.39 30.64 302 LEU B C 1
ATOM 5522 O O A LEU B 1 325 ? -37.237 3.040 -74.823 0.61 27.78 302 LEU B O 1
ATOM 5523 O O B LEU B 1 325 ? -37.357 3.362 -74.837 0.39 27.54 302 LEU B O 1
ATOM 5532 N N . GLY B 1 326 ? -36.438 3.638 -72.803 1.00 27.08 303 GLY B N 1
ATOM 5533 C CA . GLY B 1 326 ? -37.659 3.353 -72.088 1.00 22.16 303 GLY B CA 1
ATOM 5534 C C . GLY B 1 326 ? -38.592 4.535 -71.924 1.00 19.49 303 GLY B C 1
ATOM 5535 O O . GLY B 1 326 ? -39.637 4.397 -71.294 1.00 21.85 303 GLY B O 1
ATOM 5536 N N . GLY B 1 327 ? -38.248 5.706 -72.460 1.00 17.30 304 GLY B N 1
ATOM 5537 C CA . GLY B 1 327 ? -39.105 6.861 -72.373 1.00 19.84 304 GLY B CA 1
ATOM 5538 C C . GLY B 1 327 ? -38.965 7.711 -71.122 1.00 19.20 304 GLY B C 1
ATOM 5539 O O . GLY B 1 327 ? -39.820 8.576 -70.891 1.00 20.28 304 GLY B O 1
ATOM 5540 N N . VAL B 1 328 ? -37.930 7.499 -70.316 1.00 15.35 305 VAL B N 1
ATOM 5541 C CA . VAL B 1 328 ? -37.659 8.329 -69.129 1.00 17.90 305 VAL B CA 1
ATOM 5542 C C . VAL B 1 328 ? -36.955 9.614 -69.563 1.00 16.98 305 VAL B C 1
ATOM 5543 O O . VAL B 1 328 ? -35.855 9.547 -70.113 1.00 18.13 305 VAL B O 1
ATOM 5547 N N . PRO B 1 329 ? -37.535 10.799 -69.355 1.00 16.94 306 PRO B N 1
ATOM 5548 C CA . PRO B 1 329 ? -36.903 12.024 -69.874 1.00 17.10 306 PRO B CA 1
ATOM 5549 C C . PRO B 1 329 ? -35.732 12.452 -69.002 1.00 18.10 306 PRO B C 1
ATOM 5550 O O . PRO B 1 329 ? -35.848 12.551 -67.775 1.00 17.53 306 PRO B O 1
ATOM 5554 N N . LEU B 1 330 ? -34.602 12.703 -69.653 1.00 14.22 307 LEU B N 1
ATOM 5555 C CA . LEU B 1 330 ? -33.355 13.058 -68.988 1.00 14.52 307 LEU B CA 1
ATOM 5556 C C . LEU B 1 330 ? -32.811 14.344 -69.582 1.00 16.08 307 LEU B C 1
ATOM 5557 O O . LEU B 1 330 ? -33.017 14.617 -70.764 1.00 14.62 307 LEU B O 1
ATOM 5562 N N . VAL B 1 331 ? -32.080 15.098 -68.765 1.00 16.10 308 VAL B N 1
ATOM 5563 C CA . VAL B 1 331 ? -31.220 16.147 -69.337 1.00 15.34 308 VAL B CA 1
ATOM 5564 C C . VAL B 1 331 ? -30.202 15.489 -70.259 1.00 13.82 308 VAL B C 1
ATOM 5565 O O . VAL B 1 331 ? -29.591 14.482 -69.873 1.00 14.33 308 VAL B O 1
ATOM 5569 N N . PRO B 1 332 ? -29.973 15.987 -71.469 1.00 15.13 309 PRO B N 1
ATOM 5570 C CA . PRO B 1 332 ? -29.092 15.256 -72.389 1.00 14.78 309 PRO B CA 1
ATOM 5571 C C . PRO B 1 332 ? -27.659 15.204 -71.896 1.00 17.76 309 PRO B C 1
ATOM 5572 O O . PRO B 1 332 ? -27.200 16.080 -71.167 1.00 17.60 309 PRO B O 1
ATOM 5576 N N . GLY B 1 333 ? -26.954 14.155 -72.315 1.00 16.51 310 GLY B N 1
ATOM 5577 C CA . GLY B 1 333 ? -25.551 13.999 -71.983 1.00 17.57 310 GLY B CA 1
ATOM 5578 C C . GLY B 1 333 ? -24.622 14.444 -73.100 1.00 16.68 310 GLY B C 1
ATOM 5579 O O . GLY B 1 333 ? -25.001 15.217 -73.994 1.00 16.91 310 GLY B O 1
ATOM 5580 N N . PRO B 1 334 ? -23.380 13.926 -73.104 1.00 16.81 311 PRO B N 1
ATOM 5581 C CA . PRO B 1 334 ? -22.898 12.889 -72.194 1.00 16.77 311 PRO B CA 1
ATOM 5582 C C . PRO B 1 334 ? -22.549 13.435 -70.823 1.00 12.44 311 PRO B C 1
ATOM 5583 O O . PRO B 1 334 ? -22.312 14.628 -70.648 1.00 16.01 311 PRO B O 1
ATOM 5587 N N . THR B 1 335 ? -22.466 12.543 -69.849 1.00 13.60 312 THR B N 1
ATOM 5588 C CA . THR B 1 335 ? -22.178 12.962 -68.489 1.00 11.72 312 THR B CA 1
ATOM 5589 C C . THR B 1 335 ? -21.241 11.953 -67.845 1.00 13.15 312 THR B C 1
ATOM 5590 O O . THR B 1 335 ? -21.113 10.812 -68.301 1.00 14.59 312 THR B O 1
ATOM 5594 N N . ALA B 1 336 ? -20.600 12.393 -66.758 1.00 9.96 313 ALA B N 1
ATOM 5595 C CA . ALA B 1 336 ? -19.561 11.597 -66.120 1.00 11.08 313 ALA B CA 1
ATOM 5596 C C . ALA B 1 336 ? -20.123 10.564 -65.146 1.00 16.26 313 ALA B C 1
ATOM 5597 O O . ALA B 1 336 ? -19.865 9.368 -65.281 1.00 14.47 313 ALA B O 1
ATOM 5599 N N . HIS B 1 337 ? -20.840 11.020 -64.111 1.00 10.79 314 HIS B N 1
ATOM 5600 C CA . HIS B 1 337 ? -21.114 10.198 -62.939 1.00 9.51 314 HIS B CA 1
ATOM 5601 C C . HIS B 1 337 ? -22.595 10.075 -62.646 1.00 12.39 314 HIS B C 1
ATOM 5602 O O . HIS B 1 337 ? -22.968 9.408 -61.676 1.00 11.29 314 HIS B O 1
ATOM 5609 N N . CYS B 1 338 ? -23.456 10.689 -63.448 1.00 11.68 315 CYS B N 1
ATOM 5610 C CA . CYS B 1 338 ? -24.862 10.714 -63.075 1.00 9.38 315 CYS B CA 1
ATOM 5611 C C . CYS B 1 338 ? -25.678 11.046 -64.308 1.00 10.00 315 CYS B C 1
ATOM 5612 O O . CYS B 1 338 ? -25.146 11.529 -65.307 1.00 13.28 315 CYS B O 1
ATOM 5615 N N . VAL B 1 339 ? -26.990 10.803 -64.208 1.00 10.14 316 VAL B N 1
ATOM 5616 C CA . VAL B 1 339 ? -27.960 11.402 -65.115 1.00 11.64 316 VAL B CA 1
ATOM 5617 C C . VAL B 1 339 ? -28.907 12.272 -64.290 1.00 14.43 316 VAL B C 1
ATOM 5618 O O . VAL B 1 339 ? -29.046 12.097 -63.082 1.00 13.76 316 VAL B O 1
ATOM 5622 N N . LEU B 1 340 ? -29.532 13.248 -64.954 1.00 11.56 317 LEU B N 1
ATOM 5623 C CA . LEU B 1 340 ? -30.541 14.084 -64.317 1.00 13.85 317 LEU B CA 1
ATOM 5624 C C . LEU B 1 340 ? -31.897 13.758 -64.930 1.00 12.62 317 LEU B C 1
ATOM 5625 O O . LEU B 1 340 ? -32.105 13.940 -66.139 1.00 13.76 317 LEU B O 1
ATOM 5630 N N . LEU B 1 341 ? -32.817 13.289 -64.098 1.00 14.02 318 LEU B N 1
ATOM 5631 C CA . LEU B 1 341 ? -34.166 12.982 -64.543 1.00 14.36 318 LEU B CA 1
ATOM 5632 C C . LEU B 1 341 ? -35.011 14.243 -64.422 1.00 14.14 318 LEU B C 1
ATOM 5633 O O . LEU B 1 341 ? -34.982 14.915 -63.391 1.00 15.09 318 LEU B O 1
ATOM 5638 N N . ASP B 1 342 ? -35.743 14.577 -65.474 1.00 14.79 319 ASP B N 1
ATOM 5639 C CA . ASP B 1 342 ? -36.493 15.832 -65.510 1.00 16.57 319 ASP B CA 1
ATOM 5640 C C . ASP B 1 342 ? -37.935 15.544 -65.092 1.00 20.05 319 ASP B C 1
ATOM 5641 O O . ASP B 1 342 ? -38.732 15.041 -65.889 1.00 21.13 319 ASP B O 1
ATOM 5646 N N . VAL B 1 343 ? -38.265 15.887 -63.844 1.00 17.03 320 VAL B N 1
ATOM 5647 C CA . VAL B 1 343 ? -39.574 15.576 -63.278 1.00 18.61 320 VAL B CA 1
ATOM 5648 C C . VAL B 1 343 ? -40.683 16.330 -63.993 1.00 24.40 320 VAL B C 1
ATOM 5649 O O . VAL B 1 343 ? -41.800 15.812 -64.140 1.00 25.15 320 VAL B O 1
ATOM 5653 N N . ASP B 1 344 ? -40.411 17.558 -64.439 1.00 21.27 321 ASP B N 1
ATOM 5654 C CA . ASP B 1 344 ? -41.449 18.300 -65.153 1.00 29.39 321 ASP B CA 1
ATOM 5655 C C . ASP B 1 344 ? -41.880 17.575 -66.419 1.00 33.33 321 ASP B C 1
ATOM 5656 O O . ASP B 1 344 ? -43.050 17.648 -66.815 1.00 30.36 321 ASP B O 1
ATOM 5661 N N . LYS B 1 345 ? -40.960 16.861 -67.058 1.00 24.66 322 LYS B N 1
ATOM 5662 C CA . LYS B 1 345 ? -41.275 16.115 -68.265 1.00 22.05 322 LYS B CA 1
ATOM 5663 C C . LYS B 1 345 ? -41.780 14.712 -67.971 1.00 25.28 322 LYS B C 1
ATOM 5664 O O . LYS B 1 345 ? -42.566 14.172 -68.758 1.00 26.50 322 LYS B O 1
ATOM 5670 N N . ALA B 1 346 ? -41.339 14.117 -66.856 1.00 27.17 323 ALA B N 1
ATOM 5671 C CA . ALA B 1 346 ? -41.693 12.742 -66.503 1.00 24.93 323 ALA B CA 1
ATOM 5672 C C . ALA B 1 346 ? -43.114 12.633 -65.979 1.00 31.48 323 ALA B C 1
ATOM 5673 O O . ALA B 1 346 ? -43.733 11.566 -66.086 1.00 31.78 323 ALA B O 1
ATOM 5675 N N . ALA B 1 347 ? -43.620 13.706 -65.381 1.00 28.04 324 ALA B N 1
ATOM 5676 C CA . ALA B 1 347 ? -44.961 13.758 -64.811 1.00 38.93 324 ALA B CA 1
ATOM 5677 C C . ALA B 1 347 ? -45.636 14.995 -65.385 1.00 42.02 324 ALA B C 1
ATOM 5678 O O . ALA B 1 347 ? -45.830 15.993 -64.683 1.00 43.01 324 ALA B O 1
ATOM 5680 N N . PRO B 1 348 ? -45.996 14.958 -66.676 1.00 44.70 325 PRO B N 1
ATOM 5681 C CA . PRO B 1 348 ? -46.301 16.214 -67.391 1.00 53.02 325 PRO B CA 1
ATOM 5682 C C . PRO B 1 348 ? -47.594 16.880 -66.956 1.00 59.14 325 PRO B C 1
ATOM 5683 O O . PRO B 1 348 ? -47.658 18.117 -66.901 1.00 64.22 325 PRO B O 1
ATOM 5687 N N . GLY B 1 349 ? -48.634 16.104 -66.667 1.00 58.27 326 GLY B N 1
ATOM 5688 C CA . GLY B 1 349 ? -49.924 16.698 -66.372 1.00 66.07 326 GLY B CA 1
ATOM 5689 C C . GLY B 1 349 ? -50.249 16.672 -64.896 1.00 73.89 326 GLY B C 1
ATOM 5690 O O . GLY B 1 349 ? -51.403 16.858 -64.500 1.00 74.92 326 GLY B O 1
ATOM 5691 N N . THR B 1 350 ? -49.229 16.443 -64.071 1.00 79.23 327 THR B N 1
ATOM 5692 C CA . THR B 1 350 ? -49.406 16.286 -62.636 1.00 83.42 327 THR B CA 1
ATOM 5693 C C . THR B 1 350 ? -48.955 17.559 -61.926 1.00 75.83 327 THR B C 1
ATOM 5694 O O . THR B 1 350 ? -47.745 17.768 -61.746 1.00 81.13 327 THR B O 1
ATOM 5698 N N . PRO B 1 351 ? -49.866 18.445 -61.525 1.00 63.70 328 PRO B N 1
ATOM 5699 C CA . PRO B 1 351 ? -49.463 19.585 -60.691 1.00 59.50 328 PRO B CA 1
ATOM 5700 C C . PRO B 1 351 ? -49.085 19.136 -59.286 1.00 54.43 328 PRO B C 1
ATOM 5701 O O . PRO B 1 351 ? -49.950 18.720 -58.510 1.00 63.46 328 PRO B O 1
ATOM 5705 N N . LEU B 1 352 ? -47.798 19.194 -58.956 1.00 40.90 329 LEU B N 1
ATOM 5706 C CA . LEU B 1 352 ? -47.294 18.799 -57.647 1.00 32.92 329 LEU B CA 1
ATOM 5707 C C . LEU B 1 352 ? -46.761 20.036 -56.940 1.00 27.96 329 LEU B C 1
ATOM 5708 O O . LEU B 1 352 ? -46.047 20.834 -57.555 1.00 28.11 329 LEU B O 1
ATOM 5713 N N . ARG B 1 353 ? -47.093 20.192 -55.654 1.00 28.19 330 ARG B N 1
ATOM 5714 C CA . ARG B 1 353 ? -46.580 21.344 -54.913 1.00 31.22 330 ARG B CA 1
ATOM 5715 C C . ARG B 1 353 ? -45.063 21.282 -54.753 1.00 30.65 330 ARG B C 1
ATOM 5716 O O . ARG B 1 353 ? -44.390 22.314 -54.850 1.00 26.19 330 ARG B O 1
ATOM 5724 N N . HIS B 1 354 ? -44.508 20.089 -54.501 1.00 26.98 331 HIS B N 1
ATOM 5725 C CA . HIS B 1 354 ? -43.063 19.871 -54.390 1.00 25.90 331 HIS B CA 1
ATOM 5726 C C . HIS B 1 354 ? -42.689 18.736 -55.332 1.00 23.60 331 HIS B C 1
ATOM 5727 O O . HIS B 1 354 ? -42.601 17.571 -54.917 1.00 22.03 331 HIS B O 1
ATOM 5734 N N . PRO B 1 355 ? -42.477 19.046 -56.618 1.00 21.21 332 PRO B N 1
ATOM 5735 C CA . PRO B 1 355 ? -42.309 17.977 -57.613 1.00 22.43 332 PRO B CA 1
ATOM 5736 C C . PRO B 1 355 ? -41.154 17.042 -57.324 1.00 20.86 332 PRO B C 1
ATOM 5737 O O . PRO B 1 355 ? -41.330 15.829 -57.423 1.00 18.42 332 PRO B O 1
ATOM 5741 N N . VAL B 1 356 ? -39.972 17.567 -56.983 1.00 18.45 333 VAL B N 1
ATOM 5742 C CA . VAL B 1 356 ? -38.822 16.688 -56.775 1.00 17.95 333 VAL B CA 1
ATOM 5743 C C . VAL B 1 356 ? -39.046 15.806 -55.551 1.00 17.96 333 VAL B C 1
ATOM 5744 O O . VAL B 1 356 ? -38.846 14.582 -55.590 1.00 16.34 333 VAL B O 1
ATOM 5748 N N . ALA B 1 357 ? -39.467 16.413 -54.445 1.00 19.97 334 ALA B N 1
ATOM 5749 C CA . ALA B 1 357 ? -39.671 15.636 -53.225 1.00 20.84 334 ALA B CA 1
ATOM 5750 C C . ALA B 1 357 ? -40.726 14.555 -53.434 1.00 20.51 334 ALA B C 1
ATOM 5751 O O . ALA B 1 357 ? -40.534 13.402 -53.037 1.00 17.18 334 ALA B O 1
ATOM 5753 N N . SER B 1 358 ? -41.867 14.913 -54.038 1.00 18.65 335 SER B N 1
ATOM 5754 C CA . SER B 1 358 ? -42.900 13.909 -54.271 1.00 18.87 335 SER B CA 1
ATOM 5755 C C . SER B 1 358 ? -42.408 12.802 -55.182 1.00 18.96 335 SER B C 1
ATOM 5756 O O . SER B 1 358 ? -42.647 11.619 -54.911 1.00 17.60 335 SER B O 1
ATOM 5759 N N . TYR B 1 359 ? -41.713 13.158 -56.266 1.00 17.47 336 TYR B N 1
ATOM 5760 C CA . TYR B 1 359 ? -41.262 12.125 -57.185 1.00 16.65 336 TYR B CA 1
ATOM 5761 C C . TYR B 1 359 ? -40.163 11.259 -56.572 1.00 18.20 336 TYR B C 1
ATOM 5762 O O . TYR B 1 359 ? -40.102 10.045 -56.841 1.00 15.58 336 TYR B O 1
ATOM 5771 N N . LEU B 1 360 ? -39.299 11.839 -55.734 1.00 15.36 337 LEU B N 1
ATOM 5772 C CA . LEU B 1 360 ? -38.273 11.015 -55.092 1.00 14.47 337 LEU B CA 1
ATOM 5773 C C . LEU B 1 360 ? -38.914 9.961 -54.198 1.00 17.09 337 LEU B C 1
ATOM 5774 O O . LEU B 1 360 ? -38.497 8.790 -54.187 1.00 16.65 337 LEU B O 1
ATOM 5779 N N . SER B 1 361 ? -39.920 10.369 -53.422 1.00 15.43 338 SER B N 1
ATOM 5780 C CA . SER B 1 361 ? -40.606 9.429 -52.538 1.00 16.30 338 SER B CA 1
ATOM 5781 C C . SER B 1 361 ? -41.375 8.386 -53.346 1.00 18.96 338 SER B C 1
ATOM 5782 O O . SER B 1 361 ? -41.366 7.187 -53.016 1.00 18.76 338 SER B O 1
ATOM 5785 N N . TRP B 1 362 ? -41.999 8.828 -54.438 1.00 19.17 339 TRP B N 1
ATOM 5786 C CA . TRP B 1 362 ? -42.746 7.946 -55.328 1.00 20.96 339 TRP B CA 1
ATOM 5787 C C . TRP B 1 362 ? -41.826 6.923 -55.991 1.00 17.66 339 TRP B C 1
ATOM 5788 O O . TRP B 1 362 ? -42.135 5.729 -56.042 1.00 19.73 339 TRP B O 1
ATOM 5799 N N . ILE B 1 363 ? -40.673 7.370 -56.476 1.00 15.42 340 ILE B N 1
ATOM 5800 C CA . ILE B 1 363 ? -39.727 6.438 -57.095 1.00 15.65 340 ILE B CA 1
ATOM 5801 C C . ILE B 1 363 ? -39.253 5.408 -56.066 1.00 16.03 340 ILE B C 1
ATOM 5802 O O . ILE B 1 363 ? -39.199 4.201 -56.337 1.00 15.82 340 ILE B O 1
ATOM 5807 N N . TYR B 1 364 ? -38.869 5.874 -54.883 1.00 13.54 341 TYR B N 1
ATOM 5808 C CA . TYR B 1 364 ? -38.343 4.940 -53.884 1.00 13.26 341 TYR B CA 1
ATOM 5809 C C . TYR B 1 364 ? -39.411 3.917 -53.485 1.00 15.19 341 TYR B C 1
ATOM 5810 O O . TYR B 1 364 ? -39.168 2.695 -53.495 1.00 16.52 341 TYR B O 1
ATOM 5819 N N . ALA B 1 365 ? -40.616 4.395 -53.162 1.00 15.06 342 ALA B N 1
ATOM 5820 C CA . ALA B 1 365 ? -41.690 3.482 -52.768 1.00 17.94 342 ALA B CA 1
ATOM 5821 C C . ALA B 1 365 ? -41.913 2.404 -53.830 1.00 22.72 342 ALA B C 1
ATOM 5822 O O . ALA B 1 365 ? -41.978 1.205 -53.517 1.00 20.49 342 ALA B O 1
ATOM 5824 N N . ALA B 1 366 ? -41.985 2.811 -55.098 1.00 17.47 343 ALA B N 1
ATOM 5825 C CA . ALA B 1 366 ? -42.355 1.876 -56.169 1.00 17.23 343 ALA B CA 1
ATOM 5826 C C . ALA B 1 366 ? -41.208 0.952 -56.573 1.00 18.52 343 ALA B C 1
ATOM 5827 O O . ALA B 1 366 ? -41.453 -0.205 -56.946 1.00 21.16 343 ALA B O 1
ATOM 5829 N N . THR B 1 367 ? -39.974 1.457 -56.592 1.00 15.62 344 THR B N 1
ATOM 5830 C CA . THR B 1 367 ? -38.862 0.752 -57.227 1.00 17.16 344 THR B CA 1
ATOM 5831 C C . THR B 1 367 ? -37.711 0.381 -56.303 1.00 18.45 344 THR B C 1
ATOM 5832 O O . THR B 1 367 ? -36.857 -0.408 -56.726 1.00 17.95 344 THR B O 1
ATOM 5836 N N . GLY B 1 368 ? -37.610 0.963 -55.104 1.00 14.45 345 GLY B N 1
ATOM 5837 C CA . GLY B 1 368 ? -36.446 0.764 -54.250 1.00 12.68 345 GLY B CA 1
ATOM 5838 C C . GLY B 1 368 ? -35.218 1.548 -54.669 1.00 15.85 345 GLY B C 1
ATOM 5839 O O . GLY B 1 368 ? -34.168 1.429 -54.020 1.00 16.63 345 GLY B O 1
ATOM 5840 N N . VAL B 1 369 ? -35.319 2.352 -55.720 1.00 14.32 346 VAL B N 1
ATOM 5841 C CA . VAL B 1 369 ? -34.212 3.180 -56.184 1.00 12.52 346 VAL B CA 1
ATOM 5842 C C . VAL B 1 369 ? -34.270 4.497 -55.439 1.00 15.09 346 VAL B C 1
ATOM 5843 O O . VAL B 1 369 ? -35.321 5.141 -55.386 1.00 13.78 346 VAL B O 1
ATOM 5847 N N . ARG B 1 370 ? -33.144 4.925 -54.903 1.00 11.74 347 ARG B N 1
ATOM 5848 C CA . ARG B 1 370 ? -33.103 6.195 -54.206 1.00 13.36 347 ARG B CA 1
ATOM 5849 C C . ARG B 1 370 ? -32.260 7.166 -55.009 1.00 16.77 347 ARG B C 1
ATOM 5850 O O . ARG B 1 370 ? -31.062 6.932 -55.205 1.00 15.33 347 ARG B O 1
ATOM 5858 N N . GLY B 1 371 ? -32.875 8.261 -55.454 1.00 13.89 348 GLY B N 1
ATOM 5859 C CA . GLY B 1 371 ? -32.142 9.372 -56.026 1.00 12.03 348 GLY B CA 1
ATOM 5860 C C . GLY B 1 371 ? -32.020 10.517 -55.034 1.00 14.68 348 GLY B C 1
ATOM 5861 O O . GLY B 1 371 ? -32.341 10.400 -53.848 1.00 15.01 348 GLY B O 1
ATOM 5862 N N . GLY B 1 372 ? -31.519 11.640 -55.526 1.00 11.68 349 GLY B N 1
ATOM 5863 C CA . GLY B 1 372 ? -31.463 12.828 -54.695 1.00 14.23 349 GLY B CA 1
ATOM 5864 C C . GLY B 1 372 ? -31.879 14.056 -55.481 1.00 15.67 349 GLY B C 1
ATOM 5865 O O . GLY B 1 372 ? -31.929 14.025 -56.713 1.00 15.21 349 GLY B O 1
ATOM 5866 N N . PRO B 1 373 ? -32.199 15.154 -54.790 1.00 13.45 350 PRO B N 1
ATOM 5867 C CA . PRO B 1 373 ? -32.587 16.372 -55.506 1.00 14.15 350 PRO B CA 1
ATOM 5868 C C . PRO B 1 373 ? -31.359 17.026 -56.109 1.00 20.33 350 PRO B C 1
ATOM 5869 O O . PRO B 1 373 ? -30.262 16.964 -55.553 1.00 19.80 350 PRO B O 1
ATOM 5873 N N . HIS B 1 374 ? -31.553 17.686 -57.237 1.00 17.42 351 HIS B N 1
ATOM 5874 C CA . HIS B 1 374 ? -30.463 18.388 -57.898 1.00 16.56 351 HIS B CA 1
ATOM 5875 C C . HIS B 1 374 ? -30.718 19.887 -57.786 1.00 25.86 351 HIS B C 1
ATOM 5876 O O . HIS B 1 374 ? -31.709 20.385 -58.325 1.00 30.30 351 HIS B O 1
ATOM 5883 N N . LEU B 1 375 ? -29.810 20.602 -57.118 1.00 27.89 352 LEU B N 1
ATOM 5884 C CA . LEU B 1 375 ? -30.002 22.022 -56.840 1.00 37.61 352 LEU B CA 1
ATOM 5885 C C . LEU B 1 375 ? -29.610 22.884 -58.040 1.00 36.88 352 LEU B C 1
ATOM 5886 O O . LEU B 1 375 ? -28.839 22.478 -58.913 1.00 34.77 352 LEU B O 1
ATOM 5891 N N . ALA B 1 376 ? -30.139 24.106 -58.052 1.00 50.15 353 ALA B N 1
ATOM 5892 C CA . ALA B 1 376 ? -29.886 25.024 -59.154 1.00 51.57 353 ALA B CA 1
ATOM 5893 C C . ALA B 1 376 ? -28.430 25.479 -59.139 1.00 45.30 353 ALA B C 1
ATOM 5894 O O . ALA B 1 376 ? -27.844 25.654 -58.063 1.00 42.75 353 ALA B O 1
ATOM 5896 N N . PRO B 1 377 ? -27.818 25.667 -60.312 1.00 48.02 354 PRO B N 1
ATOM 5897 C CA . PRO B 1 377 ? -26.434 26.180 -60.354 1.00 48.93 354 PRO B CA 1
ATOM 5898 C C . PRO B 1 377 ? -26.261 27.572 -59.755 1.00 50.10 354 PRO B C 1
ATOM 5899 O O . PRO B 1 377 ? -25.128 27.957 -59.431 1.00 47.87 354 PRO B O 1
ATOM 5903 N N . GLY B 1 378 ? -27.334 28.346 -59.610 1.00 46.60 355 GLY B N 1
ATOM 5904 C CA . GLY B 1 378 ? -27.219 29.656 -58.993 1.00 45.29 355 GLY B CA 1
ATOM 5905 C C . GLY B 1 378 ? -26.561 30.718 -59.844 1.00 46.46 355 GLY B C 1
ATOM 5906 O O . GLY B 1 378 ? -25.942 31.642 -59.295 1.00 44.78 355 GLY B O 1
ATOM 5907 N N . VAL B 1 379 ? -26.676 30.621 -61.171 1.00 43.57 356 VAL B N 1
ATOM 5908 C CA . VAL B 1 379 ? -26.139 31.617 -62.095 1.00 39.07 356 VAL B CA 1
ATOM 5909 C C . VAL B 1 379 ? -27.280 32.509 -62.564 1.00 39.81 356 VAL B C 1
ATOM 5910 O O . VAL B 1 379 ? -28.256 32.023 -63.147 1.00 43.72 356 VAL B O 1
ATOM 5914 N N . ARG B 1 380 ? -27.144 33.815 -62.336 1.00 33.63 357 ARG B N 1
ATOM 5915 C CA . ARG B 1 380 ? -28.163 34.785 -62.714 1.00 32.84 357 ARG B CA 1
ATOM 5916 C C . ARG B 1 380 ? -28.172 35.014 -64.222 1.00 43.23 357 ARG B C 1
ATOM 5917 O O . ARG B 1 380 ? -27.229 34.669 -64.936 1.00 53.71 357 ARG B O 1
ATOM 5925 N N . LEU B 1 381 ? -29.259 35.612 -64.705 1.00 41.25 358 LEU B N 1
ATOM 5926 C CA . LEU B 1 381 ? -29.358 36.003 -66.107 1.00 47.91 358 LEU B CA 1
ATOM 5927 C C . LEU B 1 381 ? -28.697 37.365 -66.295 1.00 54.37 358 LEU B C 1
ATOM 5928 O O . LEU B 1 381 ? -28.116 37.937 -65.367 1.00 52.49 358 LEU B O 1
ATOM 5933 N N . THR B 1 382 ? -28.804 37.901 -67.517 1.00 58.74 359 THR B N 1
ATOM 5934 C CA . THR B 1 382 ? -28.211 39.193 -67.850 1.00 64.99 359 THR B CA 1
ATOM 5935 C C . THR B 1 382 ? -28.703 40.305 -66.933 1.00 66.28 359 THR B C 1
ATOM 5936 O O . THR B 1 382 ? -27.964 41.260 -66.666 1.00 67.14 359 THR B O 1
ATOM 5940 N N . ASP B 1 383 ? -29.942 40.203 -66.445 1.00 66.84 360 ASP B N 1
ATOM 5941 C CA . ASP B 1 383 ? -30.608 41.278 -65.721 1.00 63.98 360 ASP B CA 1
ATOM 5942 C C . ASP B 1 383 ? -30.659 41.041 -64.214 1.00 63.89 360 ASP B C 1
ATOM 5943 O O . ASP B 1 383 ? -31.423 41.715 -63.513 1.00 64.03 360 ASP B O 1
ATOM 5948 N N . GLY B 1 384 ? -29.860 40.105 -63.699 1.00 57.71 361 GLY B N 1
ATOM 5949 C CA . GLY B 1 384 ? -29.879 39.782 -62.290 1.00 52.11 361 GLY B CA 1
ATOM 5950 C C . GLY B 1 384 ? -30.986 38.845 -61.874 1.00 48.40 361 GLY B C 1
ATOM 5951 O O . GLY B 1 384 ? -30.965 38.352 -60.735 1.00 47.34 361 GLY B O 1
ATOM 5952 N N . SER B 1 385 ? -31.955 38.590 -62.750 1.00 43.42 362 SER B N 1
ATOM 5953 C CA . SER B 1 385 ? -33.019 37.642 -62.462 1.00 44.26 362 SER B CA 1
ATOM 5954 C C . SER B 1 385 ? -32.470 36.222 -62.375 1.00 47.84 362 SER B C 1
ATOM 5955 O O . SER B 1 385 ? -31.408 35.893 -62.921 1.00 39.08 362 SER B O 1
ATOM 5958 N N . GLU B 1 386 ? -33.230 35.371 -61.674 1.00 46.04 363 GLU B N 1
ATOM 5959 C CA . GLU B 1 386 ? -32.988 33.942 -61.566 1.00 45.89 363 GLU B CA 1
ATOM 5960 C C . GLU B 1 386 ? -33.585 33.213 -62.769 1.00 44.38 363 GLU B C 1
ATOM 5961 O O . GLU B 1 386 ? -34.672 33.569 -63.238 1.00 44.83 363 GLU B O 1
ATOM 5967 N N . PRO B 1 387 ? -32.895 32.210 -63.294 1.00 40.22 364 PRO B N 1
ATOM 5968 C CA . PRO B 1 387 ? -33.467 31.396 -64.378 1.00 43.09 364 PRO B CA 1
ATOM 5969 C C . PRO B 1 387 ? -34.716 30.682 -63.899 1.00 40.52 364 PRO B C 1
ATOM 5970 O O . PRO B 1 387 ? -34.895 30.495 -62.686 1.00 36.06 364 PRO B O 1
ATOM 5974 N N . PRO B 1 388 ? -35.606 30.278 -64.809 1.00 46.71 365 PRO B N 1
ATOM 5975 C CA . PRO B 1 388 ? -36.822 29.575 -64.380 1.00 45.11 365 PRO B CA 1
ATOM 5976 C C . PRO B 1 388 ? -36.478 28.285 -63.643 1.00 35.07 365 PRO B C 1
ATOM 5977 O O . PRO B 1 388 ? -35.496 27.608 -63.955 1.00 33.37 365 PRO B O 1
ATOM 5981 N N . GLU B 1 389 ? -37.309 27.959 -62.651 1.00 37.25 366 GLU B N 1
ATOM 5982 C CA . GLU B 1 389 ? -37.073 26.811 -61.782 1.00 39.62 366 GLU B CA 1
ATOM 5983 C C . GLU B 1 389 ? -37.096 25.506 -62.573 1.00 33.62 366 GLU B C 1
ATOM 5984 O O . GLU B 1 389 ? -37.923 25.322 -63.467 1.00 33.62 366 GLU B O 1
ATOM 5990 N N . ARG B 1 390 ? -36.160 24.610 -62.254 1.00 29.02 367 ARG B N 1
ATOM 5991 C CA . ARG B 1 390 ? -36.104 23.274 -62.828 1.00 23.28 367 ARG B CA 1
ATOM 5992 C C . ARG B 1 390 ? -36.352 22.256 -61.725 1.00 23.49 367 ARG B C 1
ATOM 5993 O O . ARG B 1 390 ? -35.923 22.447 -60.581 1.00 27.44 367 ARG B O 1
ATOM 6001 N N . HIS B 1 391 ? -37.028 21.168 -62.076 1.00 19.36 368 HIS B N 1
ATOM 6002 C CA . HIS B 1 391 ? -37.342 20.094 -61.138 1.00 20.32 368 HIS B CA 1
ATOM 6003 C C . HIS B 1 391 ? -36.604 18.847 -61.609 1.00 17.82 368 HIS B C 1
ATOM 6004 O O . HIS B 1 391 ? -37.106 18.106 -62.463 1.00 20.88 368 HIS B O 1
ATOM 6011 N N . LEU B 1 392 ? -35.409 18.628 -61.049 1.00 16.76 369 LEU B N 1
ATOM 6012 C CA . LEU B 1 392 ? -34.478 17.621 -61.545 1.00 14.75 369 LEU B CA 1
ATOM 6013 C C . LEU B 1 392 ? -34.060 16.703 -60.407 1.00 14.92 369 LEU B C 1
ATOM 6014 O O . LEU B 1 392 ? -33.836 17.165 -59.286 1.00 16.09 369 LEU B O 1
ATOM 6019 N N . ILE B 1 393 ? -33.927 15.414 -60.714 1.00 13.29 370 ILE B N 1
ATOM 6020 C CA . ILE B 1 393 ? -33.459 14.404 -59.764 1.00 12.76 370 ILE B CA 1
ATOM 6021 C C . ILE B 1 393 ? -32.135 13.876 -60.283 1.00 12.23 370 ILE B C 1
ATOM 6022 O O . ILE B 1 393 ? -32.035 13.520 -61.460 1.00 13.78 370 ILE B O 1
ATOM 6027 N N . ARG B 1 394 ? -31.124 13.836 -59.418 1.00 11.93 371 ARG B N 1
ATOM 6028 C CA . ARG B 1 394 ? -29.841 13.246 -59.767 1.00 13.03 371 ARG B CA 1
ATOM 6029 C C . ARG B 1 394 ? -29.813 11.766 -59.421 1.00 12.93 371 ARG B C 1
ATOM 6030 O O . ARG B 1 394 ? -30.077 11.381 -58.280 1.00 12.96 371 ARG B O 1
ATOM 6038 N N . LEU B 1 395 ? -29.449 10.938 -60.405 1.00 10.98 372 LEU B N 1
ATOM 6039 C CA . LEU B 1 395 ? -29.213 9.512 -60.206 1.00 10.67 372 LEU B CA 1
ATOM 6040 C C . LEU B 1 395 ? -27.741 9.279 -60.510 1.00 11.73 372 LEU B C 1
ATOM 6041 O O . LEU B 1 395 ? -27.344 9.319 -61.676 1.00 12.30 372 LEU B O 1
ATOM 6046 N N . ALA B 1 396 ? -26.950 9.036 -59.472 1.00 9.99 373 ALA B N 1
ATOM 6047 C CA . ALA B 1 396 ? -25.499 8.992 -59.564 1.00 11.77 373 ALA B CA 1
ATOM 6048 C C . ALA B 1 396 ? -25.035 7.551 -59.423 1.00 12.84 373 ALA B C 1
ATOM 6049 O O . ALA B 1 396 ? -25.643 6.759 -58.699 1.00 12.08 373 ALA B O 1
ATOM 6051 N N . VAL B 1 397 ? -23.930 7.234 -60.089 1.00 10.21 374 VAL B N 1
ATOM 6052 C CA . VAL B 1 397 ? -23.434 5.871 -60.233 1.00 10.64 374 VAL B CA 1
ATOM 6053 C C . VAL B 1 397 ? -22.045 5.790 -59.614 1.00 12.32 374 VAL B C 1
ATOM 6054 O O . VAL B 1 397 ? -21.108 6.433 -60.108 1.00 10.09 374 VAL B O 1
ATOM 6058 N N . PRO B 1 398 ? -21.861 5.022 -58.542 1.00 10.23 375 PRO B N 1
ATOM 6059 C CA . PRO B 1 398 ? -20.537 4.917 -57.923 1.00 10.45 375 PRO B CA 1
ATOM 6060 C C . PRO B 1 398 ? -19.646 3.976 -58.717 1.00 12.64 375 PRO B C 1
ATOM 6061 O O . PRO B 1 398 ? -20.115 3.067 -59.401 1.00 9.97 375 PRO B O 1
ATOM 6065 N N . LEU B 1 399 ? -18.338 4.218 -58.634 1.00 9.79 376 LEU B N 1
ATOM 6066 C CA . LEU B 1 399 ? -17.407 3.206 -59.113 1.00 9.63 376 LEU B CA 1
ATOM 6067 C C . LEU B 1 399 ? -17.787 1.860 -58.496 1.00 9.71 376 LEU B C 1
ATOM 6068 O O . LEU B 1 399 ? -18.173 1.796 -57.328 1.00 9.82 376 LEU B O 1
ATOM 6073 N N . GLY B 1 400 ? -17.701 0.789 -59.285 1.00 9.45 377 GLY B N 1
ATOM 6074 C CA . GLY B 1 400 ? -17.923 -0.564 -58.782 1.00 10.35 377 GLY B CA 1
ATOM 6075 C C . GLY B 1 400 ? -19.326 -1.100 -59.003 1.00 13.85 377 GLY B C 1
ATOM 6076 O O . GLY B 1 400 ? -19.536 -2.312 -58.875 1.00 13.19 377 GLY B O 1
ATOM 6077 N N . MET B 1 401 ? -20.289 -0.238 -59.294 1.00 10.32 378 MET B N 1
ATOM 6078 C CA . MET B 1 401 ? -21.664 -0.704 -59.459 1.00 9.63 378 MET B CA 1
ATOM 6079 C C . MET B 1 401 ? -21.790 -1.558 -60.726 1.00 14.76 378 MET B C 1
ATOM 6080 O O . MET B 1 401 ? -21.063 -1.370 -61.710 1.00 13.11 378 MET B O 1
ATOM 6085 N N . GLU B 1 402 ? -22.701 -2.535 -60.687 1.00 12.84 379 GLU B N 1
ATOM 6086 C CA . GLU B 1 402 ? -22.870 -3.437 -61.826 1.00 11.77 379 GLU B CA 1
ATOM 6087 C C . GLU B 1 402 ? -23.812 -2.830 -62.860 1.00 12.25 379 GLU B C 1
ATOM 6088 O O . GLU B 1 402 ? -24.883 -2.315 -62.523 1.00 11.40 379 GLU B O 1
ATOM 6094 N N . ARG B 1 403 ? -23.444 -2.960 -64.136 1.00 11.24 380 ARG B N 1
ATOM 6095 C CA . ARG B 1 403 ? -24.332 -2.488 -65.197 1.00 10.82 380 ARG B CA 1
ATOM 6096 C C . ARG B 1 403 ? -25.689 -3.178 -65.132 1.00 11.17 380 ARG B C 1
ATOM 6097 O O . ARG B 1 403 ? -26.731 -2.545 -65.357 1.00 12.07 380 ARG B O 1
ATOM 6105 N N . LYS B 1 404 ? -25.716 -4.461 -64.778 1.00 12.37 381 LYS B N 1
ATOM 6106 C CA . LYS B 1 404 ? -27.010 -5.144 -64.766 1.00 11.98 381 LYS B CA 1
ATOM 6107 C C . LYS B 1 404 ? -27.954 -4.578 -63.719 1.00 12.59 381 LYS B C 1
ATOM 6108 O O . LYS B 1 404 ? -29.172 -4.546 -63.942 1.00 13.52 381 LYS B O 1
ATOM 6114 N N . ALA B 1 405 ? -27.421 -4.156 -62.569 1.00 13.88 382 ALA B N 1
ATOM 6115 C CA . ALA B 1 405 ? -28.271 -3.506 -61.572 1.00 16.75 382 ALA B CA 1
ATOM 6116 C C . ALA B 1 405 ? -28.863 -2.218 -62.127 1.00 15.22 382 ALA B C 1
ATOM 6117 O O . ALA B 1 405 ? -30.048 -1.925 -61.914 1.00 12.72 382 ALA B O 1
ATOM 6119 N N . LEU B 1 406 ? -28.042 -1.418 -62.817 1.00 11.72 383 LEU B N 1
ATOM 6120 C CA . LEU B 1 406 ? -28.534 -0.169 -63.396 1.00 14.38 383 LEU B CA 1
ATOM 6121 C C . LEU B 1 406 ? -29.554 -0.427 -64.493 1.00 14.50 383 LEU B C 1
ATOM 6122 O O . LEU B 1 406 ? -30.537 0.315 -64.623 1.00 12.53 383 LEU B O 1
ATOM 6127 N N . GLU B 1 407 ? -29.345 -1.468 -65.309 1.00 12.60 384 GLU B N 1
ATOM 6128 C CA . GLU B 1 407 ? -30.332 -1.726 -66.361 1.00 14.19 384 GLU B CA 1
ATOM 6129 C C . GLU B 1 407 ? -31.672 -2.156 -65.771 1.00 14.50 384 GLU B C 1
ATOM 6130 O O . GLU B 1 407 ? -32.734 -1.718 -66.246 1.00 16.38 384 GLU B O 1
ATOM 6136 N N . GLY B 1 408 ? -31.646 -2.981 -64.719 1.00 18.74 385 GLY B N 1
ATOM 6137 C CA . GLY B 1 408 ? -32.875 -3.312 -64.011 1.00 17.90 385 GLY B CA 1
ATOM 6138 C C . GLY B 1 408 ? -33.546 -2.087 -63.420 1.00 17.63 385 GLY B C 1
ATOM 6139 O O . GLY B 1 408 ? -34.771 -1.940 -63.496 1.00 16.85 385 GLY B O 1
ATOM 6140 N N . ALA B 1 409 ? -32.750 -1.185 -62.840 1.00 12.24 386 ALA B N 1
ATOM 6141 C CA . ALA B 1 409 ? -33.310 0.049 -62.290 1.00 17.06 386 ALA B CA 1
ATOM 6142 C C . ALA B 1 409 ? -33.963 0.885 -63.382 1.00 15.22 386 ALA B C 1
ATOM 6143 O O . ALA B 1 409 ? -35.050 1.434 -63.182 1.00 13.02 386 ALA B O 1
ATOM 6145 N N . ALA B 1 410 ? -33.289 1.026 -64.533 1.00 13.59 387 ALA B N 1
ATOM 6146 C CA . ALA B 1 410 ? -33.861 1.791 -65.643 1.00 14.01 387 ALA B CA 1
ATOM 6147 C C . ALA B 1 410 ? -35.175 1.183 -66.108 1.00 16.68 387 ALA B C 1
ATOM 6148 O O . ALA B 1 410 ? -36.132 1.905 -66.428 1.00 16.40 387 ALA B O 1
ATOM 6150 N N . ASP B 1 411 ? -35.247 -0.151 -66.165 1.00 14.85 388 ASP B N 1
ATOM 6151 C CA . ASP B 1 411 ? -36.504 -0.783 -66.556 1.00 17.01 388 ASP B CA 1
ATOM 6152 C C . ASP B 1 411 ? -37.625 -0.465 -65.566 1.00 20.98 388 ASP B C 1
ATOM 6153 O O . ASP B 1 411 ? -38.752 -0.145 -65.977 1.00 16.79 388 ASP B O 1
ATOM 6158 N N . ARG B 1 412 ? -37.338 -0.532 -64.257 1.00 17.20 389 ARG B N 1
ATOM 6159 C CA . ARG B 1 412 ? -38.369 -0.195 -63.277 1.00 14.30 389 ARG B CA 1
ATOM 6160 C C . ARG B 1 412 ? -38.760 1.273 -63.386 1.00 14.07 389 ARG B C 1
ATOM 6161 O O . ARG B 1 412 ? -39.939 1.614 -63.247 1.00 17.14 389 ARG B O 1
ATOM 6169 N N . LEU B 1 413 ? -37.780 2.168 -63.584 1.00 13.56 390 LEU B N 1
ATOM 6170 C CA . LEU B 1 413 ? -38.113 3.587 -63.723 1.00 13.43 390 LEU B CA 1
ATOM 6171 C C . LEU B 1 413 ? -38.974 3.836 -64.956 1.00 16.72 390 LEU B C 1
ATOM 6172 O O . LEU B 1 413 ? -39.928 4.624 -64.910 1.00 17.84 390 LEU B O 1
ATOM 6177 N N . ALA B 1 414 ? -38.665 3.163 -66.066 1.00 16.81 391 ALA B N 1
ATOM 6178 C CA . ALA B 1 414 ? -39.473 3.327 -67.272 1.00 20.98 391 ALA B CA 1
ATOM 6179 C C . ALA B 1 414 ? -40.902 2.824 -67.063 1.00 21.01 391 ALA B C 1
ATOM 6180 O O . ALA B 1 414 ? -41.863 3.429 -67.563 1.00 20.07 391 ALA B O 1
ATOM 6182 N N . GLU B 1 415 ? -41.068 1.727 -66.319 1.00 21.55 392 GLU B N 1
ATOM 6183 C CA . GLU B 1 415 ? -42.414 1.252 -65.998 1.00 21.16 392 GLU B CA 1
ATOM 6184 C C . GLU B 1 415 ? -43.157 2.277 -65.160 1.00 21.76 392 GLU B C 1
ATOM 6185 O O . GLU B 1 415 ? -44.364 2.492 -65.342 1.00 20.06 392 GLU B O 1
ATOM 6191 N N . LEU B 1 416 ? -42.446 2.922 -64.236 1.00 18.89 393 LEU B N 1
ATOM 6192 C CA . LEU B 1 416 ? -43.070 3.906 -63.362 1.00 17.58 393 LEU B CA 1
ATOM 6193 C C . LEU B 1 416 ? -43.530 5.128 -64.145 1.00 18.93 393 LEU B C 1
ATOM 6194 O O . LEU B 1 416 ? -44.634 5.636 -63.925 1.00 19.34 393 LEU B O 1
ATOM 6199 N N . VAL B 1 417 ? -42.677 5.639 -65.035 1.00 21.07 394 VAL B N 1
ATOM 6200 C CA . VAL B 1 417 ? -43.057 6.795 -65.846 1.00 20.64 394 VAL B CA 1
ATOM 6201 C C . VAL B 1 417 ? -44.249 6.448 -66.724 1.00 24.17 394 VAL B C 1
ATOM 6202 O O . VAL B 1 417 ? -45.136 7.283 -66.941 1.00 26.15 394 VAL B O 1
ATOM 6206 N N . ALA B 1 418 ? -44.326 5.201 -67.192 1.00 20.82 395 ALA B N 1
ATOM 6207 C CA . ALA B 1 418 ? -45.434 4.774 -68.035 1.00 26.22 395 ALA B CA 1
ATOM 6208 C C . ALA B 1 418 ? -46.713 4.506 -67.252 1.00 30.73 395 ALA B C 1
ATOM 6209 O O . ALA B 1 418 ? -47.757 4.278 -67.871 1.00 32.16 395 ALA B O 1
ATOM 6211 N N . ASP B 1 419 ? -46.662 4.533 -65.918 1.00 26.20 396 ASP B N 1
ATOM 6212 C CA . ASP B 1 419 ? -47.832 4.174 -65.111 1.00 25.67 396 ASP B CA 1
ATOM 6213 C C . ASP B 1 419 ? -48.767 5.374 -64.988 1.00 23.40 396 ASP B C 1
ATOM 6214 O O . ASP B 1 419 ? -48.303 6.479 -64.715 1.00 26.48 396 ASP B O 1
ATOM 6219 N N . PRO B 1 420 ? -50.082 5.193 -65.173 1.00 29.49 397 PRO B N 1
ATOM 6220 C CA . PRO B 1 420 ? -50.998 6.342 -65.175 1.00 36.76 397 PRO B CA 1
ATOM 6221 C C . PRO B 1 420 ? -51.473 6.789 -63.801 1.00 35.68 397 PRO B C 1
ATOM 6222 O O . PRO B 1 420 ? -52.184 7.799 -63.716 1.00 39.42 397 PRO B O 1
ATOM 6226 N N . ALA B 1 421 ? -51.131 6.075 -62.738 1.00 33.09 398 ALA B N 1
ATOM 6227 C CA . ALA B 1 421 ? -51.595 6.463 -61.416 1.00 32.45 398 ALA B CA 1
ATOM 6228 C C . ALA B 1 421 ? -51.011 7.818 -61.024 1.00 39.61 398 ALA B C 1
ATOM 6229 O O . ALA B 1 421 ? -49.834 8.096 -61.294 1.00 33.83 398 ALA B O 1
ATOM 6231 N N . PRO B 1 422 ? -51.793 8.682 -60.382 1.00 39.92 399 PRO B N 1
ATOM 6232 C CA . PRO B 1 422 ? -51.265 9.988 -59.973 1.00 37.54 399 PRO B CA 1
ATOM 6233 C C . PRO B 1 422 ? -50.232 9.862 -58.860 1.00 32.54 399 PRO B C 1
ATOM 6234 O O . PRO B 1 422 ? -50.337 9.017 -57.970 1.00 37.44 399 PRO B O 1
ATOM 6238 N N . VAL B 1 423 ? -49.231 10.727 -58.920 1.00 31.42 400 VAL B N 1
ATOM 6239 C CA . VAL B 1 423 ? -48.170 10.770 -57.917 1.00 30.58 400 VAL B CA 1
ATOM 6240 C C . VAL B 1 423 ? -48.697 11.434 -56.654 1.00 30.58 400 VAL B C 1
ATOM 6241 O O . VAL B 1 423 ? -49.374 12.466 -56.718 1.00 31.56 400 VAL B O 1
ATOM 6245 N N . ALA B 1 424 ? -48.383 10.854 -55.498 1.00 28.23 401 ALA B N 1
ATOM 6246 C CA . ALA B 1 424 ? -48.826 11.430 -54.233 1.00 28.16 401 ALA B CA 1
ATOM 6247 C C . ALA B 1 424 ? -48.203 12.805 -54.012 1.00 24.92 401 ALA B C 1
ATOM 6248 O O . ALA B 1 424 ? -46.982 12.963 -54.058 1.00 25.33 401 ALA B O 1
ATOM 6250 N N . ASP B 1 425 ? -49.054 13.791 -53.728 1.00 25.21 402 ASP B N 1
ATOM 6251 C CA . ASP B 1 425 ? -48.672 15.202 -53.637 1.00 26.02 402 ASP B CA 1
ATOM 6252 C C . ASP B 1 425 ? -48.271 15.549 -52.200 1.00 29.71 402 ASP B C 1
ATOM 6253 O O . ASP B 1 425 ? -49.116 15.927 -51.387 1.00 40.50 402 ASP B O 1
ATOM 6258 N N . LEU B 1 426 ? -46.973 15.470 -51.895 1.00 20.87 403 LEU B N 1
ATOM 6259 C CA . LEU B 1 426 ? -46.486 15.698 -50.531 1.00 20.41 403 LEU B CA 1
ATOM 6260 C C . LEU B 1 426 ? -46.511 17.169 -50.156 1.00 28.95 403 LEU B C 1
ATOM 6261 O O . LEU B 1 426 ? -46.250 18.041 -50.983 1.00 28.93 403 LEU B O 1
ATOM 6266 N N . THR B 1 427 ? -46.743 17.435 -48.875 1.00 26.73 404 THR B N 1
ATOM 6267 C CA . THR B 1 427 ? -46.655 18.783 -48.321 1.00 26.34 404 THR B CA 1
ATOM 6268 C C . THR B 1 427 ? -45.452 18.886 -47.388 1.00 32.72 404 THR B C 1
ATOM 6269 O O . THR B 1 427 ? -45.213 17.991 -46.570 1.00 28.27 404 THR B O 1
ATOM 6273 N N . GLU B 1 428 ? -44.693 19.970 -47.522 1.00 28.73 405 GLU B N 1
ATOM 6274 C CA . GLU B 1 428 ? -43.525 20.191 -46.684 1.00 29.33 405 GLU B CA 1
ATOM 6275 C C . GLU B 1 428 ? -43.940 20.692 -45.305 1.00 31.11 405 GLU B C 1
ATOM 6276 O O . GLU B 1 428 ? -44.818 21.552 -45.174 1.00 33.36 405 GLU B O 1
ATOM 6282 N N . VAL B 1 429 ? -43.319 20.138 -44.268 1.00 32.13 406 VAL B N 1
ATOM 6283 C CA . VAL B 1 429 ? -43.482 20.688 -42.922 1.00 33.29 406 VAL B CA 1
ATOM 6284 C C . VAL B 1 429 ? -42.707 22.002 -42.894 1.00 37.47 406 VAL B C 1
ATOM 6285 O O . VAL B 1 429 ? -41.479 21.989 -43.068 1.00 37.84 406 VAL B O 1
ATOM 6289 N N . PRO B 1 430 ? -43.369 23.149 -42.676 1.00 43.64 407 PRO B N 1
ATOM 6290 C CA . PRO B 1 430 ? -42.861 24.525 -42.772 1.00 55.16 407 PRO B CA 1
ATOM 6291 C C . PRO B 1 430 ? -41.364 24.673 -42.496 1.00 61.53 407 PRO B C 1
ATOM 6292 O O . PRO B 1 430 ? -40.943 25.637 -41.862 1.00 61.50 407 PRO B O 1
ATOM 6296 N N . ALA B 1 437 ? -32.426 19.161 -49.176 1.00 63.75 414 ALA B N 1
ATOM 6297 C CA . ALA B 1 437 ? -32.469 17.714 -49.377 1.00 59.15 414 ALA B CA 1
ATOM 6298 C C . ALA B 1 437 ? -32.924 16.983 -48.115 1.00 55.52 414 ALA B C 1
ATOM 6299 O O . ALA B 1 437 ? -33.354 15.838 -48.188 1.00 58.36 414 ALA B O 1
ATOM 6301 N N . LEU B 1 438 ? -32.830 17.648 -46.961 1.00 48.17 415 LEU B N 1
ATOM 6302 C CA . LEU B 1 438 ? -33.146 17.038 -45.675 1.00 46.70 415 LEU B CA 1
ATOM 6303 C C . LEU B 1 438 ? -34.360 17.678 -45.000 1.00 46.67 415 LEU B C 1
ATOM 6304 O O . LEU B 1 438 ? -34.483 17.634 -43.771 1.00 50.74 415 LEU B O 1
ATOM 6309 N N . ARG B 1 439 ? -35.246 18.285 -45.782 1.00 30.53 416 ARG B N 1
ATOM 6310 C CA . ARG B 1 439 ? -36.543 18.716 -45.293 1.00 31.79 416 ARG B CA 1
ATOM 6311 C C . ARG B 1 439 ? -37.413 17.504 -44.966 1.00 26.31 416 ARG B C 1
ATOM 6312 O O . ARG B 1 439 ? -37.123 16.371 -45.356 1.00 26.13 416 ARG B O 1
ATOM 6320 N N . VAL B 1 440 ? -38.511 17.758 -44.270 1.00 26.27 417 VAL B N 1
ATOM 6321 C CA . VAL B 1 440 ? -39.461 16.712 -43.913 1.00 22.26 417 VAL B CA 1
ATOM 6322 C C . VAL B 1 440 ? -40.818 17.042 -44.530 1.00 23.91 417 VAL B C 1
ATOM 6323 O O . VAL B 1 440 ? -41.220 18.206 -44.630 1.00 26.94 417 VAL B O 1
ATOM 6327 N N . TYR B 1 441 ? -41.525 15.996 -44.947 1.00 21.61 418 TYR B N 1
ATOM 6328 C CA . TYR B 1 441 ? -42.773 16.115 -45.684 1.00 20.13 418 TYR B CA 1
ATOM 6329 C C . TYR B 1 441 ? -43.805 15.200 -45.056 1.00 27.30 418 TYR B C 1
ATOM 6330 O O . TYR B 1 441 ? -43.475 14.287 -44.288 1.00 24.91 418 TYR B O 1
ATOM 6339 N N . HIS B 1 442 ? -45.065 15.448 -45.394 1.00 24.89 419 HIS B N 1
ATOM 6340 C CA . HIS B 1 442 ? -46.116 14.505 -45.048 1.00 26.41 419 HIS B CA 1
ATOM 6341 C C . HIS B 1 442 ? -47.136 14.498 -46.168 1.00 28.00 419 HIS B C 1
ATOM 6342 O O . HIS B 1 442 ? -47.344 15.528 -46.825 1.00 27.49 419 HIS B O 1
ATOM 6349 N N . PRO B 1 443 ? -47.753 13.353 -46.440 1.00 27.36 420 PRO B N 1
ATOM 6350 C CA . PRO B 1 443 ? -48.875 13.327 -47.386 1.00 32.07 420 PRO B CA 1
ATOM 6351 C C . PRO B 1 443 ? -50.067 14.082 -46.820 1.00 37.10 420 PRO B C 1
ATOM 6352 O O . PRO B 1 443 ? -50.359 14.007 -45.625 1.00 41.53 420 PRO B O 1
ATOM 6356 N N . THR B 1 444 ? -50.751 14.811 -47.695 1.00 38.82 421 THR B N 1
ATOM 6357 C CA . THR B 1 444 ? -51.947 15.576 -47.355 1.00 47.84 421 THR B CA 1
ATOM 6358 C C . THR B 1 444 ? -53.246 14.905 -47.762 1.00 45.59 421 THR B C 1
ATOM 6359 O O . THR B 1 444 ? -54.312 15.325 -47.293 1.00 41.55 421 THR B O 1
ATOM 6363 N N . ASP B 1 445 ? -53.170 13.895 -48.628 1.00 49.80 422 ASP B N 1
ATOM 6364 C CA . ASP B 1 445 ? -54.351 13.277 -49.218 1.00 58.77 422 ASP B CA 1
ATOM 6365 C C . ASP B 1 445 ? -55.439 12.999 -48.185 1.00 61.85 422 ASP B C 1
ATOM 6366 O O . ASP B 1 445 ? -56.582 13.448 -48.332 1.00 61.77 422 ASP B O 1
ATOM 6371 N N . ALA B 1 446 ? -55.100 12.270 -47.126 1.00 62.78 423 ALA B N 1
ATOM 6372 C CA . ALA B 1 446 ? -56.103 11.638 -46.281 1.00 62.08 423 ALA B CA 1
ATOM 6373 C C . ALA B 1 446 ? -56.547 12.497 -45.099 1.00 59.44 423 ALA B C 1
ATOM 6374 O O . ALA B 1 446 ? -57.294 12.007 -44.244 1.00 62.03 423 ALA B O 1
ATOM 6376 N N . LEU B 1 447 ? -56.126 13.759 -45.035 1.00 52.08 424 LEU B N 1
ATOM 6377 C CA . LEU B 1 447 ? -56.428 14.602 -43.889 1.00 50.89 424 LEU B CA 1
ATOM 6378 C C . LEU B 1 447 ? -57.750 15.337 -44.090 1.00 53.30 424 LEU B C 1
ATOM 6379 O O . LEU B 1 447 ? -58.293 15.372 -45.199 1.00 48.91 424 LEU B O 1
ATOM 6384 N N . PRO B 1 448 ? -58.323 15.904 -43.027 1.00 54.77 425 PRO B N 1
ATOM 6385 C CA . PRO B 1 448 ? -59.544 16.701 -43.196 1.00 59.51 425 PRO B CA 1
ATOM 6386 C C . PRO B 1 448 ? -59.303 17.887 -44.120 1.00 61.94 425 PRO B C 1
ATOM 6387 O O . PRO B 1 448 ? -58.176 18.353 -44.299 1.00 59.58 425 PRO B O 1
ATOM 6391 N N . ALA B 1 449 ? -60.394 18.366 -44.727 1.00 63.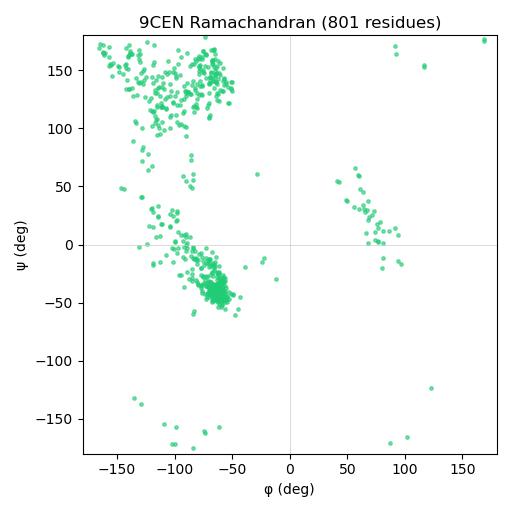14 426 ALA B N 1
ATOM 6392 C CA . ALA B 1 449 ? -60.279 19.455 -45.695 1.00 55.82 426 ALA B CA 1
ATOM 6393 C C . ALA B 1 449 ? -59.745 20.721 -45.038 1.00 55.94 426 ALA B C 1
ATOM 6394 O O . ALA B 1 449 ? -58.883 21.405 -45.603 1.00 60.28 426 ALA B O 1
ATOM 6396 N N . ASP B 1 450 ? -60.233 21.037 -43.835 1.00 53.30 427 ASP B N 1
ATOM 6397 C CA . ASP B 1 450 ? -59.780 22.234 -43.130 1.00 58.29 427 ASP B CA 1
ATOM 6398 C C . ASP B 1 450 ? -58.291 22.162 -42.819 1.00 55.96 427 ASP B C 1
ATOM 6399 O O . ASP B 1 450 ? -57.562 23.147 -42.992 1.00 54.31 427 ASP B O 1
ATOM 6404 N N . ILE B 1 451 ? -57.827 20.999 -42.364 1.00 72.90 428 ILE B N 1
ATOM 6405 C CA . ILE B 1 451 ? -56.418 20.827 -42.034 1.00 69.28 428 ILE B CA 1
ATOM 6406 C C . ILE B 1 451 ? -55.572 20.890 -43.293 1.00 77.03 428 ILE B C 1
ATOM 6407 O O . ILE B 1 451 ? -54.573 21.615 -43.358 1.00 70.75 428 ILE B O 1
ATOM 6412 N N . ARG B 1 452 ? -55.968 20.127 -44.314 1.00 35.16 429 ARG B N 1
ATOM 6413 C CA . ARG B 1 452 ? -55.212 20.090 -45.564 1.00 50.23 429 ARG B CA 1
ATOM 6414 C C . ARG B 1 452 ? -55.115 21.477 -46.196 1.00 55.84 429 ARG B C 1
ATOM 6415 O O . ARG B 1 452 ? -54.049 21.872 -46.687 1.00 53.11 429 ARG B O 1
ATOM 6423 N N . ARG B 1 453 ? -56.212 22.238 -46.178 1.00 61.77 430 ARG B N 1
ATOM 6424 C CA . ARG B 1 453 ? -56.160 23.616 -46.657 1.00 71.42 430 ARG B CA 1
ATOM 6425 C C . ARG B 1 453 ? -55.225 24.463 -45.799 1.00 72.67 430 ARG B C 1
ATOM 6426 O O . ARG B 1 453 ? -54.489 25.310 -46.321 1.00 69.95 430 ARG B O 1
ATOM 6434 N N . ALA B 1 454 ? -55.239 24.249 -44.479 1.00 73.02 431 ALA B N 1
ATOM 6435 C CA . ALA B 1 454 ? -54.318 24.971 -43.606 1.00 71.38 431 ALA B CA 1
ATOM 6436 C C . ALA B 1 454 ? -52.867 24.639 -43.944 1.00 75.71 431 ALA B C 1
ATOM 6437 O O . ALA B 1 454 ? -52.022 25.538 -44.033 1.00 75.78 431 ALA B O 1
ATOM 6439 N N . LEU B 1 455 ? -52.564 23.359 -44.156 1.00 73.47 432 LEU B N 1
ATOM 6440 C CA . LEU B 1 455 ? -51.197 22.929 -44.440 1.00 68.90 432 LEU B CA 1
ATOM 6441 C C . LEU B 1 455 ? -50.755 23.322 -45.843 1.00 64.15 432 LEU B C 1
ATOM 6442 O O . LEU B 1 455 ? -49.607 23.719 -46.043 1.00 65.54 432 LEU B O 1
#

B-factor: mean 26.95, std 15.91, range [7.51, 120.4]

Foldseek 3Di:
DVVLVVQCVVQQVFVVRRQQVPFPAEQAAQQLLRHDDPVLVVLLVVLLVVLVVVVPFLPFADDDPLAPFPFKAKAFFLLRQLLLLLQLQPDDAEEEEEQQADVSNCVSSVVSRHHDPHYFYFCCDDPQRSQTPLVSVVVVCVVCPPGYQAYEYEALGVLSPRTGYELVSLVSSLVVCVVRVHFYEYACQPVLLNLQVNCVVVVHDSVCSSVSSSSNNVSGQKYKYGPSLQSANRIMMIGGRDPSSSVSSVVVCVVPHGDDDRSSSSSVSSSSHCVVVSSVQQVVQLVLQVVLVVLLVVLVFDWDDHSGRWWIKGFQCVLQPDDDAPQRQSLVQSVLCVQQSYHWAFNQHDVGTTITIRGHHRPDDSVVSSSSSVSSSVSSVDPDHGFHWAFDPVVTRTDGPVPAPPVRND/DPDLVVLVVQCVVQQLQCVRRQQVVFPAEQAAQQLLRHDDPVLVVLLVVLLVLLVVVVPFLQAADDAPLAPFPFKAKDFFLLRLLLLLLQLQPDDAAEEEEQLADVSNCVSSVVSPHHDQHHFYACCDDQQRSQTPLVSLLVVCVVQQVGYQAYEYEALGVLSVRGGYELVSLVSSLVSCVVRVHFYEYACQPVLLNLQSNCVVVVHDLVCSSVSSSSNNVSGQKYKYGPSLQSANRMMMIGGRDPSSSVSSVVVCVVPPGDDDRSSSSSVNSSSHVVVVSSVQQVVQLVLQVVLVVLLVVLPFDWDDHSGRWKIKGFQCRLQVPADAPQRQSLVQSVLCSQQSYHWFWRDHSNHADPVRHDDDDTGITIRGHHGPDDSVVSSSSSVSVSVVSVDPDHGFHWAFDVNSTRTDGLVPDDPVVSVVD

Nearest PDB structures (foldseek):
  9cen-assembly1_B  TM=1.002E+00  e=1.714E-83  Streptomyces sp. CB01883
  8sbg-assembly1_A  TM=8.206E-01  e=5.641E-27  Bacteroides thetaiotaomicron
  2c44-assembly1_B  TM=7.855E-01  e=3.559E-26  Escherichia coli
  8sl7-assembly1_C  TM=7.692E-01  e=4.075E-23  Butyricicoccus sp. BIOML-A1
  1lw5-assembly1_B  TM=7.661E-01  e=2.642E-17  Thermotoga maritima

Sequence (835 aa):
RGPRLARLAAHGHNPVLIPHVEVEELDLVTDSWADRADPWQRERTRALADLADEAGLTGERPPELPWLPFAHRFFAASGRAAEERLLCRAWPGPRGRVLHNSAFPTWLGTLVEQGFDPSVALPVAGAGPYAADLDLDALDVALDRYADGVSFVLVETATNAHGGAPLSLDNLRAVARRRTRARGVPLVLDATRLLDNALLVTAASGRPAQDLWQIAEDMLGLAQAVTFSLSDFGVDGGGLVATTDERLAERLTERMLERGREPGLSARRVLSAALLHQESTERLVTTRRVADVAAFRQRLELGGVPLVPGPTAHCVLLDVDKAAPGTPLRHPVASYLSWIYAATGVRGGPHLAPPERHLIRLAVPLGMERKALEGAADRLLAELVADPAPVADLTEVPALRVYHPTDALPADIRRAPDRGPRLARLAAHGHNPVLIPHVEVELDLVTDSWADRADPWQRERTRALADLADEAGLTGERPPELPWLPFAHRFFAASGRAAEERLLCRAWPGPRGRVLHNSAFPTWLGTLVEQGFDPSVALPVAGAGPYAADLDLDALDVALDRYADGVSFVLVETATNAHGGAPLSLDNLRAVARRTRARGVPLVLDATRLLDNALLVTAASGRPAQDLWQIAEDMLGLAQAVVTFSLSDFGVDGGGLVVATTDERLAERLTERMLERGREPGLSARRVLSAALLHQESTERLVTRRVADVAAFRQQRLELLGGVPLVPGPTAHCVLLDVDKAAPGTPLRHPVASYLSWIYAATGVRGGPHLAPGVRLTDGSEPPERHLIRLAVPLGMERKALEGAADRLAELVADPAPVADLTEVPALRVYHPTDALPADIRRAL

InterPro domains:
  IPR000073 Alpha/beta hydrolase fold-1 [PF00561] (7165-7297)
  IPR000073 Alpha/beta hydrolase fold-1 [PR00111] (7190-7205)
  IPR000073 Alpha/beta hydrolase fold-1 [PR00111] (7234-7247)
  IPR000073 Alpha/beta hydrolase fold-1 [PR00111] (7248-7261)
  IPR000073 Alpha/beta hydrolase fold-1 [PR00111] (7342-7356)
  IPR001597 Aromatic amino acid beta-eliminating lyase/threonine aldolase [PF01212] (6760-6944)
  IPR001753 Enoyl-CoA hydratase/isomerase-like domain [PF00378] (1690-1912)
  IPR006162 Phosphopantetheine attachment site [PS00012] (350-365)
  IPR006162 Phosphopantetheine attachment site [PS00012] (2022-2037)
  IPR009081 Phosphopantetheine binding ACP domain [PF00550] (326-391)
  IPR009081 Phosphopantetheine binding ACP domain [PF00550] (1999-2063)
  IPR009081 Phosphopantetheine binding ACP domain [PF00550] (3986-4049)
  IPR009081 Phosphopantetheine binding ACP domain [PF00550] (5292-5351)
  IPR009081 Phosphopantetheine binding ACP domain [PF00550] (6069-6134)
  IPR009081 Phosphopantetheine binding ACP domain [PS50075] (321-395)
  IPR009081 Phosphopantetheine binding ACP domain [PS50075] (1990-2067)
  IPR009081 Phosphopantetheine binding ACP domain [PS50075] (3981-4054)
  IPR009081 Phosphopantetheine binding ACP domain [PS50075] (5281-5355)
  IPR009081 Phosphopantetheine binding ACP domain [PS50075] (6064-6138)
  IPR013217 Methyltransferase type 12 [PF08242] (3776-3888)